Protein AF-0000000075267626 (afdb_homodimer)

Nearest PDB structures (foldseek):
  4k7j-assembly1_A  TM=7.235E-01  e=5.997E-02  Neisseria meningitidis 4119
  7br2-assembly3_C  TM=6.046E-01  e=2.957E-01  Bacteroides thetaiotaomicron
  1zmb-assembly2_C  TM=5.900E-01  e=1.170E+00  Clostridium acetobutylicum ATCC 824
  7og2-assembly1_B  TM=1.154E-01  e=8.026E+00  Pseudoalteromonas luteoviolacea DSM 6061
  7br2-assembly3_C  TM=5.926E-01  e=2.649E-01  Bacteroides thetaiotaomicron

Sequence (1486 aa):
MTVYTLLEEQAVQQKPAYKKWCLAGISLTAVAVAGYFIFTYQHIESDQDAVPEVNTTIPARSINFTVPTQEQLYFVDLDKYAIEDNLMQAFQKNTADHIKQITIDKLLQLHYKNQTAVAWQDRWLSQTTSTDKTTFSCDNQPLPYPILRHLAKEYFPVQNADSFYDDNDDTGFNYTSPTLILPFAKQPKLVQGQELCIRIVVPYRNVGKDDIHRLLYRPYPQNNAQLSSPWWDTMMTTLTDKATNASIPIHMQPWREHRNLRQRARELNHVNNQIPEWTRLREDELYERERMHIYEAQINLPHPGAWELSSLLEFVEARYNFEYGPVSPYSPIQIPVFPTGLEYINITSNAPKEKTQPVGDQEILEQHLALPLCKGLNNPGRWLPFPKNNSSSSGEAALAQVAGLTRDGKYWAPYACRLRHLSYEQFNRCASKKYGRGINLYGDSNIRRSIKKFLSHGQWCKNWDQHITSPLLPDNEKPVINTSYMVRRDEPAAAAATVAVDDGSYVSPKDYRYTEESQTRSCYCEDFSENHWNRAWFDPMARRFDLVYSNNETESKALGITEWDDKPANGSTVMPVHNDSFRVSSYKWDGLTYLNIPNWDQAVPTSPRDVDVAIFSLGNWDAAFAELEPFLKDVDRLIRQIKEFYDLTKTKVIYRTAQYYCCRIDVSGRTRQVSGPRMDSFEQEVQTRFKNELKADIWDTYTLGESRTWDEKIIGITCPSNHVPADQVDIENQILMNGLCNLMTVYTLLEEQAVQQKPAYKKWCLAGISLTAVAVAGYFIFTYQHIESDQDAVPEVNTTIPARSINFTVPTQEQLYFVDLDKYAIEDNLMQAFQKNTADHIKQITIDKLLQLHYKNQTAVAWQDRWLSQTTSTDKTTFSCDNQPLPYPILRHLAKEYFPVQNADSFYDDNDDTGFNYTSPTLILPFAKQPKLVQGQELCIRIVVPYRNVGKDDIHRLLYRPYPQNNAQLSSPWWDTMMTTLTDKATNASIPIHMQPWREHRNLRQRARELNHVNNQIPEWTRLREDELYERERMHIYEAQINLPHPGAWELSSLLEFVEARYNFEYGPVSPYSPIQIPVFPTGLEYINITSNAPKEKTQPVGDQEILEQHLALPLCKGLNNPGRWLPFPKNNSSSSGEAALAQVAGLTRDGKYWAPYACRLRHLSYEQFNRCASKKYGRGINLYGDSNIRRSIKKFLSHGQWCKNWDQHITSPLLPDNEKPVINTSYMVRRDEPAAAAATVAVDDGSYVSPKDYRYTEESQTRSCYCEDFSENHWNRAWFDPMARRFDLVYSNNETESKALGITEWDDKPANGSTVMPVHNDSFRVSSYKWDGLTYLNIPNWDQAVPTSPRDVDVAIFSLGNWDAAFAELEPFLKDVDRLIRQIKEFYDLTKTKVIYRTAQYYCCRIDVSGRTRQVSGPRMDSFEQEVQTRFKNELKADIWDTYTLGESRTWDEKIIGITCPSNHVPADQVDIENQILMNGLCNL

pLDDT: mean 83.62, std 21.63, range [18.41, 98.75]

Solvent-accessible surface area (backbone atoms only — not comparable to full-atom values): 84851 Å² total; per-residue (Å²): 134,87,77,75,84,73,81,72,78,74,71,76,72,68,70,72,69,70,65,72,74,69,72,65,78,79,82,72,68,39,70,66,90,67,84,76,82,88,74,83,78,71,84,73,82,78,77,86,69,82,72,76,76,60,69,39,76,79,57,92,54,51,52,75,45,71,41,90,96,44,91,56,65,44,70,45,51,34,84,44,31,35,54,64,41,49,45,37,71,52,38,68,80,64,38,62,57,48,53,49,52,52,50,44,51,51,51,48,42,69,68,44,80,77,65,78,84,74,56,48,48,70,70,58,29,41,84,69,64,69,70,55,49,57,59,42,18,53,88,62,45,69,78,38,62,72,60,51,49,53,48,44,62,72,57,36,97,61,66,49,76,65,65,83,83,63,59,85,75,59,75,67,58,69,77,81,45,53,35,30,39,50,62,38,46,57,88,51,67,37,37,46,60,22,30,39,26,41,34,36,40,38,40,58,74,69,83,44,75,86,40,92,48,48,85,49,29,43,43,53,69,68,25,58,75,66,52,30,61,54,33,48,54,40,61,58,31,34,43,29,32,70,84,58,61,25,22,43,67,49,78,60,26,44,36,76,62,50,57,37,52,53,52,49,30,37,57,73,66,63,57,71,84,63,40,45,67,69,61,52,50,56,52,44,50,68,65,54,58,78,37,70,44,46,30,31,35,72,42,65,40,57,76,60,44,50,28,38,55,47,39,32,40,44,38,56,63,9,45,47,35,37,88,40,36,72,84,52,82,71,60,32,33,58,40,49,47,36,50,80,81,56,35,59,44,59,31,34,69,84,69,77,81,69,82,69,64,83,75,44,48,57,53,52,49,52,58,44,68,68,38,51,72,40,75,51,41,63,70,64,60,35,39,39,50,57,58,76,91,42,77,52,81,62,30,61,54,48,51,52,51,31,43,44,54,34,90,85,40,27,28,77,43,34,76,82,24,24,55,53,44,70,51,53,62,54,43,22,43,36,39,24,63,75,30,68,60,12,36,38,40,37,18,38,70,73,47,50,54,47,46,46,28,56,62,8,58,49,24,54,50,52,72,43,71,55,63,42,85,62,76,80,57,53,79,90,71,53,78,67,56,55,50,94,74,76,85,79,84,80,77,81,82,65,65,80,60,84,68,76,62,50,93,54,81,57,95,45,55,59,59,40,67,76,42,55,73,74,54,47,48,36,28,36,36,71,57,73,67,51,95,66,61,57,52,88,81,59,50,74,60,41,46,65,49,82,43,69,42,64,45,54,71,69,56,46,58,71,59,58,88,50,95,70,51,78,76,75,67,86,87,65,78,71,76,75,86,74,77,24,53,28,48,33,36,38,33,49,40,52,33,85,37,88,80,32,84,67,55,51,86,48,55,72,82,63,52,89,68,78,37,32,32,39,37,43,39,48,36,58,48,30,33,29,60,46,55,69,66,69,41,51,53,50,48,51,51,48,52,51,49,47,60,72,69,47,56,72,90,65,24,46,42,31,37,31,50,26,61,52,55,63,92,52,58,54,81,53,91,45,47,46,47,44,28,34,60,40,40,50,53,50,40,54,53,51,53,50,49,39,35,72,75,60,65,30,46,44,40,54,47,30,61,63,49,58,22,43,39,70,78,64,52,55,48,36,64,83,30,90,80,53,36,67,40,40,46,50,47,50,34,53,49,29,40,52,48,37,33,73,58,54,129,131,89,80,68,91,70,62,77,76,77,70,77,71,72,69,76,73,72,73,76,75,72,75,66,86,63,78,61,56,38,74,67,93,68,81,82,83,91,69,91,77,75,82,72,82,82,73,86,78,83,71,75,73,53,63,31,77,79,59,92,54,53,52,75,46,70,42,90,95,44,93,56,68,45,71,45,50,34,84,47,32,36,54,63,40,49,45,38,71,52,39,67,79,63,37,62,58,47,54,49,51,51,50,45,51,50,52,46,43,70,69,43,82,78,66,78,84,74,55,47,47,72,70,58,29,41,81,69,63,69,71,54,50,56,57,42,18,53,88,62,45,69,80,40,62,71,61,51,51,52,48,45,61,71,58,37,96,60,68,48,77,64,62,83,84,62,61,86,74,62,75,66,60,70,76,81,45,54,34,30,38,51,61,38,46,56,92,51,68,37,38,46,60,22,28,39,27,41,34,35,41,37,39,57,73,68,84,44,75,88,40,92,46,49,86,48,29,44,44,53,69,66,25,58,73,67,52,30,60,54,33,48,54,40,63,58,31,35,43,29,33,69,84,57,60,26,21,42,67,48,77,60,25,45,36,77,62,50,58,36,52,52,52,49,27,38,60,74,66,64,56,71,84,64,41,45,66,70,61,52,50,54,52,44,49,68,63,53,59,79,37,70,46,49,29,31,35,73,42,64,39,57,75,59,44,52,27,37,55,48,39,31,40,44,37,56,63,9,46,46,34,36,87,38,36,73,84,51,83,70,60,30,32,58,39,47,47,35,50,78,81,57,34,59,43,59,32,34,69,85,68,76,82,67,81,70,64,83,75,45,48,58,54,52,49,52,58,45,68,69,39,51,72,41,76,49,40,64,70,63,61,36,40,39,50,56,60,76,91,41,77,52,81,60,30,61,56,48,50,51,50,30,46,41,54,34,91,85,40,27,28,78,43,35,76,80,23,23,55,52,46,71,51,51,62,54,44,23,44,37,39,25,62,75,30,66,61,14,37,39,38,36,17,39,70,71,48,50,54,46,47,46,28,56,62,8,58,49,24,55,50,53,73,41,72,56,61,40,83,61,75,80,56,52,79,88,70,53,77,68,58,56,49,92,74,78,85,81,83,79,79,82,80,65,66,79,60,83,71,76,60,53,93,56,80,56,95,43,55,59,60,38,66,78,41,54,73,73,54,48,49,36,28,38,35,71,57,74,75,51,94,64,62,58,52,87,80,57,48,74,75,40,46,66,50,81,44,69,42,64,44,54,73,70,55,46,59,72,59,57,86,51,94,72,50,79,77,75,68,87,87,65,79,73,76,76,85,73,76,24,52,28,47,33,35,38,33,51,41,52,31,85,38,88,81,32,84,68,56,51,86,48,55,72,80,63,51,90,68,76,35,32,32,39,38,43,38,48,36,59,48,30,33,28,61,47,54,71,66,69,42,52,52,49,49,51,51,49,52,51,49,47,61,70,69,46,55,73,90,65,25,47,43,31,38,31,50,27,61,54,57,63,93,51,57,53,82,53,90,45,47,47,46,45,27,34,61,41,40,50,53,50,41,53,55,51,54,51,49,41,35,72,75,62,65,30,46,44,39,54,48,28,59,63,48,57,24,41,40,72,76,64,53,55,49,39,63,82,28,88,80,55,37,68,40,41,46,50,46,49,35,54,48,30,41,52,49,37,32,73,56,54,129

Secondary structure (DSSP, 8-state):
-----------------------------------------------------------SSEEEEE-TT--SEEEEETTT-HHHHHHHHH--TTHHHHHHHHHHHHHHHHHSTT-----HHHHHSB------TTTBSTTTSPPPHHHHHHHHHHHS----SSSTT--S-GGGS-TTS-EEE-SBSS---EETT-EEEEEEEE----TTTT-TTTTT----HHHHHHT-SSSS-EEEEEEEETTT--EEEE--EE-TTHHHHHHHHHHHTT--TTS-HHHHHHHHHHHHHTS-EEEEEEEE--SSEEEEEEEEEEESTTTT-TTSSSPPP---EEPPEESTTTTEEEEE-SS---------HHHHHHHHHTSPBP-SS---EEEEEPPSS--SHHHHHHHTTSS---TTSEEEEESS-B-----HHHHHHHHHHH-TT-EEEEESHHHHHHHHHHHTTT-TTTTGGGG--S-SS-GGGS---B-SSPPPPPPP--------------SSGGG----STHHHHHHHS--S--TT--TTT--TT-SEEEEEEE--HHHHHHH-S-TTSPP--TT---------EEEEEEEE--SSSTT-SS-GGGTTTT-SS--SEEEEE-SHHHHHHS-HHHHHHHHHHHHHHHHHHS-TTTSEEEEEPPPP--S----STT-----HHHHHHHHHHHHHHHHHHH--EEE--HHHHHTS-HHHHGGGTT-TT-PPPHHHHHHHHHHHHHHHH--/-----------------------------------------------------------SSEEEEE-TT--SEEEEETTT-HHHHHHHHH--TTHHHHHHHHHHHHHHHHHSTT-----HHHHHSB------TTTBSTTTSPPPHHHHHHHHHHHS----SSSTTS-S-GGGS-TTS-EEE-SBSS---EETT-EEEEEEEE----TTTT-TTTTT----HHHHHHT-SSSS-EEEEEEEETTT--EEEE--EE-TTHHHHHHHHHHHTT--TTS-HHHHHHHHHHHHHTS-EEEEEEEE--SSEEEEEEEEEEESTTTT-TTSSSPPP---EEPPEESTTTTEEEEE-SS---------HHHHHHHHHTSPBP-SS---EEEEEPPSS--SHHHHHHHTTSS---TTSEEEEESS-B-----HHHHHHHHHHH-TT-EEEEESHHHHHHHHHHHTTT-TTTTGGGG--S-SS-GGGS---B-SSPPPPPPP--------------SSGGG----STHHHHHHHS--S--TT--TTT--TT-SEEEEEEE--HHHHHHH-S-TTSPP--TT---------EEEEEEEE--SSSTT-SS-GGGTTTT-SS--SEEEEE-SHHHHHHS-HHHHHHHHHHHHHHHHHHS-TTTSEEEEEPPPP--S----STT-----HHHHHHHHHHHHHHHHHHH--EEE--HHHHHTS-HHHHGGGTT-TT-PPPHHHHHHHHHHHHHHHH--

Organism: NCBI:txid747725

Radius of gyration: 40.85 Å; Cα contacts (8 Å, |Δi|>4): 2504; chains: 2; bounding box: 115×118×104 Å

Structure (mmCIF, N/CA/C/O backbone):
data_AF-0000000075267626-model_v1
#
loop_
_entity.id
_entity.type
_entity.pdbx_description
1 polymer 'Uncharacterized protein'
#
loop_
_atom_site.group_PDB
_atom_site.id
_atom_site.type_symbol
_atom_site.label_atom_id
_atom_site.label_alt_id
_atom_site.label_comp_id
_atom_site.label_asym_id
_atom_site.label_entity_id
_atom_site.label_seq_id
_atom_site.pdbx_PDB_ins_code
_atom_site.Cartn_x
_atom_site.Cartn_y
_atom_site.Cartn_z
_atom_site.occupancy
_atom_site.B_iso_or_equiv
_atom_site.auth_seq_id
_atom_site.auth_comp_id
_atom_site.auth_asym_id
_atom_site.auth_atom_id
_atom_site.pdbx_PDB_model_num
ATOM 1 N N . MET A 1 1 ? -17.797 -8.508 33.75 1 19.12 1 MET A N 1
ATOM 2 C CA . MET A 1 1 ? -17.641 -7.559 34.844 1 19.12 1 MET A CA 1
ATOM 3 C C . MET A 1 1 ? -16.203 -7.062 34.938 1 19.12 1 MET A C 1
ATOM 5 O O . MET A 1 1 ? -15.844 -6.379 35.906 1 19.12 1 MET A O 1
ATOM 9 N N . THR A 1 2 ? -15.266 -7.652 34.156 1 19.91 2 THR A N 1
ATOM 10 C CA . THR A 1 2 ? -13.828 -7.676 34.406 1 19.91 2 THR A CA 1
ATOM 11 C C . THR A 1 2 ? -13.258 -6.262 34.406 1 19.91 2 THR A C 1
ATOM 13 O O . THR A 1 2 ? -13.625 -5.441 33.562 1 19.91 2 THR A O 1
ATOM 16 N N . VAL A 1 3 ? -12.633 -5.902 35.5 1 20.45 3 VAL A N 1
ATOM 17 C CA . VAL A 1 3 ? -11.984 -4.816 36.219 1 20.45 3 VAL A CA 1
ATOM 18 C C . VAL A 1 3 ? -10.859 -4.227 35.344 1 20.45 3 VAL A C 1
ATOM 20 O O . VAL A 1 3 ? -10.117 -4.961 34.719 1 20.45 3 VAL A O 1
ATOM 23 N N . TYR A 1 4 ? -10.906 -2.943 35.031 1 20.48 4 TYR A N 1
ATOM 24 C CA . TYR A 1 4 ? -10.273 -1.836 34.344 1 20.48 4 TYR A CA 1
ATOM 25 C C . TYR A 1 4 ? -8.859 -1.595 34.844 1 20.48 4 TYR A C 1
ATOM 27 O O . TYR A 1 4 ? -8.672 -0.907 35.844 1 20.48 4 TYR A O 1
ATOM 35 N N . THR A 1 5 ? -8.023 -2.738 35.125 1 21.59 5 THR A N 1
ATOM 36 C CA . THR A 1 5 ? -6.758 -2.615 35.844 1 21.59 5 THR A CA 1
ATOM 37 C C . THR A 1 5 ? -5.871 -1.551 35.188 1 21.59 5 THR A C 1
ATOM 39 O O . THR A 1 5 ? -5.488 -1.673 34.031 1 21.59 5 THR A O 1
ATOM 42 N N . LEU A 1 6 ? -5.93 -0.29 35.594 1 21.27 6 LEU A N 1
ATOM 43 C CA . LEU A 1 6 ? -5.309 1.025 35.469 1 21.27 6 LEU A CA 1
ATOM 44 C C . LEU A 1 6 ? -3.789 0.91 35.469 1 21.27 6 LEU A C 1
ATOM 46 O O . LEU A 1 6 ? -3.24 -0.129 35.844 1 21.27 6 LEU A O 1
ATOM 50 N N . LEU A 1 7 ? -3.006 2.031 35.781 1 23 7 LEU A N 1
ATOM 51 C CA . LEU A 1 7 ? -1.692 2.666 35.781 1 23 7 LEU A CA 1
ATOM 52 C C . LEU A 1 7 ? -0.722 1.948 36.688 1 23 7 LEU A C 1
ATOM 54 O O . LEU A 1 7 ? 0.4 2.414 36.906 1 23 7 LEU A O 1
ATOM 58 N N . GLU A 1 8 ? -1.143 1.081 37.656 1 20.72 8 GLU A N 1
ATOM 59 C CA . GLU A 1 8 ? -0.316 1.021 38.875 1 20.72 8 GLU A CA 1
ATOM 60 C C . GLU A 1 8 ? 1.153 0.807 38.531 1 20.72 8 GLU A C 1
ATOM 62 O O . GLU A 1 8 ? 1.472 0.305 37.438 1 20.72 8 GLU A O 1
ATOM 67 N N . GLU A 1 9 ? 2.07 1.498 39.438 1 23.52 9 GLU A N 1
ATOM 68 C CA . GLU A 1 9 ? 3.51 1.521 39.688 1 23.52 9 GLU A CA 1
ATOM 69 C C . GLU A 1 9 ? 4.109 0.123 39.594 1 23.52 9 GLU A C 1
ATOM 71 O O . GLU A 1 9 ? 3.811 -0.754 40.406 1 23.52 9 GLU A O 1
ATOM 76 N N . GLN A 1 10 ? 3.982 -0.544 38.625 1 21.48 10 GLN A N 1
ATOM 77 C CA . GLN A 1 10 ? 4.43 -1.92 38.812 1 21.48 10 GLN A CA 1
ATOM 78 C C . GLN A 1 10 ? 5.832 -1.964 39.406 1 21.48 10 GLN A C 1
ATOM 80 O O . GLN A 1 10 ? 6.754 -1.328 38.906 1 21.48 10 GLN A O 1
ATOM 85 N N . ALA A 1 11 ? 5.918 -2.043 40.812 1 23.77 11 ALA A N 1
ATOM 86 C CA . ALA A 1 11 ? 7.113 -2.242 41.625 1 23.77 11 ALA A CA 1
ATOM 87 C C . ALA A 1 11 ? 8.211 -2.945 40.844 1 23.77 11 ALA A C 1
ATOM 89 O O . ALA A 1 11 ? 7.918 -3.695 39.906 1 23.77 11 ALA A O 1
ATOM 90 N N . VAL A 1 12 ? 9.43 -2.385 41 1 24.62 12 VAL A N 1
ATOM 91 C CA . VAL A 1 12 ? 10.766 -2.729 40.5 1 24.62 12 VAL A CA 1
ATOM 92 C C . VAL A 1 12 ? 11.008 -4.227 40.688 1 24.62 12 VAL A C 1
ATOM 94 O O . VAL A 1 12 ? 11.031 -4.73 41.812 1 24.62 12 VAL A O 1
ATOM 97 N N . GLN A 1 13 ? 10.258 -5 40 1 22.38 13 GLN A N 1
ATOM 98 C CA . GLN A 1 13 ? 10.523 -6.41 40.281 1 22.38 13 GLN A CA 1
ATOM 99 C C . GLN A 1 13 ? 12.023 -6.664 40.406 1 22.38 13 GLN A C 1
ATOM 101 O O . GLN A 1 13 ? 12.812 -6.27 39.531 1 22.38 13 GLN A O 1
ATOM 106 N N . GLN A 1 14 ? 12.391 -6.613 41.688 1 23.05 14 GLN A N 1
ATOM 107 C CA . GLN A 1 14 ? 13.742 -6.941 42.125 1 23.05 14 GLN A CA 1
ATOM 108 C C . GLN A 1 14 ? 14.367 -8 41.219 1 23.05 14 GLN A C 1
ATOM 110 O O . GLN A 1 14 ? 13.664 -8.859 40.688 1 23.05 14 GLN A O 1
ATOM 115 N N . LYS A 1 15 ? 15.516 -7.57 40.656 1 24.45 15 LYS A N 1
ATOM 116 C CA . LYS A 1 15 ? 16.422 -8.391 39.875 1 24.45 15 LYS A CA 1
ATOM 117 C C . LYS A 1 15 ? 16.5 -9.812 40.406 1 24.45 15 LYS A C 1
ATOM 119 O O . LYS A 1 15 ? 16.594 -10.016 41.625 1 24.45 15 LYS A O 1
ATOM 124 N N . PRO A 1 16 ? 15.766 -10.742 39.781 1 24.28 16 PRO A N 1
ATOM 125 C CA . PRO A 1 16 ? 15.898 -12.055 40.406 1 24.28 16 PRO A CA 1
ATOM 126 C C . PRO A 1 16 ? 17.297 -12.297 40.969 1 24.28 16 PRO A C 1
ATOM 128 O O . PRO A 1 16 ? 18.281 -11.852 40.406 1 24.28 16 PRO A O 1
ATOM 131 N N . ALA A 1 17 ? 17.344 -12.109 42.281 1 24.58 17 ALA A N 1
ATOM 132 C CA . ALA A 1 17 ? 18.641 -12.406 42.906 1 24.58 17 ALA A CA 1
ATOM 133 C C . ALA A 1 17 ? 19.266 -13.656 42.281 1 24.58 17 ALA A C 1
ATOM 135 O O . ALA A 1 17 ? 18.688 -14.75 42.375 1 24.58 17 ALA A O 1
ATOM 136 N N . TYR A 1 18 ? 19.688 -13.461 40.938 1 20.03 18 TYR A N 1
ATOM 137 C CA . TYR A 1 18 ? 20.375 -14.664 40.5 1 20.03 18 TYR A CA 1
ATOM 138 C C . TYR A 1 18 ? 21.125 -15.328 41.625 1 20.03 18 TYR A C 1
ATOM 140 O O . TYR A 1 18 ? 21.922 -14.688 42.312 1 20.03 18 TYR A O 1
ATOM 148 N N . LYS A 1 19 ? 20.25 -16.078 42.344 1 21.81 19 LYS A N 1
ATOM 149 C CA . LYS A 1 19 ? 20.875 -16.859 43.406 1 21.81 19 LYS A CA 1
ATOM 150 C C . LYS A 1 19 ? 22.297 -17.25 43.031 1 21.81 19 LYS A C 1
ATOM 152 O O . LYS A 1 19 ? 22.547 -17.719 41.938 1 21.81 19 LYS A O 1
ATOM 157 N N . LYS A 1 20 ? 23.203 -16.594 43.688 1 23.66 20 LYS A N 1
ATOM 158 C CA . LYS A 1 20 ? 24.594 -17 43.656 1 23.66 20 LYS A CA 1
ATOM 159 C C . LYS A 1 20 ? 24.734 -18.516 43.688 1 23.66 20 LYS A C 1
ATOM 161 O O . LYS A 1 20 ? 24.219 -19.156 44.625 1 23.66 20 LYS A O 1
ATOM 166 N N . TRP A 1 21 ? 24.641 -19.219 42.406 1 19.3 21 TRP A N 1
ATOM 167 C CA . TRP A 1 21 ? 25.047 -20.625 42.344 1 19.3 21 TRP A CA 1
ATOM 168 C C . TRP A 1 21 ? 26.234 -20.891 43.25 1 19.3 21 TRP A C 1
ATOM 170 O O . TRP A 1 21 ? 27.266 -20.203 43.156 1 19.3 21 TRP A O 1
ATOM 180 N N . CYS A 1 22 ? 25.953 -20.719 44.562 1 21.28 22 CYS A N 1
ATOM 181 C CA . CYS A 1 22 ? 27.141 -21.125 45.312 1 21.28 22 CYS A CA 1
ATOM 182 C C . CYS A 1 22 ? 27.656 -22.469 44.812 1 21.28 22 CYS A C 1
ATOM 184 O O . CYS A 1 22 ? 26.984 -23.5 44.969 1 21.28 22 CYS A O 1
ATOM 186 N N . LEU A 1 23 ? 28.078 -22.422 43.5 1 20.53 23 LEU A N 1
ATOM 187 C CA . LEU A 1 23 ? 28.812 -23.641 43.156 1 20.53 23 LEU A CA 1
ATOM 188 C C . LEU A 1 23 ? 29.734 -24.078 44.281 1 20.53 23 LEU A C 1
ATOM 190 O O . LEU A 1 23 ? 30.625 -23.328 44.688 1 20.53 23 LEU A O 1
ATOM 194 N N . ALA A 1 24 ? 29.078 -24.594 45.25 1 23.34 24 ALA A N 1
ATOM 195 C CA . ALA A 1 24 ? 30 -25.281 46.156 1 23.34 24 ALA A CA 1
ATOM 196 C C . ALA A 1 24 ? 31.078 -26.031 45.406 1 23.34 24 ALA A C 1
ATOM 198 O O . ALA A 1 24 ? 30.875 -26.406 44.25 1 23.34 24 ALA A O 1
ATOM 199 N N . GLY A 1 25 ? 32.188 -26.203 45.969 1 21.73 25 GLY A N 1
ATOM 200 C CA . GLY A 1 25 ? 33.562 -26.672 45.781 1 21.73 25 GLY A CA 1
ATOM 201 C C . GLY A 1 25 ? 33.625 -28.094 45.25 1 21.73 25 GLY A C 1
ATOM 202 O O . GLY A 1 25 ? 34.719 -28.688 45.188 1 21.73 25 GLY A O 1
ATOM 203 N N . ILE A 1 26 ? 32.469 -28.734 44.688 1 21.73 26 ILE A N 1
ATOM 204 C CA . ILE A 1 26 ? 33 -30.078 44.75 1 21.73 26 ILE A CA 1
ATOM 205 C C . ILE A 1 26 ? 34.188 -30.219 43.781 1 21.73 26 ILE A C 1
ATOM 207 O O . ILE A 1 26 ? 34.281 -29.484 42.812 1 21.73 26 ILE A O 1
ATOM 211 N N . SER A 1 27 ? 34.781 -31.422 43.719 1 21.34 27 SER A N 1
ATOM 212 C CA . SER A 1 27 ? 36.125 -32 43.594 1 21.34 27 SER A CA 1
ATOM 213 C C . SER A 1 27 ? 36.5 -32.188 42.125 1 21.34 27 SER A C 1
ATOM 215 O O . SER A 1 27 ? 37.688 -32.156 41.781 1 21.34 27 SER A O 1
ATOM 217 N N . LEU A 1 28 ? 35.562 -32.469 41.094 1 21.81 28 LEU A N 1
ATOM 218 C CA . LEU A 1 28 ? 36.062 -33.469 40.188 1 21.81 28 LEU A CA 1
ATOM 219 C C . LEU A 1 28 ? 36.906 -32.844 39.094 1 21.81 28 LEU A C 1
ATOM 221 O O . LEU A 1 28 ? 36.656 -31.688 38.688 1 21.81 28 LEU A O 1
ATOM 225 N N . THR A 1 29 ? 38.062 -33.375 38.531 1 23.22 29 THR A N 1
ATOM 226 C CA . THR A 1 29 ? 39.25 -33.062 37.719 1 23.22 29 THR A CA 1
ATOM 227 C C . THR A 1 29 ? 38.875 -32.938 36.25 1 23.22 29 THR A C 1
ATOM 229 O O . THR A 1 29 ? 39.719 -32.781 35.375 1 23.22 29 THR A O 1
ATOM 232 N N . ALA A 1 30 ? 37.75 -32.312 35.812 1 25.19 30 ALA A N 1
ATOM 233 C CA . ALA A 1 30 ? 37.406 -32.5 34.406 1 25.19 30 ALA A CA 1
ATOM 234 C C . ALA A 1 30 ? 38.375 -31.719 33.5 1 25.19 30 ALA A C 1
ATOM 236 O O . ALA A 1 30 ? 38.688 -30.562 33.75 1 25.19 30 ALA A O 1
ATOM 237 N N . VAL A 1 31 ? 39.25 -32.344 32.688 1 29.16 31 VAL A N 1
ATOM 238 C CA . VAL A 1 31 ? 40.25 -31.859 31.734 1 29.16 31 VAL A CA 1
ATOM 239 C C . VAL A 1 31 ? 39.562 -31.078 30.609 1 29.16 31 VAL A C 1
ATOM 241 O O . VAL A 1 31 ? 38.594 -31.562 29.984 1 29.16 31 VAL A O 1
ATOM 244 N N . ALA A 1 32 ? 39.688 -29.797 30.656 1 29.89 32 ALA A N 1
ATOM 245 C CA . ALA A 1 32 ? 39.281 -28.844 29.625 1 29.89 32 ALA A CA 1
ATOM 246 C C . ALA A 1 32 ? 40 -29.156 28.297 1 29.89 32 ALA A C 1
ATOM 248 O O . ALA A 1 32 ? 41.188 -29.438 28.281 1 29.89 32 ALA A O 1
ATOM 249 N N . VAL A 1 33 ? 39.438 -29.547 27.281 1 29.94 33 VAL A N 1
ATOM 250 C CA . VAL A 1 33 ? 39.938 -29.875 25.953 1 29.94 33 VAL A CA 1
ATOM 251 C C . VAL A 1 33 ? 40.75 -28.703 25.406 1 29.94 33 VAL A C 1
ATOM 253 O O . VAL A 1 33 ? 40.188 -27.734 24.891 1 29.94 33 VAL A O 1
ATOM 256 N N . ALA A 1 34 ? 41.75 -28 26.297 1 26.98 34 ALA A N 1
ATOM 257 C CA . ALA A 1 34 ? 42.625 -27.047 25.656 1 26.98 34 ALA A CA 1
ATOM 258 C C . ALA A 1 34 ? 43.5 -27.719 24.609 1 26.98 34 ALA A C 1
ATOM 260 O O . ALA A 1 34 ? 43.875 -28.891 24.75 1 26.98 34 ALA A O 1
ATOM 261 N N . GLY A 1 35 ? 43.812 -27.125 23.422 1 25.91 35 GLY A N 1
ATOM 262 C CA . GLY A 1 35 ? 44.781 -27.438 22.375 1 25.91 35 GLY A CA 1
ATOM 263 C C . GLY A 1 35 ? 46.188 -27.531 22.875 1 25.91 35 GLY A C 1
ATOM 264 O O . GLY A 1 35 ? 47 -26.609 22.672 1 25.91 35 GLY A O 1
ATOM 265 N N . TYR A 1 36 ? 46.625 -27.891 24.062 1 23.91 36 TYR A N 1
ATOM 266 C CA . TYR A 1 36 ? 48.062 -27.891 24.219 1 23.91 36 TYR A CA 1
ATOM 267 C C . TYR A 1 36 ? 48.719 -28.828 23.203 1 23.91 36 TYR A C 1
ATOM 269 O O . TYR A 1 36 ? 48.188 -29.891 22.891 1 23.91 36 TYR A O 1
ATOM 277 N N . PHE A 1 37 ? 49.812 -28.156 22.406 1 23.78 37 PHE A N 1
ATOM 278 C CA . PHE A 1 37 ? 50.875 -28.688 21.531 1 23.78 37 PHE A CA 1
ATOM 279 C C . PHE A 1 37 ? 51.438 -29.984 22.125 1 23.78 37 PHE A C 1
ATOM 281 O O . PHE A 1 37 ? 51.344 -30.219 23.328 1 23.78 37 PHE A O 1
ATOM 288 N N . ILE A 1 38 ? 52.406 -30.625 21.25 1 23.11 38 ILE A N 1
ATOM 289 C CA . ILE A 1 38 ? 53.125 -31.875 21.109 1 23.11 38 ILE A CA 1
ATOM 290 C C . ILE A 1 38 ? 53.969 -32.125 22.359 1 23.11 38 ILE A C 1
ATOM 292 O O . ILE A 1 38 ? 54.344 -31.188 23.062 1 23.11 38 ILE A O 1
ATOM 296 N N . PHE A 1 39 ? 54.469 -33.406 22.391 1 23.64 39 PHE A N 1
ATOM 297 C CA . PHE A 1 39 ? 55.125 -34.5 23.094 1 23.64 39 PHE A CA 1
ATOM 298 C C . PHE A 1 39 ? 56.625 -34.281 23.188 1 23.64 39 PHE A C 1
ATOM 300 O O . PHE A 1 39 ? 57.375 -34.75 22.344 1 23.64 39 PHE A O 1
ATOM 307 N N . THR A 1 40 ? 57.406 -33.125 23.094 1 24.36 40 THR A N 1
ATOM 308 C CA . THR A 1 40 ? 58.781 -33.562 23.031 1 24.36 40 THR A CA 1
ATOM 309 C C . THR A 1 40 ? 59.125 -34.5 24.188 1 24.36 40 THR A C 1
ATOM 311 O O . THR A 1 40 ? 58.844 -34.188 25.359 1 24.36 40 THR A O 1
ATOM 314 N N . TYR A 1 41 ? 59.344 -35.875 23.859 1 23.47 41 TYR A N 1
ATOM 315 C CA . TYR A 1 41 ? 59.75 -37.031 24.625 1 23.47 41 TYR A CA 1
ATOM 316 C C . TYR A 1 41 ? 61.094 -36.781 25.312 1 23.47 41 TYR A C 1
ATOM 318 O O . TYR A 1 41 ? 62.125 -37.281 24.844 1 23.47 41 TYR A O 1
ATOM 326 N N . GLN A 1 42 ? 61.688 -35.531 25.406 1 25.11 42 GLN A N 1
ATOM 327 C CA . GLN A 1 42 ? 63 -35.781 26.016 1 25.11 42 GLN A CA 1
ATOM 328 C C . GLN A 1 42 ? 62.875 -36.531 27.344 1 25.11 42 GLN A C 1
ATOM 330 O O . GLN A 1 42 ? 61.906 -36.312 28.078 1 25.11 42 GLN A O 1
ATOM 335 N N . HIS A 1 43 ? 63.656 -37.719 27.5 1 25.42 43 HIS A N 1
ATOM 336 C CA . HIS A 1 43 ? 63.969 -38.656 28.562 1 25.42 43 HIS A CA 1
ATOM 337 C C . HIS A 1 43 ? 64.25 -37.938 29.875 1 25.42 43 HIS A C 1
ATOM 339 O O . HIS A 1 43 ? 64.812 -38.531 30.812 1 25.42 43 HIS A O 1
ATOM 345 N N . ILE A 1 44 ? 64.125 -36.562 29.984 1 26.34 44 ILE A N 1
ATOM 346 C CA . ILE A 1 44 ? 64.75 -36.188 31.219 1 26.34 44 ILE A CA 1
ATOM 347 C C . ILE A 1 44 ? 64.125 -36.906 32.406 1 26.34 44 ILE A C 1
ATOM 349 O O . ILE A 1 44 ? 62.906 -37.156 32.375 1 26.34 44 ILE A O 1
ATOM 353 N N . GLU A 1 45 ? 64.812 -37.062 33.562 1 26.69 45 GLU A N 1
ATOM 354 C CA . GLU A 1 45 ? 64.75 -37.656 34.875 1 26.69 45 GLU A CA 1
ATOM 355 C C . GLU A 1 45 ? 63.406 -37.344 35.531 1 26.69 45 GLU A C 1
ATOM 357 O O . GLU A 1 45 ? 62.75 -36.375 35.156 1 26.69 45 GLU A O 1
ATOM 362 N N . SER A 1 46 ? 62.875 -38.25 36.469 1 26.44 46 SER A N 1
ATOM 363 C CA . SER A 1 46 ? 61.719 -38.812 37.125 1 26.44 46 SER A CA 1
ATOM 364 C C . SER A 1 46 ? 61 -37.781 37.969 1 26.44 46 SER A C 1
ATOM 366 O O . SER A 1 46 ? 60.031 -38.094 38.688 1 26.44 46 SER A O 1
ATOM 368 N N . ASP A 1 47 ? 61.531 -36.562 38.25 1 26.73 47 ASP A N 1
ATOM 369 C CA . ASP A 1 47 ? 60.938 -36.156 39.531 1 26.73 47 ASP A CA 1
ATOM 370 C C . ASP A 1 47 ? 59.406 -36 39.406 1 26.73 47 ASP A C 1
ATOM 372 O O . ASP A 1 47 ? 58.906 -35.688 38.344 1 26.73 47 ASP A O 1
ATOM 376 N N . GLN A 1 48 ? 58.5 -36.5 40.406 1 26.94 48 GLN A N 1
ATOM 377 C CA . GLN A 1 48 ? 57.094 -36.688 40.719 1 26.94 48 GLN A CA 1
ATOM 378 C C . GLN A 1 48 ? 56.312 -35.406 40.531 1 26.94 48 GLN A C 1
ATOM 380 O O . GLN A 1 48 ? 55.938 -34.75 41.5 1 26.94 48 GLN A O 1
ATOM 385 N N . ASP A 1 49 ? 56.719 -34.5 39.656 1 26.77 49 ASP A N 1
ATOM 386 C CA . ASP A 1 49 ? 56.188 -33.156 39.812 1 26.77 49 ASP A CA 1
ATOM 387 C C . ASP A 1 49 ? 54.656 -33.156 39.719 1 26.77 49 ASP A C 1
ATOM 389 O O . ASP A 1 49 ? 54.094 -34.031 39.031 1 26.77 49 ASP A O 1
ATOM 393 N N . ALA A 1 50 ? 53.969 -32.062 40.406 1 28.89 50 ALA A N 1
ATOM 394 C CA . ALA A 1 50 ? 52.656 -31.547 40.75 1 28.89 50 ALA A CA 1
ATOM 395 C C . ALA A 1 50 ? 51.844 -31.281 39.469 1 28.89 50 ALA A C 1
ATOM 397 O O . ALA A 1 50 ? 52.188 -30.422 38.656 1 28.89 50 ALA A O 1
ATOM 398 N N . VAL A 1 51 ? 51.312 -32.219 38.906 1 29.81 51 VAL A N 1
ATOM 399 C CA . VAL A 1 51 ? 50.344 -31.984 37.812 1 29.81 51 VAL A CA 1
ATOM 400 C C . VAL A 1 51 ? 49.312 -30.953 38.281 1 29.81 51 VAL A C 1
ATOM 402 O O . VAL A 1 51 ? 48.625 -31.156 39.281 1 29.81 51 VAL A O 1
ATOM 405 N N . PRO A 1 52 ? 49.469 -29.688 38.031 1 30.05 52 PRO A N 1
ATOM 406 C CA . PRO A 1 52 ? 48.469 -28.719 38.469 1 30.05 52 PRO A CA 1
ATOM 407 C C . PRO A 1 52 ? 47.031 -29.172 38.125 1 30.05 52 PRO A C 1
ATOM 409 O O . PRO A 1 52 ? 46.812 -29.75 37.062 1 30.05 52 PRO A O 1
ATOM 412 N N . GLU A 1 53 ? 46.281 -29.578 39.125 1 31.56 53 GLU A N 1
ATOM 413 C CA . GLU A 1 53 ? 44.844 -29.797 39.094 1 31.56 53 GLU A CA 1
ATOM 414 C C . GLU A 1 53 ? 44.125 -28.703 38.312 1 31.56 53 GLU A C 1
ATOM 416 O O . GLU A 1 53 ? 44.062 -27.562 38.781 1 31.56 53 GLU A O 1
ATOM 421 N N . VAL A 1 54 ? 44.406 -28.562 37.062 1 34.09 54 VAL A N 1
ATOM 422 C CA . VAL A 1 54 ? 43.562 -27.609 36.344 1 34.09 54 VAL A CA 1
ATOM 423 C C . VAL A 1 54 ? 42.094 -27.859 36.688 1 34.09 54 VAL A C 1
ATOM 425 O O . VAL A 1 54 ? 41.562 -28.922 36.406 1 34.09 54 VAL A O 1
ATOM 428 N N . ASN A 1 55 ? 41.531 -27.484 37.812 1 36.09 55 ASN A N 1
ATOM 429 C CA . ASN A 1 55 ? 40.156 -27.375 38.219 1 36.09 55 ASN A CA 1
ATOM 430 C C . ASN A 1 55 ? 39.281 -26.875 37.062 1 36.09 55 ASN A C 1
ATOM 432 O O . ASN A 1 55 ? 39.219 -25.672 36.781 1 36.09 55 ASN A O 1
ATOM 436 N N . THR A 1 56 ? 39.062 -27.578 36 1 46.59 56 THR A N 1
ATOM 437 C CA . THR A 1 56 ? 38.25 -27.125 34.906 1 46.59 56 THR A CA 1
ATOM 438 C C . THR A 1 56 ? 36.781 -26.969 35.344 1 46.59 56 THR A C 1
ATOM 440 O O . THR A 1 56 ? 36.125 -27.938 35.719 1 46.59 56 THR A O 1
ATOM 443 N N . THR A 1 57 ? 36.281 -26 35.969 1 59.03 57 THR A N 1
ATOM 444 C CA . THR A 1 57 ? 34.906 -25.625 36.312 1 59.03 57 THR A CA 1
ATOM 445 C C . THR A 1 57 ? 34.031 -25.656 35.094 1 59.03 57 THR A C 1
ATOM 447 O O . THR A 1 57 ? 34.344 -25.047 34.062 1 59.03 57 THR A O 1
ATOM 450 N N . ILE A 1 58 ? 33.031 -26.703 35.125 1 70.69 58 ILE A N 1
ATOM 451 C CA . ILE A 1 58 ? 32 -26.781 34.062 1 70.69 58 ILE A CA 1
ATOM 452 C C . ILE A 1 58 ? 31.203 -25.484 34 1 70.69 58 ILE A C 1
ATOM 454 O O . ILE A 1 58 ? 30.656 -25.031 35.031 1 70.69 58 ILE A O 1
ATOM 458 N N . PRO A 1 59 ? 31.25 -24.938 32.938 1 74.12 59 PRO A N 1
ATOM 459 C CA . PRO A 1 59 ? 30.469 -23.703 32.781 1 74.12 59 PRO A CA 1
ATOM 460 C C . PRO A 1 59 ? 28.984 -23.906 33.062 1 74.12 59 PRO A C 1
ATOM 462 O O . PRO A 1 59 ? 28.469 -25.016 32.875 1 74.12 59 PRO A O 1
ATOM 465 N N . ALA A 1 60 ? 28.25 -22.922 33.531 1 72.56 60 ALA A N 1
ATOM 466 C CA . ALA A 1 60 ? 26.844 -22.969 33.906 1 72.56 60 ALA A CA 1
ATOM 467 C C . ALA A 1 60 ? 25.969 -23.297 32.688 1 72.56 60 ALA A C 1
ATOM 469 O O . ALA A 1 60 ? 24.984 -24.016 32.812 1 72.56 60 ALA A O 1
ATOM 470 N N . ARG A 1 61 ? 26.359 -22.828 31.531 1 83.25 61 ARG A N 1
ATOM 471 C CA . ARG A 1 61 ? 25.625 -23.109 30.312 1 83.25 61 ARG A CA 1
ATOM 472 C C . ARG A 1 61 ? 26.438 -24.031 29.391 1 83.25 61 ARG A C 1
ATOM 474 O O . ARG A 1 61 ? 27.344 -23.594 28.688 1 83.25 61 ARG A O 1
ATOM 481 N N . SER A 1 62 ? 26.25 -25.297 29.516 1 84 62 SER A N 1
ATOM 482 C CA . SER A 1 62 ? 27.047 -26.266 28.781 1 84 62 SER A CA 1
ATOM 483 C C . SER A 1 62 ? 26.234 -27.484 28.391 1 84 62 SER A C 1
ATOM 485 O O . SER A 1 62 ? 25.172 -27.734 28.969 1 84 62 SER A O 1
ATOM 487 N N . ILE A 1 63 ? 26.656 -28.125 27.359 1 82.88 63 ILE A N 1
ATOM 488 C CA . ILE A 1 63 ? 26.188 -29.469 27.016 1 82.88 63 ILE A CA 1
ATOM 489 C C . ILE A 1 63 ? 27.203 -30.5 27.5 1 82.88 63 ILE A C 1
ATOM 491 O O . ILE A 1 63 ? 28.359 -30.516 27.047 1 82.88 63 ILE A O 1
ATOM 495 N N . ASN A 1 64 ? 26.75 -31.359 28.375 1 83.31 64 ASN A N 1
ATOM 496 C CA . ASN A 1 64 ? 27.656 -32.344 28.938 1 83.31 64 ASN A CA 1
ATOM 497 C C . ASN A 1 64 ? 27.453 -33.719 28.312 1 83.31 64 ASN A C 1
ATOM 499 O O . ASN A 1 64 ? 26.328 -34.125 28 1 83.31 64 ASN A O 1
ATOM 503 N N . PHE A 1 65 ? 28.594 -34.375 28.094 1 83.44 65 PHE A N 1
ATOM 504 C CA . PHE A 1 65 ? 28.484 -35.688 27.516 1 83.44 65 PHE A CA 1
ATOM 505 C C . PHE A 1 65 ? 29.75 -36.5 27.812 1 83.44 65 PHE A C 1
ATOM 507 O O . PHE A 1 65 ? 30.719 -36 28.359 1 83.44 65 PHE A O 1
ATOM 514 N N . THR A 1 66 ? 29.625 -37.812 27.5 1 80.06 66 THR A N 1
ATOM 515 C CA . THR A 1 66 ? 30.766 -38.719 27.594 1 80.06 66 THR A CA 1
ATOM 516 C C . THR A 1 66 ? 31.172 -39.219 26.219 1 80.06 66 THR A C 1
ATOM 518 O O . THR A 1 66 ? 30.328 -39.281 25.312 1 80.06 66 THR A O 1
ATOM 521 N N . VAL A 1 67 ? 32.438 -39.281 25.969 1 79.12 67 VAL A N 1
ATOM 522 C CA . VAL A 1 67 ? 32.969 -39.844 24.719 1 79.12 67 VAL A CA 1
ATOM 523 C C . VAL A 1 67 ? 33.188 -41.344 24.875 1 79.12 67 VAL A C 1
ATOM 525 O O . VAL A 1 67 ? 33.719 -41.812 25.891 1 79.12 67 VAL A O 1
ATOM 528 N N . PRO A 1 68 ? 32.719 -42.125 23.922 1 74.44 68 PRO A N 1
ATOM 529 C CA . PRO A 1 68 ? 32.969 -43.562 24.016 1 74.44 68 PRO A CA 1
ATOM 530 C C . PRO A 1 68 ? 34.438 -43.906 24.125 1 74.44 68 PRO A C 1
ATOM 532 O O . PRO A 1 68 ? 35.281 -43.281 23.438 1 74.44 68 PRO A O 1
ATOM 535 N N . THR A 1 69 ? 34.812 -44.656 25 1 70.56 69 THR A N 1
ATOM 536 C CA . THR A 1 69 ? 36.125 -45.219 25.219 1 70.56 69 THR A CA 1
ATOM 537 C C . THR A 1 69 ? 36.906 -44.375 26.219 1 70.56 69 THR A C 1
ATOM 539 O O . THR A 1 69 ? 38.062 -44.719 26.562 1 70.56 69 THR A O 1
ATOM 542 N N . GLN A 1 70 ? 36.25 -43.219 26.391 1 64.25 70 GLN A N 1
ATOM 543 C CA . GLN A 1 70 ? 36.969 -42.375 27.344 1 64.25 70 GLN A CA 1
ATOM 544 C C . GLN A 1 70 ? 36.125 -42.156 28.609 1 64.25 70 GLN A C 1
ATOM 546 O O . GLN A 1 70 ? 34.906 -42.062 28.547 1 64.25 70 GLN A O 1
ATOM 551 N N . GLU A 1 71 ? 36.531 -42.438 29.75 1 65.5 71 GLU A N 1
ATOM 552 C CA . GLU A 1 71 ? 35.812 -42.375 31.016 1 65.5 71 GLU A CA 1
ATOM 553 C C . GLU A 1 71 ? 35.656 -40.906 31.469 1 65.5 71 GLU A C 1
ATOM 555 O O . GLU A 1 71 ? 34.875 -40.594 32.344 1 65.5 71 GLU A O 1
ATOM 560 N N . GLN A 1 72 ? 36.281 -40 30.688 1 65.88 72 GLN A N 1
ATOM 561 C CA . GLN A 1 72 ? 36.25 -38.625 31.156 1 65.88 72 GLN A CA 1
ATOM 562 C C . GLN A 1 72 ? 35 -37.875 30.656 1 65.88 72 GLN A C 1
ATOM 564 O O . GLN A 1 72 ? 34.469 -38.219 29.594 1 65.88 72 GLN A O 1
ATOM 569 N N . LEU A 1 73 ? 34.438 -37 31.516 1 79.12 73 LEU A N 1
ATOM 570 C CA . LEU A 1 73 ? 33.281 -36.156 31.172 1 79.12 73 LEU A CA 1
ATOM 571 C C . LEU A 1 73 ? 33.719 -34.969 30.312 1 79.12 73 LEU A C 1
ATOM 573 O O . LEU A 1 73 ? 34.688 -34.281 30.641 1 79.12 73 LEU A O 1
ATOM 577 N N . TYR A 1 74 ? 33.094 -34.781 29.125 1 81.19 74 TYR A N 1
ATOM 578 C CA . TYR A 1 74 ? 33.344 -33.656 28.219 1 81.19 74 TYR A CA 1
ATOM 579 C C . TYR A 1 74 ? 32.156 -32.688 28.219 1 81.19 74 TYR A C 1
ATOM 581 O O . TYR A 1 74 ? 31.062 -33.062 28.641 1 81.19 74 TYR A O 1
ATOM 589 N N . PHE A 1 75 ? 32.406 -31.469 27.953 1 84.88 75 PHE A N 1
ATOM 590 C CA . PHE A 1 75 ? 31.328 -30.5 27.859 1 84.88 75 PHE A CA 1
ATOM 591 C C . PHE A 1 75 ? 31.562 -29.516 26.734 1 84.88 75 PHE A C 1
ATOM 593 O O . PHE A 1 75 ? 32.719 -29.281 26.328 1 84.88 75 PHE A O 1
ATOM 600 N N . VAL A 1 76 ? 30.484 -29 26.219 1 85.75 76 VAL A N 1
ATOM 601 C CA . VAL A 1 76 ? 30.516 -27.875 25.281 1 85.75 76 VAL A CA 1
ATOM 602 C C . VAL A 1 76 ? 30.141 -26.578 26.016 1 85.75 76 VAL A C 1
ATOM 604 O O . VAL A 1 76 ? 29.047 -26.469 26.562 1 85.75 76 VAL A O 1
ATOM 607 N N . ASP A 1 77 ? 31 -25.578 26.031 1 86.44 77 ASP A N 1
ATOM 608 C CA . ASP A 1 77 ? 30.766 -24.266 26.656 1 86.44 77 ASP A CA 1
ATOM 609 C C . ASP A 1 77 ? 29.938 -23.375 25.734 1 86.44 77 ASP A C 1
ATOM 611 O O . ASP A 1 77 ? 30.453 -22.828 24.766 1 86.44 77 ASP A O 1
ATOM 615 N N . LEU A 1 78 ? 28.766 -23.156 26.156 1 88.88 78 LEU A N 1
ATOM 616 C CA . LEU A 1 78 ? 27.844 -22.438 25.297 1 88.88 78 LEU A CA 1
ATOM 617 C C . LEU A 1 78 ? 28.125 -20.938 25.312 1 88.88 78 LEU A C 1
ATOM 619 O O . LEU A 1 78 ? 27.656 -20.203 24.438 1 88.88 78 LEU A O 1
ATOM 623 N N . ASP A 1 79 ? 28.938 -20.422 26.188 1 88.38 79 ASP A N 1
ATOM 624 C CA . ASP A 1 79 ? 29.375 -19.031 26.156 1 88.38 79 ASP A CA 1
ATOM 625 C C . ASP A 1 79 ? 30.484 -18.828 25.125 1 88.38 79 ASP A C 1
ATOM 627 O O . ASP A 1 79 ? 30.656 -17.734 24.594 1 88.38 79 ASP A O 1
ATOM 631 N N . LYS A 1 80 ? 31.188 -19.922 24.875 1 90.31 80 LYS A N 1
ATOM 632 C CA . LYS A 1 80 ? 32.25 -19.875 23.875 1 90.31 80 LYS A CA 1
ATOM 633 C C . LYS A 1 80 ? 31.703 -20.141 22.484 1 90.31 80 LYS A C 1
ATOM 635 O O . LYS A 1 80 ? 32.312 -19.719 21.484 1 90.31 80 LYS A O 1
ATOM 640 N N . TYR A 1 81 ? 30.719 -20.938 22.469 1 93.69 81 TYR A N 1
ATOM 641 C CA . TYR A 1 81 ? 30.125 -21.297 21.188 1 93.69 81 TYR A CA 1
ATOM 642 C C . TYR A 1 81 ? 28.719 -20.719 21.062 1 93.69 81 TYR A C 1
ATOM 644 O O . TYR A 1 81 ? 27.734 -21.453 21.109 1 93.69 81 TYR A O 1
ATOM 652 N N . ALA A 1 82 ? 28.719 -19.422 20.672 1 94.56 82 ALA A N 1
ATOM 653 C CA . ALA A 1 82 ? 27.484 -18.641 20.641 1 94.56 82 ALA A CA 1
ATOM 654 C C . ALA A 1 82 ? 26.562 -19.109 19.516 1 94.56 82 ALA A C 1
ATOM 656 O O . ALA A 1 82 ? 25.328 -19.047 19.656 1 94.56 82 ALA A O 1
ATOM 657 N N . ILE A 1 83 ? 27.109 -19.516 18.422 1 95.12 83 ILE A N 1
ATOM 658 C CA . ILE A 1 83 ? 26.297 -20 17.312 1 95.12 83 ILE A CA 1
ATOM 659 C C . ILE A 1 83 ? 25.5 -21.219 17.75 1 95.12 83 ILE A C 1
ATOM 661 O O . ILE A 1 83 ? 24.281 -21.281 17.547 1 95.12 83 ILE A O 1
ATOM 665 N N . GLU A 1 84 ? 26.172 -22.203 18.344 1 93.25 84 GLU A N 1
ATOM 666 C CA . GLU A 1 84 ? 25.547 -23.438 18.812 1 93.25 84 GLU A CA 1
ATOM 667 C C . GLU A 1 84 ? 24.531 -23.141 19.906 1 93.25 84 GLU A C 1
ATOM 669 O O . GLU A 1 84 ? 23.469 -23.766 19.969 1 93.25 84 GLU A O 1
ATOM 674 N N . ASP A 1 85 ? 24.859 -22.219 20.781 1 93.19 85 ASP A N 1
ATOM 675 C CA . ASP A 1 85 ? 23.922 -21.812 21.828 1 93.19 85 ASP A CA 1
ATOM 676 C C . ASP A 1 85 ? 22.625 -21.281 21.25 1 93.19 85 ASP A C 1
ATOM 678 O O . ASP A 1 85 ? 21.531 -21.688 21.656 1 93.19 85 ASP A O 1
ATOM 682 N N . ASN A 1 86 ? 22.797 -20.422 20.281 1 94.75 86 ASN A N 1
ATOM 683 C CA . ASN A 1 86 ? 21.609 -19.781 19.703 1 94.75 86 ASN A CA 1
ATOM 684 C C . ASN A 1 86 ? 20.859 -20.734 18.781 1 94.75 86 ASN A C 1
ATOM 686 O O . ASN A 1 86 ? 19.641 -20.594 18.609 1 94.75 86 ASN A O 1
ATOM 690 N N . LEU A 1 87 ? 21.5 -21.688 18.219 1 94.81 87 LEU A N 1
ATOM 691 C CA . LEU A 1 87 ? 20.812 -22.75 17.484 1 94.81 87 LEU A CA 1
ATOM 692 C C . LEU A 1 87 ? 19.891 -23.531 18.391 1 94.81 87 LEU A C 1
ATOM 694 O O . LEU A 1 87 ? 18.766 -23.859 18.016 1 94.81 87 LEU A O 1
ATOM 698 N N . MET A 1 88 ? 20.359 -23.812 19.562 1 92.44 88 MET A N 1
ATOM 699 C CA . MET A 1 88 ? 19.578 -24.562 20.531 1 92.44 88 MET A CA 1
ATOM 700 C C . MET A 1 88 ? 18.359 -23.75 20.969 1 92.44 88 MET A C 1
ATOM 702 O O . MET A 1 88 ? 17.281 -24.312 21.203 1 92.44 88 MET A O 1
ATOM 706 N N . GLN A 1 89 ? 18.547 -22.5 21.062 1 91.44 89 GLN A N 1
ATOM 707 C CA . GLN A 1 89 ? 17.453 -21.625 21.484 1 91.44 89 GLN A CA 1
ATOM 708 C C . GLN A 1 89 ? 16.391 -21.484 20.391 1 91.44 89 GLN A C 1
ATOM 710 O O . GLN A 1 89 ? 15.203 -21.422 20.688 1 91.44 89 GLN A O 1
ATOM 715 N N . ALA A 1 90 ? 16.859 -21.469 19.156 1 93.25 90 ALA A N 1
ATOM 716 C CA . ALA A 1 90 ? 15.961 -21.203 18.047 1 93.25 90 ALA A CA 1
ATOM 717 C C . ALA A 1 90 ? 15.242 -22.469 17.594 1 93.25 90 ALA A C 1
ATOM 719 O O . ALA A 1 90 ? 14.109 -22.422 17.125 1 93.25 90 ALA A O 1
ATOM 720 N N . PHE A 1 91 ? 15.969 -23.594 17.672 1 90.19 91 PHE A N 1
ATOM 721 C CA . PHE A 1 91 ? 15.422 -24.812 17.094 1 90.19 91 PHE A CA 1
ATOM 722 C C . PHE A 1 91 ? 15.383 -25.938 18.125 1 90.19 91 PHE A C 1
ATOM 724 O O . PHE A 1 91 ? 16.422 -26.344 18.641 1 90.19 91 PHE A O 1
ATOM 731 N N . GLN A 1 92 ? 14.461 -26.062 18.891 1 68.25 92 GLN A N 1
ATOM 732 C CA . GLN A 1 92 ? 14.367 -26.875 20.094 1 68.25 92 GLN A CA 1
ATOM 733 C C . GLN A 1 92 ? 14.5 -28.359 19.781 1 68.25 92 GLN A C 1
ATOM 735 O O . GLN A 1 92 ? 15.164 -29.109 20.5 1 68.25 92 GLN A O 1
ATOM 740 N N . LYS A 1 93 ? 14.039 -28.656 18.766 1 69 93 LYS A N 1
ATOM 741 C CA . LYS A 1 93 ? 13.945 -30.109 18.609 1 69 93 LYS A CA 1
ATOM 742 C C . LYS A 1 93 ? 15.281 -30.703 18.172 1 69 93 LYS A C 1
ATOM 744 O O . LYS A 1 93 ? 15.781 -30.391 17.094 1 69 93 LYS A O 1
ATOM 749 N N . ASN A 1 94 ? 16.031 -31.516 18.922 1 77.38 94 ASN A N 1
ATOM 750 C CA . ASN A 1 94 ? 17.141 -32.438 18.672 1 77.38 94 ASN A CA 1
ATOM 751 C C . ASN A 1 94 ? 18.438 -31.656 18.391 1 77.38 94 ASN A C 1
ATOM 753 O O . ASN A 1 94 ? 19.422 -32.25 17.953 1 77.38 94 ASN A O 1
ATOM 757 N N . THR A 1 95 ? 18.406 -30.359 18.547 1 86.31 95 THR A N 1
ATOM 758 C CA . THR A 1 95 ? 19.609 -29.594 18.203 1 86.31 95 THR A CA 1
ATOM 759 C C . THR A 1 95 ? 20.719 -29.875 19.203 1 86.31 95 THR A C 1
ATOM 761 O O . THR A 1 95 ? 21.891 -30 18.812 1 86.31 95 THR A O 1
ATOM 764 N N . ALA A 1 96 ? 20.375 -29.969 20.453 1 86.06 96 ALA A N 1
ATOM 765 C CA . ALA A 1 96 ? 21.375 -30.266 21.469 1 86.06 96 ALA A CA 1
ATOM 766 C C . ALA A 1 96 ? 22.016 -31.625 21.234 1 86.06 96 ALA A C 1
ATOM 768 O O . ALA A 1 96 ? 23.234 -31.766 21.406 1 86.06 96 ALA A O 1
ATOM 769 N N . ASP A 1 97 ? 21.234 -32.562 20.844 1 87.06 97 ASP A N 1
ATOM 770 C CA . ASP A 1 97 ? 21.734 -33.906 20.562 1 87.06 97 ASP A CA 1
ATOM 771 C C . ASP A 1 97 ? 22.672 -33.875 19.359 1 87.06 97 ASP A C 1
ATOM 773 O O . ASP A 1 97 ? 23.672 -34.594 19.344 1 87.06 97 ASP A O 1
ATOM 777 N N . HIS A 1 98 ? 22.344 -33.125 18.422 1 88.38 98 HIS A N 1
ATOM 778 C CA . HIS A 1 98 ? 23.203 -33.031 17.25 1 88.38 98 HIS A CA 1
ATOM 779 C C . HIS A 1 98 ? 24.547 -32.375 17.609 1 88.38 98 HIS A C 1
ATOM 781 O O . HIS A 1 98 ? 25.594 -32.875 17.172 1 88.38 98 HIS A O 1
ATOM 787 N N . ILE A 1 99 ? 24.469 -31.375 18.328 1 89.31 99 ILE A N 1
ATOM 788 C CA . ILE A 1 99 ? 25.703 -30.688 18.703 1 89.31 99 ILE A CA 1
ATOM 789 C C . ILE A 1 99 ? 26.578 -31.625 19.531 1 89.31 99 ILE A C 1
ATOM 791 O O . ILE A 1 99 ? 27.797 -31.688 19.312 1 89.31 99 ILE A O 1
ATOM 795 N N . LYS A 1 100 ? 25.922 -32.312 20.391 1 88.38 100 LYS A N 1
ATOM 796 C CA . LYS A 1 100 ? 26.625 -33.312 21.188 1 88.38 100 LYS A CA 1
ATOM 797 C C . LYS A 1 100 ? 27.312 -34.344 20.312 1 88.38 100 LYS A C 1
ATOM 799 O O . LYS A 1 100 ? 28.5 -34.625 20.453 1 88.38 100 LYS A O 1
ATOM 804 N N . GLN A 1 101 ? 26.562 -34.906 19.438 1 87.06 101 GLN A N 1
ATOM 805 C CA . GLN A 1 101 ? 27.078 -35.969 18.594 1 87.06 101 GLN A CA 1
ATOM 806 C C . GLN A 1 101 ? 28.203 -35.469 17.688 1 87.06 101 GLN A C 1
ATOM 808 O O . GLN A 1 101 ? 29.203 -36.156 17.484 1 87.06 101 GLN A O 1
ATOM 813 N N . ILE A 1 102 ? 28.062 -34.344 17.172 1 87.88 102 ILE A N 1
ATOM 814 C CA . ILE A 1 102 ? 29.062 -33.781 16.281 1 87.88 102 ILE A CA 1
ATOM 815 C C . ILE A 1 102 ? 30.359 -33.5 17.062 1 87.88 102 ILE A C 1
ATOM 817 O O . ILE A 1 102 ? 31.453 -33.719 16.547 1 87.88 102 ILE A O 1
ATOM 821 N N . THR A 1 103 ? 30.172 -33.094 18.266 1 87.12 103 THR A N 1
ATOM 822 C CA . THR A 1 103 ? 31.328 -32.844 19.125 1 87.12 103 THR A CA 1
ATOM 823 C C . THR A 1 103 ? 32.062 -34.125 19.438 1 87.12 103 THR A C 1
ATOM 825 O O . THR A 1 103 ? 33.312 -34.188 19.359 1 87.12 103 THR A O 1
ATOM 828 N N . ILE A 1 104 ? 31.328 -35.094 19.734 1 86.06 104 ILE A N 1
ATOM 829 C CA . ILE A 1 104 ? 31.906 -36.406 20.031 1 86.06 104 ILE A CA 1
ATOM 830 C C . ILE A 1 104 ? 32.656 -36.906 18.812 1 86.06 104 ILE A C 1
ATOM 832 O O . ILE A 1 104 ? 33.781 -37.375 18.922 1 86.06 104 ILE A O 1
ATOM 836 N N . ASP A 1 105 ? 32 -36.844 17.703 1 82.75 105 ASP A N 1
ATOM 837 C CA . ASP A 1 105 ? 32.625 -37.312 16.469 1 82.75 105 ASP A CA 1
ATOM 838 C C . ASP A 1 105 ? 33.906 -36.594 16.172 1 82.75 105 ASP A C 1
ATOM 840 O O . ASP A 1 105 ? 34.906 -37.188 15.727 1 82.75 105 ASP A O 1
ATOM 844 N N . LYS A 1 106 ? 33.875 -35.344 16.359 1 83.19 106 LYS A N 1
ATOM 845 C CA . LYS A 1 106 ? 35.062 -34.531 16.078 1 83.19 106 LYS A CA 1
ATOM 846 C C . LYS A 1 106 ? 36.188 -34.875 17.062 1 83.19 106 LYS A C 1
ATOM 848 O O . LYS A 1 106 ? 37.344 -34.938 16.672 1 83.19 106 LYS A O 1
ATOM 853 N N . LEU A 1 107 ? 35.812 -35.125 18.266 1 81.75 107 LEU A N 1
ATOM 854 C CA . LEU A 1 107 ? 36.812 -35.5 19.266 1 81.75 107 LEU A CA 1
ATOM 855 C C . LEU A 1 107 ? 37.438 -36.844 18.938 1 81.75 107 LEU A C 1
ATOM 857 O O . LEU A 1 107 ? 38.625 -37.031 19.078 1 81.75 107 LEU A O 1
ATOM 861 N N . LEU A 1 108 ? 36.562 -37.688 18.5 1 81.94 108 LEU A N 1
ATOM 862 C CA . LEU A 1 108 ? 37.031 -39.031 18.125 1 81.94 108 LEU A CA 1
ATOM 863 C C . LEU A 1 108 ? 37.938 -38.938 16.875 1 81.94 108 LEU A C 1
ATOM 865 O O . LEU A 1 108 ? 38.906 -39.656 16.766 1 81.94 108 LEU A O 1
ATOM 869 N N . GLN A 1 109 ? 37.594 -38.125 15.984 1 78.56 109 GLN A N 1
ATOM 870 C CA . GLN A 1 109 ? 38.406 -37.938 14.781 1 78.56 109 GLN A CA 1
ATOM 871 C C . GLN A 1 109 ? 39.781 -37.375 15.125 1 78.56 109 GLN A C 1
ATOM 873 O O . GLN A 1 109 ? 40.781 -37.719 14.5 1 78.56 109 GLN A O 1
ATOM 878 N N . LEU A 1 110 ? 39.719 -36.5 15.984 1 76.19 110 LEU A N 1
ATOM 879 C CA . LEU A 1 110 ? 40.969 -35.906 16.391 1 76.19 110 LEU A CA 1
ATOM 880 C C . LEU A 1 110 ? 41.844 -36.906 17.125 1 76.19 110 LEU A C 1
ATOM 882 O O . LEU A 1 110 ? 43.094 -36.875 17.016 1 76.19 110 LEU A O 1
ATOM 886 N N . HIS A 1 111 ? 41.219 -37.75 17.734 1 74.88 111 HIS A N 1
ATOM 887 C CA . HIS A 1 111 ? 41.938 -38.781 18.484 1 74.88 111 HIS A CA 1
ATOM 888 C C . HIS A 1 111 ? 42.406 -39.906 17.578 1 74.88 111 HIS A C 1
ATOM 890 O O . HIS A 1 111 ? 43.531 -40.375 17.688 1 74.88 111 HIS A O 1
ATOM 896 N N . TYR A 1 112 ? 41.344 -40.344 16.688 1 73.12 112 TYR A N 1
ATOM 897 C CA . TYR A 1 112 ? 41.656 -41.5 15.844 1 73.12 112 TYR A CA 1
ATOM 898 C C . TYR A 1 112 ? 42.062 -41.031 14.445 1 73.12 112 TYR A C 1
ATOM 900 O O . TYR A 1 112 ? 41.281 -40.344 13.766 1 73.12 112 TYR A O 1
ATOM 908 N N . LYS A 1 113 ? 43.281 -40.469 14.102 1 63.12 113 LYS A N 1
ATOM 909 C CA . LYS A 1 113 ? 43.781 -39.906 12.852 1 63.12 113 LYS A CA 1
ATOM 910 C C . LYS A 1 113 ? 43.125 -40.562 11.648 1 63.12 113 LYS A C 1
ATOM 912 O O . LYS A 1 113 ? 43.062 -39.938 10.57 1 63.12 113 LYS A O 1
ATOM 917 N N . ASN A 1 114 ? 42.75 -41.875 11.57 1 55.41 114 ASN A N 1
ATOM 918 C CA . ASN A 1 114 ? 42.469 -42.625 10.344 1 55.41 114 ASN A CA 1
ATOM 919 C C . ASN A 1 114 ? 40.969 -42.75 10.109 1 55.41 114 ASN A C 1
ATOM 921 O O . ASN A 1 114 ? 40.5 -43.75 9.57 1 55.41 114 ASN A O 1
ATOM 925 N N . GLN A 1 115 ? 40.156 -41.906 10.602 1 58 115 GLN A N 1
ATOM 926 C CA . GLN A 1 115 ? 38.75 -42.281 10.359 1 58 115 GLN A CA 1
ATOM 927 C C . GLN A 1 115 ? 38.312 -41.875 8.961 1 58 115 GLN A C 1
ATOM 929 O O . GLN A 1 115 ? 38.656 -40.781 8.5 1 58 115 GLN A O 1
ATOM 934 N N . THR A 1 116 ? 37.875 -42.906 8.117 1 60.81 116 THR A N 1
ATOM 935 C CA . THR A 1 116 ? 37.344 -42.781 6.77 1 60.81 116 THR A CA 1
ATOM 936 C C . THR A 1 116 ? 36.25 -41.719 6.711 1 60.81 116 THR A C 1
ATOM 938 O O . THR A 1 116 ? 35.375 -41.656 7.574 1 60.81 116 THR A O 1
ATOM 941 N N . ALA A 1 117 ? 36.438 -40.781 5.844 1 69.06 117 ALA A N 1
ATOM 942 C CA . ALA A 1 117 ? 35.531 -39.656 5.625 1 69.06 117 ALA A CA 1
ATOM 943 C C . ALA A 1 117 ? 34.156 -40.156 5.164 1 69.06 117 ALA A C 1
ATOM 945 O O . ALA A 1 117 ? 34.062 -40.938 4.207 1 69.06 117 ALA A O 1
ATOM 946 N N . VAL A 1 118 ? 33.094 -40.156 6.012 1 80.56 118 VAL A N 1
ATOM 947 C CA . VAL A 1 118 ? 31.703 -40.469 5.664 1 80.56 118 VAL A CA 1
ATOM 948 C C . VAL A 1 118 ? 31.141 -39.344 4.762 1 80.56 118 VAL A C 1
ATOM 950 O O . VAL A 1 118 ? 31.375 -38.156 4.992 1 80.56 118 VAL A O 1
ATOM 953 N N . ALA A 1 119 ? 30.594 -39.875 3.625 1 86.56 119 ALA A N 1
ATOM 954 C CA . ALA A 1 119 ? 30 -38.906 2.699 1 86.56 119 ALA A CA 1
ATOM 955 C C . ALA A 1 119 ? 28.922 -38.062 3.398 1 86.56 119 ALA A C 1
ATOM 957 O O . ALA A 1 119 ? 28.219 -38.562 4.281 1 86.56 119 ALA A O 1
ATOM 958 N N . TRP A 1 120 ? 28.812 -36.844 3.008 1 91 120 TRP A N 1
ATOM 959 C CA . TRP A 1 120 ? 27.906 -35.875 3.621 1 91 120 TRP A CA 1
ATOM 960 C C . TRP A 1 120 ? 26.484 -36.438 3.688 1 91 120 TRP A C 1
ATOM 962 O O . TRP A 1 120 ? 25.844 -36.375 4.734 1 91 120 TRP A O 1
ATOM 972 N N . GLN A 1 121 ? 25.969 -36.969 2.604 1 91.94 121 GLN A N 1
ATOM 973 C CA . GLN A 1 121 ? 24.594 -37.438 2.525 1 91.94 121 GLN A CA 1
ATOM 974 C C . GLN A 1 121 ? 24.359 -38.625 3.449 1 91.94 121 GLN A C 1
ATOM 976 O O . GLN A 1 121 ? 23.266 -38.781 4.016 1 91.94 121 GLN A O 1
ATOM 981 N N . ASP A 1 122 ? 25.344 -39.469 3.621 1 91.62 122 ASP A N 1
ATOM 982 C CA . ASP A 1 122 ? 25.203 -40.656 4.473 1 91.62 122 ASP A CA 1
ATOM 983 C C . ASP A 1 122 ? 25.172 -40.25 5.949 1 91.62 122 ASP A C 1
ATOM 985 O O . ASP A 1 122 ? 24.594 -40.969 6.77 1 91.62 122 ASP A O 1
ATOM 989 N N . ARG A 1 123 ? 25.734 -39.188 6.148 1 88.38 123 ARG A N 1
ATOM 990 C CA . ARG A 1 123 ? 25.828 -38.75 7.535 1 88.38 123 ARG A CA 1
ATOM 991 C C . ARG A 1 123 ? 24.594 -37.969 7.938 1 88.38 123 ARG A C 1
ATOM 993 O O . ARG A 1 123 ? 24.125 -38.062 9.078 1 88.38 123 ARG A O 1
ATOM 1000 N N . TRP A 1 124 ? 24.062 -37.188 7.023 1 91.88 124 TRP A N 1
ATOM 1001 C CA . TRP A 1 124 ? 23.125 -36.156 7.465 1 91.88 124 TRP A CA 1
ATOM 1002 C C . TRP A 1 124 ? 21.719 -36.438 6.914 1 91.88 124 TRP A C 1
ATOM 1004 O O . TRP A 1 124 ? 20.75 -35.812 7.352 1 91.88 124 TRP A O 1
ATOM 1014 N N . LEU A 1 125 ? 21.578 -37.281 5.992 1 94.88 125 LEU A N 1
ATOM 1015 C CA . LEU A 1 125 ? 20.266 -37.656 5.449 1 94.88 125 LEU A CA 1
ATOM 1016 C C . LEU A 1 125 ? 19.812 -39 5.945 1 94.88 125 LEU A C 1
ATOM 1018 O O . LEU A 1 125 ? 20.625 -39.781 6.441 1 94.88 125 LEU A O 1
ATOM 1022 N N . SER A 1 126 ? 18.562 -39.25 5.828 1 95.06 126 SER A N 1
ATOM 1023 C CA . SER A 1 126 ? 17.969 -40.469 6.375 1 95.06 126 SER A CA 1
ATOM 1024 C C . SER A 1 126 ? 18.469 -41.719 5.637 1 95.06 126 SER A C 1
ATOM 1026 O O . SER A 1 126 ? 18.625 -41.688 4.414 1 95.06 126 SER A O 1
ATOM 1028 N N . GLN A 1 127 ? 18.656 -42.781 6.484 1 93.31 127 GLN A N 1
ATOM 1029 C CA . GLN A 1 127 ? 19.047 -44.062 5.922 1 93.31 127 GLN A CA 1
ATOM 1030 C C . GLN A 1 127 ? 17.953 -45.125 6.129 1 93.31 127 GLN A C 1
ATOM 1032 O O . GLN A 1 127 ? 18.109 -46.281 5.734 1 93.31 127 GLN A O 1
ATOM 1037 N N . THR A 1 128 ? 16.938 -44.562 6.609 1 91.69 128 THR A N 1
ATOM 1038 C CA . THR A 1 128 ? 15.852 -45.5 6.922 1 91.69 128 THR A CA 1
ATOM 1039 C C . THR A 1 128 ? 15.203 -46.031 5.645 1 91.69 128 THR A C 1
ATOM 1041 O O . THR A 1 128 ? 15.195 -45.344 4.617 1 91.69 128 THR A O 1
ATOM 1044 N N . THR A 1 129 ? 14.688 -47.281 5.77 1 89.56 129 THR A N 1
ATOM 1045 C CA . THR A 1 129 ? 13.969 -47.875 4.652 1 89.56 129 THR A CA 1
ATOM 1046 C C . THR A 1 129 ? 12.508 -48.125 5.012 1 89.56 129 THR A C 1
ATOM 1048 O O . THR A 1 129 ? 11.812 -48.875 4.332 1 89.56 129 THR A O 1
ATOM 1051 N N . SER A 1 130 ? 12.133 -47.5 6.055 1 91.5 130 SER A N 1
ATOM 1052 C CA . SER A 1 130 ? 10.75 -47.656 6.492 1 91.5 130 SER A CA 1
ATOM 1053 C C . SER A 1 130 ? 9.773 -47.125 5.449 1 91.5 130 SER A C 1
ATOM 1055 O O . SER A 1 130 ? 10.031 -46.094 4.816 1 91.5 130 SER A O 1
ATOM 1057 N N . THR A 1 131 ? 8.664 -47.844 5.297 1 91.88 131 THR A N 1
ATOM 1058 C CA . THR A 1 131 ? 7.652 -47.438 4.324 1 91.88 131 THR A CA 1
ATOM 1059 C C . THR A 1 131 ? 6.457 -46.812 5.027 1 91.88 131 THR A C 1
ATOM 1061 O O . THR A 1 131 ? 5.387 -46.656 4.43 1 91.88 131 THR A O 1
ATOM 1064 N N . ASP A 1 132 ? 6.707 -46.438 6.23 1 93.69 132 ASP A N 1
ATOM 1065 C CA . ASP A 1 132 ? 5.633 -45.75 6.945 1 93.69 132 ASP A CA 1
ATOM 1066 C C . ASP A 1 132 ? 5.25 -44.469 6.25 1 93.69 132 ASP A C 1
ATOM 1068 O O . ASP A 1 132 ? 6.105 -43.781 5.668 1 93.69 132 ASP A O 1
ATOM 1072 N N . LYS A 1 133 ? 4 -44.062 6.387 1 95.25 133 LYS A N 1
ATOM 1073 C CA . LYS A 1 133 ? 3.424 -42.938 5.652 1 95.25 133 LYS A CA 1
ATOM 1074 C C . LYS A 1 133 ? 4.176 -41.656 5.949 1 95.25 133 LYS A C 1
ATOM 1076 O O . LYS A 1 133 ? 4.41 -40.844 5.047 1 95.25 133 LYS A O 1
ATOM 1081 N N . THR A 1 134 ? 4.586 -41.406 7.148 1 96.69 134 THR A N 1
ATOM 1082 C CA . THR A 1 134 ? 5.086 -40.094 7.539 1 96.69 134 THR A CA 1
ATOM 1083 C C . THR A 1 134 ? 6.598 -40.125 7.762 1 96.69 134 THR A C 1
ATOM 1085 O O . THR A 1 134 ? 7.18 -39.156 8.281 1 96.69 134 THR A O 1
ATOM 1088 N N . THR A 1 135 ? 7.234 -41.188 7.414 1 95.88 135 THR A N 1
ATOM 1089 C CA . THR A 1 135 ? 8.664 -41.375 7.648 1 95.88 135 THR A CA 1
ATOM 1090 C C . THR A 1 135 ? 9.453 -40.219 7.027 1 95.88 135 THR A C 1
ATOM 1092 O O . THR A 1 135 ? 10.383 -39.688 7.645 1 95.88 135 THR A O 1
ATOM 1095 N N . PHE A 1 136 ? 9.055 -39.812 5.852 1 96.88 136 PHE A N 1
ATOM 1096 C CA . PHE A 1 136 ? 9.82 -38.812 5.121 1 96.88 136 PHE A CA 1
ATOM 1097 C C . PHE A 1 136 ? 9.047 -37.5 5.047 1 96.88 136 PHE A C 1
ATOM 1099 O O . PHE A 1 136 ? 9.281 -36.688 4.148 1 96.88 136 PHE A O 1
ATOM 1106 N N . SER A 1 137 ? 8.094 -37.312 5.934 1 97 137 SER A N 1
ATOM 1107 C CA . SER A 1 137 ? 7.387 -36.062 6.035 1 97 137 SER A CA 1
ATOM 1108 C C . SER A 1 137 ? 8.312 -34.938 6.547 1 97 137 SER A C 1
ATOM 1110 O O . SER A 1 137 ? 9.359 -35.219 7.129 1 97 137 SER A O 1
ATOM 1112 N N . CYS A 1 138 ? 7.957 -33.688 6.32 1 96.56 138 CYS A N 1
ATOM 1113 C CA . CYS A 1 138 ? 8.797 -32.562 6.723 1 96.56 138 CYS A CA 1
ATOM 1114 C C . CYS A 1 138 ? 8.93 -32.5 8.234 1 96.56 138 CYS A C 1
ATOM 1116 O O . CYS A 1 138 ? 9.977 -32.125 8.758 1 96.56 138 CYS A O 1
ATOM 1118 N N . ASP A 1 139 ? 7.938 -32.906 8.953 1 93.56 139 ASP A N 1
ATOM 1119 C CA . ASP A 1 139 ? 7.973 -32.906 10.406 1 93.56 139 ASP A CA 1
ATOM 1120 C C . ASP A 1 139 ? 8.977 -33.938 10.938 1 93.56 139 ASP A C 1
ATOM 1122 O O . ASP A 1 139 ? 9.602 -33.719 11.977 1 93.56 139 ASP A O 1
ATOM 1126 N N . ASN A 1 140 ? 9.102 -35.031 10.211 1 93.81 140 ASN A N 1
ATOM 1127 C CA . ASN A 1 140 ? 9.945 -36.125 10.688 1 93.81 140 ASN A CA 1
ATOM 1128 C C . ASN A 1 140 ? 11.336 -36.062 10.062 1 93.81 140 ASN A C 1
ATOM 1130 O O . ASN A 1 140 ? 12.164 -36.938 10.312 1 93.81 140 ASN A O 1
ATOM 1134 N N . GLN A 1 141 ? 11.516 -35.188 9.234 1 93.62 141 GLN A N 1
ATOM 1135 C CA . GLN A 1 141 ? 12.82 -35 8.617 1 93.62 141 GLN A CA 1
ATOM 1136 C C . GLN A 1 141 ? 13.32 -33.562 8.828 1 93.62 141 GLN A C 1
ATOM 1138 O O . GLN A 1 141 ? 13.211 -32.719 7.934 1 93.62 141 GLN A O 1
ATOM 1143 N N . PRO A 1 142 ? 13.938 -33.344 9.922 1 91.19 142 PRO A N 1
ATOM 1144 C CA . PRO A 1 142 ? 14.445 -32 10.156 1 91.19 142 PRO A CA 1
ATOM 1145 C C . PRO A 1 142 ? 15.586 -31.609 9.211 1 91.19 142 PRO A C 1
ATOM 1147 O O . PRO A 1 142 ? 16.219 -32.5 8.625 1 91.19 142 PRO A O 1
ATOM 1150 N N . LEU A 1 143 ? 15.828 -30.375 9.086 1 93.06 143 LEU A N 1
ATOM 1151 C CA . LEU A 1 143 ? 16.938 -29.891 8.258 1 93.06 143 LEU A CA 1
ATOM 1152 C C . LEU A 1 143 ? 18.266 -30.422 8.766 1 93.06 143 LEU A C 1
ATOM 1154 O O . LEU A 1 143 ? 18.516 -30.438 9.977 1 93.06 143 LEU A O 1
ATOM 1158 N N . PRO A 1 144 ? 19.156 -30.859 7.859 1 91.94 144 PRO A N 1
ATOM 1159 C CA . PRO A 1 144 ? 20.484 -31.281 8.297 1 91.94 144 PRO A CA 1
ATOM 1160 C C . PRO A 1 144 ? 21.219 -30.219 9.086 1 91.94 144 PRO A C 1
ATOM 1162 O O . PRO A 1 144 ? 21.156 -29.031 8.734 1 91.94 144 PRO A O 1
ATOM 1165 N N . TYR A 1 145 ? 21.969 -30.594 10.07 1 91.44 145 TYR A N 1
ATOM 1166 C CA . TYR A 1 145 ? 22.625 -29.688 11.008 1 91.44 145 TYR A CA 1
ATOM 1167 C C . TYR A 1 145 ? 23.578 -28.75 10.281 1 91.44 145 TYR A C 1
ATOM 1169 O O . TYR A 1 145 ? 23.625 -27.562 10.57 1 91.44 145 TYR A O 1
ATOM 1177 N N . PRO A 1 146 ? 24.406 -29.25 9.328 1 91.88 146 PRO A N 1
ATOM 1178 C CA . PRO A 1 146 ? 25.344 -28.328 8.688 1 91.88 146 PRO A CA 1
ATOM 1179 C C . PRO A 1 146 ? 24.641 -27.188 7.953 1 91.88 146 PRO A C 1
ATOM 1181 O O . PRO A 1 146 ? 25.156 -26.078 7.902 1 91.88 146 PRO A O 1
ATOM 1184 N N . ILE A 1 147 ? 23.484 -27.5 7.332 1 94.19 147 ILE A N 1
ATOM 1185 C CA . ILE A 1 147 ? 22.719 -26.453 6.645 1 94.19 147 ILE A CA 1
ATOM 1186 C C . ILE A 1 147 ? 22.141 -25.484 7.668 1 94.19 147 ILE A C 1
ATOM 1188 O O . ILE A 1 147 ? 22.188 -24.266 7.477 1 94.19 147 ILE A O 1
ATOM 1192 N N . LEU A 1 148 ? 21.609 -26.031 8.688 1 93.75 148 LEU A N 1
ATOM 1193 C CA . LEU A 1 148 ? 21.062 -25.219 9.758 1 93.75 148 LEU A CA 1
ATOM 1194 C C . LEU A 1 148 ? 22.125 -24.297 10.352 1 93.75 148 LEU A C 1
ATOM 1196 O O . LEU A 1 148 ? 21.859 -23.125 10.633 1 93.75 148 LEU A O 1
ATOM 1200 N N . ARG A 1 149 ? 23.266 -24.859 10.625 1 93.25 149 ARG A N 1
ATOM 1201 C CA . ARG A 1 149 ? 24.359 -24.078 11.188 1 93.25 149 ARG A CA 1
ATOM 1202 C C . AR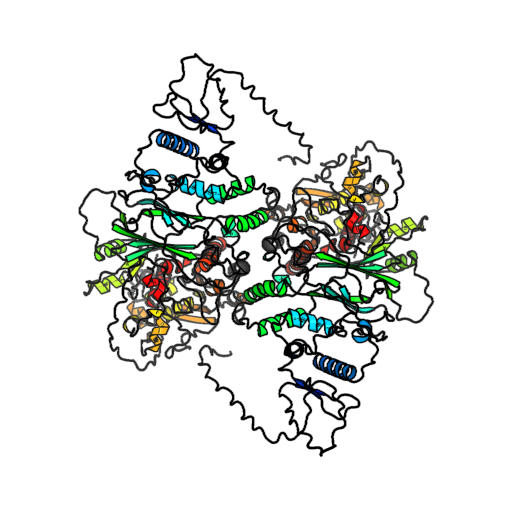G A 1 149 ? 24.797 -22.984 10.227 1 93.25 149 ARG A C 1
ATOM 1204 O O . ARG A 1 149 ? 25.141 -21.875 10.648 1 93.25 149 ARG A O 1
ATOM 1211 N N . HIS A 1 150 ? 24.875 -23.328 8.969 1 93.94 150 HIS A N 1
ATOM 1212 C CA . HIS A 1 150 ? 25.203 -22.328 7.961 1 93.94 150 HIS A CA 1
ATOM 1213 C C . HIS A 1 150 ? 24.219 -21.172 7.988 1 93.94 150 HIS A C 1
ATOM 1215 O O . HIS A 1 150 ? 24.609 -20 7.898 1 93.94 150 HIS A O 1
ATOM 1221 N N . LEU A 1 151 ? 22.953 -21.484 8.125 1 95.81 151 LEU A N 1
ATOM 1222 C CA . LEU A 1 151 ? 21.906 -20.469 8.258 1 95.81 151 LEU A CA 1
ATOM 1223 C C . LEU A 1 151 ? 22.141 -19.609 9.492 1 95.81 151 LEU A C 1
ATOM 1225 O O . LEU A 1 151 ? 22.031 -18.375 9.43 1 95.81 151 LEU A O 1
ATOM 1229 N N . ALA A 1 152 ? 22.391 -20.25 10.547 1 94.94 152 ALA A N 1
ATOM 1230 C CA . ALA A 1 152 ? 22.625 -19.531 11.797 1 94.94 152 ALA A CA 1
ATOM 1231 C C . ALA A 1 152 ? 23.797 -18.578 11.672 1 94.94 152 ALA A C 1
ATOM 1233 O O . ALA A 1 152 ? 23.75 -17.438 12.164 1 94.94 152 ALA A O 1
ATOM 1234 N N . LYS A 1 153 ? 24.859 -19.047 11.055 1 94.62 153 LYS A N 1
ATOM 1235 C CA . LYS A 1 153 ? 26.047 -18.219 10.852 1 94.62 153 LYS A CA 1
ATOM 1236 C C . LYS A 1 153 ? 25.703 -16.969 10.047 1 94.62 153 LYS A C 1
ATOM 1238 O O . LYS A 1 153 ? 26.266 -15.891 10.297 1 94.62 153 LYS A O 1
ATOM 1243 N N . GLU A 1 154 ? 24.797 -17.109 9.133 1 95.62 154 GLU A N 1
ATOM 1244 C CA . GLU A 1 154 ? 24.422 -15.977 8.289 1 95.62 154 GLU A CA 1
ATOM 1245 C C . GLU A 1 154 ? 23.438 -15.062 9 1 95.62 154 GLU A C 1
ATOM 1247 O O . GLU A 1 154 ? 23.516 -13.836 8.883 1 95.62 154 GLU A O 1
ATOM 1252 N N . TYR A 1 155 ? 22.5 -15.594 9.773 1 97.44 155 TYR A N 1
ATOM 1253 C CA . TYR A 1 155 ? 21.359 -14.828 10.297 1 97.44 155 TYR A CA 1
ATOM 1254 C C . TYR A 1 155 ? 21.688 -14.266 11.672 1 97.44 155 TYR A C 1
ATOM 1256 O O . TYR A 1 155 ? 21.156 -13.219 12.055 1 97.44 155 TYR A O 1
ATOM 1264 N N . PHE A 1 156 ? 22.516 -14.977 12.438 1 97.56 156 PHE A N 1
ATOM 1265 C CA . PHE A 1 156 ? 22.781 -14.531 13.805 1 97.56 156 PHE A CA 1
ATOM 1266 C C . PHE A 1 156 ? 24.031 -13.664 13.852 1 97.56 156 PHE A C 1
ATOM 1268 O O . PHE A 1 156 ? 25.094 -14.07 13.359 1 97.56 156 PHE A O 1
ATOM 1275 N N . PRO A 1 157 ? 23.891 -12.438 14.453 1 96.62 157 PRO A N 1
ATOM 1276 C CA . PRO A 1 157 ? 25.047 -11.555 14.555 1 96.62 157 PRO A CA 1
ATOM 1277 C C . PRO A 1 157 ? 25.984 -11.922 15.711 1 96.62 157 PRO A C 1
ATOM 1279 O O . PRO A 1 157 ? 26.328 -11.07 16.531 1 96.62 157 PRO A O 1
ATOM 1282 N N . VAL A 1 158 ? 26.406 -13.203 15.781 1 96.19 158 VAL A N 1
ATOM 1283 C CA . VAL A 1 158 ? 27.297 -13.711 16.812 1 96.19 158 VAL A CA 1
ATOM 1284 C C . VAL A 1 158 ? 28.438 -14.508 16.172 1 96.19 158 VAL A C 1
ATOM 1286 O O . VAL A 1 158 ? 28.344 -14.891 15.008 1 96.19 158 VAL A O 1
ATOM 1289 N N . GLN A 1 159 ? 29.484 -14.719 16.969 1 94.31 159 GLN A N 1
ATOM 1290 C CA . GLN A 1 159 ? 30.641 -15.477 16.516 1 94.31 159 GLN A CA 1
ATOM 1291 C C . GLN A 1 159 ? 31.172 -16.391 17.625 1 94.31 159 GLN A C 1
ATOM 1293 O O . GLN A 1 159 ? 31.078 -16.047 18.797 1 94.31 159 GLN A O 1
ATOM 1298 N N . ASN A 1 160 ? 31.609 -17.5 17.203 1 94.38 160 ASN A N 1
ATOM 1299 C CA . ASN A 1 160 ? 32.25 -18.391 18.156 1 94.38 160 ASN A CA 1
ATOM 1300 C C . ASN A 1 160 ? 33.656 -17.891 18.547 1 94.38 160 ASN A C 1
ATOM 1302 O O . ASN A 1 160 ? 34.25 -17.078 17.828 1 94.38 160 ASN A O 1
ATOM 1306 N N . ALA A 1 161 ? 34.125 -18.422 19.656 1 91.81 161 ALA A N 1
ATOM 1307 C CA . ALA A 1 161 ? 35.438 -18.031 20.172 1 91.81 161 ALA A CA 1
ATOM 1308 C C . ALA A 1 161 ? 36.562 -18.625 19.328 1 91.81 161 ALA A C 1
ATOM 1310 O O . ALA A 1 161 ? 37.656 -18.062 19.25 1 91.81 161 ALA A O 1
ATOM 1311 N N . ASP A 1 162 ? 36.344 -19.812 18.688 1 89.19 162 ASP A N 1
ATOM 1312 C CA . ASP A 1 162 ? 37.312 -20.469 17.812 1 89.19 162 ASP A CA 1
ATOM 1313 C C . ASP A 1 162 ? 36.625 -21.125 16.625 1 89.19 162 ASP A C 1
ATOM 1315 O O . ASP A 1 162 ? 35.406 -20.953 16.406 1 89.19 162 ASP A O 1
ATOM 1319 N N . SER A 1 163 ? 37.406 -21.797 15.867 1 87.5 163 SER A N 1
ATOM 1320 C CA . SER A 1 163 ? 36.875 -22.359 14.625 1 87.5 163 SER A CA 1
ATOM 1321 C C . SER A 1 163 ? 36.594 -23.844 14.789 1 87.5 163 SER A C 1
ATOM 1323 O O . SER A 1 163 ? 36.625 -24.609 13.812 1 87.5 163 SER A O 1
ATOM 1325 N N . PHE A 1 164 ? 36.344 -24.328 16 1 85.94 164 PHE A N 1
ATOM 1326 C CA . PHE A 1 164 ? 36.125 -25.75 16.281 1 85.94 164 PHE A CA 1
ATOM 1327 C C . PHE A 1 164 ? 35.031 -26.312 15.414 1 85.94 164 PHE A C 1
ATOM 1329 O O . PHE A 1 164 ? 35.156 -27.422 14.891 1 85.94 164 PHE A O 1
ATOM 1336 N N . TYR A 1 165 ? 33.969 -25.531 15.258 1 87.5 165 TYR A N 1
ATOM 1337 C CA . TYR A 1 165 ? 32.812 -26.031 14.531 1 87.5 165 TYR A CA 1
ATOM 1338 C C . TYR A 1 165 ? 32.875 -25.594 13.07 1 87.5 165 TYR A C 1
ATOM 1340 O O . TYR A 1 165 ? 32 -25.953 12.273 1 87.5 165 TYR A O 1
ATOM 1348 N N . ASP A 1 166 ? 33.812 -24.672 12.711 1 80.56 166 ASP A N 1
ATOM 1349 C CA . ASP A 1 166 ? 33.875 -24.156 11.352 1 80.56 166 ASP A CA 1
ATOM 1350 C C . ASP A 1 166 ? 34.438 -25.188 10.391 1 80.56 166 ASP A C 1
ATOM 1352 O O . ASP A 1 166 ? 34.438 -25 9.172 1 80.56 166 ASP A O 1
ATOM 1356 N N . ASP A 1 167 ? 34.312 -26.422 10.648 1 59.84 167 ASP A N 1
ATOM 1357 C CA . ASP A 1 167 ? 34.969 -27.531 9.977 1 59.84 167 ASP A CA 1
ATOM 1358 C C . ASP A 1 167 ? 35 -27.328 8.461 1 59.84 167 ASP A C 1
ATOM 1360 O O . ASP A 1 167 ? 34 -26.906 7.875 1 59.84 167 ASP A O 1
ATOM 1364 N N . ASN A 1 168 ? 36.125 -27.234 7.793 1 52.56 168 ASN A N 1
ATOM 1365 C CA . ASN A 1 168 ? 36.656 -27.359 6.441 1 52.56 168 ASN A CA 1
ATOM 1366 C C . ASN A 1 168 ? 35.938 -28.469 5.664 1 52.56 168 ASN A C 1
ATOM 1368 O O . ASN A 1 168 ? 36.156 -28.609 4.457 1 52.56 168 ASN A O 1
ATOM 1372 N N . ASP A 1 169 ? 35.531 -29.562 6.25 1 49.06 169 ASP A N 1
ATOM 1373 C CA . ASP A 1 169 ? 35.219 -30.828 5.617 1 49.06 169 ASP A CA 1
ATOM 1374 C C . ASP A 1 169 ? 33.812 -30.812 5.023 1 49.06 169 ASP A C 1
ATOM 1376 O O . ASP A 1 169 ? 33.25 -31.859 4.691 1 49.06 169 ASP A O 1
ATOM 1380 N N . ASP A 1 170 ? 33.094 -29.812 5.102 1 57.12 170 ASP A N 1
ATOM 1381 C CA . ASP A 1 170 ? 31.734 -29.844 4.562 1 57.12 170 ASP A CA 1
ATOM 1382 C C . ASP A 1 170 ? 31.75 -29.891 3.037 1 57.12 170 ASP A C 1
ATOM 1384 O O . ASP A 1 170 ? 30.906 -29.281 2.383 1 57.12 170 ASP A O 1
ATOM 1388 N N . THR A 1 171 ? 32.688 -30.609 2.553 1 63.84 171 THR A N 1
ATOM 1389 C CA . THR A 1 171 ? 32.969 -30.672 1.123 1 63.84 171 THR A CA 1
ATOM 1390 C C . THR A 1 171 ? 31.859 -31.438 0.396 1 63.84 171 THR A C 1
ATOM 1392 O O . THR A 1 171 ? 31.812 -31.453 -0.836 1 63.84 171 THR A O 1
ATOM 1395 N N . GLY A 1 172 ? 30.906 -32 1.1 1 80.44 172 GLY A N 1
ATOM 1396 C CA . GLY A 1 172 ? 29.969 -32.844 0.35 1 80.44 172 GLY A CA 1
ATOM 1397 C C . GLY A 1 172 ? 28.703 -32.094 -0.045 1 80.44 172 GLY A C 1
ATOM 1398 O O . GLY A 1 172 ? 27.875 -32.625 -0.795 1 80.44 172 GLY A O 1
ATOM 1399 N N . PHE A 1 173 ? 28.562 -30.906 0.388 1 90.06 173 PHE A N 1
ATOM 1400 C CA . PHE A 1 173 ? 27.391 -30.125 0.027 1 90.06 173 PHE A CA 1
ATOM 1401 C C . PHE A 1 173 ? 27.781 -28.719 -0.421 1 90.06 173 PHE A C 1
ATOM 1403 O O . PHE A 1 173 ? 28.625 -28.078 0.201 1 90.06 173 PHE A O 1
ATOM 1410 N N . ASN A 1 174 ? 27.25 -28.266 -1.506 1 90.31 174 ASN A N 1
ATOM 1411 C CA . ASN A 1 174 ? 27.578 -26.953 -2.07 1 90.31 174 ASN A CA 1
ATOM 1412 C C . ASN A 1 174 ? 26.625 -25.875 -1.55 1 90.31 174 ASN A C 1
ATOM 1414 O O . ASN A 1 174 ? 25.469 -25.797 -1.979 1 90.31 174 ASN A O 1
ATOM 1418 N N . TYR A 1 175 ? 27.172 -24.984 -0.771 1 92.81 175 TYR A N 1
ATOM 1419 C CA . TYR A 1 175 ? 26.359 -23.953 -0.15 1 92.81 175 TYR A CA 1
ATOM 1420 C C . TYR A 1 175 ? 26.266 -22.719 -1.047 1 92.81 175 TYR A C 1
ATOM 1422 O O . TYR A 1 175 ? 25.578 -21.75 -0.713 1 92.81 175 TYR A O 1
ATOM 1430 N N . THR A 1 176 ? 26.844 -22.656 -2.156 1 92.44 176 THR A N 1
ATOM 1431 C CA . THR A 1 176 ? 26.906 -21.453 -2.992 1 92.44 176 THR A CA 1
ATOM 1432 C C . THR A 1 176 ? 26.016 -21.609 -4.219 1 92.44 176 THR A C 1
ATOM 1434 O O . THR A 1 176 ? 25.875 -20.672 -5.012 1 92.44 176 THR A O 1
ATOM 1437 N N . SER A 1 177 ? 25.422 -22.781 -4.34 1 94.38 177 SER A N 1
ATOM 1438 C CA . SER A 1 177 ? 24.531 -23 -5.473 1 94.38 177 SER A CA 1
ATOM 1439 C C . SER A 1 177 ? 23.156 -23.5 -5.012 1 94.38 177 SER A C 1
ATOM 1441 O O . SER A 1 177 ? 23.062 -24.25 -4.035 1 94.38 177 SER A O 1
ATOM 1443 N N . PRO A 1 178 ? 22.125 -23.078 -5.777 1 97.25 178 PRO A N 1
ATOM 1444 C CA . PRO A 1 178 ? 20.812 -23.625 -5.426 1 97.25 178 PRO A CA 1
ATOM 1445 C C . PRO A 1 178 ? 20.75 -25.141 -5.535 1 97.25 178 PRO A C 1
ATOM 1447 O O . PRO A 1 178 ? 21.281 -25.719 -6.488 1 97.25 178 PRO A O 1
ATOM 1450 N N . THR A 1 179 ? 20.125 -25.75 -4.57 1 97.38 179 THR A N 1
ATOM 1451 C CA . THR A 1 179 ? 20.109 -27.219 -4.512 1 97.38 179 THR A CA 1
ATOM 1452 C C . THR A 1 179 ? 18.781 -27.719 -3.959 1 97.38 179 THR A C 1
ATOM 1454 O O . THR A 1 179 ? 18.281 -27.188 -2.967 1 97.38 179 THR A O 1
ATOM 1457 N N . LEU A 1 180 ? 18.188 -28.641 -4.699 1 98.06 180 LEU A N 1
ATOM 1458 C CA . LEU A 1 180 ? 17.031 -29.359 -4.184 1 98.06 180 LEU A CA 1
ATOM 1459 C C . LEU A 1 180 ? 17.453 -30.578 -3.387 1 98.06 180 LEU A C 1
ATOM 1461 O O . LEU A 1 180 ? 18.203 -31.422 -3.889 1 98.06 180 LEU A O 1
ATOM 1465 N N . ILE A 1 181 ? 16.984 -30.703 -2.131 1 97.12 181 ILE A N 1
ATOM 1466 C CA . ILE A 1 181 ? 17.453 -31.734 -1.227 1 97.12 181 ILE A CA 1
ATOM 1467 C C . ILE A 1 181 ? 16.312 -32.688 -0.908 1 97.12 181 ILE A C 1
ATOM 1469 O O . ILE A 1 181 ? 15.219 -32.281 -0.504 1 97.12 181 ILE A O 1
ATOM 1473 N N . LEU A 1 182 ? 16.547 -33.906 -1.13 1 97.38 182 LEU A N 1
ATOM 1474 C CA . LEU A 1 182 ? 15.641 -34.969 -0.685 1 97.38 182 LEU A CA 1
ATOM 1475 C C . LEU A 1 182 ? 16.047 -35.5 0.691 1 97.38 182 LEU A C 1
ATOM 1477 O O . LEU A 1 182 ? 17.203 -35.344 1.094 1 97.38 182 LEU A O 1
ATOM 1481 N N . PRO A 1 183 ? 15.148 -36.094 1.441 1 96.5 183 PRO A N 1
ATOM 1482 C CA . PRO A 1 183 ? 15.422 -36.375 2.848 1 96.5 183 PRO A CA 1
ATOM 1483 C C . PRO A 1 183 ? 16.203 -37.688 3.031 1 96.5 183 PRO A C 1
ATOM 1485 O O . PRO A 1 183 ? 16.531 -38.062 4.16 1 96.5 183 PRO A O 1
ATOM 1488 N N . PHE A 1 184 ? 16.578 -38.438 1.971 1 96.12 184 PHE A N 1
ATOM 1489 C CA . PHE A 1 184 ? 17.266 -39.719 2.121 1 96.12 184 PHE A CA 1
ATOM 1490 C C . PHE A 1 184 ? 18.547 -39.75 1.299 1 96.12 184 PHE A C 1
ATOM 1492 O O . PHE A 1 184 ? 18.625 -39.125 0.242 1 96.12 184 PHE A O 1
ATOM 1499 N N . ALA A 1 185 ? 19.547 -40.531 1.82 1 94.81 185 ALA A N 1
ATOM 1500 C CA . ALA A 1 185 ? 20.859 -40.625 1.191 1 94.81 185 ALA A CA 1
ATOM 1501 C C . ALA A 1 185 ? 20.797 -41.438 -0.105 1 94.81 185 ALA A C 1
ATOM 1503 O O . ALA A 1 185 ? 21.5 -41.125 -1.069 1 94.81 185 ALA A O 1
ATOM 1504 N N . LYS A 1 186 ? 20.031 -42.406 0.01 1 93.56 186 LYS A N 1
ATOM 1505 C CA . LYS A 1 186 ? 19.688 -43.281 -1.131 1 93.56 186 LYS A CA 1
ATOM 1506 C C . LYS A 1 186 ? 18.188 -43.5 -1.226 1 93.56 186 LYS A C 1
ATOM 1508 O O . LYS A 1 186 ? 17.484 -43.5 -0.208 1 93.56 186 LYS A O 1
ATOM 1513 N N . GLN A 1 187 ? 17.781 -43.562 -2.434 1 93.5 187 GLN A N 1
ATOM 1514 C CA . GLN A 1 187 ? 16.328 -43.688 -2.586 1 93.5 187 GLN A CA 1
ATOM 1515 C C . GLN A 1 187 ? 15.828 -44.969 -1.945 1 93.5 187 GLN A C 1
ATOM 1517 O O . GLN A 1 187 ? 16.234 -46.062 -2.346 1 93.5 187 GLN A O 1
ATOM 1522 N N . PRO A 1 188 ? 15.07 -44.875 -0.99 1 94.5 188 PRO A N 1
ATOM 1523 C CA . PRO A 1 188 ? 14.43 -46.062 -0.414 1 94.5 188 PRO A CA 1
ATOM 1524 C C . PRO A 1 188 ? 13.227 -46.531 -1.224 1 94.5 188 PRO A C 1
ATOM 1526 O O . PRO A 1 188 ? 12.961 -46 -2.307 1 94.5 188 PRO A O 1
ATOM 1529 N N . LYS A 1 189 ? 12.664 -47.594 -0.664 1 93.12 189 LYS A N 1
ATOM 1530 C CA . LYS A 1 189 ? 11.383 -48 -1.248 1 93.12 189 LYS A CA 1
ATOM 1531 C C . LYS A 1 189 ? 10.289 -47 -0.912 1 93.12 189 LYS A C 1
ATOM 1533 O O . LYS A 1 189 ? 9.953 -46.812 0.258 1 93.12 189 LYS A O 1
ATOM 1538 N N . LEU A 1 190 ? 9.859 -46.375 -1.896 1 95.5 190 LEU A N 1
ATOM 1539 C CA . LEU A 1 190 ? 8.789 -45.375 -1.733 1 95.5 190 LEU A CA 1
ATOM 1540 C C . LEU A 1 190 ? 7.449 -45.969 -2.166 1 95.5 190 LEU A C 1
ATOM 1542 O O . LEU A 1 190 ? 7.383 -46.719 -3.145 1 95.5 190 LEU A O 1
ATOM 1546 N N . VAL A 1 191 ? 6.441 -45.625 -1.394 1 94.88 191 VAL A N 1
ATOM 1547 C CA . VAL A 1 191 ? 5.133 -46.219 -1.654 1 94.88 191 VAL A CA 1
ATOM 1548 C C . VAL A 1 191 ? 4.102 -45.125 -1.877 1 94.88 191 VAL A C 1
ATOM 1550 O O . VAL A 1 191 ? 4.258 -44 -1.372 1 94.88 191 VAL A O 1
ATOM 1553 N N . GLN A 1 192 ? 3.078 -45.5 -2.658 1 94.06 192 GLN A N 1
ATOM 1554 C CA . GLN A 1 192 ? 1.99 -44.562 -2.934 1 94.06 192 GLN A CA 1
ATOM 1555 C C . GLN A 1 192 ? 1.362 -44.062 -1.639 1 94.06 192 GLN A C 1
ATOM 1557 O O . GLN A 1 192 ? 1.084 -44.844 -0.728 1 94.06 192 GLN A O 1
ATOM 1562 N N . GLY A 1 193 ? 1.142 -42.688 -1.609 1 94.12 193 GLY A N 1
ATOM 1563 C CA . GLY A 1 193 ? 0.482 -42.094 -0.457 1 94.12 193 GLY A CA 1
ATOM 1564 C C . GLY A 1 193 ? 1.451 -41.656 0.627 1 94.12 193 GLY A C 1
ATOM 1565 O O . GLY A 1 193 ? 1.079 -40.938 1.538 1 94.12 193 GLY A O 1
ATOM 1566 N N . GLN A 1 194 ? 2.625 -42.156 0.488 1 95.94 194 GLN A N 1
ATOM 1567 C CA . GLN A 1 194 ? 3.643 -41.75 1.442 1 95.94 194 GLN A CA 1
ATOM 1568 C C . GLN A 1 194 ? 3.93 -40.25 1.309 1 95.94 194 GLN A C 1
ATOM 1570 O O . GLN A 1 194 ? 3.893 -39.688 0.206 1 95.94 194 GLN A O 1
ATOM 1575 N N . GLU A 1 195 ? 4.168 -39.656 2.453 1 97.38 195 GLU A N 1
ATOM 1576 C CA . GLU A 1 195 ? 4.512 -38.219 2.453 1 97.38 195 GLU A CA 1
ATOM 1577 C C . GLU A 1 195 ? 6.008 -38.031 2.23 1 97.38 195 GLU A C 1
ATOM 1579 O O . GLU A 1 195 ? 6.828 -38.75 2.795 1 97.38 195 GLU A O 1
ATOM 1584 N N . LEU A 1 196 ? 6.324 -37.125 1.383 1 97.5 196 LEU A N 1
ATOM 1585 C CA . LEU A 1 196 ? 7.719 -36.844 1.066 1 97.5 196 LEU A CA 1
ATOM 1586 C C . LEU A 1 196 ? 8.008 -35.344 1.205 1 97.5 196 LEU A C 1
ATOM 1588 O O . LEU A 1 196 ? 7.297 -34.5 0.631 1 97.5 196 LEU A O 1
ATOM 1592 N N . CYS A 1 197 ? 9.039 -35.062 1.948 1 97.88 197 CYS A N 1
ATOM 1593 C CA . CYS A 1 197 ? 9.469 -33.656 2.139 1 97.88 197 CYS A CA 1
ATOM 1594 C C . CYS A 1 197 ? 10.516 -33.281 1.106 1 97.88 197 CYS A C 1
ATOM 1596 O O . CYS A 1 197 ? 11.555 -33.938 0.987 1 97.88 197 CYS A O 1
ATOM 1598 N N . ILE A 1 198 ? 10.234 -32.25 0.371 1 97.5 198 ILE A N 1
ATOM 1599 C CA . ILE A 1 198 ? 11.156 -31.656 -0.598 1 97.5 198 ILE A CA 1
ATOM 1600 C C . ILE A 1 198 ? 11.602 -30.281 -0.125 1 97.5 198 ILE A C 1
ATOM 1602 O O . ILE A 1 198 ? 10.766 -29.453 0.247 1 97.5 198 ILE A O 1
ATOM 1606 N N . ARG A 1 199 ? 12.93 -30.078 -0.175 1 98.38 199 ARG A N 1
ATOM 1607 C CA . ARG A 1 199 ? 13.422 -28.766 0.242 1 98.38 199 ARG A CA 1
ATOM 1608 C C . ARG A 1 199 ? 14.383 -28.188 -0.79 1 98.38 199 ARG A C 1
ATOM 1610 O O . ARG A 1 199 ? 15.102 -28.938 -1.464 1 98.38 199 ARG A O 1
ATOM 1617 N N . ILE A 1 200 ? 14.375 -26.891 -0.916 1 98.5 200 ILE A N 1
ATOM 1618 C CA . ILE A 1 200 ? 15.281 -26.172 -1.819 1 98.5 200 ILE A CA 1
ATOM 1619 C C . ILE A 1 200 ? 16.062 -25.109 -1.047 1 98.5 200 ILE A C 1
ATOM 1621 O O . ILE A 1 200 ? 15.469 -24.312 -0.327 1 98.5 200 ILE A O 1
ATOM 1625 N N . VAL A 1 201 ? 17.359 -25.156 -1.194 1 98.31 201 VAL A N 1
ATOM 1626 C CA . VAL A 1 201 ? 18.25 -24.172 -0.605 1 98.31 201 VAL A CA 1
ATOM 1627 C C . VAL A 1 201 ? 18.703 -23.188 -1.676 1 98.31 201 VAL A C 1
ATOM 1629 O O . VAL A 1 201 ? 19.25 -23.578 -2.707 1 98.31 201 VAL A O 1
ATOM 1632 N N . VAL A 1 202 ? 18.453 -21.922 -1.411 1 98.5 202 VAL A N 1
ATOM 1633 C CA . VAL A 1 202 ? 18.828 -20.891 -2.363 1 98.5 202 VAL A CA 1
ATOM 1634 C C . VAL A 1 202 ? 19.766 -19.891 -1.688 1 98.5 202 VAL A C 1
ATOM 1636 O O . VAL A 1 202 ? 19.312 -19 -0.956 1 98.5 202 VAL A O 1
ATOM 1639 N N . PRO A 1 203 ? 21.062 -19.953 -1.974 1 97.81 203 PRO A N 1
ATOM 1640 C CA . PRO A 1 203 ? 21.984 -18.938 -1.454 1 97.81 203 PRO A CA 1
ATOM 1641 C C . PRO A 1 203 ? 21.766 -17.562 -2.084 1 97.81 203 PRO A C 1
ATOM 1643 O O . PRO A 1 203 ? 21.156 -17.453 -3.152 1 97.81 203 PRO A O 1
ATOM 1646 N N . TYR A 1 204 ? 22.281 -16.609 -1.324 1 96.69 204 TYR A N 1
ATOM 1647 C CA . TYR A 1 204 ? 22.219 -15.258 -1.884 1 96.69 204 TYR A CA 1
ATOM 1648 C C . TYR A 1 204 ? 23.031 -15.172 -3.172 1 96.69 204 TYR A C 1
ATOM 1650 O O . TYR A 1 204 ? 24.203 -15.562 -3.205 1 96.69 204 TYR A O 1
ATOM 1658 N N . ARG A 1 205 ? 22.406 -14.578 -4.203 1 94.38 205 ARG A N 1
ATOM 1659 C CA . ARG A 1 205 ? 23.031 -14.609 -5.516 1 94.38 205 ARG A CA 1
ATOM 1660 C C . ARG A 1 205 ? 23.594 -13.234 -5.887 1 94.38 205 ARG A C 1
ATOM 1662 O O . ARG A 1 205 ? 24.5 -13.133 -6.715 1 94.38 205 ARG A O 1
ATOM 1669 N N . ASN A 1 206 ? 23.141 -12.18 -5.367 1 94.19 206 ASN A N 1
ATOM 1670 C CA . ASN A 1 206 ? 23.578 -10.805 -5.609 1 94.19 206 ASN A CA 1
ATOM 1671 C C . ASN A 1 206 ? 23.5 -10.453 -7.09 1 94.19 206 ASN A C 1
ATOM 1673 O O . ASN A 1 206 ? 24.453 -9.883 -7.645 1 94.19 206 ASN A O 1
ATOM 1677 N N . VAL A 1 207 ? 22.453 -10.844 -7.719 1 91.75 207 VAL A N 1
ATOM 1678 C CA . VAL A 1 207 ? 22.281 -10.594 -9.148 1 91.75 207 VAL A CA 1
ATOM 1679 C C . VAL A 1 207 ? 22.078 -9.102 -9.383 1 91.75 207 VAL A C 1
ATOM 1681 O O . VAL A 1 207 ? 22.406 -8.586 -10.453 1 91.75 207 VAL A O 1
ATOM 1684 N N . GLY A 1 208 ? 21.609 -8.398 -8.43 1 88.56 208 GLY A N 1
ATOM 1685 C CA . GLY A 1 208 ? 21.328 -6.977 -8.562 1 88.56 208 GLY A CA 1
ATOM 1686 C C . GLY A 1 208 ? 22.453 -6.098 -8.062 1 88.56 208 GLY A C 1
ATOM 1687 O O . GLY A 1 208 ? 22.234 -4.945 -7.68 1 88.56 208 GLY A O 1
ATOM 1688 N N . LYS A 1 209 ? 23.656 -6.492 -7.969 1 87.5 209 LYS A N 1
ATOM 1689 C CA . LYS A 1 209 ? 24.781 -5.785 -7.348 1 87.5 209 LYS A CA 1
ATOM 1690 C C . LYS A 1 209 ? 24.906 -4.371 -7.906 1 87.5 209 LYS A C 1
ATOM 1692 O O . LYS A 1 209 ? 25.125 -3.418 -7.156 1 87.5 209 LYS A O 1
ATOM 1697 N N . ASP A 1 210 ? 24.719 -4.113 -9.172 1 89.19 210 ASP A N 1
ATOM 1698 C CA . ASP A 1 210 ? 24.906 -2.799 -9.773 1 89.19 210 ASP A CA 1
ATOM 1699 C C . ASP A 1 210 ? 23.578 -2.172 -10.156 1 89.19 210 ASP A C 1
ATOM 1701 O O . ASP A 1 210 ? 23.531 -1.148 -10.844 1 89.19 210 ASP A O 1
ATOM 1705 N N . ASP A 1 211 ? 22.562 -2.691 -9.633 1 92.81 211 ASP A N 1
ATOM 1706 C CA . ASP A 1 211 ? 21.219 -2.213 -9.93 1 92.81 211 ASP A CA 1
ATOM 1707 C C . ASP A 1 211 ? 20.75 -1.213 -8.875 1 92.81 211 ASP A C 1
ATOM 1709 O O . ASP A 1 211 ? 20.703 -1.531 -7.688 1 92.81 211 ASP A O 1
ATOM 1713 N N . ILE A 1 212 ? 20.422 0.021 -9.281 1 91.94 212 ILE A N 1
ATOM 1714 C CA . ILE A 1 212 ? 20 1.066 -8.367 1 91.94 212 ILE A CA 1
ATOM 1715 C C . ILE A 1 212 ? 18.703 0.642 -7.676 1 91.94 212 ILE A C 1
ATOM 1717 O O . ILE A 1 212 ? 18.375 1.141 -6.598 1 91.94 212 ILE A O 1
ATOM 1721 N N . HIS A 1 213 ? 17.938 -0.304 -8.281 1 94.75 213 HIS A N 1
ATOM 1722 C CA . HIS A 1 213 ? 16.672 -0.749 -7.734 1 94.75 213 HIS A CA 1
ATOM 1723 C C . HIS A 1 213 ? 16.859 -1.909 -6.762 1 94.75 213 HIS A C 1
ATOM 1725 O O . HIS A 1 213 ? 15.883 -2.441 -6.227 1 94.75 213 HIS A O 1
ATOM 1731 N N . ARG A 1 214 ? 18.062 -2.354 -6.492 1 92.62 214 ARG A N 1
ATOM 1732 C CA . ARG A 1 214 ? 18.375 -3.582 -5.773 1 92.62 214 ARG A CA 1
ATOM 1733 C C . ARG A 1 214 ? 17.688 -3.613 -4.414 1 92.62 214 ARG A C 1
ATOM 1735 O O . ARG A 1 214 ? 17.203 -4.66 -3.984 1 92.62 214 ARG A O 1
ATOM 1742 N N . LEU A 1 215 ? 17.625 -2.467 -3.74 1 92.75 215 LEU A N 1
ATOM 1743 C CA . LEU A 1 215 ? 17.062 -2.449 -2.395 1 92.75 215 LEU A CA 1
ATOM 1744 C C . LEU A 1 215 ? 15.57 -2.174 -2.436 1 92.75 215 LEU A C 1
ATOM 1746 O O . LEU A 1 215 ? 14.898 -2.207 -1.401 1 92.75 215 LEU A O 1
ATOM 1750 N N . LEU A 1 216 ? 15.039 -1.979 -3.615 1 95.38 216 LEU A N 1
ATOM 1751 C CA . LEU A 1 216 ? 13.617 -1.686 -3.754 1 95.38 216 LEU A CA 1
ATOM 1752 C C . LEU A 1 216 ? 12.812 -2.967 -3.949 1 95.38 216 LEU A C 1
ATOM 1754 O O . LEU A 1 216 ? 11.703 -3.096 -3.428 1 95.38 216 LEU A O 1
ATOM 1758 N N . TYR A 1 217 ? 13.375 -3.945 -4.734 1 97.19 217 TYR A N 1
ATOM 1759 C CA . TYR A 1 217 ? 12.695 -5.215 -4.961 1 97.19 217 TYR A CA 1
ATOM 1760 C C . TYR A 1 217 ? 12.391 -5.914 -3.641 1 97.19 217 TYR A C 1
ATOM 1762 O O . TYR A 1 217 ? 13.25 -5.98 -2.758 1 97.19 217 TYR A O 1
ATOM 1770 N N . ARG A 1 218 ? 11.242 -6.41 -3.48 1 97.44 218 ARG A N 1
ATOM 1771 C CA . ARG A 1 218 ? 10.812 -7.07 -2.252 1 97.44 218 ARG A CA 1
ATOM 1772 C C . ARG A 1 218 ? 9.578 -7.934 -2.496 1 97.44 218 ARG A C 1
ATOM 1774 O O . ARG A 1 218 ? 8.852 -7.723 -3.471 1 97.44 218 ARG A O 1
ATOM 1781 N N . PRO A 1 219 ? 9.344 -8.961 -1.632 1 97.94 219 PRO A N 1
ATOM 1782 C CA . PRO A 1 219 ? 8.047 -9.648 -1.679 1 97.94 219 PRO A CA 1
ATOM 1783 C C . PRO A 1 219 ? 6.883 -8.734 -1.295 1 97.94 219 PRO A C 1
ATOM 1785 O O . PRO A 1 219 ? 7.102 -7.645 -0.754 1 97.94 219 PRO A O 1
ATOM 1788 N N . TYR A 1 220 ? 5.75 -9.102 -1.684 1 97.44 220 TYR A N 1
ATOM 1789 C CA . TYR A 1 220 ? 4.59 -8.367 -1.194 1 97.44 220 TYR A CA 1
ATOM 1790 C C . TYR A 1 220 ? 4.5 -8.438 0.325 1 97.44 220 TYR A C 1
ATOM 1792 O O . TYR A 1 220 ? 4.859 -9.453 0.93 1 97.44 220 TYR A O 1
ATOM 1800 N N . PRO A 1 221 ? 4.016 -7.371 0.965 1 94.88 221 PRO A N 1
ATOM 1801 C CA . PRO A 1 221 ? 4.012 -7.277 2.428 1 94.88 221 PRO A CA 1
ATOM 1802 C C . PRO A 1 221 ? 3.324 -8.469 3.092 1 94.88 221 PRO A C 1
ATOM 1804 O O . PRO A 1 221 ? 3.824 -9 4.086 1 94.88 221 PRO A O 1
ATOM 1807 N N . GLN A 1 222 ? 2.244 -8.922 2.584 1 94.12 222 GLN A N 1
ATOM 1808 C CA . GLN A 1 222 ? 1.52 -10.031 3.189 1 94.12 222 GLN A CA 1
ATOM 1809 C C . GLN A 1 222 ? 2.318 -11.328 3.086 1 94.12 222 GLN A C 1
ATOM 1811 O O . GLN A 1 222 ? 2.344 -12.125 4.027 1 94.12 222 GLN A O 1
ATOM 1816 N N . ASN A 1 223 ? 2.928 -11.539 1.947 1 97.31 223 ASN A N 1
ATOM 1817 C CA . ASN A 1 223 ? 3.756 -12.727 1.76 1 97.31 223 ASN A CA 1
ATOM 1818 C C . ASN A 1 223 ? 4.949 -12.734 2.709 1 97.31 223 ASN A C 1
ATOM 1820 O O . ASN A 1 223 ? 5.305 -13.773 3.262 1 97.31 223 ASN A O 1
ATOM 1824 N N . ASN A 1 224 ? 5.566 -11.578 2.846 1 97.5 224 ASN A N 1
ATOM 1825 C CA . ASN A 1 224 ? 6.703 -11.477 3.754 1 97.5 224 ASN A CA 1
ATOM 1826 C C . ASN A 1 224 ? 6.289 -11.711 5.203 1 97.5 224 ASN A C 1
ATOM 1828 O O . ASN A 1 224 ? 6.984 -12.406 5.949 1 97.5 224 ASN A O 1
ATOM 1832 N N . ALA A 1 225 ? 5.168 -11.141 5.594 1 96.25 225 ALA A N 1
ATOM 1833 C CA . ALA A 1 225 ? 4.684 -11.242 6.969 1 96.25 225 ALA A CA 1
ATOM 1834 C C . ALA A 1 225 ? 4.316 -12.688 7.309 1 96.25 225 ALA A C 1
ATOM 1836 O O . ALA A 1 225 ? 4.598 -13.164 8.414 1 96.25 225 ALA A O 1
ATOM 1837 N N . GLN A 1 226 ? 3.709 -13.383 6.371 1 96.38 226 GLN A N 1
ATOM 1838 C CA . GLN A 1 226 ? 3.191 -14.719 6.621 1 96.38 226 GLN A CA 1
ATOM 1839 C C . GLN A 1 226 ? 4.215 -15.789 6.238 1 96.38 226 GLN A C 1
ATOM 1841 O O . GLN A 1 226 ? 4.008 -16.969 6.5 1 96.38 226 GLN A O 1
ATOM 1846 N N . LEU A 1 227 ? 5.301 -15.359 5.691 1 97.31 227 LEU A N 1
ATOM 1847 C CA . LEU A 1 227 ? 6.27 -16.312 5.148 1 97.31 227 LEU A CA 1
ATOM 1848 C C . LEU A 1 227 ? 5.594 -17.297 4.215 1 97.31 227 LEU A C 1
ATOM 1850 O O . LEU A 1 227 ? 5.617 -18.516 4.465 1 97.31 227 LEU A O 1
ATOM 1854 N N . SER A 1 228 ? 5.082 -16.719 3.152 1 97.81 228 SER A N 1
ATOM 1855 C CA . SER A 1 228 ? 4.414 -17.484 2.115 1 97.81 228 SER A CA 1
ATOM 1856 C C . SER A 1 228 ? 4.926 -17.125 0.728 1 97.81 228 SER A C 1
ATOM 1858 O O . SER A 1 228 ? 5.523 -16.062 0.544 1 97.81 228 SER A O 1
ATOM 1860 N N . SER A 1 229 ? 4.84 -18.016 -0.184 1 97.81 229 SER A N 1
ATOM 1861 C CA . SER A 1 229 ? 5.23 -17.766 -1.565 1 97.81 229 SER A CA 1
ATOM 1862 C C . SER A 1 229 ? 4.207 -16.891 -2.279 1 97.81 229 SER A C 1
ATOM 1864 O O . SER A 1 229 ? 3.012 -16.969 -1.992 1 97.81 229 SER A O 1
ATOM 1866 N N . PRO A 1 230 ? 4.633 -16.062 -3.215 1 98.12 230 PRO A N 1
ATOM 1867 C CA . PRO A 1 230 ? 6.039 -15.844 -3.562 1 98.12 230 PRO A CA 1
ATOM 1868 C C . PRO A 1 230 ? 6.777 -15 -2.529 1 98.12 230 PRO A C 1
ATOM 1870 O O . PRO A 1 230 ? 6.219 -14.031 -2.006 1 98.12 230 PRO A O 1
ATOM 1873 N N . TRP A 1 231 ? 7.934 -15.406 -2.186 1 98.44 231 TRP A N 1
ATOM 1874 C CA . TRP A 1 231 ? 8.797 -14.68 -1.257 1 98.44 231 TRP A CA 1
ATOM 1875 C C . TRP A 1 231 ? 10.047 -14.164 -1.966 1 98.44 231 TRP A C 1
ATOM 1877 O O . TRP A 1 231 ? 9.953 -13.594 -3.059 1 98.44 231 TRP A O 1
ATOM 1887 N N . TRP A 1 232 ? 11.281 -14.344 -1.529 1 98.5 232 TRP A N 1
ATOM 1888 C CA . TRP A 1 232 ? 12.484 -13.758 -2.109 1 98.5 232 TRP A CA 1
ATOM 1889 C C . TRP A 1 232 ? 12.844 -14.453 -3.42 1 98.5 232 TRP A C 1
ATOM 1891 O O . TRP A 1 232 ? 13.266 -13.797 -4.379 1 98.5 232 TRP A O 1
ATOM 1901 N N . ASP A 1 233 ? 12.664 -15.758 -3.41 1 98.56 233 ASP A N 1
ATOM 1902 C CA . ASP A 1 233 ? 12.969 -16.562 -4.586 1 98.56 233 ASP A CA 1
ATOM 1903 C C . ASP A 1 233 ? 11.742 -17.375 -5.02 1 98.56 233 ASP A C 1
ATOM 1905 O O . ASP A 1 233 ? 10.93 -17.781 -4.184 1 98.56 233 ASP A O 1
ATOM 1909 N N . THR A 1 234 ? 11.672 -17.547 -6.332 1 98.38 234 THR A N 1
ATOM 1910 C CA . THR A 1 234 ? 10.547 -18.328 -6.859 1 98.38 234 THR A CA 1
ATOM 1911 C C . THR A 1 234 ? 11.039 -19.438 -7.77 1 98.38 234 THR A C 1
ATOM 1913 O O . THR A 1 234 ? 12.07 -19.312 -8.43 1 98.38 234 THR A O 1
ATOM 1916 N N . MET A 1 235 ? 10.344 -20.562 -7.715 1 97.81 235 MET A N 1
ATOM 1917 C CA . MET A 1 235 ? 10.734 -21.719 -8.523 1 97.81 235 MET A CA 1
ATOM 1918 C C . MET A 1 235 ? 9.508 -22.453 -9.055 1 97.81 235 MET A C 1
ATOM 1920 O O . MET A 1 235 ? 8.43 -22.359 -8.469 1 97.81 235 MET A O 1
ATOM 1924 N N . MET A 1 236 ? 9.641 -23 -10.172 1 97.31 236 MET A N 1
ATOM 1925 C CA . MET A 1 236 ? 8.672 -23.938 -10.75 1 97.31 236 MET A CA 1
ATOM 1926 C C . MET A 1 236 ? 9.109 -25.375 -10.531 1 97.31 236 MET A C 1
ATOM 1928 O O . MET A 1 236 ? 9.977 -25.875 -11.25 1 97.31 236 MET A O 1
ATOM 1932 N N . THR A 1 237 ? 8.492 -26.031 -9.547 1 97.88 237 THR A N 1
ATOM 1933 C CA . THR A 1 237 ? 8.828 -27.422 -9.195 1 97.88 237 THR A CA 1
ATOM 1934 C C . THR A 1 237 ? 7.711 -28.359 -9.617 1 97.88 237 THR A C 1
ATOM 1936 O O . THR A 1 237 ? 6.527 -28.078 -9.406 1 97.88 237 THR A O 1
ATOM 1939 N N . THR A 1 238 ? 8.117 -29.5 -10.273 1 97.56 238 THR A N 1
ATOM 1940 C CA . THR A 1 238 ? 7.109 -30.422 -10.789 1 97.56 238 THR A CA 1
ATOM 1941 C C . THR A 1 238 ? 7.551 -31.875 -10.586 1 97.56 238 THR A C 1
ATOM 1943 O O . THR A 1 238 ? 8.742 -32.156 -10.477 1 97.56 238 THR A O 1
ATOM 1946 N N . LEU A 1 239 ? 6.641 -32.719 -10.422 1 97 239 LEU A N 1
ATOM 1947 C CA . LEU A 1 239 ? 6.777 -34.156 -10.539 1 97 239 LEU A CA 1
ATOM 1948 C C . LEU A 1 239 ? 6.125 -34.656 -11.82 1 97 239 LEU A C 1
ATOM 1950 O O . LEU A 1 239 ? 4.918 -34.5 -12.016 1 97 239 LEU A O 1
ATOM 1954 N N . THR A 1 240 ? 6.891 -35.25 -12.727 1 97.12 240 THR A N 1
ATOM 1955 C CA . THR A 1 240 ? 6.379 -35.688 -14.023 1 97.12 240 THR A CA 1
ATOM 1956 C C . THR A 1 240 ? 6.43 -37.188 -14.156 1 97.12 240 THR A C 1
ATOM 1958 O O . THR A 1 240 ? 7.48 -37.812 -13.938 1 97.12 240 THR A O 1
ATOM 1961 N N . ASP A 1 241 ? 5.324 -37.812 -14.5 1 95.94 241 ASP A N 1
ATOM 1962 C CA . ASP A 1 241 ? 5.262 -39.25 -14.75 1 95.94 241 ASP A CA 1
ATOM 1963 C C . ASP A 1 241 ? 5.941 -39.594 -16.078 1 95.94 241 ASP A C 1
ATOM 1965 O O . ASP A 1 241 ? 5.531 -39.125 -17.141 1 95.94 241 ASP A O 1
ATOM 1969 N N . LYS A 1 242 ? 6.883 -40.469 -16.031 1 93.69 242 LYS A N 1
ATOM 1970 C CA . LYS A 1 242 ? 7.66 -40.812 -17.234 1 93.69 242 LYS A CA 1
ATOM 1971 C C . LYS A 1 242 ? 6.836 -41.625 -18.219 1 93.69 242 LYS A C 1
ATOM 1973 O O . LYS A 1 242 ? 7.055 -41.531 -19.438 1 93.69 242 LYS A O 1
ATOM 1978 N N . ALA A 1 243 ? 5.895 -42.344 -17.688 1 92 243 ALA A N 1
ATOM 1979 C CA . ALA A 1 243 ? 5.082 -43.188 -18.547 1 92 243 ALA A CA 1
ATOM 1980 C C . ALA A 1 243 ? 3.986 -42.375 -19.25 1 92 243 ALA A C 1
ATOM 1982 O O . ALA A 1 243 ? 3.805 -42.5 -20.453 1 92 243 ALA A O 1
ATOM 1983 N N . THR A 1 244 ? 3.275 -41.594 -18.5 1 93 244 THR A N 1
ATOM 1984 C CA . THR A 1 244 ? 2.115 -40.875 -19.047 1 93 244 THR A CA 1
ATOM 1985 C C . THR A 1 244 ? 2.482 -39.438 -19.438 1 93 244 THR A C 1
ATOM 1987 O O . THR A 1 244 ? 1.713 -38.781 -20.109 1 93 244 THR A O 1
ATOM 1990 N N . ASN A 1 245 ? 3.613 -38.969 -19.016 1 94.31 245 ASN A N 1
ATOM 1991 C CA . ASN A 1 245 ? 4.027 -37.562 -19.203 1 94.31 245 ASN A CA 1
ATOM 1992 C C . ASN A 1 245 ? 3.068 -36.594 -18.516 1 94.31 245 ASN A C 1
ATOM 1994 O O . ASN A 1 245 ? 2.885 -35.469 -18.969 1 94.31 245 ASN A O 1
ATOM 1998 N N . ALA A 1 246 ? 2.385 -37.062 -17.5 1 95.38 246 ALA A N 1
ATOM 1999 C CA . ALA A 1 246 ? 1.584 -36.188 -16.641 1 95.38 246 ALA A CA 1
ATOM 2000 C C . ALA A 1 246 ? 2.469 -35.375 -15.688 1 95.38 246 ALA A C 1
ATOM 2002 O O . ALA A 1 246 ? 3.434 -35.938 -15.141 1 95.38 246 ALA A O 1
ATOM 2003 N N . SER A 1 247 ? 2.184 -34.125 -15.547 1 96.5 247 SER A N 1
ATOM 2004 C CA . SER A 1 247 ? 2.967 -33.25 -14.672 1 96.5 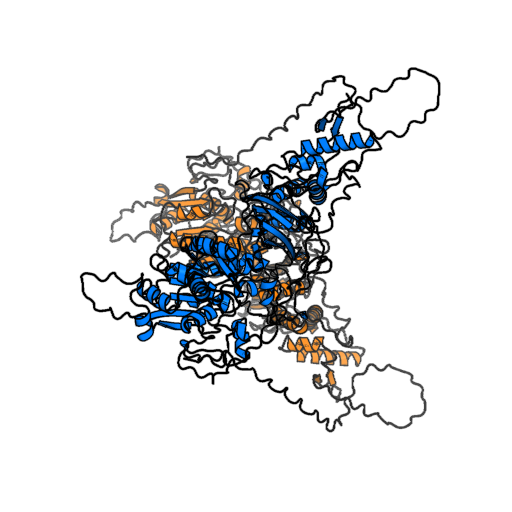247 SER A CA 1
ATOM 2005 C C . SER A 1 247 ? 2.137 -32.781 -13.492 1 96.5 247 SER A C 1
ATOM 2007 O O . SER A 1 247 ? 1.01 -32.312 -13.664 1 96.5 247 SER A O 1
ATOM 2009 N N . ILE A 1 248 ? 2.662 -32.875 -12.32 1 96.94 248 ILE A N 1
ATOM 2010 C CA . ILE A 1 248 ? 2.035 -32.406 -11.094 1 96.94 248 ILE A CA 1
ATOM 2011 C C . ILE A 1 248 ? 2.852 -31.25 -10.508 1 96.94 248 ILE A C 1
ATOM 2013 O O . ILE A 1 248 ? 3.988 -31.438 -10.078 1 96.94 248 ILE A O 1
ATOM 2017 N N . PRO A 1 249 ? 2.26 -30.078 -10.484 1 97.38 249 PRO A N 1
ATOM 2018 C CA . PRO A 1 249 ? 2.986 -28.938 -9.891 1 97.38 249 PRO A CA 1
ATOM 2019 C C . PRO A 1 249 ? 3.143 -29.062 -8.383 1 97.38 249 PRO A C 1
ATOM 2021 O O . PRO A 1 249 ? 2.225 -29.531 -7.695 1 97.38 249 PRO A O 1
ATOM 2024 N N . ILE A 1 250 ? 4.309 -28.688 -7.891 1 97.81 250 ILE A N 1
ATOM 2025 C CA . ILE A 1 250 ? 4.594 -28.625 -6.461 1 97.81 250 ILE A CA 1
ATOM 2026 C C . ILE A 1 250 ? 4.781 -27.172 -6.027 1 97.81 250 ILE A C 1
ATOM 2028 O O . ILE A 1 250 ? 5.652 -26.469 -6.543 1 97.81 250 ILE A O 1
ATOM 2032 N N . HIS A 1 251 ? 4.008 -26.734 -5.102 1 97.12 251 HIS A N 1
ATOM 2033 C CA . HIS A 1 251 ? 4.082 -25.359 -4.621 1 97.12 251 HIS A CA 1
ATOM 2034 C C . HIS A 1 251 ? 5.02 -25.25 -3.424 1 97.12 251 HIS A C 1
ATOM 2036 O O . HIS A 1 251 ? 4.652 -25.625 -2.307 1 97.12 251 HIS A O 1
ATOM 2042 N N . MET A 1 252 ? 6.121 -24.672 -3.68 1 98.25 252 MET A N 1
ATOM 2043 C CA . MET A 1 252 ? 7.125 -24.516 -2.629 1 98.25 252 MET A CA 1
ATOM 2044 C C . MET A 1 252 ? 6.801 -23.328 -1.743 1 98.25 252 MET A C 1
ATOM 2046 O O . MET A 1 252 ? 6.438 -22.25 -2.242 1 98.25 252 MET A O 1
ATOM 2050 N N . GLN A 1 253 ? 6.906 -23.5 -0.465 1 98.31 253 GLN A N 1
ATOM 2051 C CA . GLN A 1 253 ? 6.723 -22.438 0.517 1 98.31 253 GLN A CA 1
ATOM 2052 C C . GLN A 1 253 ? 8.016 -22.172 1.286 1 98.31 253 GLN A C 1
ATOM 2054 O O . GLN A 1 253 ? 8.859 -23.062 1.413 1 98.31 253 GLN A O 1
ATOM 2059 N N . PRO A 1 254 ? 8.164 -20.891 1.723 1 98.44 254 PRO A N 1
ATOM 2060 C CA . PRO A 1 254 ? 9.297 -20.719 2.637 1 98.44 254 PRO A CA 1
ATOM 2061 C C . PRO A 1 254 ? 9.281 -21.703 3.797 1 98.44 254 PRO A C 1
ATOM 2063 O O . PRO A 1 254 ? 8.219 -22.016 4.34 1 98.44 254 PRO A O 1
ATOM 2066 N N . TRP A 1 255 ? 10.516 -22.219 4.086 1 97.94 255 TRP A N 1
ATOM 2067 C CA . TRP A 1 255 ? 10.672 -23.125 5.215 1 97.94 255 TRP A CA 1
ATOM 2068 C C . TRP A 1 255 ? 10.039 -22.547 6.477 1 97.94 255 TRP A C 1
ATOM 2070 O O . TRP A 1 255 ? 10.273 -21.391 6.82 1 97.94 255 TRP A O 1
ATOM 2080 N N . ARG A 1 256 ? 9.219 -23.312 7.148 1 94.5 256 ARG A N 1
ATOM 2081 C CA . ARG A 1 256 ? 8.375 -22.859 8.25 1 94.5 256 ARG A CA 1
ATOM 2082 C C . ARG A 1 256 ? 9.219 -22.281 9.383 1 94.5 256 ARG A C 1
ATOM 2084 O O . ARG A 1 256 ? 8.789 -21.375 10.086 1 94.5 256 ARG A O 1
ATOM 2091 N N . GLU A 1 257 ? 10.414 -22.797 9.562 1 95 257 GLU A N 1
ATOM 2092 C CA . GLU A 1 257 ? 11.203 -22.375 10.719 1 95 257 GLU A CA 1
ATOM 2093 C C . GLU A 1 257 ? 12.023 -21.125 10.398 1 95 257 GLU A C 1
ATOM 2095 O O . GLU A 1 257 ? 12.812 -20.672 11.227 1 95 257 GLU A O 1
ATOM 2100 N N . HIS A 1 258 ? 11.812 -20.609 9.172 1 97.25 258 HIS A N 1
ATOM 2101 C CA . HIS A 1 258 ? 12.344 -19.281 8.938 1 97.25 258 HIS A CA 1
ATOM 2102 C C . HIS A 1 258 ? 11.812 -18.281 9.961 1 97.25 258 HIS A C 1
ATOM 2104 O O . HIS A 1 258 ? 12.469 -17.281 10.258 1 97.25 258 HIS A O 1
ATOM 2110 N N . ARG A 1 259 ? 10.641 -18.531 10.445 1 96.75 259 ARG A N 1
ATOM 2111 C CA . ARG A 1 259 ? 10.047 -17.688 11.477 1 96.75 259 ARG A CA 1
ATOM 2112 C C . ARG A 1 259 ? 10.93 -17.641 12.719 1 96.75 259 ARG A C 1
ATOM 2114 O O . ARG A 1 259 ? 11.125 -16.578 13.312 1 96.75 259 ARG A O 1
ATOM 2121 N N . ASN A 1 260 ? 11.477 -18.828 13.086 1 95.69 260 ASN A N 1
ATOM 2122 C CA . ASN A 1 260 ? 12.375 -18.906 14.234 1 95.69 260 ASN A CA 1
ATOM 2123 C C . ASN A 1 260 ? 13.68 -18.156 13.977 1 95.69 260 ASN A C 1
ATOM 2125 O O . ASN A 1 260 ? 14.211 -17.5 14.875 1 95.69 260 ASN A O 1
ATOM 2129 N N . LEU A 1 261 ? 14.133 -18.312 12.797 1 96.56 261 LEU A N 1
ATOM 2130 C CA . LEU A 1 261 ? 15.352 -17.609 12.414 1 96.56 261 LEU A CA 1
ATOM 2131 C C . LEU A 1 261 ? 15.156 -16.094 12.516 1 96.56 261 LEU A C 1
ATOM 2133 O O . LEU A 1 261 ? 16.016 -15.398 13.062 1 96.56 261 LEU A O 1
ATOM 2137 N N . ARG A 1 262 ? 14.047 -15.617 11.969 1 96.75 262 ARG A N 1
ATOM 2138 C CA . ARG A 1 262 ? 13.719 -14.195 12 1 96.75 262 ARG A CA 1
ATOM 2139 C C . ARG A 1 262 ? 13.594 -13.695 13.43 1 96.75 262 ARG A C 1
ATOM 2141 O O . ARG A 1 262 ? 14.148 -12.648 13.781 1 96.75 262 ARG A O 1
ATOM 2148 N N . GLN A 1 263 ? 12.898 -14.438 14.281 1 96.56 263 GLN A N 1
ATOM 2149 C CA . GLN A 1 263 ? 12.664 -14.023 15.664 1 96.56 263 GLN A CA 1
ATOM 2150 C C . GLN A 1 263 ? 13.969 -13.977 16.453 1 96.56 263 GLN A C 1
ATOM 2152 O O . GLN A 1 263 ? 14.211 -13.023 17.203 1 96.56 263 GLN A O 1
ATOM 2157 N N . ARG A 1 264 ? 14.773 -15 16.328 1 96.62 264 ARG A N 1
ATOM 2158 C CA . ARG A 1 264 ? 16.047 -15.031 17.047 1 96.62 264 ARG A CA 1
ATOM 2159 C C . ARG A 1 264 ? 16.969 -13.914 16.562 1 96.62 264 ARG A C 1
ATOM 2161 O O . ARG A 1 264 ? 17.672 -13.297 17.359 1 96.62 264 ARG A O 1
ATOM 2168 N N . ALA A 1 265 ? 16.953 -13.719 15.266 1 97.5 265 ALA A N 1
ATOM 2169 C CA . ALA A 1 265 ? 17.734 -12.625 14.711 1 97.5 265 ALA A CA 1
ATOM 2170 C C . ALA A 1 265 ? 17.297 -11.273 15.273 1 97.5 265 ALA A C 1
ATOM 2172 O O . ALA A 1 265 ? 18.125 -10.422 15.594 1 97.5 265 ALA A O 1
ATOM 2173 N N . ARG A 1 266 ? 16 -11.078 15.367 1 97.12 266 ARG A N 1
ATOM 2174 C CA . ARG A 1 266 ? 15.461 -9.859 15.961 1 97.12 266 ARG A CA 1
ATOM 2175 C C . ARG A 1 266 ? 16 -9.656 17.375 1 97.12 266 ARG A C 1
ATOM 2177 O O . ARG A 1 266 ? 16.438 -8.555 17.719 1 97.12 266 ARG A O 1
ATOM 2184 N N . GLU A 1 267 ? 15.969 -10.68 18.141 1 96.25 267 GLU A N 1
ATOM 2185 C CA . GLU A 1 267 ? 16.391 -10.617 19.531 1 96.25 267 GLU A CA 1
ATOM 2186 C C . GLU A 1 267 ? 17.875 -10.289 19.656 1 96.25 267 GLU A C 1
ATOM 2188 O O . GLU A 1 267 ? 18.266 -9.445 20.453 1 96.25 267 GLU A O 1
ATOM 2193 N N . LEU A 1 268 ? 18.609 -10.961 18.875 1 96.69 268 LEU A N 1
ATOM 2194 C CA . LEU A 1 268 ? 20.062 -10.805 18.938 1 96.69 268 LEU A CA 1
ATOM 2195 C C . LEU A 1 268 ? 20.484 -9.43 18.438 1 96.69 268 LEU A C 1
ATOM 2197 O O . LEU A 1 268 ? 21.5 -8.891 18.859 1 96.69 268 LEU A O 1
ATOM 2201 N N . ASN A 1 269 ? 19.672 -8.867 17.562 1 95.88 269 ASN A N 1
ATOM 2202 C CA . ASN A 1 269 ? 19.922 -7.523 17.062 1 95.88 269 ASN A CA 1
ATOM 2203 C C . ASN A 1 269 ? 19.25 -6.461 17.922 1 95.88 269 ASN A C 1
ATOM 2205 O O . ASN A 1 269 ? 19.281 -5.277 17.578 1 95.88 269 ASN A O 1
ATOM 2209 N N . HIS A 1 270 ? 18.609 -6.828 18.969 1 93.69 270 HIS A N 1
ATOM 2210 C CA . HIS A 1 270 ? 17.969 -5.938 19.922 1 93.69 270 HIS A CA 1
ATOM 2211 C C . HIS A 1 270 ? 16.938 -5.055 19.25 1 93.69 270 HIS A C 1
ATOM 2213 O O . HIS A 1 270 ? 16.922 -3.838 19.453 1 93.69 270 HIS A O 1
ATOM 2219 N N . VAL A 1 271 ? 16.188 -5.727 18.406 1 92.38 271 VAL A N 1
ATOM 2220 C CA . VAL A 1 271 ? 15.102 -5.004 17.75 1 92.38 271 VAL A CA 1
ATOM 2221 C C . VAL A 1 271 ? 14.023 -4.645 18.781 1 92.38 271 VAL A C 1
ATOM 2223 O O . VAL A 1 271 ? 13.586 -5.5 19.547 1 92.38 271 VAL A O 1
ATOM 2226 N N . ASN A 1 272 ? 13.594 -3.348 18.781 1 90.25 272 ASN A N 1
ATOM 2227 C CA . ASN A 1 272 ? 12.578 -2.85 19.703 1 90.25 272 ASN A CA 1
ATOM 2228 C C . ASN A 1 272 ? 11.242 -3.562 19.5 1 90.25 272 ASN A C 1
ATOM 2230 O O . ASN A 1 272 ? 10.711 -3.59 18.391 1 90.25 272 ASN A O 1
ATOM 2234 N N . ASN A 1 273 ? 10.734 -4.195 20.5 1 89.12 273 ASN A N 1
ATOM 2235 C CA . ASN A 1 273 ? 9.484 -4.945 20.375 1 89.12 273 ASN A CA 1
ATOM 2236 C C . ASN A 1 273 ? 8.273 -4.059 20.641 1 89.12 273 ASN A C 1
ATOM 2238 O O . ASN A 1 273 ? 7.137 -4.527 20.594 1 89.12 273 ASN A O 1
ATOM 2242 N N . GLN A 1 274 ? 8.531 -2.75 20.844 1 86.75 274 GLN A N 1
ATOM 2243 C CA . GLN A 1 274 ? 7.43 -1.832 21.109 1 86.75 274 GLN A CA 1
ATOM 2244 C C . GLN A 1 274 ? 6.984 -1.113 19.844 1 86.75 274 GLN A C 1
ATOM 2246 O O . GLN A 1 274 ? 5.961 -0.426 19.828 1 86.75 274 GLN A O 1
ATOM 2251 N N . ILE A 1 275 ? 7.73 -1.251 18.828 1 91.62 275 ILE A N 1
ATOM 2252 C CA . ILE A 1 275 ? 7.355 -0.614 17.562 1 91.62 275 ILE A CA 1
ATOM 2253 C C . ILE A 1 275 ? 6.406 -1.524 16.797 1 91.62 275 ILE A C 1
ATOM 2255 O O . ILE A 1 275 ? 6.371 -2.736 17.016 1 91.62 275 ILE A O 1
ATOM 2259 N N . PRO A 1 276 ? 5.621 -0.948 15.883 1 94.19 276 PRO A N 1
ATOM 2260 C CA . PRO A 1 276 ? 4.656 -1.77 15.148 1 94.19 276 PRO A CA 1
ATOM 2261 C C . PRO A 1 276 ? 5.32 -2.869 14.328 1 94.19 276 PRO A C 1
ATOM 2263 O O . PRO A 1 276 ? 6.445 -2.693 13.852 1 94.19 276 PRO A O 1
ATOM 2266 N N . GLU A 1 277 ? 4.59 -3.957 14.125 1 95.69 277 GLU A N 1
ATOM 2267 C CA . GLU A 1 277 ? 5.102 -5.117 13.398 1 95.69 277 GLU A CA 1
ATOM 2268 C C . GLU A 1 277 ? 5.527 -4.746 11.984 1 95.69 277 GLU A C 1
ATOM 2270 O O . GLU A 1 277 ? 6.516 -5.273 11.469 1 95.69 277 GLU A O 1
ATOM 2275 N N . TRP A 1 278 ? 4.801 -3.84 11.336 1 96.06 278 TRP A N 1
ATOM 2276 C CA . TRP A 1 278 ? 5.137 -3.482 9.961 1 96.06 278 TRP A CA 1
ATOM 2277 C C . TRP A 1 278 ? 6.504 -2.814 9.891 1 96.06 278 TRP A C 1
ATOM 2279 O O . TRP A 1 278 ? 7.211 -2.938 8.891 1 96.06 278 TRP A O 1
ATOM 2289 N N . THR A 1 279 ? 6.945 -2.053 10.898 1 96 279 THR A N 1
ATOM 2290 C CA . THR A 1 279 ? 8.266 -1.443 10.953 1 96 279 THR A CA 1
ATOM 2291 C C . THR A 1 279 ? 9.352 -2.51 11.109 1 96 279 THR A C 1
ATOM 2293 O O . THR A 1 279 ? 10.406 -2.428 10.477 1 96 279 THR A O 1
ATOM 2296 N N . ARG A 1 280 ? 9.07 -3.459 11.961 1 96.31 280 ARG A N 1
ATOM 2297 C CA . ARG A 1 280 ? 10.023 -4.551 12.164 1 96.31 280 ARG A CA 1
ATOM 2298 C C . ARG A 1 280 ? 10.188 -5.375 10.898 1 96.31 280 ARG A C 1
ATOM 2300 O O . ARG A 1 280 ? 11.297 -5.773 10.547 1 96.31 280 ARG A O 1
ATOM 2307 N N . LEU A 1 281 ? 9.078 -5.641 10.258 1 97.31 281 LEU A N 1
ATOM 2308 C CA . LEU A 1 281 ? 9.102 -6.398 9.008 1 97.31 281 LEU A CA 1
ATOM 2309 C C . LEU A 1 281 ? 9.898 -5.656 7.938 1 97.31 281 LEU A C 1
ATOM 2311 O O . LEU A 1 281 ? 10.594 -6.277 7.137 1 97.31 281 LEU A O 1
ATOM 2315 N N . ARG A 1 282 ? 9.742 -4.328 7.91 1 95.5 282 ARG A N 1
ATOM 2316 C CA . ARG A 1 282 ? 10.516 -3.529 6.969 1 95.5 282 ARG A CA 1
ATOM 2317 C C . ARG A 1 282 ? 12.016 -3.73 7.184 1 95.5 282 ARG A C 1
ATOM 2319 O O . ARG A 1 282 ? 12.766 -3.896 6.223 1 95.5 282 ARG A O 1
ATOM 2326 N N . GLU A 1 283 ? 12.43 -3.758 8.414 1 95.5 283 GLU A N 1
ATOM 2327 C CA . GLU A 1 283 ? 13.844 -3.971 8.727 1 95.5 283 GLU A CA 1
ATOM 2328 C C . GLU A 1 283 ? 14.266 -5.402 8.414 1 95.5 283 GLU A C 1
ATOM 2330 O O . GLU A 1 283 ? 15.398 -5.641 7.984 1 95.5 283 GLU A O 1
ATOM 2335 N N . ASP A 1 284 ? 13.359 -6.344 8.688 1 96.75 284 ASP A N 1
ATOM 2336 C CA . ASP A 1 284 ? 13.633 -7.742 8.367 1 96.75 284 ASP A CA 1
ATOM 2337 C C . ASP A 1 284 ? 13.906 -7.918 6.871 1 96.75 284 ASP A C 1
ATOM 2339 O O . ASP A 1 284 ? 14.734 -8.75 6.48 1 96.75 284 ASP A O 1
ATOM 2343 N N . GLU A 1 285 ? 13.172 -7.219 6.07 1 96.38 285 GLU A N 1
ATOM 2344 C CA . GLU A 1 285 ? 13.352 -7.301 4.625 1 96.38 285 GLU A CA 1
ATOM 2345 C C . GLU A 1 285 ? 14.789 -6.977 4.23 1 96.38 285 GLU A C 1
ATOM 2347 O O . GLU A 1 285 ? 15.391 -7.684 3.418 1 96.38 285 GLU A O 1
ATOM 2352 N N . LEU A 1 286 ? 15.32 -5.91 4.785 1 95.12 286 LEU A N 1
ATOM 2353 C CA . LEU A 1 286 ? 16.703 -5.52 4.492 1 95.12 286 LEU A CA 1
ATOM 2354 C C . LEU A 1 286 ? 17.688 -6.539 5.051 1 95.12 286 LEU A C 1
ATOM 2356 O O . LEU A 1 286 ? 18.703 -6.84 4.418 1 95.12 286 LEU A O 1
ATOM 2360 N N . TYR A 1 287 ? 17.312 -7.086 6.195 1 96.31 287 TYR A N 1
ATOM 2361 C CA . TYR A 1 287 ? 18.203 -8.008 6.891 1 96.31 287 TYR A CA 1
ATOM 2362 C C . TYR A 1 287 ? 18.234 -9.359 6.188 1 96.31 287 TYR A C 1
ATOM 2364 O O . TYR A 1 287 ? 19.297 -9.969 6.047 1 96.31 287 TYR A O 1
ATOM 2372 N N . GLU A 1 288 ? 17.094 -9.828 5.707 1 97.12 288 GLU A N 1
ATOM 2373 C CA . GLU A 1 288 ? 16.953 -11.188 5.184 1 97.12 288 GLU A CA 1
ATOM 2374 C C . GLU A 1 288 ? 17.281 -11.234 3.693 1 97.12 288 GLU A C 1
ATOM 2376 O O . GLU A 1 288 ? 17.594 -12.305 3.158 1 97.12 288 GLU A O 1
ATOM 2381 N N . ARG A 1 289 ? 17.25 -10.18 3.004 1 95.5 289 ARG A N 1
ATOM 2382 C CA . ARG A 1 289 ? 17.406 -10.117 1.556 1 95.5 289 ARG A CA 1
ATOM 2383 C C . ARG A 1 289 ? 18.719 -10.75 1.121 1 95.5 289 ARG A C 1
ATOM 2385 O O . ARG A 1 289 ? 18.781 -11.469 0.122 1 95.5 289 ARG A O 1
ATOM 2392 N N . GLU A 1 290 ? 19.828 -10.453 1.853 1 95.88 290 GLU A N 1
ATOM 2393 C CA . GLU A 1 290 ? 21.156 -10.852 1.41 1 95.88 290 GLU A CA 1
ATOM 2394 C C . GLU A 1 290 ? 21.609 -12.117 2.127 1 95.88 290 GLU A C 1
ATOM 2396 O O . GLU A 1 290 ? 22.766 -12.211 2.551 1 95.88 290 GLU A O 1
ATOM 2401 N N . ARG A 1 291 ? 20.672 -13.07 2.246 1 97.31 291 ARG A N 1
ATOM 2402 C CA . ARG A 1 291 ? 20.969 -14.297 2.971 1 97.31 291 ARG A CA 1
ATOM 2403 C C . ARG A 1 291 ? 20.328 -15.508 2.291 1 97.31 291 ARG A C 1
ATOM 2405 O O . ARG A 1 291 ? 19.594 -15.359 1.317 1 97.31 291 ARG A O 1
ATOM 2412 N N . MET A 1 292 ? 20.734 -16.672 2.76 1 97.88 292 MET A N 1
ATOM 2413 C CA . MET A 1 292 ? 20.219 -17.938 2.219 1 97.88 292 MET A CA 1
ATOM 2414 C C . MET A 1 292 ? 18.766 -18.141 2.617 1 97.88 292 MET A C 1
ATOM 2416 O O . MET A 1 292 ? 18.391 -17.859 3.756 1 97.88 292 MET A O 1
ATOM 2420 N N . HIS A 1 293 ? 17.984 -18.625 1.67 1 98.62 293 HIS A N 1
ATOM 2421 C CA . HIS A 1 293 ? 16.594 -18.953 1.911 1 98.62 293 HIS A CA 1
ATOM 2422 C C . HIS A 1 293 ? 16.312 -20.422 1.613 1 98.62 293 HIS A C 1
ATOM 2424 O O . HIS A 1 293 ? 16.859 -20.984 0.659 1 98.62 293 HIS A O 1
ATOM 2430 N N . ILE A 1 294 ? 15.484 -20.969 2.43 1 98.56 294 ILE A N 1
ATOM 2431 C CA . ILE A 1 294 ? 15.086 -22.359 2.227 1 98.56 294 ILE A CA 1
ATOM 2432 C C . ILE A 1 294 ? 13.578 -22.422 1.962 1 98.56 294 ILE A C 1
ATOM 2434 O O . ILE A 1 294 ? 12.805 -21.688 2.564 1 98.56 294 ILE A O 1
ATOM 2438 N N . TYR A 1 295 ? 13.25 -23.234 1.062 1 98.75 295 TYR A N 1
ATOM 2439 C CA . TYR A 1 295 ? 11.859 -23.516 0.732 1 98.75 295 TYR A CA 1
ATOM 2440 C C . TYR A 1 295 ? 11.531 -24.984 0.923 1 98.75 295 TYR A C 1
ATOM 2442 O O . TYR A 1 295 ? 12.414 -25.844 0.835 1 98.75 295 TYR A O 1
ATOM 2450 N N . GLU A 1 296 ? 10.266 -25.25 1.237 1 98.38 296 GLU A N 1
ATOM 2451 C CA . GLU A 1 296 ? 9.898 -26.641 1.476 1 98.38 296 GLU A CA 1
ATOM 2452 C C . GLU A 1 296 ? 8.477 -26.938 0.995 1 98.38 296 GLU A C 1
ATOM 2454 O O . GLU A 1 296 ? 7.668 -26.016 0.853 1 98.38 296 GLU A O 1
ATOM 2459 N N . ALA A 1 297 ? 8.258 -28.125 0.629 1 98.38 297 ALA A N 1
ATOM 2460 C CA . ALA A 1 297 ? 6.938 -28.656 0.289 1 98.38 297 ALA A CA 1
ATOM 2461 C C . ALA A 1 297 ? 6.805 -30.109 0.736 1 98.38 297 ALA A C 1
ATOM 2463 O O . ALA A 1 297 ? 7.777 -30.875 0.721 1 98.38 297 ALA A O 1
ATOM 2464 N N . GLN A 1 298 ? 5.688 -30.406 1.254 1 97.94 298 GLN A N 1
ATOM 2465 C CA . GLN A 1 298 ? 5.336 -31.797 1.558 1 97.94 298 GLN A CA 1
ATOM 2466 C C . GLN A 1 298 ? 4.355 -32.344 0.528 1 97.94 298 GLN A C 1
ATOM 2468 O O . GLN A 1 298 ? 3.268 -31.797 0.336 1 97.94 298 GLN A O 1
ATOM 2473 N N . ILE A 1 299 ? 4.73 -33.406 -0.126 1 97.06 299 ILE A N 1
ATOM 2474 C CA . ILE A 1 299 ? 3.844 -33.938 -1.149 1 97.06 299 ILE A CA 1
ATOM 2475 C C . ILE A 1 299 ? 3.396 -35.344 -0.753 1 97.06 299 ILE A C 1
ATOM 2477 O O . ILE A 1 299 ? 4.078 -36.031 0.018 1 97.06 299 ILE A O 1
ATOM 2481 N N . ASN A 1 300 ? 2.258 -35.719 -1.189 1 96.12 300 ASN A N 1
ATOM 2482 C CA . ASN A 1 300 ? 1.797 -37.094 -1.169 1 96.12 300 ASN A CA 1
ATOM 2483 C C . ASN A 1 300 ? 2.16 -37.844 -2.459 1 96.12 300 ASN A C 1
ATOM 2485 O O . ASN A 1 300 ? 1.744 -37.438 -3.545 1 96.12 300 ASN A O 1
ATOM 2489 N N . LEU A 1 301 ? 2.906 -38.844 -2.295 1 96.38 301 LEU A N 1
ATOM 2490 C CA . LEU A 1 301 ? 3.395 -39.562 -3.475 1 96.38 301 LEU A CA 1
ATOM 2491 C C . LEU A 1 301 ? 2.232 -40.125 -4.297 1 96.38 301 LEU A C 1
ATOM 2493 O O . LEU A 1 301 ? 1.329 -40.75 -3.752 1 96.38 301 LEU A O 1
ATOM 2497 N N . PRO A 1 302 ? 2.287 -39.875 -5.555 1 94.38 302 PRO A N 1
ATOM 2498 C CA . PRO A 1 302 ? 1.194 -40.312 -6.43 1 94.38 302 PRO A CA 1
ATOM 2499 C C . PRO A 1 302 ? 1.24 -41.781 -6.738 1 94.38 302 PRO A C 1
ATOM 2501 O O . PRO A 1 302 ? 1.846 -42.562 -5.988 1 94.38 302 PRO A O 1
ATOM 2504 N N . HIS A 1 303 ? 0.548 -42.25 -7.781 1 91.38 303 HIS A N 1
ATOM 2505 C CA . HIS A 1 303 ? 0.424 -43.656 -8.141 1 91.38 303 HIS A CA 1
ATOM 2506 C C . HIS A 1 303 ? 1.78 -44.281 -8.492 1 91.38 303 HIS A C 1
ATOM 2508 O O . HIS A 1 303 ? 2.721 -43.531 -8.82 1 91.38 303 HIS A O 1
ATOM 2514 N N . PRO A 1 304 ? 1.862 -45.531 -8.461 1 92.94 304 PRO A N 1
ATOM 2515 C CA . PRO A 1 304 ? 3.145 -46.219 -8.719 1 92.94 304 PRO A CA 1
ATOM 2516 C C . PRO A 1 304 ? 3.676 -45.938 -10.125 1 92.94 304 PRO A C 1
ATOM 2518 O O . PRO A 1 304 ? 2.9 -45.875 -11.078 1 92.94 304 PRO A O 1
ATOM 2521 N N . GLY A 1 305 ? 4.98 -45.844 -10.18 1 92.88 305 GLY A N 1
ATOM 2522 C CA . GLY A 1 305 ? 5.664 -45.625 -11.445 1 92.88 305 GLY A CA 1
ATOM 2523 C C . GLY A 1 305 ? 6.945 -44.812 -11.281 1 92.88 305 GLY A C 1
ATOM 2524 O O . GLY A 1 305 ? 7.418 -44.625 -10.156 1 92.88 305 GLY A O 1
ATOM 2525 N N . ALA A 1 306 ? 7.531 -44.5 -12.422 1 94.56 306 ALA A N 1
ATOM 2526 C CA . ALA A 1 306 ? 8.742 -43.688 -12.445 1 94.56 306 ALA A CA 1
ATOM 2527 C C . ALA A 1 306 ? 8.406 -42.219 -12.656 1 94.56 306 ALA A C 1
ATOM 2529 O O . ALA A 1 306 ? 7.707 -41.875 -13.609 1 94.56 306 ALA A O 1
ATOM 2530 N N . TRP A 1 307 ? 8.875 -41.469 -11.789 1 96.19 307 TRP A N 1
ATOM 2531 C CA . TRP A 1 307 ? 8.578 -40.031 -11.805 1 96.19 307 TRP A CA 1
ATOM 2532 C C . TRP A 1 307 ? 9.867 -39.219 -11.867 1 96.19 307 TRP A C 1
ATOM 2534 O O . TRP A 1 307 ? 10.875 -39.594 -11.273 1 96.19 307 TRP A O 1
ATOM 2544 N N . GLU A 1 308 ? 9.828 -38.156 -12.57 1 96.31 308 GLU A N 1
ATOM 2545 C CA . GLU A 1 308 ? 10.945 -37.219 -12.633 1 96.31 308 GLU A CA 1
ATOM 2546 C C . GLU A 1 308 ? 10.672 -35.969 -11.812 1 96.31 308 GLU A C 1
ATOM 2548 O O . GLU A 1 308 ? 9.664 -35.281 -12.016 1 96.31 308 GLU A O 1
ATOM 2553 N N . LEU A 1 309 ? 11.523 -35.719 -10.852 1 96.94 309 LEU A N 1
ATOM 2554 C CA . LEU A 1 309 ? 11.461 -34.5 -10.047 1 96.94 309 LEU A CA 1
ATOM 2555 C C . LEU A 1 309 ? 12.32 -33.406 -10.664 1 96.94 309 LEU A C 1
ATOM 2557 O O . LEU A 1 309 ? 13.508 -33.594 -10.898 1 96.94 309 LEU A O 1
ATOM 2561 N N . SER A 1 310 ? 11.695 -32.219 -10.945 1 95.81 310 SER A N 1
ATOM 2562 C CA . SER A 1 310 ? 12.398 -31.125 -11.578 1 95.81 310 SER A CA 1
ATOM 2563 C C . SER A 1 310 ? 12 -29.781 -10.969 1 95.81 310 SER A C 1
ATOM 2565 O O . SER A 1 310 ? 10.844 -29.578 -10.602 1 95.81 310 SER A O 1
ATOM 2567 N N . SER A 1 311 ? 13.039 -28.938 -10.805 1 97.06 311 SER A N 1
ATOM 2568 C CA . SER A 1 311 ? 12.781 -27.594 -10.289 1 97.06 311 SER A CA 1
ATOM 2569 C C . SER A 1 311 ? 13.586 -26.547 -11.039 1 97.06 311 SER A C 1
ATOM 2571 O O . SER A 1 311 ? 14.781 -26.734 -11.289 1 97.06 311 SER A O 1
ATOM 2573 N N . LEU A 1 312 ? 12.922 -25.516 -11.453 1 96.75 312 LEU A N 1
ATOM 2574 C CA . LEU A 1 312 ? 13.539 -24.375 -12.125 1 96.75 312 LEU A CA 1
ATOM 2575 C C . LEU A 1 312 ? 13.477 -23.125 -11.258 1 96.75 312 LEU A C 1
ATOM 2577 O O . LEU A 1 312 ? 12.391 -22.656 -10.914 1 96.75 312 LEU A O 1
ATOM 2581 N N . LEU A 1 313 ? 14.672 -22.641 -10.867 1 97.69 313 LEU A N 1
ATOM 2582 C CA . LEU A 1 313 ? 14.719 -21.359 -10.172 1 97.69 313 LEU A CA 1
ATOM 2583 C C . LEU A 1 313 ? 14.461 -20.219 -11.141 1 97.69 313 LEU A C 1
ATOM 2585 O O . LEU A 1 313 ? 15.289 -19.922 -12 1 97.69 313 LEU A O 1
ATOM 2589 N N . GLU A 1 314 ? 13.375 -19.562 -10.969 1 96.81 314 GLU A N 1
ATOM 2590 C CA . GLU A 1 314 ? 12.93 -18.594 -11.961 1 96.81 314 GLU A CA 1
ATOM 2591 C C . GLU A 1 314 ? 13.453 -17.188 -11.641 1 96.81 314 GLU A C 1
ATOM 2593 O O . GLU A 1 314 ? 14 -16.5 -12.508 1 96.81 314 GLU A O 1
ATOM 2598 N N . PHE A 1 315 ? 13.156 -16.688 -10.43 1 97.44 315 PHE A N 1
ATOM 2599 C CA . PHE A 1 315 ? 13.594 -15.367 -9.992 1 97.44 315 PHE A CA 1
ATOM 2600 C C . PHE A 1 315 ? 14.234 -15.438 -8.609 1 97.44 315 PHE A C 1
ATOM 2602 O O . PHE A 1 315 ? 13.875 -16.297 -7.797 1 97.44 315 PHE A O 1
ATOM 2609 N N . VAL A 1 316 ? 15.188 -14.602 -8.383 1 97.75 316 VAL A N 1
ATOM 2610 C CA . VAL A 1 316 ? 15.836 -14.469 -7.074 1 97.75 316 VAL A CA 1
ATOM 2611 C C . VAL A 1 316 ? 15.742 -13.023 -6.594 1 97.75 316 VAL A C 1
ATOM 2613 O O . VAL A 1 316 ? 15.461 -12.117 -7.383 1 97.75 316 VAL A O 1
ATOM 2616 N N . GLU A 1 317 ? 15.82 -12.797 -5.25 1 97.38 317 GLU A N 1
ATOM 2617 C CA . GLU A 1 317 ? 15.891 -11.461 -4.648 1 97.38 317 GLU A CA 1
ATOM 2618 C C . GLU A 1 317 ? 14.625 -10.664 -4.941 1 97.38 317 GLU A C 1
ATOM 2620 O O . GLU A 1 317 ? 14.688 -9.445 -5.137 1 97.38 317 GLU A O 1
ATOM 2625 N N . ALA A 1 318 ? 13.477 -11.367 -5.105 1 97.94 318 ALA A N 1
ATOM 2626 C CA . ALA A 1 318 ? 12.141 -10.812 -5.312 1 97.94 318 ALA A CA 1
ATOM 2627 C C . ALA A 1 318 ? 12.07 -10.039 -6.625 1 97.94 318 ALA A C 1
ATOM 2629 O O . ALA A 1 318 ? 11.18 -9.195 -6.805 1 97.94 318 ALA A O 1
ATOM 2630 N N . ARG A 1 319 ? 12.898 -10.328 -7.574 1 97.69 319 ARG A N 1
ATOM 2631 C CA . ARG A 1 319 ? 12.969 -9.586 -8.828 1 97.69 319 ARG A CA 1
ATOM 2632 C C . ARG A 1 319 ? 11.836 -9.977 -9.766 1 97.69 319 ARG A C 1
ATOM 2634 O O . ARG A 1 319 ? 11.773 -9.516 -10.906 1 97.69 319 ARG A O 1
ATOM 2641 N N . TYR A 1 320 ? 10.891 -10.812 -9.289 1 97.88 320 TYR A N 1
ATOM 2642 C CA . TYR A 1 320 ? 9.648 -11.102 -10 1 97.88 320 TYR A CA 1
ATOM 2643 C C . TYR A 1 320 ? 8.625 -9.992 -9.797 1 97.88 320 TYR A C 1
ATOM 2645 O O . TYR A 1 320 ? 7.645 -9.898 -10.539 1 97.88 320 TYR A O 1
ATOM 2653 N N . ASN A 1 321 ? 8.773 -9.18 -8.727 1 98.19 321 ASN A N 1
ATOM 2654 C CA . ASN A 1 321 ? 7.812 -8.164 -8.305 1 98.19 321 ASN A CA 1
ATOM 2655 C C . ASN A 1 321 ? 8.125 -6.805 -8.93 1 98.19 321 ASN A C 1
ATOM 2657 O O . ASN A 1 321 ? 8.719 -5.941 -8.273 1 98.19 321 ASN A O 1
ATOM 2661 N N . PHE A 1 322 ? 7.574 -6.59 -10.07 1 97.75 322 PHE A N 1
ATOM 2662 C CA . PHE A 1 322 ? 7.91 -5.43 -10.891 1 97.75 322 PHE A CA 1
ATOM 2663 C C . PHE A 1 322 ? 7.211 -4.18 -10.375 1 97.75 322 PHE A C 1
ATOM 2665 O O . PHE A 1 322 ? 7.367 -3.096 -10.938 1 97.75 322 PHE A O 1
ATOM 2672 N N . GLU A 1 323 ? 6.434 -4.324 -9.312 1 96.56 323 GLU A N 1
ATOM 2673 C CA . GLU A 1 323 ? 5.875 -3.158 -8.625 1 96.56 323 GLU A CA 1
ATOM 2674 C C . GLU A 1 323 ? 6.977 -2.309 -8 1 96.56 323 GLU A C 1
ATOM 2676 O O . GLU A 1 323 ? 6.816 -1.097 -7.84 1 96.56 323 GLU A O 1
ATOM 2681 N N . TYR A 1 324 ? 8.086 -2.949 -7.699 1 96.69 324 TYR A N 1
ATOM 2682 C CA . TYR A 1 324 ? 9.117 -2.271 -6.918 1 96.69 324 TYR A CA 1
ATOM 2683 C C . TYR A 1 324 ? 10.391 -2.09 -7.734 1 96.69 324 TYR A C 1
ATOM 2685 O O . TYR A 1 324 ? 11.422 -1.668 -7.203 1 96.69 324 TYR A O 1
ATOM 2693 N N . GLY A 1 325 ? 10.359 -2.383 -8.984 1 96 325 GLY A N 1
ATOM 2694 C CA . GLY A 1 325 ? 11.477 -2.197 -9.898 1 96 325 GLY A CA 1
ATOM 2695 C C . GLY A 1 325 ? 11.125 -2.535 -11.336 1 96 325 GLY A C 1
ATOM 2696 O O . GLY A 1 325 ? 10.023 -3.025 -11.617 1 96 325 GLY A O 1
ATOM 2697 N N . PRO A 1 326 ? 12.023 -2.283 -12.25 1 94.06 326 PRO A N 1
ATOM 2698 C CA . PRO A 1 326 ? 11.758 -2.582 -13.656 1 94.06 326 PRO A CA 1
ATOM 2699 C C . PRO A 1 326 ? 11.656 -4.082 -13.93 1 94.06 326 PRO A C 1
ATOM 2701 O O . PRO A 1 326 ? 12.062 -4.895 -13.102 1 94.06 326 PRO A O 1
ATOM 2704 N N . VAL A 1 327 ? 11.047 -4.426 -15.07 1 95.69 327 VAL A N 1
ATOM 2705 C CA . VAL A 1 327 ? 10.922 -5.816 -15.5 1 95.69 327 VAL A CA 1
ATOM 2706 C C . VAL A 1 327 ? 12.305 -6.457 -15.578 1 95.69 327 VAL A C 1
ATOM 2708 O O . VAL A 1 327 ? 13.195 -5.949 -16.25 1 95.69 327 VAL A O 1
ATOM 2711 N N . SER A 1 328 ? 12.5 -7.504 -14.789 1 93.62 328 SER A N 1
ATOM 2712 C CA . SER A 1 328 ? 13.75 -8.25 -14.773 1 93.62 328 SER A CA 1
ATOM 2713 C C . SER A 1 328 ? 13.734 -9.367 -15.812 1 93.62 328 SER A C 1
ATOM 2715 O O . SER A 1 328 ? 12.695 -9.984 -16.047 1 93.62 328 SER A O 1
ATOM 2717 N N . PRO A 1 329 ? 14.844 -9.664 -16.406 1 91.25 329 PRO A N 1
ATOM 2718 C CA . PRO A 1 329 ? 14.906 -10.75 -17.391 1 91.25 329 PRO A CA 1
ATOM 2719 C C . PRO A 1 329 ? 14.547 -12.109 -16.797 1 91.25 329 PRO A C 1
ATOM 2721 O O . PRO A 1 329 ? 14.836 -12.375 -15.625 1 91.25 329 PRO A O 1
ATOM 2724 N N . TYR A 1 330 ? 13.898 -12.914 -17.625 1 93.56 330 TYR A N 1
ATOM 2725 C CA . TYR A 1 330 ? 13.617 -14.297 -17.25 1 93.56 330 TYR A CA 1
ATOM 2726 C C . TYR A 1 330 ? 14.773 -15.211 -17.641 1 93.56 330 TYR A C 1
ATOM 2728 O O . TYR A 1 330 ? 14.922 -15.578 -18.797 1 93.56 330 TYR A O 1
ATOM 2736 N N . SER A 1 331 ? 15.602 -15.547 -16.625 1 91.81 331 SER A N 1
ATOM 2737 C CA . SER A 1 331 ? 16.766 -16.406 -16.797 1 91.81 331 SER A CA 1
ATOM 2738 C C . SER A 1 331 ? 16.781 -17.547 -15.789 1 91.81 331 SER A C 1
ATOM 2740 O O . SER A 1 331 ? 17.609 -17.562 -14.883 1 91.81 331 SER A O 1
ATOM 2742 N N . PRO A 1 332 ? 15.906 -18.547 -16.062 1 94.56 332 PRO A N 1
ATOM 2743 C CA . PRO A 1 332 ? 15.758 -19.609 -15.07 1 94.56 332 PRO A CA 1
ATOM 2744 C C . PRO A 1 332 ? 16.984 -20.5 -14.969 1 94.56 332 PRO A C 1
ATOM 2746 O O . PRO A 1 332 ? 17.719 -20.656 -15.945 1 94.56 332 PRO A O 1
ATOM 2749 N N . ILE A 1 333 ? 17.234 -21.047 -13.758 1 94.44 333 ILE A N 1
ATOM 2750 C CA . ILE A 1 333 ? 18.312 -21.953 -13.453 1 94.44 333 ILE A CA 1
ATOM 2751 C C . ILE A 1 333 ? 17.75 -23.312 -13.047 1 94.44 333 ILE A C 1
ATOM 2753 O O . ILE A 1 333 ? 16.906 -23.406 -12.156 1 94.44 333 ILE A O 1
ATOM 2757 N N . GLN A 1 334 ? 18.234 -24.359 -13.781 1 95.5 334 GLN A N 1
ATOM 2758 C CA . GLN A 1 334 ? 17.875 -25.703 -13.344 1 95.5 334 GLN A CA 1
ATOM 2759 C C . GLN A 1 334 ? 18.5 -26.031 -11.992 1 95.5 334 GLN A C 1
ATOM 2761 O O . GLN A 1 334 ? 19.734 -25.984 -11.852 1 95.5 334 GLN A O 1
ATOM 2766 N N . ILE A 1 335 ? 17.703 -26.375 -11.047 1 96.88 335 ILE A N 1
ATOM 2767 C CA . ILE A 1 335 ? 18.219 -26.703 -9.719 1 96.88 335 ILE A CA 1
ATOM 2768 C C . ILE A 1 335 ? 18.578 -28.188 -9.656 1 96.88 335 ILE A C 1
ATOM 2770 O O . ILE A 1 335 ? 17.734 -29.047 -9.891 1 96.88 335 ILE A O 1
ATOM 2774 N N . PRO A 1 336 ? 19.781 -28.5 -9.336 1 95.56 336 PRO A N 1
ATOM 2775 C CA . PRO A 1 336 ? 20.156 -29.922 -9.211 1 95.56 336 PRO A CA 1
ATOM 2776 C C . PRO A 1 336 ? 19.516 -30.578 -7.996 1 95.56 336 PRO A C 1
ATOM 2778 O O . PRO A 1 336 ? 19.328 -29.938 -6.957 1 95.56 336 PRO A O 1
ATOM 2781 N N . VAL A 1 337 ? 19.203 -31.875 -8.188 1 96.44 337 VAL A N 1
ATOM 2782 C CA . VAL A 1 337 ? 18.656 -32.656 -7.086 1 96.44 337 VAL A CA 1
ATOM 2783 C C . VAL A 1 337 ? 19.812 -33.312 -6.316 1 96.44 337 VAL A C 1
ATOM 2785 O O . VAL A 1 337 ? 20.734 -33.875 -6.914 1 96.44 337 VAL A O 1
ATOM 2788 N N . PHE A 1 338 ? 19.828 -33.094 -5.086 1 95.19 338 PHE A N 1
ATOM 2789 C CA . PHE A 1 338 ? 20.797 -33.688 -4.188 1 95.19 338 PHE A CA 1
ATOM 2790 C C . PHE A 1 338 ? 20.141 -34.719 -3.262 1 95.19 338 PHE A C 1
ATOM 2792 O O . PHE A 1 338 ? 19.109 -34.406 -2.643 1 95.19 338 PHE A O 1
ATOM 2799 N N . PRO A 1 339 ? 20.625 -35.875 -3.021 1 93.94 339 PRO A N 1
ATOM 2800 C CA . PRO A 1 339 ? 21.844 -36.406 -3.611 1 93.94 339 PRO A CA 1
ATOM 2801 C C . PRO A 1 339 ? 21.734 -36.625 -5.117 1 93.94 339 PRO A C 1
ATOM 2803 O O . PRO A 1 339 ? 20.625 -36.844 -5.629 1 93.94 339 PRO A O 1
ATOM 2806 N N . THR A 1 340 ? 22.859 -36.625 -5.766 1 89.5 340 THR A N 1
ATOM 2807 C CA . THR A 1 340 ? 22.906 -36.719 -7.219 1 89.5 340 THR A CA 1
ATOM 2808 C C . THR A 1 340 ? 22.297 -38.031 -7.699 1 89.5 340 THR A C 1
ATOM 2810 O O . THR A 1 340 ? 22.531 -39.094 -7.102 1 89.5 340 THR A O 1
ATOM 2813 N N . GLY A 1 341 ? 21.484 -37.969 -8.75 1 85.81 341 GLY A N 1
ATOM 2814 C CA . GLY A 1 341 ? 20.922 -39.156 -9.359 1 85.81 341 GLY A CA 1
ATOM 2815 C C . GLY A 1 341 ? 19.5 -39.438 -8.875 1 85.81 341 GLY A C 1
ATOM 2816 O O . GLY A 1 341 ? 18.875 -40.375 -9.352 1 85.81 341 GLY A O 1
ATOM 2817 N N . LEU A 1 342 ? 19.062 -38.688 -8.016 1 86.62 342 LEU A N 1
ATOM 2818 C CA . LEU A 1 342 ? 17.75 -38.969 -7.434 1 86.62 342 LEU A CA 1
ATOM 2819 C C . LEU A 1 342 ? 16.688 -38.125 -8.094 1 86.62 342 LEU A C 1
ATOM 2821 O O . LEU A 1 342 ? 15.617 -37.875 -7.508 1 86.62 342 LEU A O 1
ATOM 2825 N N . GLU A 1 343 ? 16.938 -37.656 -9.258 1 89.44 343 GLU A N 1
ATOM 2826 C CA . GLU A 1 343 ? 15.938 -36.875 -9.984 1 89.44 343 GLU A CA 1
ATOM 2827 C C . GLU A 1 343 ? 14.781 -37.781 -10.445 1 89.44 343 GLU A C 1
ATOM 2829 O O . GLU A 1 343 ? 13.68 -37.281 -10.695 1 89.44 343 GLU A O 1
ATOM 2834 N N . TYR A 1 344 ? 15.094 -39.062 -10.492 1 92.69 344 TYR A N 1
ATOM 2835 C CA . TYR A 1 344 ? 14.062 -40.031 -10.859 1 92.69 344 TYR A CA 1
ATOM 2836 C C . TYR A 1 344 ? 13.586 -40.812 -9.633 1 92.69 344 TYR A C 1
ATOM 2838 O O . TYR A 1 344 ? 14.367 -41.5 -8.992 1 92.69 344 TYR A O 1
ATOM 2846 N N . ILE A 1 345 ? 12.336 -40.625 -9.312 1 94.12 345 ILE A N 1
ATOM 2847 C CA . ILE A 1 345 ? 11.727 -41.25 -8.141 1 94.12 345 ILE A CA 1
ATOM 2848 C C . ILE A 1 345 ? 10.867 -42.438 -8.57 1 94.12 345 ILE A C 1
ATOM 2850 O O . ILE A 1 345 ? 9.992 -42.281 -9.43 1 94.12 345 ILE A O 1
ATOM 2854 N N . ASN A 1 346 ? 11.148 -43.5 -7.973 1 94.12 346 ASN A N 1
ATOM 2855 C CA . ASN A 1 346 ? 10.359 -44.688 -8.234 1 94.12 346 ASN A CA 1
ATOM 2856 C C . ASN A 1 346 ? 9.391 -45 -7.09 1 94.12 346 ASN A C 1
ATOM 2858 O O . ASN A 1 346 ? 9.812 -45.188 -5.953 1 94.12 346 ASN A O 1
ATOM 2862 N N . ILE A 1 347 ? 8.148 -45 -7.41 1 94.88 347 ILE A N 1
ATOM 2863 C CA . ILE A 1 347 ? 7.109 -45.25 -6.418 1 94.88 347 ILE A CA 1
ATOM 2864 C C . ILE A 1 347 ? 6.504 -46.625 -6.621 1 94.88 347 ILE A C 1
ATOM 2866 O O . ILE A 1 347 ? 6.211 -47.031 -7.75 1 94.88 347 ILE A O 1
ATOM 2870 N N . THR A 1 348 ? 6.305 -47.375 -5.477 1 92.25 348 THR A N 1
ATOM 2871 C CA . THR A 1 348 ? 5.77 -48.719 -5.547 1 92.25 348 THR A CA 1
ATOM 2872 C C . THR A 1 348 ? 4.398 -48.812 -4.875 1 92.25 348 THR A C 1
ATOM 2874 O O . THR A 1 348 ? 3.99 -47.875 -4.188 1 92.25 348 THR A O 1
ATOM 2877 N N . SER A 1 349 ? 3.57 -49.844 -5.188 1 86.94 349 SER A N 1
ATOM 2878 C CA . SER A 1 349 ? 2.25 -50.062 -4.602 1 86.94 349 SER A CA 1
ATOM 2879 C C . SER A 1 349 ? 2.355 -50.719 -3.229 1 86.94 349 SER A C 1
ATOM 2881 O O . SER A 1 349 ? 3.318 -51.438 -2.947 1 86.94 349 SER A O 1
ATOM 2883 N N . ASN A 1 350 ? 1.478 -50.312 -2.166 1 71.5 350 ASN A N 1
ATOM 2884 C CA . ASN A 1 350 ? 1.411 -50.969 -0.863 1 71.5 350 ASN A CA 1
ATOM 2885 C C . ASN A 1 350 ? 1.004 -52.438 -0.988 1 71.5 350 ASN A C 1
ATOM 2887 O O . ASN A 1 350 ? 1.328 -53.25 -0.122 1 71.5 350 ASN A O 1
ATOM 2891 N N . ALA A 1 351 ? -0.071 -52.812 -1.849 1 61.66 351 ALA A N 1
ATOM 2892 C CA . ALA A 1 351 ? -0.629 -54.156 -1.944 1 61.66 351 ALA A CA 1
ATOM 2893 C C . ALA A 1 351 ? 0.35 -55.094 -2.625 1 61.66 351 ALA A C 1
ATOM 2895 O O . ALA A 1 351 ? 1.124 -54.688 -3.492 1 61.66 351 ALA A O 1
ATOM 2896 N N . PRO A 1 352 ? 0.592 -56.281 -2.002 1 51.22 352 PRO A N 1
ATOM 2897 C CA . PRO A 1 352 ? 1.504 -57.312 -2.512 1 51.22 352 PRO A CA 1
ATOM 2898 C C . PRO A 1 352 ? 1.53 -57.375 -4.039 1 51.22 352 PRO A C 1
ATOM 2900 O O . PRO A 1 352 ? 0.583 -56.938 -4.691 1 51.22 352 PRO A O 1
ATOM 2903 N N . LYS A 1 353 ? 2.584 -58.219 -4.672 1 52.16 353 LYS A N 1
ATOM 2904 C CA . LYS A 1 353 ? 3.252 -58.406 -5.957 1 52.16 353 LYS A CA 1
ATOM 2905 C C . LYS A 1 353 ? 2.238 -58.656 -7.07 1 52.16 353 LYS A C 1
ATOM 2907 O O . LYS A 1 353 ? 2.336 -59.625 -7.809 1 52.16 353 LYS A O 1
ATOM 2912 N N . GLU A 1 354 ? 0.973 -58.5 -6.926 1 41.78 354 GLU A N 1
ATOM 2913 C CA . GLU A 1 354 ? 0.623 -59.062 -8.219 1 41.78 354 GLU A CA 1
ATOM 2914 C C . GLU A 1 354 ? 1.235 -58.281 -9.367 1 41.78 354 GLU A C 1
ATOM 2916 O O . GLU A 1 354 ? 1.317 -57.031 -9.289 1 41.78 354 GLU A O 1
ATOM 2921 N N . LYS A 1 355 ? 2.039 -58.844 -10.219 1 45.91 355 LYS A N 1
ATOM 2922 C CA . LYS A 1 355 ? 2.707 -58.438 -11.461 1 45.91 355 LYS A CA 1
ATOM 2923 C C . LYS A 1 355 ? 1.885 -57.438 -12.234 1 45.91 355 LYS A C 1
ATOM 2925 O O . LYS A 1 355 ? 1.067 -57.781 -13.078 1 45.91 355 LYS A O 1
ATOM 2930 N N . THR A 1 356 ? 1.345 -56.438 -11.648 1 44 356 THR A N 1
ATOM 2931 C CA . THR A 1 356 ? 0.49 -55.75 -12.609 1 44 356 THR A CA 1
ATOM 2932 C C . THR A 1 356 ? 1.33 -55 -13.656 1 44 356 THR A C 1
ATOM 2934 O O . THR A 1 356 ? 2.277 -54.312 -13.312 1 44 356 THR A O 1
ATOM 2937 N N . GLN A 1 357 ? 1.418 -55.469 -14.797 1 47 357 GLN A N 1
ATOM 2938 C CA . GLN A 1 357 ? 1.891 -54.875 -16.047 1 47 357 GLN A CA 1
ATOM 2939 C C . GLN A 1 357 ? 1.665 -53.375 -16.062 1 47 357 GLN A C 1
ATOM 2941 O O . GLN A 1 357 ? 0.747 -52.875 -15.422 1 47 357 GLN A O 1
ATOM 2946 N N . PRO A 1 358 ? 2.662 -52.656 -16.453 1 58.44 358 PRO A N 1
ATOM 2947 C CA . PRO A 1 358 ? 2.451 -51.219 -16.672 1 58.44 358 PRO A CA 1
ATOM 2948 C C . PRO A 1 358 ? 1.063 -50.906 -17.219 1 58.44 358 PRO A C 1
ATOM 2950 O O . PRO A 1 358 ? 0.635 -51.5 -18.203 1 58.44 358 PRO A O 1
ATOM 2953 N N . VAL A 1 359 ? 0.189 -50.344 -16.344 1 68.38 359 VAL A N 1
ATOM 2954 C CA . VAL A 1 359 ? -1.163 -49.969 -16.75 1 68.38 359 VAL A CA 1
ATOM 2955 C C . VAL A 1 359 ? -1.104 -49.094 -18 1 68.38 359 VAL A C 1
ATOM 2957 O O . VAL A 1 359 ? -0.496 -48.031 -17.984 1 68.38 359 VAL A O 1
ATOM 2960 N N . GLY A 1 360 ? -1.363 -49.656 -19.109 1 80.81 360 GLY A N 1
ATOM 2961 C CA . GLY A 1 360 ? -1.383 -48.906 -20.375 1 80.81 360 GLY A CA 1
ATOM 2962 C C . GLY A 1 360 ? -2.377 -47.781 -20.375 1 80.81 360 GLY A C 1
ATOM 2963 O O . GLY A 1 360 ? -3.223 -47.656 -19.484 1 80.81 360 GLY A O 1
ATOM 2964 N N . ASP A 1 361 ? -2.182 -46.906 -21.203 1 87.38 361 ASP A N 1
ATOM 2965 C CA . ASP A 1 361 ? -3.029 -45.719 -21.359 1 87.38 361 ASP A CA 1
ATOM 2966 C C . ASP A 1 361 ? -4.504 -46.094 -21.422 1 87.38 361 ASP A C 1
ATOM 2968 O O . ASP A 1 361 ? -5.367 -45.375 -20.922 1 87.38 361 ASP A O 1
ATOM 2972 N N . GLN A 1 362 ? -4.777 -47.25 -21.984 1 88 362 GLN A N 1
ATOM 2973 C CA . GLN A 1 362 ? -6.156 -47.719 -22.109 1 88 362 GLN A CA 1
ATOM 2974 C C . GLN A 1 362 ? -6.75 -48.062 -20.734 1 88 362 GLN A C 1
ATOM 2976 O O . GLN A 1 362 ? -7.895 -47.688 -20.453 1 88 362 GLN A O 1
ATOM 2981 N N . GLU A 1 363 ? -6.023 -48.719 -20 1 87.94 363 GLU A N 1
ATOM 2982 C CA . GLU A 1 363 ? -6.5 -49.094 -18.656 1 87.94 363 GLU A CA 1
ATOM 2983 C C . GLU A 1 363 ? -6.695 -47.844 -17.797 1 87.94 363 GLU A C 1
ATOM 2985 O O . GLU A 1 363 ? -7.641 -47.781 -17 1 87.94 363 GLU A O 1
ATOM 2990 N N . ILE A 1 364 ? -5.738 -46.938 -17.922 1 91.44 364 ILE A N 1
ATOM 2991 C CA . ILE A 1 364 ? -5.84 -45.719 -17.156 1 91.44 364 ILE A CA 1
ATOM 2992 C C . ILE A 1 364 ? -7.121 -44.969 -17.547 1 91.44 364 ILE A C 1
ATOM 2994 O O . ILE A 1 364 ? -7.832 -44.438 -16.688 1 91.44 364 ILE A O 1
ATOM 2998 N N . LEU A 1 365 ? -7.422 -44.875 -18.781 1 92.25 365 LEU A N 1
ATOM 2999 C CA . LEU A 1 365 ? -8.633 -44.25 -19.281 1 92.25 365 LEU A CA 1
ATOM 3000 C C . LEU A 1 365 ? -9.883 -44.938 -18.719 1 92.25 365 LEU A C 1
ATOM 3002 O O . LEU A 1 365 ? -10.82 -44.25 -18.281 1 92.25 365 LEU A O 1
ATOM 3006 N N . GLU A 1 366 ? -9.875 -46.281 -18.766 1 90.44 366 GLU A N 1
ATOM 3007 C CA . GLU A 1 366 ? -11.031 -47.031 -18.281 1 90.44 366 GLU A CA 1
ATOM 3008 C C . GLU A 1 366 ? -11.266 -46.781 -16.797 1 90.44 366 GLU A C 1
ATOM 3010 O O . GLU A 1 366 ? -12.406 -46.625 -16.359 1 90.44 366 GLU A O 1
ATOM 3015 N N . GLN A 1 367 ? -10.156 -46.781 -16.094 1 91.12 367 GLN A N 1
ATOM 3016 C CA . GLN A 1 367 ? -10.266 -46.5 -14.672 1 91.12 367 GLN A CA 1
ATOM 3017 C C . GLN A 1 367 ? -10.828 -45.094 -14.438 1 91.12 367 GLN A C 1
ATOM 3019 O O . GLN A 1 367 ? -11.641 -44.875 -13.539 1 91.12 367 GLN A O 1
ATOM 3024 N N . HIS A 1 368 ? -10.375 -44.125 -15.211 1 93.38 368 HIS A N 1
ATOM 3025 C CA . HIS A 1 368 ? -10.867 -42.75 -15.094 1 93.38 368 HIS A CA 1
ATOM 3026 C C . HIS A 1 368 ? -12.352 -42.688 -15.445 1 93.38 368 HIS A C 1
ATOM 3028 O O . HIS A 1 368 ? -13.117 -42 -14.758 1 93.38 368 HIS A O 1
ATOM 3034 N N . LEU A 1 369 ? -12.797 -43.375 -16.469 1 93.06 369 LEU A N 1
ATOM 3035 C CA . LEU A 1 369 ? -14.172 -43.312 -16.953 1 93.06 369 LEU A CA 1
ATOM 3036 C C . LEU A 1 369 ? -15.117 -44 -15.977 1 93.06 369 LEU A C 1
ATOM 3038 O O . LEU A 1 369 ? -16.344 -43.812 -16.047 1 93.06 369 LEU A O 1
ATOM 3042 N N . ALA A 1 370 ? -14.531 -44.75 -15.055 1 93.94 370 ALA A N 1
ATOM 3043 C CA . ALA A 1 370 ? -15.344 -45.438 -14.047 1 93.94 370 ALA A CA 1
ATOM 3044 C C . ALA A 1 370 ? -15.695 -44.5 -12.898 1 93.94 370 ALA A C 1
ATOM 3046 O O . ALA A 1 370 ? -16.594 -44.781 -12.094 1 93.94 370 ALA A O 1
ATOM 3047 N N . LEU A 1 371 ? -15.062 -43.375 -12.852 1 95 371 LEU A N 1
ATOM 3048 C CA . LEU A 1 371 ? -15.305 -42.406 -11.781 1 95 371 LEU A CA 1
ATOM 3049 C C . LEU A 1 371 ? -16.656 -41.719 -11.977 1 95 371 LEU A C 1
ATOM 3051 O O . LEU A 1 371 ? -17.172 -41.656 -13.094 1 95 371 LEU A O 1
ATOM 3055 N N . PRO A 1 372 ? -17.219 -41.156 -10.859 1 95.06 372 PRO A N 1
ATOM 3056 C CA . PRO A 1 372 ? -18.469 -40.406 -11 1 95.06 372 PRO A CA 1
ATOM 3057 C C . PRO A 1 372 ? -18.266 -39.094 -11.734 1 95.06 372 PRO A C 1
ATOM 3059 O O . PRO A 1 372 ? -17.141 -38.594 -11.844 1 95.06 372 PRO A O 1
ATOM 3062 N N . LEU A 1 373 ? -19.344 -38.531 -12.203 1 94.94 373 LEU A N 1
ATOM 3063 C CA . LEU A 1 373 ? -19.281 -37.25 -12.891 1 94.94 373 LEU A CA 1
ATOM 3064 C C . LEU A 1 373 ? -18.938 -36.125 -11.914 1 94.94 373 LEU A C 1
ATOM 3066 O O . LEU A 1 373 ? -19.391 -36.125 -10.766 1 94.94 373 LEU A O 1
ATOM 3070 N N . CYS A 1 374 ? -18.109 -35.219 -12.391 1 94.25 374 CYS A N 1
ATOM 3071 C CA . CYS A 1 374 ? -17.688 -34.094 -11.578 1 94.25 374 CYS A CA 1
ATOM 3072 C C . CYS A 1 374 ? -18.859 -33.188 -11.266 1 94.25 374 CYS A C 1
ATOM 3074 O O . CYS A 1 374 ? -19.734 -32.969 -12.109 1 94.25 374 CYS A O 1
ATOM 3076 N N . LYS A 1 375 ? -18.781 -32.781 -10.008 1 90.25 375 LYS A N 1
ATOM 3077 C CA . LYS A 1 375 ? -19.672 -31.719 -9.594 1 90.25 375 LYS A CA 1
ATOM 3078 C C . LYS A 1 375 ? -18.891 -30.438 -9.297 1 90.25 375 LYS A C 1
ATOM 3080 O O . LYS A 1 375 ? -17.75 -30.5 -8.812 1 90.25 375 LYS A O 1
ATOM 3085 N N . GLY A 1 376 ? -19.297 -29.391 -9.758 1 89.25 376 GLY A N 1
ATOM 3086 C CA . GLY A 1 376 ? -18.609 -28.141 -9.516 1 89.25 376 GLY A CA 1
ATOM 3087 C C . GLY A 1 376 ? -17.625 -27.766 -10.609 1 89.25 376 GLY A C 1
ATOM 3088 O O . GLY A 1 376 ? -17.594 -28.422 -11.664 1 89.25 376 GLY A O 1
ATOM 3089 N N . LEU A 1 377 ? -16.766 -26.703 -10.328 1 92.94 377 LEU A N 1
ATOM 3090 C CA . LEU A 1 377 ? -15.969 -26.141 -11.398 1 92.94 377 LEU A CA 1
ATOM 3091 C C . LEU A 1 377 ? -14.484 -26.125 -11.031 1 92.94 377 LEU A C 1
ATOM 3093 O O . LEU A 1 377 ? -13.648 -25.688 -11.82 1 92.94 377 LEU A O 1
ATOM 3097 N N . ASN A 1 378 ? -14.117 -26.688 -9.836 1 92.38 378 ASN A N 1
ATOM 3098 C CA . ASN A 1 378 ? -12.742 -26.562 -9.375 1 92.38 378 ASN A CA 1
ATOM 3099 C C . ASN A 1 378 ? -12.18 -27.891 -8.898 1 92.38 378 ASN A C 1
ATOM 3101 O O . ASN A 1 378 ? -11.539 -27.969 -7.852 1 92.38 378 ASN A O 1
ATOM 3105 N N . ASN A 1 379 ? -12.328 -28.922 -9.703 1 93.5 379 ASN A N 1
ATOM 3106 C CA . ASN A 1 379 ? -11.812 -30.25 -9.367 1 93.5 379 ASN A CA 1
ATOM 3107 C C . ASN A 1 379 ? -10.344 -30.391 -9.766 1 93.5 379 ASN A C 1
ATOM 3109 O O . ASN A 1 379 ? -10.008 -30.297 -10.953 1 93.5 379 ASN A O 1
ATOM 3113 N N . PRO A 1 380 ? -9.5 -30.688 -8.805 1 93.94 380 PRO A N 1
ATOM 3114 C CA . PRO A 1 380 ? -8.094 -30.859 -9.164 1 93.94 380 PRO A CA 1
ATOM 3115 C C . PRO A 1 380 ? -7.859 -32.062 -10.07 1 93.94 380 PRO A C 1
ATOM 3117 O O . PRO A 1 380 ? -8.586 -33.062 -9.984 1 93.94 380 PRO A O 1
ATOM 3120 N N . GLY A 1 381 ? -6.922 -31.922 -10.914 1 96.12 381 GLY A N 1
ATOM 3121 C CA . GLY A 1 381 ? -6.66 -33 -11.859 1 96.12 381 GLY A CA 1
ATOM 3122 C C . GLY A 1 381 ? -5.297 -32.875 -12.516 1 96.12 381 GLY A C 1
ATOM 3123 O O . GLY A 1 381 ? -4.395 -32.25 -11.992 1 96.12 381 GLY A O 1
ATOM 3124 N N . ARG A 1 382 ? -5.137 -33.656 -13.586 1 96.38 382 ARG A N 1
ATOM 3125 C CA . ARG A 1 382 ? -3.904 -33.719 -14.367 1 96.38 382 ARG A CA 1
ATOM 3126 C C . ARG A 1 382 ? -4.199 -34.031 -15.836 1 96.38 382 ARG A C 1
ATOM 3128 O O . ARG A 1 382 ? -5.309 -34.438 -16.172 1 96.38 382 ARG A O 1
ATOM 3135 N N . TRP A 1 383 ? -3.199 -33.781 -16.641 1 97.19 383 TRP A N 1
ATOM 3136 C CA . TRP A 1 383 ? -3.307 -34.094 -18.062 1 97.19 383 TRP A CA 1
ATOM 3137 C C . TRP A 1 383 ? -2.803 -35.5 -18.328 1 97.19 383 TRP A C 1
ATOM 3139 O O . TRP A 1 383 ? -1.658 -35.844 -18.016 1 97.19 383 TRP A O 1
ATOM 3149 N N . LEU A 1 384 ? -3.609 -36.406 -18.953 1 95.81 384 LEU A N 1
ATOM 3150 C CA . LEU A 1 384 ? -3.244 -37.781 -19.281 1 95.81 384 LEU A CA 1
ATOM 3151 C C . LEU A 1 384 ? -3.307 -38 -20.781 1 95.81 384 LEU A C 1
ATOM 3153 O O . LEU A 1 384 ? -4.121 -37.406 -21.469 1 95.81 384 LEU A O 1
ATOM 3157 N N . PRO A 1 385 ? -2.445 -38.844 -21.25 1 93.62 385 PRO A N 1
ATOM 3158 C CA . PRO A 1 385 ? -2.48 -39.156 -22.688 1 93.62 385 PRO A CA 1
ATOM 3159 C C . PRO A 1 385 ? -3.686 -40.031 -23.062 1 93.62 385 PRO A C 1
ATOM 3161 O O . PRO A 1 385 ? -4.066 -40.938 -22.328 1 93.62 385 PRO A O 1
ATOM 3164 N N . PHE A 1 386 ? -4.27 -39.688 -24.156 1 92.25 386 PHE A N 1
ATOM 3165 C CA . PHE A 1 386 ? -5.305 -40.531 -24.75 1 92.25 386 PHE A CA 1
ATOM 3166 C C . PHE A 1 386 ? -4.688 -41.719 -25.484 1 92.25 386 PHE A C 1
ATOM 3168 O O . PHE A 1 386 ? -3.674 -41.562 -26.172 1 92.25 386 PHE A O 1
ATOM 3175 N N . PRO A 1 387 ? -5.27 -42.906 -25.328 1 87.81 387 PRO A N 1
ATOM 3176 C CA . PRO A 1 387 ? -4.672 -44.094 -25.969 1 87.81 387 PRO A CA 1
ATOM 3177 C C . PRO A 1 387 ? -4.645 -44 -27.484 1 87.81 387 PRO A C 1
ATOM 3179 O O . PRO A 1 387 ? -5.637 -43.594 -28.109 1 87.81 387 PRO A O 1
ATOM 3182 N N . LYS A 1 388 ? -3.447 -44.25 -28.312 1 75.94 388 LYS A N 1
ATOM 3183 C CA . LYS A 1 388 ? -3.254 -44.125 -29.766 1 75.94 388 LYS A CA 1
ATOM 3184 C C . LYS A 1 388 ? -3.994 -45.219 -30.5 1 75.94 388 LYS A C 1
ATOM 3186 O O . LYS A 1 388 ? -4.461 -45 -31.625 1 75.94 388 LYS A O 1
ATOM 3191 N N . ASN A 1 389 ? -3.748 -46.469 -30.234 1 60.97 389 ASN A N 1
ATOM 3192 C CA . ASN A 1 389 ? -4.234 -47.594 -31.062 1 60.97 389 ASN A CA 1
ATOM 3193 C C . ASN A 1 389 ? -5.762 -47.656 -31.078 1 60.97 389 ASN A C 1
ATOM 3195 O O . ASN A 1 389 ? -6.348 -48.688 -31.359 1 60.97 389 ASN A O 1
ATOM 3199 N N . ASN A 1 390 ? -6.324 -46.562 -30.719 1 55.09 390 ASN A N 1
ATOM 3200 C CA . ASN A 1 390 ? -7.777 -46.719 -30.734 1 55.09 390 ASN A CA 1
ATOM 3201 C C . ASN A 1 390 ? -8.367 -46.281 -32.062 1 55.09 390 ASN A C 1
ATOM 3203 O O . ASN A 1 390 ? -8.898 -45.156 -32.156 1 55.09 390 ASN A O 1
ATOM 3207 N N . SER A 1 391 ? -7.719 -46.562 -33.125 1 49.06 391 SER A N 1
ATOM 3208 C CA . SER A 1 391 ? -8.172 -46.25 -34.469 1 49.06 391 SER A CA 1
ATOM 3209 C C . SER A 1 391 ? -9.672 -46.469 -34.625 1 49.06 391 SER A C 1
ATOM 3211 O O . SER A 1 391 ? -10.258 -46.125 -35.656 1 49.06 391 SER A O 1
ATOM 3213 N N . SER A 1 392 ? -10.227 -47.5 -34.094 1 48.53 392 SER A N 1
ATOM 3214 C CA . SER A 1 392 ? -11.547 -48.031 -34.438 1 48.53 392 SER A CA 1
ATOM 3215 C C . SER A 1 392 ? -12.648 -47.156 -33.844 1 48.53 392 SER A C 1
ATOM 3217 O O . SER A 1 392 ? -12.367 -46.156 -33.156 1 48.53 392 SER A O 1
ATOM 3219 N N . SER A 1 393 ? -14.008 -47.5 -34.188 1 47.28 393 SER A N 1
ATOM 3220 C CA . SER A 1 393 ? -15.297 -47.062 -33.656 1 47.28 393 SER A CA 1
ATOM 3221 C C . SER A 1 393 ? -15.227 -46.875 -32.125 1 47.28 393 SER A C 1
ATOM 3223 O O . SER A 1 393 ? -15.945 -46.031 -31.578 1 47.28 393 SER A O 1
ATOM 3225 N N . SER A 1 394 ? -14.289 -47.469 -31.578 1 51.22 394 SER A N 1
ATOM 3226 C CA . SER A 1 394 ? -14.117 -47.438 -30.125 1 51.22 394 SER A CA 1
ATOM 3227 C C . SER A 1 394 ? -13.391 -46.188 -29.672 1 51.22 394 SER A C 1
ATOM 3229 O O . SER A 1 394 ? -13.664 -45.656 -28.594 1 51.22 394 SER A O 1
ATOM 3231 N N . GLY A 1 395 ? -12.578 -45.625 -30.516 1 55.16 395 GLY A N 1
ATOM 3232 C CA . GLY A 1 395 ? -11.875 -44.375 -30.234 1 55.16 395 GLY A CA 1
ATOM 3233 C C . GLY A 1 395 ? -12.789 -43.156 -30.203 1 55.16 395 GLY A C 1
ATOM 3234 O O . GLY A 1 395 ? -12.68 -42.312 -29.312 1 55.16 395 GLY A O 1
ATOM 3235 N N . GLU A 1 396 ? -13.602 -43.156 -31.203 1 61.69 396 GLU A N 1
ATOM 3236 C CA . GLU A 1 396 ? -14.594 -42.094 -31.25 1 61.69 396 GLU A CA 1
ATOM 3237 C C . GLU A 1 396 ? -15.531 -42.156 -30.047 1 61.69 396 GLU A C 1
ATOM 3239 O O . GLU A 1 396 ? -15.898 -41.125 -29.484 1 61.69 396 GLU A O 1
ATOM 3244 N N . ALA A 1 397 ? -15.867 -43.375 -29.703 1 64.19 397 ALA A N 1
ATOM 3245 C CA . ALA A 1 397 ? -16.734 -43.562 -28.531 1 64.19 397 ALA A CA 1
ATOM 3246 C C . ALA A 1 397 ? -16.016 -43.125 -27.25 1 64.19 397 ALA A C 1
ATOM 3248 O O . ALA A 1 397 ? -16.641 -42.5 -26.375 1 64.19 397 ALA A O 1
ATOM 3249 N N . ALA A 1 398 ? -14.805 -43.312 -27.266 1 68.75 398 ALA A N 1
ATOM 3250 C CA . ALA A 1 398 ? -14.039 -42.969 -26.094 1 68.75 398 ALA A CA 1
ATOM 3251 C C . ALA A 1 398 ? -13.836 -41.438 -26.016 1 68.75 398 ALA A C 1
ATOM 3253 O O . ALA A 1 398 ? -13.875 -40.844 -24.938 1 68.75 398 ALA A O 1
ATOM 3254 N N . LEU A 1 399 ? -13.727 -40.969 -27.125 1 74 399 LEU A N 1
ATOM 3255 C CA . LEU A 1 399 ? -13.539 -39.5 -27.156 1 74 399 LEU A CA 1
ATOM 3256 C C . LEU A 1 399 ? -14.797 -38.781 -26.672 1 74 399 LEU A C 1
ATOM 3258 O O . LEU A 1 399 ? -14.703 -37.719 -26.062 1 74 399 LEU A O 1
ATOM 3262 N N . ALA A 1 400 ? -15.859 -39.469 -26.828 1 78.19 400 ALA A N 1
ATOM 3263 C CA . ALA A 1 400 ? -17.125 -38.906 -26.406 1 78.19 400 ALA A CA 1
ATOM 3264 C C . ALA A 1 400 ? -17.297 -39 -24.891 1 78.19 400 ALA A C 1
ATOM 3266 O O . ALA A 1 400 ? -18.172 -38.344 -24.312 1 78.19 400 ALA A O 1
ATOM 3267 N N . GLN A 1 401 ? -16.312 -39.625 -24.344 1 84.75 401 GLN A N 1
ATOM 3268 C CA . GLN A 1 401 ? -16.453 -39.875 -22.906 1 84.75 401 GLN A CA 1
ATOM 3269 C C . GLN A 1 401 ? -15.516 -38.969 -22.109 1 84.75 401 GLN A C 1
ATOM 3271 O O . GLN A 1 401 ? -15.539 -38.969 -20.875 1 84.75 401 GLN A O 1
ATOM 3276 N N . VAL A 1 402 ? -14.703 -38.219 -22.797 1 92.19 402 VAL A N 1
ATOM 3277 C CA . VAL A 1 402 ? -13.852 -37.25 -22.094 1 92.19 402 VAL A CA 1
ATOM 3278 C C . VAL A 1 402 ? -14.211 -35.844 -22.547 1 92.19 402 VAL A C 1
ATOM 3280 O O . VAL A 1 402 ? -14.914 -35.656 -23.547 1 92.19 402 VAL A O 1
ATOM 3283 N N . ALA A 1 403 ? -13.789 -34.906 -21.812 1 92.81 403 ALA A N 1
ATOM 3284 C CA . ALA A 1 403 ? -14.133 -33.5 -22.094 1 92.81 403 ALA A CA 1
ATOM 3285 C C . ALA A 1 403 ? -13.617 -33.062 -23.453 1 92.81 403 ALA A C 1
ATOM 3287 O O . ALA A 1 403 ? -14.289 -32.312 -24.156 1 92.81 403 ALA A O 1
ATOM 3288 N N . GLY A 1 404 ? -12.508 -33.5 -23.828 1 92.69 404 GLY A N 1
ATOM 3289 C CA . GLY A 1 404 ? -11.828 -33.188 -25.078 1 92.69 404 GLY A CA 1
ATOM 3290 C C . GLY A 1 404 ? -10.359 -33.531 -25.062 1 92.69 404 GLY A C 1
ATOM 3291 O O . GLY A 1 404 ? -9.828 -34 -24.047 1 92.69 404 GLY A O 1
ATOM 3292 N N . LEU A 1 405 ? -9.812 -33.406 -26.266 1 92.94 405 LEU A N 1
ATOM 3293 C CA . LEU A 1 405 ? -8.383 -33.688 -26.391 1 92.94 405 LEU A CA 1
ATOM 3294 C C . LEU A 1 405 ? -7.621 -32.438 -26.781 1 92.94 405 LEU A C 1
ATOM 3296 O O . LEU A 1 405 ? -8.102 -31.625 -27.578 1 92.94 405 LEU A O 1
ATOM 3300 N N . THR A 1 406 ? -6.477 -32.312 -26.219 1 92.94 406 THR A N 1
ATOM 3301 C CA . THR A 1 406 ? -5.562 -31.281 -26.656 1 92.94 406 THR A CA 1
ATOM 3302 C C . THR A 1 406 ? -4.84 -31.688 -27.938 1 92.94 406 THR A C 1
ATOM 3304 O O . THR A 1 406 ? -4.871 -32.844 -28.328 1 92.94 406 THR A O 1
ATOM 3307 N N . ARG A 1 407 ? -4.242 -30.688 -28.516 1 87.5 407 ARG A N 1
ATOM 3308 C CA . ARG A 1 407 ? -3.451 -30.969 -29.719 1 87.5 407 ARG A CA 1
ATOM 3309 C C . ARG A 1 407 ? -2.387 -32.031 -29.438 1 87.5 407 ARG A C 1
ATOM 3311 O O . ARG A 1 407 ? -1.982 -32.75 -30.328 1 87.5 407 ARG A O 1
ATOM 3318 N N . ASP A 1 408 ? -1.971 -32.188 -28.188 1 87.81 408 ASP A N 1
ATOM 3319 C CA . ASP A 1 408 ? -0.932 -33.125 -27.781 1 87.81 408 ASP A CA 1
ATOM 3320 C C . ASP A 1 408 ? -1.527 -34.469 -27.453 1 87.81 408 ASP A C 1
ATOM 3322 O O . ASP A 1 408 ? -0.82 -35.375 -26.984 1 87.81 408 ASP A O 1
ATOM 3326 N N . GLY A 1 409 ? -2.791 -34.531 -27.609 1 89.75 409 GLY A N 1
ATOM 3327 C CA . GLY A 1 409 ? -3.455 -35.812 -27.422 1 89.75 409 GLY A CA 1
ATOM 3328 C C . GLY A 1 409 ? -3.707 -36.156 -25.953 1 89.75 409 GLY A C 1
ATOM 3329 O O . GLY A 1 409 ? -3.668 -37.312 -25.562 1 89.75 409 GLY A O 1
ATOM 3330 N N . LYS A 1 410 ? -3.896 -35.156 -25.203 1 94.44 410 LYS A N 1
ATOM 3331 C CA . LYS A 1 410 ? -4.133 -35.375 -23.781 1 94.44 410 LYS A CA 1
ATOM 3332 C C . LYS A 1 410 ? -5.527 -34.906 -23.375 1 94.44 410 LYS A C 1
ATOM 3334 O O . LYS A 1 410 ? -6.125 -34.062 -24.031 1 94.44 410 LYS A O 1
ATOM 3339 N N . TYR A 1 411 ? -6.098 -35.5 -22.391 1 95.62 411 TYR A N 1
ATOM 3340 C CA . TYR A 1 411 ? -7.355 -35.062 -21.781 1 95.62 411 TYR A CA 1
ATOM 3341 C C . TYR A 1 411 ? -7.168 -34.719 -20.312 1 95.62 411 TYR A C 1
ATOM 3343 O O . TYR A 1 411 ? -6.258 -35.219 -19.656 1 95.62 411 TYR A O 1
ATOM 3351 N N . TRP A 1 412 ? -7.918 -33.75 -19.844 1 96.69 412 TRP A N 1
ATOM 3352 C CA . TRP A 1 412 ? -7.887 -33.375 -18.438 1 96.69 412 TRP A CA 1
ATOM 3353 C C . TRP A 1 412 ? -8.602 -34.438 -17.578 1 96.69 412 TRP A C 1
ATOM 3355 O O . TRP A 1 412 ? -9.75 -34.781 -17.859 1 96.69 412 TRP A O 1
ATOM 3365 N N . ALA A 1 413 ? -7.91 -34.906 -16.547 1 96.5 413 ALA A N 1
ATOM 3366 C CA . ALA A 1 413 ? -8.43 -35.969 -15.727 1 96.5 413 ALA A CA 1
ATOM 3367 C C . ALA A 1 413 ? -8.43 -35.594 -14.242 1 96.5 413 ALA A C 1
ATOM 3369 O O . ALA A 1 413 ? -7.449 -35.844 -13.539 1 96.5 413 ALA A O 1
ATOM 3370 N N . PRO A 1 414 ? -9.602 -35.062 -13.75 1 96.31 414 PRO A N 1
ATOM 3371 C CA . PRO A 1 414 ? -9.68 -34.875 -12.305 1 96.31 414 PRO A CA 1
ATOM 3372 C C . PRO A 1 414 ? -9.43 -36.156 -11.516 1 96.31 414 PRO A C 1
ATOM 3374 O O . PRO A 1 414 ? -9.703 -37.25 -12.008 1 96.31 414 PRO A O 1
ATOM 3377 N N . TYR A 1 415 ? -8.977 -36.031 -10.344 1 93.69 415 TYR A N 1
ATOM 3378 C CA . TYR A 1 415 ? -8.547 -37.188 -9.57 1 93.69 415 TYR A CA 1
ATOM 3379 C C . TYR A 1 415 ? -9.75 -37.969 -9.023 1 93.69 415 TYR A C 1
ATOM 3381 O O . TYR A 1 415 ? -9.703 -39.188 -8.898 1 93.69 415 TYR A O 1
ATOM 3389 N N . ALA A 1 416 ? -10.836 -37.25 -8.734 1 94.69 416 ALA A N 1
ATOM 3390 C CA . ALA A 1 416 ? -11.898 -37.875 -7.949 1 94.69 416 ALA A CA 1
ATOM 3391 C C . ALA A 1 416 ? -13.18 -38 -8.766 1 94.69 416 ALA A C 1
ATOM 3393 O O . ALA A 1 416 ? -14.164 -38.594 -8.305 1 94.69 416 ALA A O 1
ATOM 3394 N N . CYS A 1 417 ? -13.188 -37.531 -9.891 1 96.12 417 CYS A N 1
ATOM 3395 C CA . CYS A 1 417 ? -14.367 -37.531 -10.758 1 96.12 417 CYS A CA 1
ATOM 3396 C C . CYS A 1 417 ? -13.961 -37.469 -12.227 1 96.12 417 CYS A C 1
ATOM 3398 O O . CYS A 1 417 ? -12.773 -37.469 -12.547 1 96.12 417 CYS A O 1
ATOM 3400 N N . ARG A 1 418 ? -14.93 -37.594 -13.07 1 95 418 ARG A N 1
ATOM 3401 C CA . ARG A 1 418 ? -14.648 -37.531 -14.5 1 95 418 ARG A CA 1
ATOM 3402 C C . ARG A 1 418 ? -15.539 -36.469 -15.172 1 95 418 ARG A C 1
ATOM 3404 O O . ARG A 1 418 ? -16.672 -36.25 -14.734 1 95 418 ARG A O 1
ATOM 3411 N N . LEU A 1 419 ? -15.047 -35.844 -16.125 1 95.19 419 LEU A N 1
ATOM 3412 C CA . LEU A 1 419 ? -15.82 -34.969 -17 1 95.19 419 LEU A CA 1
ATOM 3413 C C . LEU A 1 419 ? -16.406 -35.75 -18.156 1 95.19 419 LEU A C 1
ATOM 3415 O O . LEU A 1 419 ? -15.82 -36.75 -18.609 1 95.19 419 LEU A O 1
ATOM 3419 N N . ARG A 1 420 ? -17.531 -35.406 -18.531 1 92.81 420 ARG A N 1
ATOM 3420 C CA . ARG A 1 420 ? -18.094 -35.969 -19.766 1 92.81 420 ARG A CA 1
ATOM 3421 C C . ARG A 1 420 ? -18.062 -34.938 -20.891 1 92.81 420 ARG A C 1
ATOM 3423 O O . ARG A 1 420 ? -17.75 -33.781 -20.656 1 92.81 420 ARG A O 1
ATOM 3430 N N . HIS A 1 421 ? -18.328 -35.406 -22.047 1 94.62 421 HIS A N 1
ATOM 3431 C CA . HIS A 1 421 ? -18.422 -34.5 -23.172 1 94.62 421 HIS A CA 1
ATOM 3432 C C . HIS A 1 421 ? -19.844 -34.031 -23.406 1 94.62 421 HIS A C 1
ATOM 3434 O O . HIS A 1 421 ? -20.734 -34.844 -23.688 1 94.62 421 HIS A O 1
ATOM 3440 N N . LEU A 1 422 ? -20.047 -32.812 -23.234 1 95 422 LEU A N 1
ATOM 3441 C CA . LEU A 1 422 ? -21.328 -32.219 -23.562 1 95 422 LEU A CA 1
ATOM 3442 C C . LEU A 1 422 ? -21.234 -31.406 -24.859 1 95 422 LEU A C 1
ATOM 3444 O O . LEU A 1 422 ? -20.391 -30.5 -24.969 1 95 422 LEU A O 1
ATOM 3448 N N . SER A 1 423 ? -22.047 -31.797 -25.797 1 94.31 423 SER A N 1
ATOM 3449 C CA . SER A 1 423 ? -22.094 -30.938 -26.984 1 94.31 423 SER A CA 1
ATOM 3450 C C . SER A 1 423 ? -22.656 -29.562 -26.641 1 94.31 423 SER A C 1
ATOM 3452 O O . SER A 1 423 ? -23.312 -29.375 -25.609 1 94.31 423 SER A O 1
ATOM 3454 N N . TYR A 1 424 ? -22.312 -28.594 -27.438 1 95.88 424 TYR A N 1
ATOM 3455 C CA . TYR A 1 424 ? -22.812 -27.25 -27.203 1 95.88 424 TYR A CA 1
ATOM 3456 C C . TYR A 1 424 ? -24.344 -27.219 -27.328 1 95.88 424 TYR A C 1
ATOM 3458 O O . TYR A 1 424 ? -25 -26.438 -26.641 1 95.88 424 TYR A O 1
ATOM 3466 N N . GLU A 1 425 ? -24.953 -28.125 -28.172 1 95.06 425 GLU A N 1
ATOM 3467 C CA . GLU A 1 425 ? -26.391 -28.266 -28.266 1 95.06 425 GLU A CA 1
ATOM 3468 C C . GLU A 1 425 ? -27 -28.781 -26.969 1 95.06 425 GLU A C 1
ATOM 3470 O O . GLU A 1 425 ? -28.047 -28.297 -26.531 1 95.06 425 GLU A O 1
ATOM 3475 N N . GLN A 1 426 ? -26.297 -29.719 -26.484 1 95 426 GLN A N 1
ATOM 3476 C CA . GLN A 1 426 ? -26.75 -30.234 -25.203 1 95 426 GLN A CA 1
ATOM 3477 C C . GLN A 1 426 ? -26.719 -29.156 -24.125 1 95 426 GLN A C 1
ATOM 3479 O O . GLN A 1 426 ? -27.625 -29.078 -23.281 1 95 426 GLN A O 1
ATOM 3484 N N . PHE A 1 427 ? -25.703 -28.375 -24.094 1 96.56 427 PHE A N 1
ATOM 3485 C CA . PHE A 1 427 ? -25.578 -27.297 -23.109 1 96.56 427 PHE A CA 1
ATOM 3486 C C . PHE A 1 427 ? -26.719 -26.297 -23.266 1 96.56 427 PHE A C 1
ATOM 3488 O O . PHE A 1 427 ? -27.281 -25.828 -22.281 1 96.56 427 PHE A O 1
ATOM 3495 N N . ASN A 1 428 ? -27.016 -25.938 -24.5 1 96.06 428 ASN A N 1
ATOM 3496 C CA . ASN A 1 428 ? -28.094 -24.984 -24.75 1 96.06 428 ASN A CA 1
ATOM 3497 C C . ASN A 1 428 ? -29.422 -25.484 -24.172 1 96.06 428 ASN A C 1
ATOM 3499 O O . ASN A 1 428 ? -30.188 -24.703 -23.625 1 96.06 428 ASN A O 1
ATOM 3503 N N . ARG A 1 429 ? -29.672 -26.781 -24.359 1 94.69 429 ARG A N 1
ATOM 3504 C CA . ARG A 1 429 ? -30.875 -27.375 -23.781 1 94.69 429 ARG A CA 1
ATOM 3505 C C . ARG A 1 429 ? -30.828 -27.312 -22.25 1 94.69 429 ARG A C 1
ATOM 3507 O O . ARG A 1 429 ? -31.781 -26.859 -21.609 1 94.69 429 ARG A O 1
ATOM 3514 N N . CYS A 1 430 ? -29.734 -27.75 -21.688 1 95.19 430 CYS A N 1
ATOM 3515 C CA . CYS A 1 430 ? -29.531 -27.734 -20.25 1 95.19 430 CYS A CA 1
ATOM 3516 C C . CYS A 1 430 ? -29.703 -26.312 -19.688 1 95.19 430 CYS A C 1
ATOM 3518 O O . CYS A 1 430 ? -30.453 -26.094 -18.75 1 95.19 430 CYS A O 1
ATOM 3520 N N . ALA A 1 431 ? -29.031 -25.328 -20.297 1 95.44 431 ALA A N 1
ATOM 3521 C CA . ALA A 1 431 ? -29 -23.938 -19.812 1 95.44 431 ALA A CA 1
ATOM 3522 C C . ALA A 1 431 ? -30.375 -23.297 -19.922 1 95.44 431 ALA A C 1
ATOM 3524 O O . ALA A 1 431 ? -30.781 -22.516 -19.062 1 95.44 431 ALA A O 1
ATOM 3525 N N . SER A 1 432 ? -31.062 -23.594 -21.031 1 94.25 432 SER A N 1
ATOM 3526 C CA . SER A 1 432 ? -32.375 -23.031 -21.234 1 94.25 432 SER A CA 1
ATOM 3527 C C . SER A 1 432 ? -33.375 -23.516 -20.172 1 94.25 432 SER A C 1
ATOM 3529 O O . SER A 1 432 ? -34.281 -22.797 -19.797 1 94.25 432 SER A O 1
ATOM 3531 N N . LYS A 1 433 ? -33.125 -24.672 -19.703 1 92.56 433 LYS A N 1
ATOM 3532 C CA . LYS A 1 433 ? -34.031 -25.266 -18.734 1 92.56 433 LYS A CA 1
ATOM 3533 C C . LYS A 1 433 ? -33.625 -24.875 -17.312 1 92.56 433 LYS A C 1
ATOM 3535 O O . LYS A 1 433 ? -34.5 -24.531 -16.5 1 92.56 433 LYS A O 1
ATOM 3540 N N . LYS A 1 434 ? -32.438 -24.859 -17.031 1 93.69 434 LYS A N 1
ATOM 3541 C CA . LYS A 1 434 ? -31.953 -24.656 -15.664 1 93.69 434 LYS A CA 1
ATOM 3542 C C . LYS A 1 434 ? -31.719 -23.172 -15.375 1 93.69 434 LYS A C 1
ATOM 3544 O O . LYS A 1 434 ? -31.859 -22.734 -14.234 1 93.69 434 LYS A O 1
ATOM 3549 N N . TYR A 1 435 ? -31.359 -22.453 -16.391 1 95.31 435 TYR A N 1
ATOM 3550 C CA . TYR A 1 435 ? -30.922 -21.078 -16.219 1 95.31 435 TYR A CA 1
ATOM 3551 C C . TYR A 1 435 ? -31.688 -20.141 -17.141 1 95.31 435 TYR A C 1
ATOM 3553 O O . TYR A 1 435 ? -31.094 -19.359 -17.875 1 95.31 435 TYR A O 1
ATOM 3561 N N . GLY A 1 436 ? -32.906 -20.125 -16.984 1 92.69 436 GLY A N 1
ATOM 3562 C CA . GLY A 1 436 ? -33.812 -19.438 -17.875 1 92.69 436 GLY A CA 1
ATOM 3563 C C . GLY A 1 436 ? -33.625 -17.938 -17.875 1 92.69 436 GLY A C 1
ATOM 3564 O O . GLY A 1 436 ? -33.938 -17.266 -18.859 1 92.69 436 GLY A O 1
ATOM 3565 N N . ARG A 1 437 ? -33.062 -17.328 -16.797 1 94.56 437 ARG A N 1
ATOM 3566 C CA . ARG A 1 437 ? -32.906 -15.883 -16.703 1 94.56 437 ARG A CA 1
ATOM 3567 C C . ARG A 1 437 ? -31.625 -15.438 -17.453 1 94.56 437 ARG A C 1
ATOM 3569 O O . ARG A 1 437 ? -31.438 -14.25 -17.688 1 94.56 437 ARG A O 1
ATOM 3576 N N . GLY A 1 438 ? -30.75 -16.453 -17.719 1 95.69 438 GLY A N 1
ATOM 3577 C CA . GLY A 1 438 ? -29.609 -16.141 -18.562 1 95.69 438 GLY A CA 1
ATOM 3578 C C . GLY A 1 438 ? -28.312 -16.062 -17.797 1 95.69 438 GLY A C 1
ATOM 3579 O O . GLY A 1 438 ? -28.25 -16.438 -16.625 1 95.69 438 GLY A O 1
ATOM 3580 N N . ILE A 1 439 ? -27.203 -15.633 -18.562 1 96.44 439 ILE A N 1
ATOM 3581 C CA . ILE A 1 439 ? -25.859 -15.555 -18.016 1 96.44 439 ILE A CA 1
ATOM 3582 C C . ILE A 1 439 ? -25.234 -14.211 -18.375 1 96.44 439 ILE A C 1
ATOM 3584 O O . ILE A 1 439 ? -25.375 -13.734 -19.516 1 96.44 439 ILE A O 1
ATOM 3588 N N . ASN A 1 440 ? -24.641 -13.531 -17.406 1 97.62 440 ASN A N 1
ATOM 3589 C CA . ASN A 1 440 ? -23.781 -12.383 -17.641 1 97.62 440 ASN A CA 1
ATOM 3590 C C . ASN A 1 440 ? -22.297 -12.758 -17.547 1 97.62 440 ASN A C 1
ATOM 3592 O O . ASN A 1 440 ? -21.891 -13.406 -16.594 1 97.62 440 ASN A O 1
ATOM 3596 N N . LEU A 1 441 ? -21.578 -12.406 -18.594 1 97.69 441 LEU A N 1
ATOM 3597 C CA . LEU A 1 441 ? -20.141 -12.68 -18.641 1 97.69 441 LEU A CA 1
ATOM 3598 C C . LEU A 1 441 ? -19.344 -11.383 -18.594 1 97.69 441 LEU A C 1
ATOM 3600 O O . LEU A 1 441 ? -19.578 -10.477 -19.406 1 97.69 441 LEU A O 1
ATOM 3604 N N . TYR A 1 442 ? -18.453 -11.266 -17.609 1 98 442 TYR A N 1
ATOM 3605 C CA . TYR A 1 442 ? -17.5 -10.18 -17.531 1 98 442 TYR A CA 1
ATOM 3606 C C . TYR A 1 442 ? -16.062 -10.695 -17.672 1 98 442 TYR A C 1
ATOM 3608 O O . TYR A 1 442 ? -15.617 -11.516 -16.875 1 98 442 TYR A O 1
ATOM 3616 N N . GLY A 1 443 ? -15.367 -10.352 -18.672 1 97.69 443 GLY A N 1
ATOM 3617 C CA . GLY A 1 443 ? -14.016 -10.859 -18.797 1 97.69 443 GLY A CA 1
ATOM 3618 C C . GLY A 1 443 ? -13.266 -10.281 -19.984 1 97.69 443 GLY A C 1
ATOM 3619 O O . GLY A 1 443 ? -13.781 -9.398 -20.688 1 97.69 443 GLY A O 1
ATOM 3620 N N . ASP A 1 444 ? -12.016 -10.695 -20.094 1 96.31 444 ASP A N 1
ATOM 3621 C CA . ASP A 1 444 ? -11.156 -10.211 -21.172 1 96.31 444 ASP A CA 1
ATOM 3622 C C . ASP A 1 444 ? -11.25 -11.125 -22.391 1 96.31 444 ASP A C 1
ATOM 3624 O O . ASP A 1 444 ? -12.328 -11.625 -22.719 1 96.31 444 ASP A O 1
ATOM 3628 N N . SER A 1 445 ? -10.203 -11.211 -23.156 1 95.94 445 SER A N 1
ATOM 3629 C CA . SER A 1 445 ? -10.188 -11.977 -24.406 1 95.94 445 SER A CA 1
ATOM 3630 C C . SER A 1 445 ? -10.312 -13.477 -24.125 1 95.94 445 SER A C 1
ATOM 3632 O O . SER A 1 445 ? -10.703 -14.242 -25 1 95.94 445 SER A O 1
ATOM 3634 N N . ASN A 1 446 ? -9.961 -13.883 -22.938 1 96.25 446 ASN A N 1
ATOM 3635 C CA . ASN A 1 446 ? -10.148 -15.297 -22.609 1 96.25 446 ASN A CA 1
ATOM 3636 C C . ASN A 1 446 ? -11.625 -15.68 -22.578 1 96.25 446 ASN A C 1
ATOM 3638 O O . ASN A 1 446 ? -11.992 -16.781 -23 1 96.25 446 ASN A O 1
ATOM 3642 N N . ILE A 1 447 ? -12.445 -14.758 -22.109 1 97.31 447 ILE A N 1
ATOM 3643 C CA . ILE A 1 447 ? -13.883 -14.977 -22.141 1 97.31 447 ILE A CA 1
ATOM 3644 C C . ILE A 1 447 ? -14.398 -14.867 -23.562 1 97.31 447 ILE A C 1
ATOM 3646 O O . ILE A 1 447 ? -15.297 -15.609 -23.969 1 97.31 447 ILE A O 1
ATOM 3650 N N . ARG A 1 448 ? -13.883 -13.953 -24.328 1 96.94 448 ARG A N 1
ATOM 3651 C CA . ARG A 1 448 ? -14.242 -13.797 -25.734 1 96.94 448 ARG A CA 1
ATOM 3652 C C . ARG A 1 448 ? -14.062 -15.117 -26.484 1 96.94 448 ARG A C 1
ATOM 3654 O O . ARG A 1 448 ? -14.938 -15.516 -27.266 1 96.94 448 ARG A O 1
ATOM 3661 N N . ARG A 1 449 ? -12.969 -15.742 -26.281 1 96.81 449 ARG A N 1
ATOM 3662 C CA . ARG A 1 449 ? -12.664 -17 -26.969 1 96.81 449 ARG A CA 1
ATOM 3663 C C . ARG A 1 449 ? -13.617 -18.094 -26.531 1 96.81 449 ARG A C 1
ATOM 3665 O O . ARG A 1 449 ? -14.023 -18.938 -27.344 1 96.81 449 ARG A O 1
ATOM 3672 N N . SER A 1 450 ? -13.953 -18.109 -25.266 1 97.44 450 SER A N 1
ATOM 3673 C CA . SER A 1 450 ? -14.984 -19.031 -24.781 1 97.44 450 SER A CA 1
ATOM 3674 C C . SER A 1 450 ? -16.312 -18.812 -25.5 1 97.44 450 SER A C 1
ATOM 3676 O O . SER A 1 450 ? -16.938 -19.781 -25.938 1 97.44 450 SER A O 1
ATOM 3678 N N . ILE A 1 451 ? -16.672 -17.594 -25.688 1 97.25 451 ILE A N 1
ATOM 3679 C CA . ILE A 1 451 ? -17.938 -17.234 -26.344 1 97.25 451 ILE A CA 1
ATOM 3680 C C . ILE A 1 451 ? -17.922 -17.703 -27.797 1 97.25 451 ILE A C 1
ATOM 3682 O O . ILE A 1 451 ? -18.906 -18.219 -28.297 1 97.25 451 ILE A O 1
ATOM 3686 N N . LYS A 1 452 ? -16.828 -17.5 -28.469 1 96.06 452 LYS A N 1
ATOM 3687 C CA . LYS A 1 452 ? -16.734 -17.906 -29.875 1 96.06 452 LYS A CA 1
ATOM 3688 C C . LYS A 1 452 ? -16.984 -19.406 -30.016 1 96.06 452 LYS A C 1
ATOM 3690 O O . LYS A 1 452 ? -17.641 -19.844 -30.969 1 96.06 452 LYS A O 1
ATOM 3695 N N . LYS A 1 453 ? -16.516 -20.203 -29.109 1 96.5 453 LYS A N 1
ATOM 3696 C CA . LYS A 1 453 ? -16.766 -21.641 -29.141 1 96.5 453 LYS A CA 1
ATOM 3697 C C . LYS A 1 453 ? -18.234 -21.953 -28.891 1 96.5 453 LYS A C 1
ATOM 3699 O O . LYS A 1 453 ? -18.812 -22.828 -29.547 1 96.5 453 LYS A O 1
ATOM 3704 N N . PHE A 1 454 ? -18.844 -21.25 -27.984 1 96.75 454 PHE A N 1
ATOM 3705 C CA . PHE A 1 454 ? -20.266 -21.484 -27.672 1 96.75 454 PHE A CA 1
ATOM 3706 C C . PHE A 1 454 ? -21.141 -21.109 -28.875 1 96.75 454 PHE A C 1
ATOM 3708 O O . PHE A 1 454 ? -22 -21.891 -29.266 1 96.75 454 PHE A O 1
ATOM 3715 N N . LEU A 1 455 ? -20.844 -19.969 -29.422 1 95.25 455 LEU A N 1
ATOM 3716 C CA . LEU A 1 455 ? -21.656 -19.438 -30.516 1 95.25 455 LEU A CA 1
ATOM 3717 C C . LEU A 1 455 ? -21.531 -20.312 -31.75 1 95.25 455 LEU A C 1
ATOM 3719 O O . LEU A 1 455 ? -22.484 -20.453 -32.5 1 95.25 455 LEU A O 1
ATOM 3723 N N . SER A 1 456 ? -20.375 -20.875 -31.969 1 94.75 456 SER A N 1
ATOM 3724 C CA . SER A 1 456 ? -20.109 -21.641 -33.188 1 94.75 456 SER A CA 1
ATOM 3725 C C . SER A 1 456 ? -20.375 -23.125 -32.969 1 94.75 456 SER A C 1
ATOM 3727 O O . SER A 1 456 ? -20.094 -23.938 -33.844 1 94.75 456 SER A O 1
ATOM 3729 N N . HIS A 1 457 ? -20.844 -23.5 -31.844 1 95 457 HIS A N 1
ATOM 3730 C CA . HIS A 1 457 ? -21.047 -24.891 -31.484 1 95 457 HIS A CA 1
ATOM 3731 C C . HIS A 1 457 ? -19.781 -25.703 -31.672 1 95 457 HIS A C 1
ATOM 3733 O O . HIS A 1 457 ? -19.812 -26.797 -32.25 1 95 457 HIS A O 1
ATOM 3739 N N . GLY A 1 458 ? -18.688 -25.047 -31.328 1 94.12 458 GLY A N 1
ATOM 3740 C CA . GLY A 1 458 ? -17.391 -25.734 -31.328 1 94.12 458 GLY A CA 1
ATOM 3741 C C . GLY A 1 458 ? -16.688 -25.641 -32.656 1 94.12 458 GLY A C 1
ATOM 3742 O O . GLY A 1 458 ? -15.547 -26.109 -32.812 1 94.12 458 GLY A O 1
ATOM 3743 N N . GLN A 1 459 ? -17.266 -24.984 -33.594 1 92.94 459 GLN A N 1
ATOM 3744 C CA . GLN A 1 459 ? -16.703 -24.953 -34.938 1 92.94 459 GLN A CA 1
ATOM 3745 C C . GLN A 1 459 ? -15.539 -23.969 -35.031 1 92.94 459 GLN A C 1
ATOM 3747 O O . GLN A 1 459 ? -14.633 -24.141 -35.844 1 92.94 459 GLN A O 1
ATOM 3752 N N . TRP A 1 460 ? -15.539 -22.875 -34.281 1 94.25 460 TRP A N 1
ATOM 3753 C CA . TRP A 1 460 ? -14.406 -21.953 -34.25 1 94.25 460 TRP A CA 1
ATOM 3754 C C . TRP A 1 460 ? -13.117 -22.688 -33.875 1 94.25 460 TRP A C 1
ATOM 3756 O O . TRP A 1 460 ? -12.992 -23.219 -32.781 1 94.25 460 TRP A O 1
ATOM 3766 N N . CYS A 1 461 ? -12.125 -22.797 -34.781 1 93.56 461 CYS A N 1
ATOM 3767 C CA . CYS A 1 461 ? -10.805 -23.391 -34.625 1 93.56 461 CYS A CA 1
ATOM 3768 C C . CYS A 1 461 ? -10.898 -24.891 -34.344 1 93.56 461 CYS A C 1
ATOM 3770 O O . CYS A 1 461 ? -10.102 -25.438 -33.594 1 93.56 461 CYS A O 1
ATOM 3772 N N . LYS A 1 462 ? -11.984 -25.5 -34.844 1 91.69 462 LYS A N 1
ATOM 3773 C CA . LYS A 1 462 ? -12.07 -26.953 -34.75 1 91.69 462 LYS A CA 1
ATOM 3774 C C . LYS A 1 462 ? -10.953 -27.625 -35.562 1 91.69 462 LYS A C 1
ATOM 3776 O O . LYS A 1 462 ? -10.68 -27.234 -36.688 1 91.69 462 LYS A O 1
ATOM 3781 N N . ASN A 1 463 ? -10.195 -28.516 -35 1 88 463 ASN A N 1
ATOM 3782 C CA . ASN A 1 463 ? -9.117 -29.266 -35.625 1 88 463 ASN A CA 1
ATOM 3783 C C . ASN A 1 463 ? -8.023 -28.344 -36.156 1 88 463 ASN A C 1
ATOM 3785 O O . ASN A 1 463 ? -7.445 -28.609 -37.219 1 88 463 ASN A O 1
ATOM 3789 N N . TRP A 1 464 ? -7.84 -27.281 -35.562 1 88.75 464 TRP A N 1
ATOM 3790 C CA . TRP A 1 464 ? -6.863 -26.297 -36 1 88.75 464 TRP A CA 1
ATOM 3791 C C . TRP A 1 464 ? -5.465 -26.891 -36.062 1 88.75 464 TRP A C 1
ATOM 3793 O O . TRP A 1 464 ? -4.625 -26.453 -36.844 1 88.75 464 TRP A O 1
ATOM 3803 N N . ASP A 1 465 ? -5.172 -27.891 -35.25 1 86.5 465 ASP A N 1
ATOM 3804 C CA . ASP A 1 465 ? -3.85 -28.5 -35.156 1 86.5 465 ASP A CA 1
ATOM 3805 C C . ASP A 1 465 ? -3.461 -29.156 -36.469 1 86.5 465 ASP A C 1
ATOM 3807 O O . ASP A 1 465 ? -2.273 -29.328 -36.75 1 86.5 465 ASP A O 1
ATOM 3811 N N . GLN A 1 466 ? -4.461 -29.5 -37.219 1 85 466 GLN A N 1
ATOM 3812 C CA . GLN A 1 466 ? -4.223 -30.141 -38.5 1 85 466 GLN A CA 1
ATOM 3813 C C . GLN A 1 466 ? -3.738 -29.141 -39.531 1 85 466 GLN A C 1
ATOM 3815 O O . GLN A 1 466 ? -3.225 -29.516 -40.594 1 85 466 GLN A O 1
ATOM 3820 N N . HIS A 1 467 ? -3.797 -27.938 -39.188 1 86.06 467 HIS A N 1
ATOM 3821 C CA . HIS A 1 467 ? -3.461 -26.891 -40.156 1 86.06 467 HIS A CA 1
ATOM 3822 C C . HIS A 1 467 ? -2.154 -26.203 -39.781 1 86.06 467 HIS A C 1
ATOM 3824 O O . HIS A 1 467 ? -1.812 -25.172 -40.344 1 86.06 467 HIS A O 1
ATOM 3830 N N . ILE A 1 468 ? -1.459 -26.781 -38.844 1 84.94 468 ILE A N 1
ATOM 3831 C CA . ILE A 1 468 ? -0.168 -26.219 -38.469 1 84.94 468 ILE A CA 1
ATOM 3832 C C . ILE A 1 468 ? 0.883 -26.562 -39.5 1 84.94 468 ILE A C 1
ATOM 3834 O O . ILE A 1 468 ? 1.14 -27.734 -39.781 1 84.94 468 ILE A O 1
ATOM 3838 N N . THR A 1 469 ? 1.439 -25.516 -40.062 1 82.19 469 THR A N 1
ATOM 3839 C CA . THR A 1 469 ? 2.402 -25.734 -41.156 1 82.19 469 THR A CA 1
ATOM 3840 C C . THR A 1 469 ? 3.814 -25.391 -40.688 1 82.19 469 THR A C 1
ATOM 3842 O O . THR A 1 469 ? 4.797 -25.75 -41.344 1 82.19 469 THR A O 1
ATOM 3845 N N . SER A 1 470 ? 3.961 -24.672 -39.656 1 80.38 470 SER A N 1
ATOM 3846 C CA . SER A 1 470 ? 5.238 -24.281 -39.062 1 80.38 470 SER A CA 1
ATOM 3847 C C . SER A 1 470 ? 5.211 -24.453 -37.531 1 80.38 470 SER A C 1
ATOM 3849 O O . SER A 1 470 ? 4.148 -24.375 -36.906 1 80.38 470 SER A O 1
ATOM 3851 N N . PRO A 1 471 ? 6.457 -24.625 -37.062 1 80.5 471 PRO A N 1
ATOM 3852 C CA . PRO A 1 471 ? 6.465 -24.781 -35.594 1 80.5 471 PRO A CA 1
ATOM 3853 C C . PRO A 1 471 ? 5.883 -23.562 -34.875 1 80.5 471 PRO A C 1
ATOM 3855 O O . PRO A 1 471 ? 6.191 -22.422 -35.25 1 80.5 471 PRO A O 1
ATOM 3858 N N . LEU A 1 472 ? 5.047 -23.859 -34 1 82.94 472 LEU A N 1
ATOM 3859 C CA . LEU A 1 472 ? 4.426 -22.781 -33.219 1 82.94 472 LEU A CA 1
ATOM 3860 C C . LEU A 1 472 ? 5.469 -22.047 -32.375 1 82.94 472 LEU A C 1
ATOM 3862 O O . LEU A 1 472 ? 5.309 -20.859 -32.094 1 82.94 472 LEU A O 1
ATOM 3866 N N . LEU A 1 473 ? 6.523 -22.781 -31.922 1 84.31 473 LEU A N 1
ATOM 3867 C CA . LEU A 1 473 ? 7.641 -22.203 -31.188 1 84.31 473 LEU A CA 1
ATOM 3868 C C . LEU A 1 473 ? 8.961 -22.5 -31.875 1 84.31 473 LEU A C 1
ATOM 3870 O O . LEU A 1 473 ? 9.539 -23.562 -31.688 1 84.31 473 LEU A O 1
ATOM 3874 N N . PRO A 1 474 ? 9.43 -21.438 -32.562 1 78.44 474 PRO A N 1
ATOM 3875 C CA . PRO A 1 474 ? 10.742 -21.641 -33.188 1 78.44 474 PRO A CA 1
ATOM 3876 C C . PRO A 1 474 ? 11.859 -21.859 -32.156 1 78.44 474 PRO A C 1
ATOM 3878 O O . PRO A 1 474 ? 11.781 -21.328 -31.031 1 78.44 474 PRO A O 1
ATOM 3881 N N . ASP A 1 475 ? 12.844 -22.594 -32.5 1 77.31 475 ASP A N 1
ATOM 3882 C CA . ASP A 1 475 ? 13.93 -22.984 -31.625 1 77.31 475 ASP A CA 1
ATOM 3883 C C . ASP A 1 475 ? 14.633 -21.766 -31.047 1 77.31 475 ASP A C 1
ATOM 3885 O O . ASP A 1 475 ? 15.062 -21.766 -29.891 1 77.31 475 ASP A O 1
ATOM 3889 N N . ASN A 1 476 ? 14.75 -20.703 -31.719 1 74.31 476 ASN A N 1
ATOM 3890 C CA . ASN A 1 476 ? 15.484 -19.516 -31.297 1 74.31 476 ASN A CA 1
ATOM 3891 C C . ASN A 1 476 ? 14.688 -18.703 -30.281 1 74.31 476 ASN A C 1
ATOM 3893 O O . ASN A 1 476 ? 15.234 -17.812 -29.625 1 74.31 476 ASN A O 1
ATOM 3897 N N . GLU A 1 477 ? 13.484 -19.062 -30.078 1 77.62 477 GLU A N 1
ATOM 3898 C CA . GLU A 1 477 ? 12.648 -18.297 -29.156 1 77.62 477 GLU A CA 1
ATOM 3899 C C . GLU A 1 477 ? 12.414 -19.062 -27.859 1 77.62 477 GLU A C 1
ATOM 3901 O O . GLU A 1 477 ? 11.797 -18.547 -26.938 1 77.62 477 GLU A O 1
ATOM 3906 N N . LYS A 1 478 ? 12.984 -20.234 -27.797 1 77.06 478 LYS A N 1
ATOM 3907 C CA . LYS A 1 478 ? 12.867 -21.016 -26.578 1 77.06 478 LYS A CA 1
ATOM 3908 C C . LYS A 1 478 ? 13.664 -20.391 -25.438 1 77.06 478 LYS A C 1
ATOM 3910 O O . LYS A 1 478 ? 14.773 -19.891 -25.641 1 77.06 478 LYS A O 1
ATOM 3915 N N . PRO A 1 479 ? 13.062 -20.344 -24.234 1 76 479 PRO A N 1
ATOM 3916 C CA . PRO A 1 479 ? 13.844 -19.828 -23.109 1 76 479 PRO A CA 1
ATOM 3917 C C . PRO A 1 479 ? 15.125 -20.625 -22.875 1 76 479 PRO A C 1
ATOM 3919 O O . PRO A 1 479 ? 15.141 -21.844 -23 1 76 479 PRO A O 1
ATOM 3922 N N . VAL A 1 480 ? 16.234 -19.875 -22.625 1 70.88 480 VAL A N 1
ATOM 3923 C CA . VAL A 1 480 ? 17.531 -20.5 -22.344 1 70.88 480 VAL A CA 1
ATOM 3924 C C . VAL A 1 480 ? 17.594 -20.891 -20.859 1 70.88 480 VAL A C 1
ATOM 3926 O O . VAL A 1 480 ? 17.484 -20.031 -19.984 1 70.88 480 VAL A O 1
ATOM 3929 N N . ILE A 1 481 ? 17.453 -22.203 -20.734 1 68.81 481 ILE A N 1
ATOM 3930 C CA . ILE A 1 481 ? 17.594 -22.688 -19.375 1 68.81 481 ILE A CA 1
ATOM 3931 C C . ILE A 1 481 ? 19.062 -22.953 -19.078 1 68.81 481 ILE A C 1
ATOM 3933 O O . ILE A 1 481 ? 19.719 -23.719 -19.781 1 68.81 481 ILE A O 1
ATOM 3937 N N . ASN A 1 482 ? 19.531 -22.188 -18.172 1 52.28 482 ASN A N 1
ATOM 3938 C CA . ASN A 1 482 ? 20.906 -22.516 -17.766 1 52.28 482 ASN A CA 1
ATOM 3939 C C . ASN A 1 482 ? 20.984 -23.906 -17.156 1 52.28 482 ASN A C 1
ATOM 3941 O O . ASN A 1 482 ? 20.484 -24.125 -16.047 1 52.28 482 ASN A O 1
ATOM 3945 N N . THR A 1 483 ? 20.812 -24.984 -18.328 1 53.88 483 THR A N 1
ATOM 3946 C CA . THR A 1 483 ? 20.812 -26.375 -17.906 1 53.88 483 THR A CA 1
ATOM 3947 C C . THR A 1 483 ? 22.234 -26.938 -17.859 1 53.88 483 THR A C 1
ATOM 3949 O O . THR A 1 483 ? 23.062 -26.578 -18.703 1 53.88 483 THR A O 1
ATOM 3952 N N . SER A 1 484 ? 22.781 -27.344 -17.016 1 38.88 484 SER A N 1
ATOM 3953 C CA . SER A 1 484 ? 23.719 -28.422 -17.344 1 38.88 484 SER A CA 1
ATOM 3954 C C . SER A 1 484 ? 23 -29.641 -17.906 1 38.88 484 SER A C 1
ATOM 3956 O O . SER A 1 484 ? 23.625 -30.516 -18.484 1 38.88 484 SER A O 1
ATOM 3958 N N . TYR A 1 485 ? 21.688 -30.062 -17.594 1 30.12 485 TYR A N 1
ATOM 3959 C CA . TYR A 1 485 ? 21.312 -31.453 -17.812 1 30.12 485 TYR A CA 1
ATOM 3960 C C . TYR A 1 485 ? 20.062 -31.547 -18.672 1 30.12 485 TYR A C 1
ATOM 3962 O O . TYR A 1 485 ? 19.438 -32.625 -18.75 1 30.12 485 TYR A O 1
ATOM 3970 N N . MET A 1 486 ? 19.438 -30.703 -19.297 1 38.06 486 MET A N 1
ATOM 3971 C CA . MET A 1 486 ? 18.047 -31 -19.625 1 38.06 486 MET A CA 1
ATOM 3972 C C . MET A 1 486 ? 17.938 -31.562 -21.047 1 38.06 486 MET A C 1
ATOM 3974 O O . MET A 1 486 ? 18.562 -31.047 -21.969 1 38.06 486 MET A O 1
ATOM 3978 N N . VAL A 1 487 ? 17.484 -32.812 -21.172 1 30.92 487 VAL A N 1
ATOM 3979 C CA . VAL A 1 487 ? 17.203 -33.531 -22.406 1 30.92 487 VAL A CA 1
ATOM 3980 C C . VAL A 1 487 ? 15.93 -33 -23.047 1 30.92 487 VAL A C 1
ATOM 3982 O O . VAL A 1 487 ? 14.898 -32.875 -22.391 1 30.92 487 VAL A O 1
ATOM 3985 N N . ARG A 1 488 ? 15.812 -32.406 -24.219 1 41.44 488 ARG A N 1
ATOM 3986 C CA . ARG A 1 488 ? 14.766 -31.688 -24.938 1 41.44 488 ARG A CA 1
ATOM 3987 C C . ARG A 1 488 ? 14.039 -32.625 -25.906 1 41.44 488 ARG A C 1
ATOM 3989 O O . ARG A 1 488 ? 14.672 -33.375 -26.656 1 41.44 488 ARG A O 1
ATOM 3996 N N . ARG A 1 489 ? 12.727 -32.75 -25.703 1 34.38 489 ARG A N 1
ATOM 3997 C CA . ARG A 1 489 ? 11.953 -33.562 -26.672 1 34.38 489 ARG A CA 1
ATOM 3998 C C . ARG A 1 489 ? 11.57 -32.719 -27.875 1 34.38 489 ARG A C 1
ATOM 4000 O O . ARG A 1 489 ? 11.211 -31.547 -27.75 1 34.38 489 ARG A O 1
ATOM 4007 N N . ASP A 1 490 ? 11.859 -33.125 -29.078 1 37.03 490 ASP A N 1
ATOM 4008 C CA . ASP A 1 490 ? 11.656 -32.531 -30.391 1 37.03 490 ASP A CA 1
ATOM 4009 C C . ASP A 1 490 ? 10.188 -32.562 -30.781 1 37.03 490 ASP A C 1
ATOM 4011 O O . ASP A 1 490 ? 9.445 -33.469 -30.391 1 37.03 490 ASP A O 1
ATOM 4015 N N . GLU A 1 491 ? 9.57 -31.484 -31.125 1 45.59 491 GLU A N 1
ATOM 4016 C CA . GLU A 1 491 ? 8.211 -31.25 -31.594 1 45.59 491 GLU A CA 1
ATOM 4017 C C . GLU A 1 491 ? 7.863 -32.156 -32.781 1 45.59 491 GLU A C 1
ATOM 4019 O O . GLU A 1 491 ? 8.688 -32.344 -33.656 1 45.59 491 GLU A O 1
ATOM 4024 N N . PRO A 1 492 ? 6.797 -32.938 -32.75 1 36.62 492 PRO A N 1
ATOM 4025 C CA . PRO A 1 492 ? 6.383 -33.75 -33.875 1 36.62 492 PRO A CA 1
ATOM 4026 C C . PRO A 1 492 ? 6.129 -32.938 -35.156 1 36.62 492 PRO A C 1
ATOM 4028 O O . PRO A 1 492 ? 5.723 -31.797 -35.062 1 36.62 492 PRO A O 1
ATOM 4031 N N . ALA A 1 493 ? 6.766 -33.281 -36.219 1 36.94 493 ALA A N 1
ATOM 4032 C CA . ALA A 1 493 ? 6.633 -32.719 -37.562 1 36.94 493 ALA A CA 1
ATOM 4033 C C . ALA A 1 493 ? 5.199 -32.844 -38.062 1 36.94 493 ALA A C 1
ATOM 4035 O O . ALA A 1 493 ? 4.609 -33.906 -38.031 1 36.94 493 ALA A O 1
ATOM 4036 N N . ALA A 1 494 ? 4.371 -31.859 -38.062 1 43.53 494 ALA A N 1
ATOM 4037 C CA . ALA A 1 494 ? 2.99 -31.828 -38.562 1 43.53 494 ALA A CA 1
ATOM 4038 C C . ALA A 1 494 ? 2.898 -32.281 -40 1 43.53 494 ALA A C 1
ATOM 4040 O O . ALA A 1 494 ? 3.736 -31.906 -40.812 1 43.53 494 ALA A O 1
ATOM 4041 N N . ALA A 1 495 ? 2.201 -33.281 -40.281 1 36.94 495 ALA A N 1
ATOM 4042 C CA . ALA A 1 495 ? 1.79 -33.75 -41.594 1 36.94 495 ALA A CA 1
ATOM 4043 C C . ALA A 1 495 ? 0.988 -32.656 -42.312 1 36.94 495 ALA A C 1
ATOM 4045 O O . ALA A 1 495 ? 0.136 -32 -41.719 1 36.94 495 ALA A O 1
ATOM 4046 N N . ALA A 1 496 ? 1.382 -32.125 -43.406 1 37.62 496 ALA A N 1
ATOM 4047 C CA . ALA A 1 496 ? 0.819 -31.125 -44.344 1 37.62 496 ALA A CA 1
ATOM 4048 C C . ALA A 1 496 ? -0.519 -31.594 -44.906 1 37.62 496 ALA A C 1
ATOM 4050 O O . ALA A 1 496 ? -0.557 -32.375 -45.844 1 37.62 496 ALA A O 1
ATOM 4051 N N . ALA A 1 497 ? -1.521 -31.844 -44.125 1 36.5 497 ALA A N 1
ATOM 4052 C CA . ALA A 1 497 ? -2.693 -32.219 -44.906 1 36.5 497 ALA A CA 1
ATOM 4053 C C . ALA A 1 497 ? -3.275 -31 -45.625 1 36.5 497 ALA A C 1
ATOM 4055 O O . ALA A 1 497 ? -3.385 -29.922 -45.062 1 36.5 497 ALA A O 1
ATOM 4056 N N . THR A 1 498 ? -3.309 -30.891 -46.875 1 37.31 498 THR A N 1
ATOM 4057 C CA . THR A 1 498 ? -3.863 -29.938 -47.844 1 37.31 498 THR A CA 1
ATOM 4058 C C . THR A 1 498 ? -5.367 -29.766 -47.625 1 37.31 498 THR A C 1
ATOM 4060 O O . THR A 1 498 ? -6.145 -30.688 -47.906 1 37.31 498 THR A O 1
ATOM 4063 N N . VAL A 1 499 ? -5.773 -29.328 -46.531 1 41.94 499 VAL A N 1
ATOM 4064 C CA . VAL A 1 499 ? -7.227 -29.25 -46.406 1 41.94 499 VAL A CA 1
ATOM 4065 C C . VAL A 1 499 ? -7.773 -28.203 -47.375 1 41.94 499 VAL A C 1
ATOM 4067 O O . VAL A 1 499 ? -7.117 -27.188 -47.625 1 41.94 499 VAL A O 1
ATOM 4070 N N . ALA A 1 500 ? -8.805 -28.484 -48.062 1 40.38 500 ALA A N 1
ATOM 4071 C CA . ALA A 1 500 ? -9.578 -27.719 -49.031 1 40.38 500 ALA A CA 1
ATOM 4072 C C . ALA A 1 500 ? -10.039 -26.391 -48.469 1 40.38 500 ALA A C 1
ATOM 4074 O O . ALA A 1 500 ? -10.547 -26.344 -47.344 1 40.38 500 ALA A O 1
ATOM 4075 N N . VAL A 1 501 ? -9.5 -25.281 -48.906 1 42.06 501 VAL A N 1
ATOM 4076 C CA . VAL A 1 501 ? -9.797 -23.891 -48.562 1 42.06 501 VAL A CA 1
ATOM 4077 C C . VAL A 1 501 ? -11.242 -23.562 -48.969 1 42.06 501 VAL A C 1
ATOM 4079 O O . VAL A 1 501 ? -11.633 -23.75 -50.125 1 42.06 501 VAL A O 1
ATOM 4082 N N . ASP A 1 502 ? -12.141 -23.719 -48.094 1 50.22 502 ASP A N 1
ATOM 4083 C CA . ASP A 1 502 ? -13.516 -23.266 -48.281 1 50.22 502 ASP A CA 1
ATOM 4084 C C . ASP A 1 502 ? -13.586 -21.75 -48.469 1 50.22 502 ASP A C 1
ATOM 4086 O O . ASP A 1 502 ? -12.656 -21.031 -48.094 1 50.22 502 ASP A O 1
ATOM 4090 N N . ASP A 1 503 ? -14.336 -21.141 -49.438 1 53.56 503 ASP A N 1
ATOM 4091 C CA . ASP A 1 503 ? -14.492 -19.766 -49.906 1 53.56 503 ASP A CA 1
ATOM 4092 C C . ASP A 1 503 ? -14.828 -18.828 -48.75 1 53.56 503 ASP A C 1
ATOM 4094 O O . ASP A 1 503 ? -14.891 -17.625 -48.906 1 53.56 503 ASP A O 1
ATOM 4098 N N . GLY A 1 504 ? -14.828 -19.156 -47.469 1 55.16 504 GLY A N 1
ATOM 4099 C CA . GLY A 1 504 ? -14.844 -18.406 -46.219 1 55.16 504 GLY A CA 1
ATOM 4100 C C . GLY A 1 504 ? -16.156 -17.688 -45.969 1 55.16 504 GLY A C 1
ATOM 4101 O O . GLY A 1 504 ? -16.25 -16.844 -45.094 1 55.16 504 GLY A O 1
ATOM 4102 N N . SER A 1 505 ? -17.25 -17.688 -46.75 1 62.34 505 SER A N 1
ATOM 4103 C CA . SER A 1 505 ? -18.5 -16.984 -46.469 1 62.34 505 SER A CA 1
ATOM 4104 C C . SER A 1 505 ? -19.469 -17.859 -45.688 1 62.34 505 SER A C 1
ATOM 4106 O O . SER A 1 505 ? -19.891 -18.906 -46.188 1 62.34 505 SER A O 1
ATOM 4108 N N . TYR A 1 506 ? -19.609 -17.5 -44.438 1 71.19 506 TYR A N 1
ATOM 4109 C CA . TYR A 1 506 ? -20.484 -18.312 -43.625 1 71.19 506 TYR A CA 1
ATOM 4110 C C . TYR A 1 506 ? -21.719 -17.531 -43.188 1 71.19 506 TYR A C 1
ATOM 4112 O O . TYR A 1 506 ? -21.625 -16.344 -42.875 1 71.19 506 TYR A O 1
ATOM 4120 N N . VAL A 1 507 ? -22.875 -18.141 -43.219 1 71.5 507 VAL A N 1
ATOM 4121 C CA . VAL A 1 507 ? -24.141 -17.516 -42.844 1 71.5 507 VAL A CA 1
ATOM 4122 C C . VAL A 1 507 ? -24.312 -17.547 -41.312 1 71.5 507 VAL A C 1
ATOM 4124 O O . VAL A 1 507 ? -24.891 -16.625 -40.75 1 71.5 507 VAL A O 1
ATOM 4127 N N . SER A 1 508 ? -23.797 -18.594 -40.75 1 85.19 508 SER A N 1
ATOM 4128 C CA . SER A 1 508 ? -23.906 -18.797 -39.312 1 85.19 508 SER A CA 1
ATOM 4129 C C . SER A 1 508 ? -22.562 -19.141 -38.688 1 85.19 508 SER A C 1
ATOM 4131 O O . SER A 1 508 ? -21.703 -19.719 -39.344 1 85.19 508 SER A O 1
ATOM 4133 N N . PRO A 1 509 ? -22.391 -18.719 -37.406 1 87.88 509 PRO A N 1
ATOM 4134 C CA . PRO A 1 509 ? -21.141 -19.094 -36.75 1 87.88 509 PRO A CA 1
ATOM 4135 C C . PRO A 1 509 ? -20.953 -20.609 -36.688 1 87.88 509 PRO A C 1
ATOM 4137 O O . PRO A 1 509 ? -19.828 -21.094 -36.625 1 87.88 509 PRO A O 1
ATOM 4140 N N . LYS A 1 510 ? -21.969 -21.344 -36.781 1 89.25 510 LYS A N 1
ATOM 4141 C CA . LYS A 1 510 ? -21.906 -22.797 -36.75 1 89.25 510 LYS A CA 1
ATOM 4142 C C . LYS A 1 510 ? -21.281 -23.375 -38 1 89.25 510 LYS A C 1
ATOM 4144 O O . LYS A 1 510 ? -20.875 -24.531 -38.031 1 89.25 510 LYS A O 1
ATOM 4149 N N . ASP A 1 511 ? -21.234 -22.562 -39.031 1 83.88 511 ASP A N 1
ATOM 4150 C CA . ASP A 1 511 ? -20.688 -22.984 -40.312 1 83.88 511 ASP A CA 1
ATOM 4151 C C . ASP A 1 511 ? -19.219 -22.609 -40.438 1 83.88 511 ASP A C 1
ATOM 4153 O O . ASP A 1 511 ? -18.562 -22.891 -41.438 1 83.88 511 ASP A O 1
ATOM 4157 N N . TYR A 1 512 ? -18.719 -22.016 -39.469 1 82.88 512 TYR A N 1
ATOM 4158 C CA . TYR A 1 512 ? -17.344 -21.531 -39.5 1 82.88 512 TYR A CA 1
ATOM 4159 C C . TYR A 1 512 ? -16.359 -22.672 -39.656 1 82.88 512 TYR A C 1
ATOM 4161 O O . TYR A 1 512 ? -16.484 -23.719 -39.031 1 82.88 512 TYR A O 1
ATOM 4169 N N . ARG A 1 513 ? -15.484 -22.562 -40.594 1 82 513 ARG A N 1
ATOM 4170 C CA . ARG A 1 513 ? -14.484 -23.578 -40.906 1 82 513 ARG A CA 1
ATOM 4171 C C . ARG A 1 513 ? -13.133 -22.953 -41.188 1 82 513 ARG A C 1
ATOM 4173 O O . ARG A 1 513 ? -13.047 -21.75 -41.469 1 82 513 ARG A O 1
ATOM 4180 N N . TYR A 1 514 ? -12.141 -23.734 -41.062 1 80.75 514 TYR A N 1
ATOM 4181 C CA . TYR A 1 514 ? -10.805 -23.281 -41.438 1 80.75 514 TYR A CA 1
ATOM 4182 C C . TYR A 1 514 ? -10.719 -23.016 -42.938 1 80.75 514 TYR A C 1
ATOM 4184 O O . TYR A 1 514 ? -11.117 -23.859 -43.75 1 80.75 514 TYR A O 1
ATOM 4192 N N . THR A 1 515 ? -10.195 -21.859 -43.312 1 77.12 515 THR A N 1
ATOM 4193 C CA . THR A 1 515 ? -10.156 -21.484 -44.719 1 77.12 515 THR A CA 1
ATOM 4194 C C . THR A 1 515 ? -8.758 -21.031 -45.125 1 77.12 515 THR A C 1
ATOM 4196 O O . THR A 1 515 ? -8.352 -21.172 -46.281 1 77.12 515 THR A O 1
ATOM 4199 N N . GLU A 1 516 ? -8.086 -20.438 -44.188 1 81.06 516 GLU A N 1
ATOM 4200 C CA . GLU A 1 516 ? -6.781 -19.875 -44.531 1 81.06 516 GLU A CA 1
ATOM 4201 C C . GLU A 1 516 ? -5.785 -20.031 -43.406 1 81.06 516 GLU A C 1
ATOM 4203 O O . GLU A 1 516 ? -6.184 -20.25 -42.25 1 81.06 516 GLU A O 1
ATOM 4208 N N . GLU A 1 517 ? -4.566 -19.75 -43.719 1 76.69 517 GLU A N 1
ATOM 4209 C CA . GLU A 1 517 ? -3.453 -19.953 -42.812 1 76.69 517 GLU A CA 1
ATOM 4210 C C . GLU A 1 517 ? -3.492 -18.953 -41.656 1 76.69 517 GLU A C 1
ATOM 4212 O O . GLU A 1 517 ? -3.096 -19.266 -40.531 1 76.69 517 GLU A O 1
ATOM 4217 N N . SER A 1 518 ? -3.967 -17.812 -41.906 1 78.06 518 SER A N 1
ATOM 4218 C CA . SER A 1 518 ? -4.012 -16.781 -40.875 1 78.06 518 SER A CA 1
ATOM 4219 C C . SER A 1 518 ? -4.926 -17.188 -39.719 1 78.06 518 SER A C 1
ATOM 4221 O O . SER A 1 518 ? -4.77 -16.719 -38.594 1 78.06 518 SER A O 1
ATOM 4223 N N . GLN A 1 519 ? -5.801 -18.109 -39.969 1 85 519 GLN A N 1
ATOM 4224 C CA . GLN A 1 519 ? -6.734 -18.578 -38.938 1 85 519 GLN A CA 1
ATOM 4225 C C . GLN A 1 519 ? -6.027 -19.422 -37.875 1 85 519 GLN A C 1
ATOM 4227 O O . GLN A 1 519 ? -6.484 -19.531 -36.75 1 85 519 GLN A O 1
ATOM 4232 N N . THR A 1 520 ? -4.941 -19.938 -38.312 1 86.19 520 THR A N 1
ATOM 4233 C CA . THR A 1 520 ? -4.211 -20.797 -37.375 1 86.19 520 THR A CA 1
ATOM 4234 C C . THR A 1 520 ? -3.707 -19.984 -36.188 1 86.19 520 THR A C 1
ATOM 4236 O O . THR A 1 520 ? -3.775 -20.438 -35.062 1 86.19 520 THR A O 1
ATOM 4239 N N . ARG A 1 521 ? -3.262 -18.828 -36.406 1 86.88 521 ARG A N 1
ATOM 4240 C CA . ARG A 1 521 ? -2.768 -17.984 -35.344 1 86.88 521 ARG A CA 1
ATOM 4241 C C . ARG A 1 521 ? -3.896 -17.594 -34.406 1 86.88 521 ARG A C 1
ATOM 4243 O O . ARG A 1 521 ? -3.705 -17.547 -33.188 1 86.88 521 ARG A O 1
ATOM 4250 N N . SER A 1 522 ? -5.031 -17.344 -34.938 1 91.19 522 SER A N 1
ATOM 4251 C CA . SER A 1 522 ? -6.18 -16.969 -34.125 1 91.19 522 SER A CA 1
ATOM 4252 C C . SER A 1 522 ? -6.582 -18.125 -33.188 1 91.19 522 SER A C 1
ATOM 4254 O O . SER A 1 522 ? -7.215 -17.891 -32.156 1 91.19 522 SER A O 1
ATOM 4256 N N . CYS A 1 523 ? -6.195 -19.297 -33.562 1 92.88 523 CYS A N 1
ATOM 4257 C CA . CYS A 1 523 ? -6.594 -20.469 -32.812 1 92.88 523 CYS A CA 1
ATOM 4258 C C . CYS A 1 523 ? -5.715 -20.656 -31.578 1 92.88 523 CYS A C 1
ATOM 4260 O O . CYS A 1 523 ? -6.113 -21.312 -30.609 1 92.88 523 CYS A O 1
ATOM 4262 N N . TYR A 1 524 ? -4.535 -20.031 -31.594 1 91 524 TYR A N 1
ATOM 4263 C CA . TYR A 1 524 ? -3.701 -20.25 -30.406 1 91 524 TYR A CA 1
ATOM 4264 C C . TYR A 1 524 ? -3.229 -18.922 -29.828 1 91 524 TYR A C 1
ATOM 4266 O O . TYR A 1 524 ? -2.604 -18.891 -28.766 1 91 524 TYR A O 1
ATOM 4274 N N . CYS A 1 525 ? -3.553 -17.844 -30.438 1 90.94 525 CYS A N 1
ATOM 4275 C CA . CYS A 1 525 ? -3.105 -16.531 -29.953 1 90.94 525 CYS A CA 1
ATOM 4276 C C . CYS A 1 525 ? -4.168 -15.469 -30.188 1 90.94 525 CYS A C 1
ATOM 4278 O O . CYS A 1 525 ? -5.309 -15.617 -29.734 1 90.94 525 CYS A O 1
ATOM 4280 N N . GLU A 1 526 ? -3.855 -14.352 -30.938 1 89.62 526 GLU A N 1
ATOM 4281 C CA . GLU A 1 526 ? -4.781 -13.227 -31.062 1 89.62 526 GLU A CA 1
ATOM 4282 C C . GLU A 1 526 ? -5.934 -13.57 -32 1 89.62 526 GLU A C 1
ATOM 4284 O O . GLU A 1 526 ? -5.715 -14.125 -33.094 1 89.62 526 GLU A O 1
ATOM 4289 N N . ASP A 1 527 ? -7.145 -13.18 -31.516 1 91.5 527 ASP A N 1
ATOM 4290 C CA . ASP A 1 527 ? -8.32 -13.531 -32.312 1 91.5 527 ASP A CA 1
ATOM 4291 C C . ASP A 1 527 ? -9.273 -12.344 -32.438 1 91.5 527 ASP A C 1
ATOM 4293 O O . ASP A 1 527 ? -10.445 -12.516 -32.781 1 91.5 527 ASP A O 1
ATOM 4297 N N . PHE A 1 528 ? -8.828 -11.188 -32.062 1 88.88 528 PHE A N 1
ATOM 4298 C CA . PHE A 1 528 ? -9.727 -10.039 -32 1 88.88 528 PHE A CA 1
ATOM 4299 C C . PHE A 1 528 ? -10.07 -9.555 -33.406 1 88.88 528 PHE A C 1
ATOM 4301 O O . PHE A 1 528 ? -11.039 -8.812 -33.594 1 88.88 528 PHE A O 1
ATOM 4308 N N . SER A 1 529 ? -9.273 -9.961 -34.406 1 86.56 529 SER A N 1
ATOM 4309 C CA . SER A 1 529 ? -9.547 -9.641 -35.812 1 86.56 529 SER A CA 1
ATOM 4310 C C . SER A 1 529 ? -9.336 -10.859 -36.719 1 86.56 529 SER A C 1
ATOM 4312 O O . SER A 1 529 ? -8.211 -11.32 -36.906 1 86.56 529 SER A O 1
ATOM 4314 N N . GLU A 1 530 ? -10.438 -11.453 -37.062 1 88 530 GLU A N 1
ATOM 4315 C CA . GLU A 1 530 ? -10.406 -12.617 -37.969 1 88 530 GLU A CA 1
ATOM 4316 C C . GLU A 1 530 ? -11.141 -12.328 -39.25 1 88 530 GLU A C 1
ATOM 4318 O O . GLU A 1 530 ? -12.266 -11.828 -39.25 1 88 530 GLU A O 1
ATOM 4323 N N . ASN A 1 531 ? -10.57 -12.602 -40.375 1 82.5 531 ASN A N 1
ATOM 4324 C CA . ASN A 1 531 ? -11.086 -12.242 -41.688 1 82.5 531 ASN A CA 1
ATOM 4325 C C . ASN A 1 531 ? -12.469 -12.844 -41.938 1 82.5 531 ASN A C 1
ATOM 4327 O O . ASN A 1 531 ? -13.312 -12.211 -42.562 1 82.5 531 ASN A O 1
ATOM 4331 N N . HIS A 1 532 ? -12.789 -13.969 -41.469 1 85.06 532 HIS A N 1
ATOM 4332 C CA . HIS A 1 532 ? -14.023 -14.648 -41.812 1 85.06 532 HIS A CA 1
ATOM 4333 C C . HIS A 1 532 ? -15.016 -14.648 -40.656 1 85.06 532 HIS A C 1
ATOM 4335 O O . HIS A 1 532 ? -16.094 -15.234 -40.75 1 85.06 532 HIS A O 1
ATOM 4341 N N . TRP A 1 533 ? -14.688 -14.031 -39.656 1 90.38 533 TRP A N 1
ATOM 4342 C CA . TRP A 1 533 ? -15.617 -13.914 -38.531 1 90.38 533 TRP A CA 1
ATOM 4343 C C . TRP A 1 533 ? -16.547 -12.719 -38.688 1 90.38 533 TRP A C 1
ATOM 4345 O O . TRP A 1 533 ? -16.078 -11.586 -38.875 1 90.38 533 TRP A O 1
ATOM 4355 N N . ASN A 1 534 ? -17.812 -12.93 -38.688 1 90.38 534 ASN A N 1
ATOM 4356 C CA . ASN A 1 534 ? -18.812 -11.859 -38.844 1 90.38 534 ASN A CA 1
ATOM 4357 C C . ASN A 1 534 ? -19.094 -11.172 -37.5 1 90.38 534 ASN A C 1
ATOM 4359 O O . ASN A 1 534 ? -19.641 -11.781 -36.594 1 90.38 534 ASN A O 1
ATOM 4363 N N . ARG A 1 535 ? -18.844 -9.977 -37.438 1 91.25 535 ARG A N 1
ATOM 4364 C CA . ARG A 1 535 ? -18.984 -9.203 -36.219 1 91.25 535 ARG A CA 1
ATOM 4365 C C . ARG A 1 535 ? -20.453 -9.094 -35.812 1 91.25 535 ARG A C 1
ATOM 4367 O O . ARG A 1 535 ? -20.75 -8.75 -34.656 1 91.25 535 ARG A O 1
ATOM 4374 N N . ALA A 1 536 ? -21.344 -9.352 -36.719 1 90.69 536 ALA A N 1
ATOM 4375 C CA . ALA A 1 536 ? -22.781 -9.336 -36.375 1 90.69 536 ALA A CA 1
ATOM 4376 C C . ALA A 1 536 ? -23.141 -10.508 -35.469 1 90.69 536 ALA A C 1
ATOM 4378 O O . ALA A 1 536 ? -24.125 -10.445 -34.719 1 90.69 536 ALA A O 1
ATOM 4379 N N . TRP A 1 537 ? -22.328 -11.609 -35.656 1 92.75 537 TRP A N 1
ATOM 4380 C CA . TRP A 1 537 ? -22.531 -12.742 -34.75 1 92.75 537 TRP A CA 1
ATOM 4381 C C . TRP A 1 537 ? -22.109 -12.398 -33.344 1 92.75 537 TRP A C 1
ATOM 4383 O O . TRP A 1 537 ? -22.828 -12.711 -32.375 1 92.75 537 TRP A O 1
ATOM 4393 N N . PHE A 1 538 ? -20.953 -11.82 -33.312 1 94.88 538 PHE A N 1
ATOM 4394 C CA . PHE A 1 538 ? -20.297 -11.422 -32.062 1 94.88 538 PHE A CA 1
ATOM 4395 C C . PHE A 1 538 ? -19.125 -10.484 -32.344 1 94.88 538 PHE A C 1
ATOM 4397 O O . PHE A 1 538 ? -18.156 -10.883 -32.969 1 94.88 538 PHE A O 1
ATOM 4404 N N . ASP A 1 539 ? -19.234 -9.305 -31.859 1 94.06 539 ASP A N 1
ATOM 4405 C CA . ASP A 1 539 ? -18.172 -8.32 -32.031 1 94.06 539 ASP A CA 1
ATOM 4406 C C . ASP A 1 539 ? -17.109 -8.469 -30.938 1 94.06 539 ASP A C 1
ATOM 4408 O O . ASP A 1 539 ? -17.344 -8.125 -29.781 1 94.06 539 ASP A O 1
ATOM 4412 N N . PRO A 1 540 ? -15.906 -8.914 -31.359 1 91.69 540 PRO A N 1
ATOM 4413 C CA . PRO A 1 540 ? -14.859 -9.164 -30.375 1 91.69 540 PRO A CA 1
ATOM 4414 C C . PRO A 1 540 ? -14.391 -7.895 -29.672 1 91.69 540 PRO A C 1
ATOM 4416 O O . PRO A 1 540 ? -13.734 -7.973 -28.625 1 91.69 540 PRO A O 1
ATOM 4419 N N . MET A 1 541 ? -14.734 -6.762 -30.125 1 90.38 541 MET A N 1
ATOM 4420 C CA . MET A 1 541 ? -14.195 -5.52 -29.578 1 90.38 541 MET A CA 1
ATOM 4421 C C . MET A 1 541 ? -15.266 -4.746 -28.828 1 90.38 541 MET A C 1
ATOM 4423 O O . MET A 1 541 ? -14.961 -3.779 -28.125 1 90.38 541 MET A O 1
ATOM 4427 N N . ALA A 1 542 ? -16.453 -5.215 -28.938 1 92.44 542 ALA A N 1
ATOM 4428 C CA . ALA A 1 542 ? -17.547 -4.492 -28.281 1 92.44 542 ALA A CA 1
ATOM 4429 C C . ALA A 1 542 ? -17.453 -4.633 -26.766 1 92.44 542 ALA A C 1
ATOM 4431 O O . ALA A 1 542 ? -17.141 -5.711 -26.25 1 92.44 542 ALA A O 1
ATOM 4432 N N . ARG A 1 543 ? -17.656 -3.559 -26.078 1 94.75 543 ARG A N 1
ATOM 4433 C CA . ARG A 1 543 ? -17.656 -3.596 -24.609 1 94.75 543 ARG A CA 1
ATOM 4434 C C . ARG A 1 543 ? -18.828 -4.434 -24.094 1 94.75 543 ARG A C 1
ATOM 4436 O O . ARG A 1 543 ? -18.641 -5.301 -23.234 1 94.75 543 ARG A O 1
ATOM 4443 N N . ARG A 1 544 ? -19.938 -4.184 -24.578 1 95.19 544 ARG A N 1
ATOM 4444 C CA . ARG A 1 544 ? -21.109 -4.984 -24.25 1 95.19 544 ARG A CA 1
ATOM 4445 C C . ARG A 1 544 ? -21.734 -5.586 -25.5 1 95.19 544 ARG A C 1
ATOM 4447 O O . ARG A 1 544 ? -21.828 -4.918 -26.531 1 95.19 544 ARG A O 1
ATOM 4454 N N . PHE A 1 545 ? -22.094 -6.797 -25.453 1 95.5 545 PHE A N 1
ATOM 4455 C CA . PHE A 1 545 ? -22.734 -7.496 -26.547 1 95.5 545 PHE A CA 1
ATOM 4456 C C . PHE A 1 545 ? -23.75 -8.5 -26.031 1 95.5 545 PHE A C 1
ATOM 4458 O O . PHE A 1 545 ? -23.422 -9.383 -25.234 1 95.5 545 PHE A O 1
ATOM 4465 N N . ASP A 1 546 ? -24.984 -8.383 -26.438 1 93.88 546 ASP A N 1
ATOM 4466 C CA . ASP A 1 546 ? -26.031 -9.32 -26.047 1 93.88 546 ASP A CA 1
ATOM 4467 C C . ASP A 1 546 ? -26.172 -10.438 -27.094 1 93.88 546 ASP A C 1
ATOM 4469 O O . ASP A 1 546 ? -26.281 -10.172 -28.281 1 93.88 546 ASP A O 1
ATOM 4473 N N . LEU A 1 547 ? -26.016 -11.617 -26.547 1 93.94 547 LEU A N 1
ATOM 4474 C CA . LEU A 1 547 ? -26.016 -12.812 -27.375 1 93.94 547 LEU A CA 1
ATOM 4475 C C . LEU A 1 547 ? -27.141 -13.766 -26.969 1 93.94 547 LEU A C 1
ATOM 4477 O O . LEU A 1 547 ? -27.75 -13.586 -25.922 1 93.94 547 LEU A O 1
ATOM 4481 N N . VAL A 1 548 ? -27.375 -14.68 -27.859 1 93.31 548 VAL A N 1
ATOM 4482 C CA . VAL A 1 548 ? -28.266 -15.797 -27.578 1 93.31 548 VAL A CA 1
ATOM 4483 C C . VAL A 1 548 ? -27.609 -17.109 -28 1 93.31 548 VAL A C 1
ATOM 4485 O O . VAL A 1 548 ? -27.188 -17.266 -29.156 1 93.31 548 VAL A O 1
ATOM 4488 N N . TYR A 1 549 ? -27.328 -17.969 -27.062 1 95.19 549 TYR A N 1
ATOM 4489 C CA . TYR A 1 549 ? -26.984 -19.344 -27.375 1 95.19 549 TYR A CA 1
ATOM 4490 C C . TYR A 1 549 ? -28.234 -20.156 -27.703 1 95.19 549 TYR A C 1
ATOM 4492 O O . TYR A 1 549 ? -29.188 -20.172 -26.938 1 95.19 549 TYR A O 1
ATOM 4500 N N . SER A 1 550 ? -28.25 -20.781 -28.875 1 93.56 550 SER A N 1
ATOM 4501 C CA . SER A 1 550 ? -29.484 -21.453 -29.234 1 93.56 550 SER A CA 1
ATOM 4502 C C . SER A 1 550 ? -29.219 -22.641 -30.156 1 93.56 550 SER A C 1
ATOM 4504 O O . SER A 1 550 ? -28.156 -22.734 -30.781 1 93.56 550 SER A O 1
ATOM 4506 N N . ASN A 1 551 ? -30.172 -23.562 -30.062 1 94.5 551 ASN A N 1
ATOM 4507 C CA . ASN A 1 551 ? -30.281 -24.641 -31.047 1 94.5 551 ASN A CA 1
ATOM 4508 C C . ASN A 1 551 ? -31.359 -24.344 -32.094 1 94.5 551 ASN A C 1
ATOM 4510 O O . ASN A 1 551 ? -32.406 -23.812 -31.75 1 94.5 551 ASN A O 1
ATOM 4514 N N . ASN A 1 552 ? -31.047 -24.625 -33.312 1 89.38 552 ASN A N 1
ATOM 4515 C CA . ASN A 1 552 ? -32.156 -24.578 -34.25 1 89.38 552 ASN A CA 1
ATOM 4516 C C . ASN A 1 552 ? -33.062 -25.797 -34.125 1 89.38 552 ASN A C 1
ATOM 4518 O O . ASN A 1 552 ? -32.844 -26.656 -33.281 1 89.38 552 ASN A O 1
ATOM 4522 N N . GLU A 1 553 ? -34.125 -25.797 -34.906 1 89.19 553 GLU A N 1
ATOM 4523 C CA . GLU A 1 553 ? -35.125 -26.828 -34.75 1 89.19 553 GLU A CA 1
ATOM 4524 C C . GLU A 1 553 ? -34.531 -28.219 -35.031 1 89.19 553 GLU A C 1
ATOM 4526 O O . GLU A 1 553 ? -34.844 -29.172 -34.312 1 89.19 553 GLU A O 1
ATOM 4531 N N . THR A 1 554 ? -33.75 -28.297 -36 1 91.31 554 THR A N 1
ATOM 4532 C CA . THR A 1 554 ? -33.156 -29.578 -36.375 1 91.31 554 THR A CA 1
ATOM 4533 C C . THR A 1 554 ? -32.25 -30.078 -35.25 1 91.31 554 THR A C 1
ATOM 4535 O O . THR A 1 554 ? -32.25 -31.266 -34.906 1 91.31 554 THR A O 1
ATOM 4538 N N . GLU A 1 555 ? -31.516 -29.156 -34.688 1 92.88 555 GLU A N 1
ATOM 4539 C CA . GLU A 1 555 ? -30.594 -29.484 -33.625 1 92.88 555 GLU A CA 1
ATOM 4540 C C . GLU A 1 555 ? -31.344 -29.922 -32.344 1 92.88 555 GLU A C 1
ATOM 4542 O O . GLU A 1 555 ? -30.938 -30.875 -31.688 1 92.88 555 GLU A O 1
ATOM 4547 N N . SER A 1 556 ? -32.375 -29.281 -32.094 1 92.56 556 SER A N 1
ATOM 4548 C CA . SER A 1 556 ? -33.188 -29.609 -30.938 1 92.56 556 SER A CA 1
ATOM 4549 C C . SER A 1 556 ? -33.812 -31 -31.062 1 92.56 556 SER A C 1
ATOM 4551 O O . SER A 1 556 ? -33.875 -31.75 -30.094 1 92.56 556 SER A O 1
ATOM 4553 N N . LYS A 1 557 ? -34.281 -31.234 -32.281 1 90.56 557 LYS A N 1
ATOM 4554 C CA . LYS A 1 557 ? -34.906 -32.531 -32.5 1 90.56 557 LYS A CA 1
ATOM 4555 C C . LYS A 1 557 ? -33.906 -33.656 -32.438 1 90.56 557 LYS A C 1
ATOM 4557 O O . LYS A 1 557 ? -34.219 -34.75 -31.953 1 90.56 557 LYS A O 1
ATOM 4562 N N . ALA A 1 558 ? -32.781 -33.312 -32.906 1 92.62 558 ALA A N 1
ATOM 4563 C CA . ALA A 1 558 ? -31.734 -34.344 -32.938 1 92.62 558 ALA A CA 1
ATOM 4564 C C . ALA A 1 558 ? -31.344 -34.75 -31.516 1 92.62 558 ALA A C 1
ATOM 4566 O O . ALA A 1 558 ? -30.906 -35.906 -31.297 1 92.62 558 ALA A O 1
ATOM 4567 N N . LEU A 1 559 ? -31.5 -33.938 -30.469 1 93.06 559 LEU A N 1
ATOM 4568 C CA . LEU A 1 559 ? -31.141 -34.219 -29.094 1 93.06 559 LEU A CA 1
ATOM 4569 C C . LEU A 1 559 ? -32.156 -35.156 -28.453 1 93.06 559 LEU A C 1
ATOM 4571 O O . LEU A 1 559 ? -31.859 -35.844 -27.453 1 93.06 559 LEU A O 1
ATOM 4575 N N . GLY A 1 560 ? -33.312 -35.219 -28.953 1 89.38 560 GLY A N 1
ATOM 4576 C CA . GLY A 1 560 ? -34.344 -36.031 -28.344 1 89.38 560 GLY A CA 1
ATOM 4577 C C . GLY A 1 560 ? -34.656 -35.625 -26.922 1 89.38 560 GLY A C 1
ATOM 4578 O O . GLY A 1 560 ? -34.594 -34.438 -26.562 1 89.38 560 GLY A O 1
ATOM 4579 N N . ILE A 1 561 ? -35.125 -36.562 -26.156 1 88.19 561 ILE A N 1
ATOM 4580 C CA . ILE A 1 561 ? -35.406 -36.312 -24.734 1 88.19 561 ILE A CA 1
ATOM 4581 C C . ILE A 1 561 ? -34.094 -36.438 -23.922 1 88.19 561 ILE A C 1
ATOM 4583 O O . ILE A 1 561 ? -33.406 -37.469 -24.016 1 88.19 561 ILE A O 1
ATOM 4587 N N . THR A 1 562 ? -33.781 -35.406 -23.297 1 91.62 562 THR A N 1
ATOM 4588 C CA . THR A 1 562 ? -32.562 -35.375 -22.531 1 91.62 562 THR A CA 1
ATOM 4589 C C . THR A 1 562 ? -32.844 -35.438 -21.031 1 91.62 562 THR A C 1
ATOM 4591 O O . THR A 1 562 ? -34 -35.406 -20.609 1 91.62 562 THR A O 1
ATOM 4594 N N . GLU A 1 563 ? -31.75 -35.531 -20.234 1 91.56 563 GLU A N 1
ATOM 4595 C CA . GLU A 1 563 ? -31.859 -35.625 -18.781 1 91.56 563 GLU A CA 1
ATOM 4596 C C . GLU A 1 563 ? -32.375 -34.312 -18.172 1 91.56 563 GLU A C 1
ATOM 4598 O O . GLU A 1 563 ? -32.812 -34.312 -17.016 1 91.56 563 GLU A O 1
ATOM 4603 N N . TRP A 1 564 ? -32.5 -33.219 -18.906 1 92.5 564 TRP A N 1
ATOM 4604 C CA . TRP A 1 564 ? -32.906 -31.922 -18.391 1 92.5 564 TRP A CA 1
ATOM 4605 C C . TRP A 1 564 ? -34.375 -31.656 -18.703 1 92.5 564 TRP A C 1
ATOM 4607 O O . TRP A 1 564 ? -34.938 -30.672 -18.234 1 92.5 564 TRP A O 1
ATOM 4617 N N . ASP A 1 565 ? -34.969 -32.562 -19.438 1 89.12 565 ASP A N 1
ATOM 4618 C CA . ASP A 1 565 ? -36.375 -32.406 -19.828 1 89.12 565 ASP A CA 1
ATOM 4619 C C . ASP A 1 565 ? -37.312 -32.969 -18.766 1 89.12 565 ASP A C 1
ATOM 4621 O O . ASP A 1 565 ? -36.938 -33.906 -18.047 1 89.12 565 ASP A O 1
ATOM 4625 N N . ASP A 1 566 ? -38.438 -32.312 -18.625 1 80.56 566 ASP A N 1
ATOM 4626 C CA . ASP A 1 566 ? -39.438 -32.844 -17.719 1 80.56 566 ASP A CA 1
ATOM 4627 C C . ASP A 1 566 ? -39.969 -34.188 -18.188 1 80.56 566 ASP A C 1
ATOM 4629 O O . ASP A 1 566 ? -40.094 -34.438 -19.391 1 80.56 566 ASP A O 1
ATOM 4633 N N . LYS A 1 567 ? -39.969 -35.25 -17.281 1 69.38 567 LYS A N 1
ATOM 4634 C CA . LYS A 1 567 ? -40.5 -36.594 -17.594 1 69.38 567 LYS A CA 1
ATOM 4635 C C . LYS A 1 567 ? -41.906 -36.5 -18.125 1 69.38 567 LYS A C 1
ATOM 4637 O O . LYS A 1 567 ? -42.75 -35.781 -17.578 1 69.38 567 LYS A O 1
ATOM 4642 N N . PRO A 1 568 ? -42.062 -36.969 -19.406 1 59.41 568 PRO A N 1
ATOM 4643 C CA . PRO A 1 568 ? -43.438 -36.875 -19.953 1 59.41 568 PRO A CA 1
ATOM 4644 C C . PRO A 1 568 ? -44.469 -37.469 -19 1 59.41 568 PRO A C 1
ATOM 4646 O O . PRO A 1 568 ? -44.219 -38.5 -18.359 1 59.41 568 PRO A O 1
ATOM 4649 N N . ALA A 1 569 ? -45.281 -36.688 -18.375 1 52.19 569 ALA A N 1
ATOM 4650 C CA . ALA A 1 569 ? -46.375 -37.312 -17.641 1 52.19 569 ALA A CA 1
ATOM 4651 C C . ALA A 1 569 ? -46.906 -38.531 -18.391 1 52.19 569 ALA A C 1
ATOM 4653 O O . ALA A 1 569 ? -46.531 -38.781 -19.531 1 52.19 569 ALA A O 1
ATOM 4654 N N . ASN A 1 570 ? -48.219 -38.906 -18.188 1 41.38 570 ASN A N 1
ATOM 4655 C CA . ASN A 1 570 ? -49.062 -40 -18.672 1 41.38 570 ASN A CA 1
ATOM 4656 C C . ASN A 1 570 ? -49.156 -40.031 -20.188 1 41.38 570 ASN A C 1
ATOM 4658 O O . ASN A 1 570 ? -49.719 -39.125 -20.797 1 41.38 570 ASN A O 1
ATOM 4662 N N . GLY A 1 571 ? -48.719 -40.969 -21 1 48.5 571 GLY A N 1
ATOM 4663 C CA . GLY A 1 571 ? -48.875 -41.594 -22.312 1 48.5 571 GLY A CA 1
ATOM 4664 C C . GLY A 1 571 ? -48.719 -40.625 -23.453 1 48.5 571 GLY A C 1
ATOM 4665 O O . GLY A 1 571 ? -49.094 -40.938 -24.594 1 48.5 571 GLY A O 1
ATOM 4666 N N . SER A 1 572 ? -48.812 -39.281 -23.219 1 48.03 572 SER A N 1
ATOM 4667 C CA . SER A 1 572 ? -48.938 -38.469 -24.422 1 48.03 572 SER A CA 1
ATOM 4668 C C . SER A 1 572 ? -47.625 -38.375 -25.188 1 48.03 572 SER A C 1
ATOM 4670 O O . SER A 1 572 ? -46.562 -38.25 -24.594 1 48.03 572 SER A O 1
ATOM 4672 N N . THR A 1 573 ? -47.438 -38.969 -26.359 1 48.47 573 THR A N 1
ATOM 4673 C CA . THR A 1 573 ? -46.438 -39.156 -27.391 1 48.47 573 THR A CA 1
ATOM 4674 C C . THR A 1 573 ? -45.906 -37.781 -27.859 1 48.47 573 THR A C 1
ATOM 4676 O O . THR A 1 573 ? -45.156 -37.719 -28.844 1 48.47 573 THR A O 1
ATOM 4679 N N . VAL A 1 574 ? -46.594 -36.625 -27.656 1 49.41 574 VAL A N 1
ATOM 4680 C CA . VAL A 1 574 ? -46.156 -35.469 -28.438 1 49.41 574 VAL A CA 1
ATOM 4681 C C . VAL A 1 574 ? -44.781 -35 -27.938 1 49.41 574 VAL A C 1
ATOM 4683 O O . VAL A 1 574 ? -44.562 -34.812 -26.75 1 49.41 574 VAL A O 1
ATOM 4686 N N . MET A 1 575 ? -43.875 -35.156 -28.797 1 53.66 575 MET A N 1
ATOM 4687 C CA . MET A 1 575 ? -42.531 -34.625 -28.562 1 53.66 575 MET A CA 1
ATOM 4688 C C . MET A 1 575 ? -42.562 -33.125 -28.266 1 53.66 575 MET A C 1
ATOM 4690 O O . MET A 1 575 ? -43.062 -32.344 -29.062 1 53.66 575 MET A O 1
ATOM 4694 N N . PRO A 1 576 ? -42.469 -32.625 -27.062 1 56.62 576 PRO A N 1
ATOM 4695 C CA . PRO A 1 576 ? -42.531 -31.188 -26.766 1 56.62 576 PRO A CA 1
ATOM 4696 C C . PRO A 1 576 ? -41.531 -30.375 -27.578 1 56.62 576 PRO A C 1
ATOM 4698 O O . PRO A 1 576 ? -40.438 -30.859 -27.875 1 56.62 576 PRO A O 1
ATOM 4701 N N . VAL A 1 577 ? -42.062 -29.406 -28.406 1 59.38 577 VAL A N 1
ATOM 4702 C CA . VAL A 1 577 ? -41.25 -28.391 -29.047 1 59.38 577 VAL A CA 1
ATOM 4703 C C . VAL A 1 577 ? -40.344 -27.703 -28.016 1 59.38 577 VAL A C 1
ATOM 4705 O O . VAL A 1 577 ? -40.875 -27.141 -27.031 1 59.38 577 VAL A O 1
ATOM 4708 N N . HIS A 1 578 ? -39 -28.016 -28.016 1 70.94 578 HIS A N 1
ATOM 4709 C CA . HIS A 1 578 ? -38.094 -27.422 -27.062 1 70.94 578 HIS A CA 1
ATOM 4710 C C . HIS A 1 578 ? -37.531 -26.109 -27.594 1 70.94 578 HIS A C 1
ATOM 4712 O O . HIS A 1 578 ? -37.156 -26.016 -28.766 1 70.94 578 HIS A O 1
ATOM 4718 N N . ASN A 1 579 ? -37.781 -24.953 -26.891 1 82.75 579 ASN A N 1
ATOM 4719 C CA . ASN A 1 579 ? -37.062 -23.703 -27.125 1 82.75 579 ASN A CA 1
ATOM 4720 C C . ASN A 1 579 ? -35.719 -23.672 -26.422 1 82.75 579 ASN A C 1
ATOM 4722 O O . ASN A 1 579 ? -35.625 -23.25 -25.266 1 82.75 579 ASN A O 1
ATOM 4726 N N . ASP A 1 580 ? -34.719 -24.219 -27.141 1 91.38 580 ASP A N 1
ATOM 4727 C CA . ASP A 1 580 ? -33.344 -24.266 -26.625 1 91.38 580 ASP A CA 1
ATOM 4728 C C . ASP A 1 580 ? -32.625 -22.938 -26.828 1 91.38 580 ASP A C 1
ATOM 4730 O O . ASP A 1 580 ? -31.656 -22.875 -27.594 1 91.38 580 ASP A O 1
ATOM 4734 N N . SER A 1 581 ? -33.156 -21.875 -26.266 1 90.56 581 SER A N 1
ATOM 4735 C CA . SER A 1 581 ? -32.531 -20.547 -26.391 1 90.56 581 SER A CA 1
ATOM 4736 C C . SER A 1 581 ? -32.219 -19.969 -25.016 1 90.56 581 SER A C 1
ATOM 4738 O O . SER A 1 581 ? -33.031 -20.078 -24.078 1 90.56 581 SER A O 1
ATOM 4740 N N . PHE A 1 582 ? -31.094 -19.531 -25.047 1 91.19 582 PHE A N 1
ATOM 4741 C CA . PHE A 1 582 ? -30.562 -19.047 -23.766 1 91.19 582 PHE A CA 1
ATOM 4742 C C . PHE A 1 582 ? -29.828 -17.719 -23.969 1 91.19 582 PHE A C 1
ATOM 4744 O O . PHE A 1 582 ? -28.906 -17.625 -24.781 1 91.19 582 PHE A O 1
ATOM 4751 N N . ARG A 1 583 ? -30.281 -16.672 -23.156 1 93.62 583 ARG A N 1
ATOM 4752 C CA . ARG A 1 583 ? -29.734 -15.336 -23.312 1 93.62 583 ARG A CA 1
ATOM 4753 C C . ARG A 1 583 ? -28.406 -15.188 -22.562 1 93.62 583 ARG A C 1
ATOM 4755 O O . ARG A 1 583 ? -28.266 -15.68 -21.453 1 93.62 583 ARG A O 1
ATOM 4762 N N . VAL A 1 584 ? -27.453 -14.508 -23.219 1 95.75 584 VAL A N 1
ATOM 4763 C CA . VAL A 1 584 ? -26.125 -14.258 -22.641 1 95.75 584 VAL A CA 1
ATOM 4764 C C . VAL A 1 584 ? -25.719 -12.812 -22.922 1 95.75 584 VAL A C 1
ATOM 4766 O O . VAL A 1 584 ? -25.938 -12.289 -24.016 1 95.75 584 VAL A O 1
ATOM 4769 N N . SER A 1 585 ? -25.266 -12.141 -21.891 1 96.38 585 SER A N 1
ATOM 4770 C CA . SER A 1 585 ? -24.672 -10.812 -22.062 1 96.38 585 SER A CA 1
ATOM 4771 C C . SER A 1 585 ? -23.188 -10.82 -21.734 1 96.38 585 SER A C 1
ATOM 4773 O O . SER A 1 585 ? -22.797 -11.328 -20.672 1 96.38 585 SER A O 1
ATOM 4775 N N . SER A 1 586 ? -22.453 -10.336 -22.672 1 96.5 586 SER A N 1
ATOM 4776 C CA . SER A 1 586 ? -21 -10.305 -22.469 1 96.5 586 SER A CA 1
ATOM 4777 C C . SER A 1 586 ? -20.5 -8.875 -22.297 1 96.5 586 SER A C 1
ATOM 4779 O O . SER A 1 586 ? -20.906 -7.98 -23.047 1 96.5 586 SER A O 1
ATOM 4781 N N . TYR A 1 587 ? -19.719 -8.656 -21.297 1 97.5 587 TYR A N 1
ATOM 4782 C CA . TYR A 1 587 ? -19 -7.395 -21.125 1 97.5 587 TYR A CA 1
ATOM 4783 C C . TYR A 1 587 ? -17.484 -7.613 -21.203 1 97.5 587 TYR A C 1
ATOM 4785 O O . TYR A 1 587 ? -16.906 -8.266 -20.328 1 97.5 587 TYR A O 1
ATOM 4793 N N . LYS A 1 588 ? -16.906 -7.074 -22.219 1 96.94 588 LYS A N 1
ATOM 4794 C CA . LYS A 1 588 ? -15.453 -7.184 -22.391 1 96.94 588 LYS A CA 1
ATOM 4795 C C . LYS A 1 588 ? -14.727 -6.078 -21.625 1 96.94 588 LYS A C 1
ATOM 4797 O O . LYS A 1 588 ? -14.883 -4.898 -21.938 1 96.94 588 LYS A O 1
ATOM 4802 N N . TRP A 1 589 ? -13.93 -6.445 -20.641 1 96.5 589 TRP A N 1
ATOM 4803 C CA . TRP A 1 589 ? -13.109 -5.434 -19.984 1 96.5 589 TRP A CA 1
ATOM 4804 C C . TRP A 1 589 ? -11.633 -5.801 -20.047 1 96.5 589 TRP A C 1
ATOM 4806 O O . TRP A 1 589 ? -11.281 -6.922 -20.438 1 96.5 589 TRP A O 1
ATOM 4816 N N . ASP A 1 590 ? -10.766 -4.871 -19.828 1 95.94 590 ASP A N 1
ATOM 4817 C CA . ASP A 1 590 ? -9.32 -5.02 -19.719 1 95.94 590 ASP A CA 1
ATOM 4818 C C . ASP A 1 590 ? -8.867 -5.004 -18.266 1 95.94 590 ASP A C 1
ATOM 4820 O O . ASP A 1 590 ? -7.992 -4.227 -17.875 1 95.94 590 ASP A O 1
ATOM 4824 N N . GLY A 1 591 ? -9.516 -5.957 -17.531 1 97.38 591 GLY A N 1
ATOM 4825 C CA . GLY A 1 591 ? -9.281 -5.934 -16.094 1 97.38 591 GLY A CA 1
ATOM 4826 C C . GLY A 1 591 ? -9.82 -4.691 -15.422 1 97.38 591 GLY A C 1
ATOM 4827 O O . GLY A 1 591 ? -10.555 -3.914 -16.031 1 97.38 591 GLY A O 1
ATOM 4828 N N . LEU A 1 592 ? -9.57 -4.598 -14.18 1 98.38 592 LEU A N 1
ATOM 4829 C CA . LEU A 1 592 ? -9.938 -3.396 -13.438 1 98.38 592 LEU A CA 1
ATOM 4830 C C . LEU A 1 592 ? -8.852 -2.33 -13.547 1 98.38 592 LEU A C 1
ATOM 4832 O O . LEU A 1 592 ? -8.328 -1.859 -12.539 1 98.38 592 LEU A O 1
ATOM 4836 N N . THR A 1 593 ? -8.555 -1.969 -14.797 1 97.38 593 THR A N 1
ATOM 4837 C CA . THR A 1 593 ? -7.441 -1.062 -15.062 1 97.38 593 THR A CA 1
ATOM 4838 C C . THR A 1 593 ? -7.941 0.238 -15.688 1 97.38 593 THR A C 1
ATOM 4840 O O . THR A 1 593 ? -9.125 0.364 -16 1 97.38 593 THR A O 1
ATOM 4843 N N . TYR A 1 594 ? -7.035 1.159 -15.836 1 94.25 594 TYR A N 1
ATOM 4844 C CA . TYR A 1 594 ? -7.316 2.471 -16.406 1 94.25 594 TYR A CA 1
ATOM 4845 C C . TYR A 1 594 ? -7.551 2.367 -17.922 1 94.25 594 TYR A C 1
ATOM 4847 O O . TYR A 1 594 ? -7.98 3.334 -18.547 1 94.25 594 TYR A O 1
ATOM 4855 N N . LEU A 1 595 ? -7.426 1.189 -18.531 1 94.12 595 LEU A N 1
ATOM 4856 C CA . LEU A 1 595 ? -7.488 0.996 -19.969 1 94.12 595 LEU A CA 1
ATOM 4857 C C . LEU A 1 595 ? -8.938 0.888 -20.453 1 94.12 595 LEU A C 1
ATOM 4859 O O . LEU A 1 595 ? -9.203 0.894 -21.656 1 94.12 595 LEU A O 1
ATOM 4863 N N . ASN A 1 596 ? -9.852 0.879 -19.516 1 96.31 596 ASN A N 1
ATOM 4864 C CA . ASN A 1 596 ? -11.266 0.71 -19.859 1 96.31 596 ASN A CA 1
ATOM 4865 C C . ASN A 1 596 ? -11.914 2.041 -20.219 1 96.31 596 ASN A C 1
ATOM 4867 O O . ASN A 1 596 ? -11.797 3.02 -19.484 1 96.31 596 ASN A O 1
ATOM 4871 N N . ILE A 1 597 ? -12.617 2.107 -21.375 1 94.12 597 ILE A N 1
ATOM 4872 C CA . ILE A 1 597 ? -13.492 3.213 -21.734 1 94.12 597 ILE A CA 1
ATOM 4873 C C . ILE A 1 597 ? -14.867 2.672 -22.125 1 94.12 597 ILE A C 1
ATOM 4875 O O . ILE A 1 597 ? -15.008 2 -23.156 1 94.12 597 ILE A O 1
ATOM 4879 N N . PRO A 1 598 ? -15.828 2.938 -21.5 1 94.88 598 PRO A N 1
ATOM 4880 C CA . PRO A 1 598 ? -15.898 3.631 -20.219 1 94.88 598 PRO A CA 1
ATOM 4881 C C . PRO A 1 598 ? -15.172 2.885 -19.094 1 94.88 598 PRO A C 1
ATOM 4883 O O . PRO A 1 598 ? -14.695 1.766 -19.312 1 94.88 598 PRO A O 1
ATOM 4886 N N . ASN A 1 599 ? -15.148 3.516 -17.906 1 96.38 599 ASN A N 1
ATOM 4887 C CA . ASN A 1 599 ? -14.461 2.912 -16.781 1 96.38 599 ASN A CA 1
ATOM 4888 C C . ASN A 1 599 ? -15.102 1.583 -16.375 1 96.38 599 ASN A C 1
ATOM 4890 O O . ASN A 1 599 ? -16.312 1.399 -16.531 1 96.38 599 ASN A O 1
ATOM 4894 N N . TRP A 1 600 ? -14.258 0.672 -15.82 1 97.56 600 TRP A N 1
ATOM 4895 C CA . TRP A 1 600 ? -14.711 -0.685 -15.531 1 97.56 600 TRP A CA 1
ATOM 4896 C C . TRP A 1 600 ? -15.852 -0.677 -14.523 1 97.56 600 TRP A C 1
ATOM 4898 O O . TRP A 1 600 ? -16.672 -1.604 -14.492 1 97.56 600 TRP A O 1
ATOM 4908 N N . ASP A 1 601 ? -15.898 0.384 -13.672 1 96.25 601 ASP A N 1
ATOM 4909 C CA . ASP A 1 601 ? -16.875 0.405 -12.578 1 96.25 601 ASP A CA 1
ATOM 4910 C C . ASP A 1 601 ? -18.281 0.65 -13.109 1 96.25 601 ASP A C 1
ATOM 4912 O O . ASP A 1 601 ? -19.25 0.604 -12.352 1 96.25 601 ASP A O 1
ATOM 4916 N N . GLN A 1 602 ? -18.469 0.776 -14.391 1 95.81 602 GLN A N 1
ATOM 4917 C CA . GLN A 1 602 ? -19.781 0.915 -15.023 1 95.81 602 GLN A CA 1
ATOM 4918 C C . GLN A 1 602 ? -20.297 -0.431 -15.523 1 95.81 602 GLN A C 1
ATOM 4920 O O . GLN A 1 602 ? -21.484 -0.572 -15.836 1 95.81 602 GLN A O 1
ATOM 4925 N N . ALA A 1 603 ? -19.5 -1.408 -15.516 1 97.12 603 ALA A N 1
ATOM 4926 C CA . ALA A 1 603 ? -19.812 -2.684 -16.156 1 97.12 603 ALA A CA 1
ATOM 4927 C C . ALA A 1 603 ? -21 -3.359 -15.477 1 97.12 603 ALA A C 1
ATOM 4929 O O . ALA A 1 603 ? -21.984 -3.676 -16.125 1 97.12 603 ALA A O 1
ATOM 4930 N N . VAL A 1 604 ? -20.938 -3.525 -14.141 1 97.25 604 VAL A N 1
ATOM 4931 C CA . VAL A 1 604 ? -21.938 -4.289 -13.406 1 97.25 604 VAL A CA 1
ATOM 4932 C C . VAL A 1 604 ? -23.219 -3.463 -13.266 1 97.25 604 VAL A C 1
ATOM 4934 O O . VAL A 1 604 ? -24.312 -3.939 -13.586 1 97.25 604 VAL A O 1
ATOM 4937 N N . PRO A 1 605 ? -23.109 -2.15 -12.953 1 94.81 605 PRO A N 1
ATOM 4938 C CA . PRO A 1 605 ? -24.328 -1.364 -12.766 1 94.81 605 PRO A CA 1
ATOM 4939 C C . PRO A 1 605 ? -25.109 -1.178 -14.062 1 94.81 605 PRO A C 1
ATOM 4941 O O . PRO A 1 605 ? -26.312 -0.917 -14.031 1 94.81 605 PRO A O 1
ATOM 4944 N N . THR A 1 606 ? -24.5 -1.331 -15.188 1 93.12 606 THR A N 1
ATOM 4945 C CA . THR A 1 606 ? -25.188 -1.107 -16.453 1 93.12 606 THR A CA 1
ATOM 4946 C C . THR A 1 606 ? -25.656 -2.43 -17.047 1 93.12 606 THR A C 1
ATOM 4948 O O . THR A 1 606 ? -26.141 -2.465 -18.172 1 93.12 606 THR A O 1
ATOM 4951 N N . SER A 1 607 ? -25.484 -3.504 -16.312 1 92 607 SER A N 1
ATOM 4952 C CA . SER A 1 607 ? -25.953 -4.793 -16.812 1 92 607 SER A CA 1
ATOM 4953 C C . SER A 1 607 ? -27.453 -4.75 -17.109 1 92 607 SER A C 1
ATOM 4955 O O . SER A 1 607 ? -28.219 -4.133 -16.375 1 92 607 SER A O 1
ATOM 4957 N N . PRO A 1 608 ? -27.906 -5.32 -18.156 1 84.06 608 PRO A N 1
ATOM 4958 C CA . PRO A 1 608 ? -29.281 -5.156 -18.625 1 84.06 608 PRO A CA 1
ATOM 4959 C C . PRO A 1 608 ? -30.297 -5.863 -17.734 1 84.06 608 PRO A C 1
ATOM 4961 O O . PRO A 1 608 ? -31.453 -5.457 -17.672 1 84.06 608 PRO A O 1
ATOM 4964 N N . ARG A 1 609 ? -29.953 -7.031 -17.172 1 84.31 609 ARG A N 1
ATOM 4965 C CA . ARG A 1 609 ? -30.953 -7.762 -16.406 1 84.31 609 ARG A CA 1
ATOM 4966 C C . ARG A 1 609 ? -30.297 -8.633 -15.344 1 84.31 609 ARG A C 1
ATOM 4968 O O . ARG A 1 609 ? -29.078 -8.859 -15.375 1 84.31 609 ARG A O 1
ATOM 4975 N N . ASP A 1 610 ? -31.188 -9.023 -14.445 1 88.31 610 ASP A N 1
ATOM 4976 C CA . ASP A 1 610 ? -30.797 -10.055 -13.484 1 88.31 610 ASP A CA 1
ATOM 4977 C C . ASP A 1 610 ? -30.766 -11.43 -14.148 1 88.31 610 ASP A C 1
ATOM 4979 O O . ASP A 1 610 ? -31.516 -11.695 -15.086 1 88.31 610 ASP A O 1
ATOM 4983 N N . VAL A 1 611 ? -29.797 -12.172 -13.711 1 97 611 VAL A N 1
ATOM 4984 C CA . VAL A 1 611 ? -29.562 -13.445 -14.383 1 97 611 VAL A CA 1
ATOM 4985 C C . VAL A 1 611 ? -29.422 -14.555 -13.344 1 97 611 VAL A C 1
ATOM 4987 O O . VAL A 1 611 ? -29.406 -14.289 -12.141 1 97 611 VAL A O 1
ATOM 4990 N N . ASP A 1 612 ? -29.375 -15.758 -13.852 1 97.25 612 ASP A N 1
ATOM 4991 C CA . ASP A 1 612 ? -29.172 -16.922 -12.984 1 97.25 612 ASP A CA 1
ATOM 4992 C C . ASP A 1 612 ? -27.703 -17.125 -12.664 1 97.25 612 ASP A C 1
ATOM 4994 O O . ASP A 1 612 ? -27.359 -17.641 -11.602 1 97.25 612 ASP A O 1
ATOM 4998 N N . VAL A 1 613 ? -26.828 -16.766 -13.602 1 97.69 613 VAL A N 1
ATOM 4999 C CA . VAL A 1 613 ? -25.391 -16.969 -13.43 1 97.69 613 VAL A CA 1
ATOM 5000 C C . VAL A 1 613 ? -24.641 -15.711 -13.867 1 97.69 613 VAL A C 1
ATOM 5002 O O . VAL A 1 613 ? -24.891 -15.164 -14.938 1 97.69 613 VAL A O 1
ATOM 5005 N N . ALA A 1 614 ? -23.75 -15.227 -13.047 1 98.31 614 ALA A N 1
ATOM 5006 C CA . ALA A 1 614 ? -22.828 -14.133 -13.375 1 98.31 614 ALA A CA 1
ATOM 5007 C C . ALA A 1 614 ? -21.375 -14.578 -13.242 1 98.31 614 ALA A C 1
ATOM 5009 O O . ALA A 1 614 ? -20.953 -15.031 -12.18 1 98.31 614 ALA A O 1
ATOM 5010 N N . ILE A 1 615 ? -20.656 -14.484 -14.32 1 98.5 615 ILE A N 1
ATOM 5011 C CA . ILE A 1 615 ? -19.281 -14.953 -14.352 1 98.5 615 ILE A CA 1
ATOM 5012 C C . ILE A 1 615 ? -18.328 -13.766 -14.477 1 98.5 615 ILE A C 1
ATOM 5014 O O . ILE A 1 615 ? -18.516 -12.906 -15.336 1 98.5 615 ILE A O 1
ATOM 5018 N N . PHE A 1 616 ? -17.359 -13.711 -13.586 1 98.75 616 PHE A N 1
ATOM 5019 C CA . PHE A 1 616 ? -16.359 -12.656 -13.57 1 98.75 616 PHE A CA 1
ATOM 5020 C C . PHE A 1 616 ? -14.969 -13.227 -13.766 1 98.75 616 PHE A C 1
ATOM 5022 O O . PHE A 1 616 ? -14.547 -14.133 -13.039 1 98.75 616 PHE A O 1
ATOM 5029 N N . SER A 1 617 ? -14.25 -12.773 -14.758 1 98.44 617 SER A N 1
ATOM 5030 C CA . SER A 1 617 ? -12.875 -13.18 -15.008 1 98.44 617 SER A CA 1
ATOM 5031 C C . SER A 1 617 ? -11.914 -12.008 -14.828 1 98.44 617 SER A C 1
ATOM 5033 O O . SER A 1 617 ? -12.094 -10.953 -15.445 1 98.44 617 SER A O 1
ATOM 5035 N N . LEU A 1 618 ? -10.906 -12.164 -13.992 1 98.12 618 LEU A N 1
ATOM 5036 C CA . LEU A 1 618 ? -9.906 -11.148 -13.688 1 98.12 618 LEU A CA 1
ATOM 5037 C C . LEU A 1 618 ? -8.508 -11.758 -13.68 1 98.12 618 LEU A C 1
ATOM 5039 O O . LEU A 1 618 ? -8.344 -12.961 -13.891 1 98.12 618 LEU A O 1
ATOM 5043 N N . GLY A 1 619 ? -7.488 -10.914 -13.531 1 97.12 619 GLY A N 1
ATOM 5044 C CA . GLY A 1 619 ? -6.152 -11.391 -13.211 1 97.12 619 GLY A CA 1
ATOM 5045 C C . GLY A 1 619 ? -5.105 -10.961 -14.219 1 97.12 619 GLY A C 1
ATOM 5046 O O . GLY A 1 619 ? -4.137 -10.289 -13.867 1 97.12 619 GLY A O 1
ATOM 5047 N N . ASN A 1 620 ? -5.25 -11.344 -15.492 1 96.75 620 ASN A N 1
ATOM 5048 C CA . ASN A 1 620 ? -4.172 -11.188 -16.469 1 96.75 620 ASN A CA 1
ATOM 5049 C C . ASN A 1 620 ? -3.885 -9.719 -16.766 1 96.75 620 ASN A C 1
ATOM 5051 O O . ASN A 1 620 ? -2.732 -9.289 -16.719 1 96.75 620 ASN A O 1
ATOM 5055 N N . TRP A 1 621 ? -4.902 -8.945 -17.125 1 96.88 621 TRP A N 1
ATOM 5056 C CA . TRP A 1 621 ? -4.699 -7.52 -17.359 1 96.88 621 TRP A CA 1
ATOM 5057 C C . TRP A 1 621 ? -4.336 -6.797 -16.062 1 96.88 621 TRP A C 1
ATOM 5059 O O . TRP A 1 621 ? -3.518 -5.871 -16.078 1 96.88 621 TRP A O 1
ATOM 5069 N N . ASP A 1 622 ? -4.953 -7.199 -14.992 1 98.19 622 ASP A N 1
ATOM 5070 C CA . ASP A 1 622 ? -4.762 -6.574 -13.688 1 98.19 622 ASP A CA 1
ATOM 5071 C C . ASP A 1 622 ? -3.314 -6.715 -13.219 1 98.19 622 ASP A C 1
ATOM 5073 O O . ASP A 1 622 ? -2.693 -5.734 -12.797 1 98.19 622 ASP A O 1
ATOM 5077 N N . ALA A 1 623 ? -2.75 -7.918 -13.281 1 97.5 623 ALA A N 1
ATOM 5078 C CA . ALA A 1 623 ? -1.372 -8.172 -12.867 1 97.5 623 ALA A CA 1
ATOM 5079 C C . ALA A 1 623 ? -0.383 -7.441 -13.773 1 97.5 623 ALA A C 1
ATOM 5081 O O . ALA A 1 623 ? 0.715 -7.082 -13.336 1 97.5 623 ALA A O 1
ATOM 5082 N N . ALA A 1 624 ? -0.747 -7.199 -15 1 96.81 624 ALA A N 1
ATOM 5083 C CA . ALA A 1 624 ? 0.144 -6.574 -15.977 1 96.81 624 ALA A CA 1
ATOM 5084 C C . ALA A 1 624 ? 0.168 -5.055 -15.805 1 96.81 624 ALA A C 1
ATOM 5086 O O . ALA A 1 624 ? 1.181 -4.41 -16.078 1 96.81 624 ALA A O 1
ATOM 5087 N N . PHE A 1 625 ? -0.959 -4.461 -15.32 1 96.88 625 PHE A N 1
ATOM 5088 C CA . PHE A 1 625 ? -1.051 -3.012 -15.461 1 96.88 625 PHE A CA 1
ATOM 5089 C C . PHE A 1 625 ? -1.358 -2.357 -14.117 1 96.88 625 PHE A C 1
ATOM 5091 O O . PHE A 1 625 ? -1.284 -1.134 -13.984 1 96.88 625 PHE A O 1
ATOM 5098 N N . ALA A 1 626 ? -1.633 -3.121 -13.094 1 97.5 626 ALA A N 1
ATOM 5099 C CA . ALA A 1 626 ? -2.035 -2.527 -11.82 1 97.5 626 ALA A CA 1
ATOM 5100 C C . ALA A 1 626 ? -1.038 -2.867 -10.719 1 97.5 626 ALA A C 1
ATOM 5102 O O . ALA A 1 626 ? -0.242 -3.797 -10.859 1 97.5 626 ALA A O 1
ATOM 5103 N N . GLU A 1 627 ? -1.055 -2.078 -9.656 1 97.19 627 GLU A N 1
ATOM 5104 C CA . GLU A 1 627 ? -0.441 -2.447 -8.391 1 97.19 627 GLU A CA 1
ATOM 5105 C C . GLU A 1 627 ? -1.372 -3.332 -7.562 1 97.19 627 GLU A C 1
ATOM 5107 O O . GLU A 1 627 ? -2.596 -3.223 -7.668 1 97.19 627 GLU A O 1
ATOM 5112 N N . LEU A 1 628 ? -0.827 -4.184 -6.789 1 97.44 628 LEU A N 1
ATOM 5113 C CA . LEU A 1 628 ? -1.63 -5.199 -6.117 1 97.44 628 LEU A CA 1
ATOM 5114 C C . LEU A 1 628 ? -2.646 -4.551 -5.18 1 97.44 628 LEU A C 1
ATOM 5116 O O . LEU A 1 628 ? -3.842 -4.844 -5.258 1 97.44 628 LEU A O 1
ATOM 5120 N N . GLU A 1 629 ? -2.217 -3.613 -4.336 1 94.88 629 GLU A N 1
ATOM 5121 C CA . GLU A 1 629 ? -3.107 -3.107 -3.297 1 94.88 629 GLU A CA 1
ATOM 5122 C C . GLU A 1 629 ? -4.215 -2.24 -3.893 1 94.88 629 GLU A C 1
ATOM 5124 O O . GLU A 1 629 ? -5.387 -2.396 -3.545 1 94.88 629 GLU A O 1
ATOM 5129 N N . PRO A 1 630 ? -3.859 -1.245 -4.762 1 95.56 630 PRO A N 1
ATOM 5130 C CA . PRO A 1 630 ? -4.941 -0.515 -5.426 1 95.56 630 PRO A CA 1
ATOM 5131 C C . PRO A 1 630 ? -5.902 -1.436 -6.172 1 95.56 630 PRO A C 1
ATOM 5133 O O . PRO A 1 630 ? -7.113 -1.201 -6.172 1 95.56 630 PRO A O 1
ATOM 5136 N N . PHE A 1 631 ? -5.398 -2.473 -6.777 1 97.81 631 PHE A N 1
ATOM 5137 C CA . PHE A 1 631 ? -6.223 -3.443 -7.488 1 97.81 631 PHE A CA 1
ATOM 5138 C C . PHE A 1 631 ? -7.18 -4.145 -6.531 1 97.81 631 PHE A C 1
ATOM 5140 O O . PHE A 1 631 ? -8.367 -4.305 -6.832 1 97.81 631 PHE A O 1
ATOM 5147 N N . LEU A 1 632 ? -6.668 -4.562 -5.391 1 97.25 632 LEU A N 1
ATOM 5148 C CA . LEU A 1 632 ? -7.508 -5.266 -4.426 1 97.25 632 LEU A CA 1
ATOM 5149 C C . LEU A 1 632 ? -8.609 -4.352 -3.9 1 97.25 632 LEU A C 1
ATOM 5151 O O . LEU A 1 632 ? -9.719 -4.809 -3.615 1 97.25 632 LEU A O 1
ATOM 5155 N N . LYS A 1 633 ? -8.328 -3.064 -3.775 1 94.31 633 LYS A N 1
ATOM 5156 C CA . LYS A 1 633 ? -9.367 -2.109 -3.418 1 94.31 633 LYS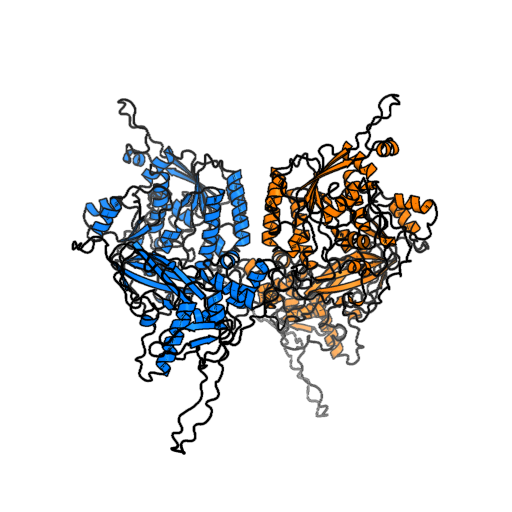 A CA 1
ATOM 5157 C C . LYS A 1 633 ? -10.461 -2.068 -4.48 1 94.31 633 LYS A C 1
ATOM 5159 O O . LYS A 1 633 ? -11.648 -1.967 -4.156 1 94.31 633 LYS A O 1
ATOM 5164 N N . ASP A 1 634 ? -10.023 -2.082 -5.684 1 97.5 634 ASP A N 1
ATOM 5165 C CA . ASP A 1 634 ? -10.984 -2.094 -6.785 1 97.5 634 ASP A CA 1
ATOM 5166 C C . ASP A 1 634 ? -11.789 -3.391 -6.801 1 97.5 634 ASP A C 1
ATOM 5168 O O . ASP A 1 634 ? -12.977 -3.391 -7.141 1 97.5 634 ASP A O 1
ATOM 5172 N N . VAL A 1 635 ? -11.133 -4.512 -6.461 1 98.31 635 VAL A N 1
ATOM 5173 C CA . VAL A 1 635 ? -11.844 -5.781 -6.363 1 98.31 635 VAL A CA 1
ATOM 5174 C C . VAL A 1 635 ? -12.938 -5.684 -5.297 1 98.31 635 VAL A C 1
ATOM 5176 O O . VAL A 1 635 ? -14.062 -6.145 -5.512 1 98.31 635 VAL A O 1
ATOM 5179 N N . ASP A 1 636 ? -12.602 -5.07 -4.195 1 95.94 636 ASP A N 1
ATOM 5180 C CA . ASP A 1 636 ? -13.586 -4.891 -3.135 1 95.94 636 ASP A CA 1
ATOM 5181 C C . ASP A 1 636 ? -14.75 -4.027 -3.609 1 95.94 636 ASP A C 1
ATOM 5183 O O . ASP A 1 636 ? -15.906 -4.293 -3.27 1 95.94 636 ASP A O 1
ATOM 5187 N N . ARG A 1 637 ? -14.43 -2.99 -4.32 1 95.5 637 ARG A N 1
ATOM 5188 C CA . ARG A 1 637 ? -15.477 -2.152 -4.887 1 95.5 637 ARG A CA 1
ATOM 5189 C C . ARG A 1 637 ? -16.359 -2.949 -5.844 1 95.5 637 ARG A C 1
ATOM 5191 O O . ARG A 1 637 ? -17.578 -2.805 -5.836 1 95.5 637 ARG A O 1
ATOM 5198 N N . LEU A 1 638 ? -15.727 -3.732 -6.656 1 98.38 638 LEU A N 1
ATOM 5199 C CA . LEU A 1 638 ? -16.469 -4.586 -7.57 1 98.38 638 LEU A CA 1
ATOM 5200 C C . LEU A 1 638 ? -17.391 -5.523 -6.805 1 98.38 638 LEU A C 1
ATOM 5202 O O . LEU A 1 638 ? -18.562 -5.703 -7.18 1 98.38 638 LEU A O 1
ATOM 5206 N N . ILE A 1 639 ? -16.875 -6.121 -5.766 1 98 639 ILE A N 1
ATOM 5207 C CA . ILE A 1 639 ? -17.656 -7.055 -4.957 1 98 639 ILE A CA 1
ATOM 5208 C C . ILE A 1 639 ? -18.875 -6.336 -4.371 1 98 639 ILE A C 1
ATOM 5210 O O . ILE A 1 639 ? -19.984 -6.887 -4.352 1 98 639 ILE A O 1
ATOM 5214 N N . ARG A 1 640 ? -18.688 -5.117 -3.934 1 94.56 640 ARG A N 1
ATOM 5215 C CA . ARG A 1 640 ? -19.812 -4.34 -3.438 1 94.56 640 ARG A CA 1
ATOM 5216 C C . ARG A 1 640 ? -20.844 -4.105 -4.539 1 94.56 640 ARG A C 1
ATOM 5218 O O . ARG A 1 640 ? -22.047 -4.199 -4.305 1 94.56 640 ARG A O 1
ATOM 5225 N N . GLN A 1 641 ? -20.359 -3.799 -5.723 1 97 641 GLN A N 1
ATOM 5226 C CA . GLN A 1 641 ? -21.266 -3.604 -6.852 1 97 641 GLN A CA 1
ATOM 5227 C C . GLN A 1 641 ? -22.047 -4.875 -7.152 1 97 641 GLN A C 1
ATOM 5229 O O . GLN A 1 641 ? -23.25 -4.812 -7.461 1 97 641 GLN A O 1
ATOM 5234 N N . ILE A 1 642 ? -21.375 -5.988 -7.098 1 98 642 ILE A N 1
ATOM 5235 C CA . ILE A 1 642 ? -22.031 -7.273 -7.359 1 98 642 ILE A CA 1
ATOM 5236 C C . ILE A 1 642 ? -23.125 -7.52 -6.328 1 98 642 ILE A C 1
ATOM 5238 O O . ILE A 1 642 ? -24.234 -7.914 -6.68 1 98 642 ILE A O 1
ATOM 5242 N N . LYS A 1 643 ? -22.844 -7.223 -5.09 1 96.06 643 LYS A N 1
ATOM 5243 C CA . LYS A 1 643 ? -23.812 -7.43 -4.012 1 96.06 643 LYS A CA 1
ATOM 5244 C C . LYS A 1 643 ? -25 -6.48 -4.152 1 96.06 643 LYS A C 1
ATOM 5246 O O . LYS A 1 643 ? -26.125 -6.828 -3.777 1 96.06 643 LYS A O 1
ATOM 5251 N N . GLU A 1 644 ? -24.734 -5.301 -4.629 1 94.19 644 GLU A N 1
ATOM 5252 C CA . GLU A 1 644 ? -25.797 -4.305 -4.789 1 94.19 644 GLU A CA 1
ATOM 5253 C C . GLU A 1 644 ? -26.672 -4.629 -5.988 1 94.19 644 GLU A C 1
ATOM 5255 O O . GLU A 1 644 ? -27.891 -4.414 -5.949 1 94.19 644 GLU A O 1
ATOM 5260 N N . PHE A 1 645 ? -26.094 -5.184 -6.969 1 96.62 645 PHE A N 1
ATOM 5261 C CA . PHE A 1 645 ? -26.828 -5.363 -8.211 1 96.62 645 PHE A CA 1
ATOM 5262 C C . PHE A 1 645 ? -27.531 -6.715 -8.234 1 96.62 645 PHE A C 1
ATOM 5264 O O . PHE A 1 645 ? -28.703 -6.805 -8.625 1 96.62 645 PHE A O 1
ATOM 5271 N N . TYR A 1 646 ? -26.828 -7.793 -7.895 1 96.94 646 TYR A N 1
ATOM 5272 C CA . TYR A 1 646 ? -27.375 -9.141 -8 1 96.94 646 TYR A CA 1
ATOM 5273 C C . TYR A 1 646 ? -27.953 -9.594 -6.672 1 96.94 646 TYR A C 1
ATOM 5275 O O . TYR A 1 646 ? -27.406 -9.312 -5.609 1 96.94 646 TYR A O 1
ATOM 5283 N N . ASP A 1 647 ? -29.062 -10.305 -6.734 1 96 647 ASP A N 1
ATOM 5284 C CA . ASP A 1 647 ? -29.562 -11.07 -5.598 1 96 647 ASP A CA 1
ATOM 5285 C C . ASP A 1 647 ? -28.812 -12.391 -5.449 1 96 647 ASP A C 1
ATOM 5287 O O . ASP A 1 647 ? -29.109 -13.367 -6.152 1 96 647 ASP A O 1
ATOM 5291 N N . LEU A 1 648 ? -27.984 -12.5 -4.547 1 95.94 648 LEU A N 1
ATOM 5292 C CA . LEU A 1 648 ? -27.047 -13.609 -4.418 1 95.94 648 LEU A CA 1
ATOM 5293 C C . LEU A 1 648 ? -27.766 -14.891 -4.004 1 95.94 648 LEU A C 1
ATOM 5295 O O . LEU A 1 648 ? -27.188 -15.977 -4.062 1 95.94 648 LEU A O 1
ATOM 5299 N N . THR A 1 649 ? -29.016 -14.781 -3.674 1 95.62 649 THR A N 1
ATOM 5300 C CA . THR A 1 649 ? -29.812 -15.969 -3.402 1 95.62 649 THR A CA 1
ATOM 5301 C C . THR A 1 649 ? -30.375 -16.562 -4.695 1 95.62 649 THR A C 1
ATOM 5303 O O . THR A 1 649 ? -30.734 -17.734 -4.746 1 95.62 649 THR A O 1
ATOM 5306 N N . LYS A 1 650 ? -30.406 -15.773 -5.723 1 96.19 650 LYS A N 1
ATOM 5307 C CA . LYS A 1 650 ? -30.984 -16.188 -6.992 1 96.19 650 LYS A CA 1
ATOM 5308 C C . LYS A 1 650 ? -29.922 -16.328 -8.078 1 96.19 650 LYS A C 1
ATOM 5310 O O . LYS A 1 650 ? -30.109 -17.047 -9.055 1 96.19 650 LYS A O 1
ATOM 5315 N N . THR A 1 651 ? -28.891 -15.523 -7.934 1 97.5 651 THR A N 1
ATOM 5316 C CA . THR A 1 651 ? -27.828 -15.5 -8.945 1 97.5 651 THR A CA 1
ATOM 5317 C C . THR A 1 651 ? -26.594 -16.219 -8.438 1 97.5 651 THR A C 1
ATOM 5319 O O . THR A 1 651 ? -26.031 -15.852 -7.406 1 97.5 651 THR A O 1
ATOM 5322 N N . LYS A 1 652 ? -26.172 -17.234 -9.18 1 97.19 652 LYS A N 1
ATOM 5323 C CA . LYS A 1 652 ? -24.906 -17.906 -8.914 1 97.19 652 LYS A CA 1
ATOM 5324 C C . LYS A 1 652 ? -23.734 -17.094 -9.438 1 97.19 652 LYS A C 1
ATOM 5326 O O . LYS A 1 652 ? -23.688 -16.766 -10.625 1 97.19 652 LYS A O 1
ATOM 5331 N N . VAL A 1 653 ? -22.797 -16.781 -8.562 1 98.25 653 VAL A N 1
ATOM 5332 C CA . VAL A 1 653 ? -21.609 -16.047 -8.969 1 98.25 653 VAL A CA 1
ATOM 5333 C C . VAL A 1 653 ? -20.453 -17.016 -9.203 1 98.25 653 VAL A C 1
ATOM 5335 O O . VAL A 1 653 ? -20.172 -17.875 -8.359 1 98.25 653 VAL A O 1
ATOM 5338 N N . ILE A 1 654 ? -19.844 -16.938 -10.344 1 98.56 654 ILE A N 1
ATOM 5339 C CA . ILE A 1 654 ? -18.688 -17.75 -10.695 1 98.56 654 ILE A CA 1
ATOM 5340 C C . ILE A 1 654 ? -17.484 -16.859 -10.969 1 98.56 654 ILE A C 1
ATOM 5342 O O . ILE A 1 654 ? -17.578 -15.867 -11.68 1 98.56 654 ILE A O 1
ATOM 5346 N N . TYR A 1 655 ? -16.406 -17.156 -10.344 1 98.69 655 TYR A N 1
ATOM 5347 C CA . TYR A 1 655 ? -15.133 -16.5 -10.656 1 98.69 655 TYR A CA 1
ATOM 5348 C C . TYR A 1 655 ? -14.281 -17.375 -11.57 1 98.69 655 TYR A C 1
ATOM 5350 O O . TYR A 1 655 ? -13.93 -18.5 -11.211 1 98.69 655 TYR A O 1
ATOM 5358 N N . ARG A 1 656 ? -14.016 -16.922 -12.742 1 98.56 656 ARG A N 1
ATOM 5359 C CA . ARG A 1 656 ? -13.055 -17.578 -13.617 1 98.56 656 ARG A CA 1
ATOM 5360 C C . ARG A 1 656 ? -11.633 -17.109 -13.328 1 98.56 656 ARG A C 1
ATOM 5362 O O . ARG A 1 656 ? -11.336 -15.914 -13.453 1 98.56 656 ARG A O 1
ATOM 5369 N N . THR A 1 657 ? -10.742 -17.969 -13.047 1 98.38 657 THR A N 1
ATOM 5370 C CA . THR A 1 657 ? -9.367 -17.625 -12.703 1 98.38 657 THR A CA 1
ATOM 5371 C C . THR A 1 657 ? -8.648 -17.016 -13.906 1 98.38 657 THR A C 1
ATOM 5373 O O . THR A 1 657 ? -9.125 -17.109 -15.039 1 98.38 657 THR A O 1
ATOM 5376 N N . ALA A 1 658 ? -7.52 -16.469 -13.641 1 97.69 658 ALA A N 1
ATOM 5377 C CA . ALA A 1 658 ? -6.641 -15.977 -14.703 1 97.69 658 ALA A CA 1
ATOM 5378 C C . ALA A 1 658 ? -6.109 -17.141 -15.547 1 97.69 658 ALA A C 1
ATOM 5380 O O . ALA A 1 658 ? -6.219 -18.297 -15.148 1 97.69 658 ALA A O 1
ATOM 5381 N N . GLN A 1 659 ? -5.727 -16.719 -16.719 1 96.88 659 GLN A N 1
ATOM 5382 C CA . GLN A 1 659 ? -4.949 -17.688 -17.5 1 96.88 659 GLN A CA 1
ATOM 5383 C C . GLN A 1 659 ? -3.523 -17.797 -16.969 1 96.88 659 GLN A C 1
ATOM 5385 O O . GLN A 1 659 ? -2.871 -16.781 -16.719 1 96.88 659 GLN A O 1
ATOM 5390 N N . TYR A 1 660 ? -3.08 -19 -16.75 1 96.81 660 TYR A N 1
ATOM 5391 C CA . TYR A 1 660 ? -1.761 -19.25 -16.172 1 96.81 660 TYR A CA 1
ATOM 5392 C C . TYR A 1 660 ? -0.673 -18.578 -17 1 96.81 660 TYR A C 1
ATOM 5394 O O . TYR A 1 660 ? -0.685 -18.641 -18.219 1 96.81 660 TYR A O 1
ATOM 5402 N N . TYR A 1 661 ? 0.177 -17.812 -16.359 1 95.75 661 TYR A N 1
ATOM 5403 C CA . TYR A 1 661 ? 1.277 -17.094 -16.984 1 95.75 661 TYR A CA 1
ATOM 5404 C C . TYR A 1 661 ? 2.623 -17.609 -16.5 1 95.75 661 TY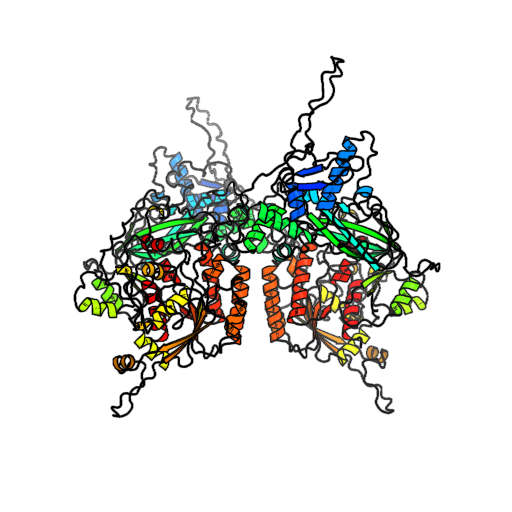R A C 1
ATOM 5406 O O . TYR A 1 661 ? 2.883 -17.625 -15.289 1 95.75 661 TYR A O 1
ATOM 5414 N N . CYS A 1 662 ? 3.471 -18.078 -17.406 1 93.44 662 CYS A N 1
ATOM 5415 C CA . CYS A 1 662 ? 4.781 -18.531 -16.953 1 93.44 662 CYS A CA 1
ATOM 5416 C C . CYS A 1 662 ? 5.801 -18.484 -18.078 1 93.44 662 CYS A C 1
ATOM 5418 O O . CYS A 1 662 ? 5.473 -18.062 -19.203 1 93.44 662 CYS A O 1
ATOM 5420 N N . CYS A 1 663 ? 7.055 -18.656 -17.719 1 93.38 663 CYS A N 1
ATOM 5421 C CA . CYS A 1 663 ? 8.156 -19.078 -18.578 1 93.38 663 CYS A CA 1
ATOM 5422 C C . CYS A 1 663 ? 8.633 -17.906 -19.438 1 93.38 663 CYS A C 1
ATOM 5424 O O . CYS A 1 663 ? 9.32 -18.125 -20.438 1 93.38 663 CYS A O 1
ATOM 5426 N N . ARG A 1 664 ? 8.18 -16.703 -19.062 1 91.94 664 ARG A N 1
ATOM 5427 C CA . ARG A 1 664 ? 8.547 -15.547 -19.891 1 91.94 664 ARG A CA 1
ATOM 5428 C C . ARG A 1 664 ? 8.352 -14.242 -19.125 1 91.94 664 ARG A C 1
ATOM 5430 O O . ARG A 1 664 ? 7.875 -14.242 -18 1 91.94 664 ARG A O 1
ATOM 5437 N N . ILE A 1 665 ? 8.828 -13.227 -19.766 1 91.94 665 ILE A N 1
ATOM 5438 C CA . ILE A 1 665 ? 8.477 -11.844 -19.453 1 91.94 665 ILE A CA 1
ATOM 5439 C C . ILE A 1 665 ? 8.008 -11.133 -20.719 1 91.94 665 ILE A C 1
ATOM 5441 O O . ILE A 1 665 ? 8.188 -11.633 -21.828 1 91.94 665 ILE A O 1
ATOM 5445 N N . ASP A 1 666 ? 7.332 -10.078 -20.516 1 89.5 666 ASP A N 1
ATOM 5446 C CA . ASP A 1 666 ? 6.906 -9.297 -21.672 1 89.5 666 ASP A CA 1
ATOM 5447 C C . ASP A 1 666 ? 8.055 -8.453 -22.203 1 89.5 666 ASP A C 1
ATOM 5449 O O . ASP A 1 666 ? 8.594 -7.594 -21.5 1 89.5 666 ASP A O 1
ATOM 5453 N N . VAL A 1 667 ? 8.438 -8.703 -23.406 1 82.06 667 VAL A N 1
ATOM 5454 C CA . VAL A 1 667 ? 9.539 -7.965 -24.016 1 82.06 667 VAL A CA 1
ATOM 5455 C C . VAL A 1 667 ? 9.008 -7.074 -25.125 1 82.06 667 VAL A C 1
ATOM 5457 O O . VAL A 1 667 ? 9.773 -6.559 -25.938 1 82.06 667 VAL A O 1
ATOM 5460 N N . SER A 1 668 ? 7.723 -7 -25.188 1 80.5 668 SER A N 1
ATOM 5461 C CA . SER A 1 668 ? 7.125 -6.121 -26.188 1 80.5 668 SER A CA 1
ATOM 5462 C C . SER A 1 668 ? 7.312 -4.656 -25.828 1 80.5 668 SER A C 1
ATOM 5464 O O . SER A 1 668 ? 7.859 -4.34 -24.766 1 80.5 668 SER A O 1
ATOM 5466 N N . GLY A 1 669 ? 6.926 -3.791 -26.703 1 78.62 669 GLY A N 1
ATOM 5467 C CA . GLY A 1 669 ? 7.023 -2.361 -26.453 1 78.62 669 GLY A CA 1
ATOM 5468 C C . GLY A 1 669 ? 6.168 -1.902 -25.281 1 78.62 669 GLY A C 1
ATOM 5469 O O . GLY A 1 669 ? 6.418 -0.844 -24.703 1 78.62 669 GLY A O 1
ATOM 5470 N N . ARG A 1 670 ? 5.262 -2.707 -24.828 1 82.25 670 ARG A N 1
ATOM 5471 C CA . ARG A 1 670 ? 4.383 -2.346 -23.734 1 82.25 670 ARG A CA 1
ATOM 5472 C C . ARG A 1 670 ? 5.055 -2.607 -22.391 1 82.25 670 ARG A C 1
ATOM 5474 O O . ARG A 1 670 ? 4.742 -1.947 -21.391 1 82.25 670 ARG A O 1
ATOM 5481 N N . THR A 1 671 ? 6.008 -3.533 -22.484 1 88.31 671 THR A N 1
ATOM 5482 C CA . THR A 1 671 ? 6.75 -3.859 -21.266 1 88.31 671 THR A CA 1
ATOM 5483 C C . THR A 1 671 ? 5.797 -4.059 -20.094 1 88.31 671 THR A C 1
ATOM 5485 O O . THR A 1 671 ? 5.973 -3.447 -19.031 1 88.31 671 THR A O 1
ATOM 5488 N N . ARG A 1 672 ? 4.828 -4.891 -20.297 1 93.31 672 ARG A N 1
ATOM 5489 C CA . ARG A 1 672 ? 3.838 -5.188 -19.266 1 93.31 672 ARG A CA 1
ATOM 5490 C C . ARG A 1 672 ? 4.512 -5.652 -17.984 1 93.31 672 ARG A C 1
ATOM 5492 O O . ARG A 1 672 ? 5.496 -6.395 -18.031 1 93.31 672 ARG A O 1
ATOM 5499 N N . GLN A 1 673 ? 3.975 -5.227 -16.875 1 96.31 673 GLN A N 1
ATOM 5500 C CA . GLN A 1 673 ? 4.566 -5.48 -15.57 1 96.31 673 GLN A CA 1
ATOM 5501 C C . GLN A 1 673 ? 4.074 -6.805 -14.992 1 96.31 673 GLN A C 1
ATOM 5503 O O . GLN A 1 673 ? 3.549 -6.844 -13.875 1 96.31 673 GLN A O 1
ATOM 5508 N N . VAL A 1 674 ? 4.297 -7.953 -15.719 1 96.5 674 VAL A N 1
ATOM 5509 C CA . VAL A 1 674 ? 3.719 -9.219 -15.281 1 96.5 674 VAL A CA 1
ATOM 5510 C C . VAL A 1 674 ? 4.789 -10.305 -15.281 1 96.5 674 VAL A C 1
ATOM 5512 O O . VAL A 1 674 ? 5.645 -10.344 -16.172 1 96.5 674 VAL A O 1
ATOM 5515 N N . SER A 1 675 ? 4.828 -11.086 -14.273 1 97.06 675 SER A N 1
ATOM 5516 C CA . SER A 1 675 ? 5.586 -12.328 -14.117 1 97.06 675 SER A CA 1
ATOM 5517 C C . SER A 1 675 ? 4.715 -13.445 -13.555 1 97.06 675 SER A C 1
ATOM 5519 O O . SER A 1 675 ? 3.611 -13.195 -13.07 1 97.06 675 SER A O 1
ATOM 5521 N N . GLY A 1 676 ? 5.172 -14.664 -13.766 1 96.69 676 GLY A N 1
ATOM 5522 C CA . GLY A 1 676 ? 4.43 -15.789 -13.234 1 96.69 676 GLY A CA 1
ATOM 5523 C C . GLY A 1 676 ? 4.098 -15.641 -11.758 1 96.69 676 GLY A C 1
ATOM 5524 O O . GLY A 1 676 ? 2.926 -15.648 -11.375 1 96.69 676 GLY A O 1
ATOM 5525 N N . PRO A 1 677 ? 5.137 -15.43 -10.938 1 97.94 677 PRO A N 1
ATOM 5526 C CA . PRO A 1 677 ? 4.898 -15.32 -9.492 1 97.94 677 PRO A CA 1
ATOM 5527 C C . PRO A 1 677 ? 4.035 -14.117 -9.133 1 97.94 677 PRO A C 1
ATOM 5529 O O . PRO A 1 677 ? 3.248 -14.172 -8.188 1 97.94 677 PRO A O 1
ATOM 5532 N N . ARG A 1 678 ? 4.199 -13.031 -9.82 1 97.69 678 ARG A N 1
ATOM 5533 C CA . ARG A 1 678 ? 3.322 -11.883 -9.594 1 97.69 678 ARG A CA 1
ATOM 5534 C C . ARG A 1 678 ? 1.868 -12.242 -9.891 1 97.69 678 ARG A C 1
ATOM 5536 O O . ARG A 1 678 ? 0.972 -11.906 -9.117 1 97.69 678 ARG A O 1
ATOM 5543 N N . MET A 1 679 ? 1.619 -12.922 -10.961 1 97.31 679 MET A N 1
ATOM 5544 C CA . MET A 1 679 ? 0.282 -13.391 -11.32 1 97.31 679 MET A CA 1
ATOM 5545 C C . MET A 1 679 ? -0.293 -14.281 -10.227 1 97.31 679 MET A C 1
ATOM 5547 O O . MET A 1 679 ? -1.484 -14.203 -9.922 1 97.31 679 MET A O 1
ATOM 5551 N N . ASP A 1 680 ? 0.557 -15.094 -9.648 1 97.38 680 ASP A N 1
ATOM 5552 C CA . ASP A 1 680 ? 0.133 -15.977 -8.562 1 97.38 680 ASP A CA 1
ATOM 5553 C C . ASP A 1 680 ? -0.449 -15.172 -7.402 1 97.38 680 ASP A C 1
ATOM 5555 O O . ASP A 1 680 ? -1.47 -15.547 -6.824 1 97.38 680 ASP A O 1
ATOM 5559 N N . SER A 1 681 ? 0.228 -14.117 -7.082 1 97.75 681 SER A N 1
ATOM 5560 C CA . SER A 1 681 ? -0.22 -13.289 -5.969 1 97.75 681 SER A CA 1
ATOM 5561 C C . SER A 1 681 ? -1.578 -12.656 -6.258 1 97.75 681 SER A C 1
ATOM 5563 O O . SER A 1 681 ? -2.461 -12.648 -5.398 1 97.75 681 SER A O 1
ATOM 5565 N N . PHE A 1 682 ? -1.731 -12.078 -7.445 1 98.25 682 PHE A N 1
ATOM 5566 C CA . PHE A 1 682 ? -2.998 -11.469 -7.828 1 98.25 682 PHE A CA 1
ATOM 5567 C C . PHE A 1 682 ? -4.121 -12.492 -7.82 1 98.25 682 PHE A C 1
ATOM 5569 O O . PHE A 1 682 ? -5.195 -12.242 -7.27 1 98.25 682 PHE A O 1
ATOM 5576 N N . GLU A 1 683 ? -3.869 -13.664 -8.406 1 97.75 683 GLU A N 1
ATOM 5577 C CA . GLU A 1 683 ? -4.867 -14.719 -8.539 1 97.75 683 GLU A CA 1
ATOM 5578 C C . GLU A 1 683 ? -5.316 -15.219 -7.168 1 97.75 683 GLU A C 1
ATOM 5580 O O . GLU A 1 683 ? -6.516 -15.375 -6.922 1 97.75 683 GLU A O 1
ATOM 5585 N N . GLN A 1 684 ? -4.383 -15.453 -6.289 1 96.62 684 GLN A N 1
ATOM 5586 C CA . GLN A 1 684 ? -4.699 -15.984 -4.969 1 96.62 684 GLN A CA 1
ATOM 5587 C C . GLN A 1 684 ? -5.578 -15.008 -4.184 1 96.62 684 GLN A C 1
ATOM 5589 O O . GLN A 1 684 ? -6.555 -15.422 -3.551 1 96.62 684 GLN A O 1
ATOM 5594 N N . GLU A 1 685 ? -5.242 -13.75 -4.242 1 97.38 685 GLU A N 1
ATOM 5595 C CA . GLU A 1 685 ? -5.98 -12.734 -3.496 1 97.38 685 GLU A CA 1
ATOM 5596 C C . GLU A 1 685 ? -7.406 -12.594 -4.02 1 97.38 685 GLU A C 1
ATOM 5598 O O . GLU A 1 685 ? -8.352 -12.492 -3.24 1 97.38 685 GLU A O 1
ATOM 5603 N N . VAL A 1 686 ? -7.621 -12.586 -5.27 1 98.38 686 VAL A N 1
ATOM 5604 C CA . VAL A 1 686 ? -8.938 -12.375 -5.859 1 98.38 686 VAL A CA 1
ATOM 5605 C C . VAL A 1 686 ? -9.812 -13.602 -5.617 1 98.38 686 VAL A C 1
ATOM 5607 O O . VAL A 1 686 ? -10.984 -13.469 -5.25 1 98.38 686 VAL A O 1
ATOM 5610 N N . GLN A 1 687 ? -9.234 -14.781 -5.848 1 98 687 GLN A N 1
ATOM 5611 C CA . GLN A 1 687 ? -9.977 -16.016 -5.625 1 98 687 GLN A CA 1
ATOM 5612 C C . GLN A 1 687 ? -10.508 -16.094 -4.195 1 98 687 GLN A C 1
ATOM 5614 O O . GLN A 1 687 ? -11.672 -16.438 -3.973 1 98 687 GLN A O 1
ATOM 5619 N N . THR A 1 688 ? -9.664 -15.789 -3.262 1 97.25 688 THR A N 1
ATOM 5620 C CA . THR A 1 688 ? -10.031 -15.828 -1.852 1 97.25 688 THR A CA 1
ATOM 5621 C C . THR A 1 688 ? -11.148 -14.836 -1.555 1 97.25 688 THR A C 1
ATOM 5623 O O . THR A 1 688 ? -12.109 -15.172 -0.849 1 97.25 688 THR A O 1
ATOM 5626 N N . ARG A 1 689 ? -11.078 -13.672 -2.094 1 97.69 689 ARG A N 1
ATOM 5627 C CA . ARG A 1 689 ? -12.07 -12.633 -1.843 1 97.69 689 ARG A CA 1
ATOM 5628 C C . ARG A 1 689 ? -13.422 -13.016 -2.441 1 97.69 689 ARG A C 1
ATOM 5630 O O . ARG A 1 689 ? -14.461 -12.828 -1.809 1 97.69 689 ARG A O 1
ATOM 5637 N N . PHE A 1 690 ? -13.438 -13.539 -3.617 1 98.56 690 PHE A N 1
ATOM 5638 C CA . PHE A 1 690 ? -14.68 -13.938 -4.27 1 98.56 690 PHE A CA 1
ATOM 5639 C C . PHE A 1 690 ? -15.336 -15.094 -3.521 1 98.56 690 PHE A C 1
ATOM 5641 O O . PHE A 1 690 ? -16.562 -15.125 -3.367 1 98.56 690 PHE A O 1
ATOM 5648 N N . LYS A 1 691 ? -14.516 -16.016 -3.076 1 97.62 691 LYS A N 1
ATOM 5649 C CA . LYS A 1 691 ? -15.039 -17.156 -2.32 1 97.62 691 LYS A CA 1
ATOM 5650 C C . LYS A 1 691 ? -15.625 -16.703 -0.984 1 97.62 691 LYS A C 1
ATOM 5652 O O . LYS A 1 691 ? -16.734 -17.078 -0.627 1 97.62 691 LYS A O 1
ATOM 5657 N N . ASN A 1 692 ? -14.883 -15.859 -0.318 1 96.62 692 ASN A N 1
ATOM 5658 C CA . ASN A 1 692 ? -15.266 -15.477 1.039 1 96.62 692 ASN A CA 1
ATOM 5659 C C . ASN A 1 692 ? -16.438 -14.492 1.041 1 96.62 692 ASN A C 1
ATOM 5661 O O . ASN A 1 692 ? -17.312 -14.578 1.896 1 96.62 692 ASN A O 1
ATOM 5665 N N . GLU A 1 693 ? -16.438 -13.602 0.087 1 96.56 693 GLU A N 1
ATOM 5666 C CA . GLU A 1 693 ? -17.406 -12.508 0.136 1 96.56 693 GLU A CA 1
ATOM 5667 C C . GLU A 1 693 ? -18.656 -12.828 -0.673 1 96.56 693 GLU A C 1
ATOM 5669 O O . GLU A 1 693 ? -19.734 -12.328 -0.38 1 96.56 693 GLU A O 1
ATOM 5674 N N . LEU A 1 694 ? -18.516 -13.719 -1.702 1 98.12 694 LEU A N 1
ATOM 5675 C CA . LEU A 1 694 ? -19.641 -13.953 -2.605 1 98.12 694 LEU A CA 1
ATOM 5676 C C . LEU A 1 694 ? -20 -15.43 -2.652 1 98.12 694 LEU A C 1
ATOM 5678 O O . LEU A 1 694 ? -20.938 -15.82 -3.359 1 98.12 694 LEU A O 1
ATOM 5682 N N . LYS A 1 695 ? -19.203 -16.25 -1.922 1 97.19 695 LYS A N 1
ATOM 5683 C CA . LYS A 1 695 ? -19.375 -17.703 -2.023 1 97.19 695 LYS A CA 1
ATOM 5684 C C . LYS A 1 695 ? -19.359 -18.156 -3.48 1 97.19 695 LYS A C 1
ATOM 5686 O O . LYS A 1 695 ? -20.203 -18.953 -3.896 1 97.19 695 LYS A O 1
ATOM 5691 N N . ALA A 1 696 ? -18.453 -17.578 -4.168 1 98.31 696 ALA A N 1
ATOM 5692 C CA . ALA A 1 696 ? -18.391 -17.828 -5.605 1 98.31 696 ALA A CA 1
ATOM 5693 C C . ALA A 1 696 ? -17.812 -19.219 -5.902 1 98.31 696 ALA A C 1
ATOM 5695 O O . ALA A 1 696 ? -16.906 -19.672 -5.219 1 98.31 696 ALA A O 1
ATOM 5696 N N . ASP A 1 697 ? -18.406 -19.859 -6.906 1 97.5 697 ASP A N 1
ATOM 5697 C CA . ASP A 1 697 ? -17.75 -21.031 -7.473 1 97.5 697 ASP A CA 1
ATOM 5698 C C . ASP A 1 697 ? -16.531 -20.625 -8.305 1 97.5 697 ASP A C 1
ATOM 5700 O O . ASP A 1 697 ? -16.516 -19.562 -8.93 1 97.5 697 ASP A O 1
ATOM 5704 N N . ILE A 1 698 ? -15.539 -21.453 -8.266 1 98.06 698 ILE A N 1
ATOM 5705 C CA . ILE A 1 698 ? -14.305 -21.109 -8.953 1 98.06 698 ILE A CA 1
ATOM 5706 C C . ILE A 1 698 ? -14.18 -21.938 -10.234 1 98.06 698 ILE A C 1
ATOM 5708 O O . ILE A 1 698 ? -14.086 -23.172 -10.18 1 98.06 698 ILE A O 1
ATOM 5712 N N . TRP A 1 699 ? -14.359 -21.281 -11.391 1 98.31 699 TRP A N 1
ATOM 5713 C CA . TRP A 1 699 ? -14 -21.875 -12.672 1 98.31 699 TRP A CA 1
ATOM 5714 C C . TRP A 1 699 ? -12.492 -21.875 -12.875 1 98.31 699 TRP A C 1
ATOM 5716 O O . TRP A 1 699 ? -11.93 -20.891 -13.383 1 98.31 699 TRP A O 1
ATOM 5726 N N . ASP A 1 700 ? -11.805 -22.984 -12.5 1 97.12 700 ASP A N 1
ATOM 5727 C CA . ASP A 1 700 ? -10.352 -23.047 -12.328 1 97.12 700 ASP A CA 1
ATOM 5728 C C . ASP A 1 700 ? -9.664 -23.359 -13.648 1 97.12 700 ASP A C 1
ATOM 5730 O O . ASP A 1 700 ? -9.32 -24.516 -13.906 1 97.12 700 ASP A O 1
ATOM 5734 N N . THR A 1 701 ? -9.328 -22.375 -14.375 1 97.25 701 THR A N 1
ATOM 5735 C CA . THR A 1 701 ? -8.555 -22.531 -15.602 1 97.25 701 THR A CA 1
ATOM 5736 C C . THR A 1 701 ? -7.062 -22.422 -15.328 1 97.25 701 THR A C 1
ATOM 5738 O O . THR A 1 701 ? -6.238 -22.844 -16.141 1 97.25 701 THR A O 1
ATOM 5741 N N . TYR A 1 702 ? -6.715 -21.875 -14.227 1 97.69 702 TYR A N 1
ATOM 5742 C CA . TYR A 1 702 ? -5.328 -21.609 -13.844 1 97.69 702 TYR A CA 1
ATOM 5743 C C . TYR A 1 702 ? -4.559 -22.922 -13.68 1 97.69 702 TYR A C 1
ATOM 5745 O O . TYR A 1 702 ? -3.447 -23.062 -14.195 1 97.69 702 TYR A O 1
ATOM 5753 N N . THR A 1 703 ? -5.145 -23.906 -13.039 1 96.88 703 THR A N 1
ATOM 5754 C CA . THR A 1 703 ? -4.52 -25.188 -12.75 1 96.88 703 THR A CA 1
ATOM 5755 C C . THR A 1 703 ? -4.281 -25.984 -14.031 1 96.88 703 THR A C 1
ATOM 5757 O O . THR A 1 703 ? -3.316 -26.75 -14.133 1 96.88 703 THR A O 1
ATOM 5760 N N . LEU A 1 704 ? -5.176 -25.781 -15.023 1 97.19 704 LEU A N 1
ATOM 5761 C CA . LEU A 1 704 ? -5 -26.469 -16.297 1 97.19 704 LEU A CA 1
ATOM 5762 C C . LEU A 1 704 ? -3.676 -26.078 -16.953 1 97.19 704 LEU A C 1
ATOM 5764 O O . LEU A 1 704 ? -2.965 -26.922 -17.484 1 97.19 704 LEU A O 1
ATOM 5768 N N . GLY A 1 705 ? -3.389 -24.75 -16.859 1 95.88 705 GLY A N 1
ATOM 5769 C CA . GLY A 1 705 ? -2.133 -24.281 -17.422 1 95.88 705 GLY A CA 1
ATOM 5770 C C . GLY A 1 705 ? -0.924 -24.672 -16.578 1 95.88 705 GLY A C 1
ATOM 5771 O O . GLY A 1 705 ? 0.118 -25.031 -17.125 1 95.88 705 GLY A O 1
ATOM 5772 N N . GLU A 1 706 ? -1.057 -24.625 -15.344 1 96.75 706 GLU A N 1
ATOM 5773 C CA . GLU A 1 706 ? 0.05 -24.891 -14.438 1 96.75 706 GLU A CA 1
ATOM 5774 C C . GLU A 1 706 ? 0.469 -26.359 -14.5 1 96.75 706 GLU A C 1
ATOM 5776 O O . GLU A 1 706 ? 1.647 -26.688 -14.336 1 96.75 706 GLU A O 1
ATOM 5781 N N . SER A 1 707 ? -0.462 -27.266 -14.812 1 97.44 707 SER A N 1
ATOM 5782 C CA . SER A 1 707 ? -0.237 -28.703 -14.742 1 97.44 707 SER A CA 1
ATOM 5783 C C . SER A 1 707 ? 0.29 -29.25 -16.062 1 97.44 707 SER A C 1
ATOM 5785 O O . SER A 1 707 ? 0.409 -30.469 -16.234 1 97.44 707 SER A O 1
ATOM 5787 N N . ARG A 1 708 ? 0.586 -28.391 -16.938 1 95.88 708 ARG A N 1
ATOM 5788 C CA . ARG A 1 708 ? 1.216 -28.828 -18.188 1 95.88 708 ARG A CA 1
ATOM 5789 C C . ARG A 1 708 ? 2.709 -29.047 -17.984 1 95.88 708 ARG A C 1
ATOM 5791 O O . ARG A 1 708 ? 3.311 -28.516 -17.047 1 95.88 708 ARG A O 1
ATOM 5798 N N . THR A 1 709 ? 3.244 -29.828 -18.875 1 94.62 709 THR A N 1
ATOM 5799 C CA . THR A 1 709 ? 4.691 -30.016 -18.859 1 94.62 709 THR A CA 1
ATOM 5800 C C . THR A 1 709 ? 5.402 -28.781 -19.391 1 94.62 709 THR A C 1
ATOM 5802 O O . THR A 1 709 ? 4.781 -27.922 -20.031 1 94.62 709 THR A O 1
ATOM 5805 N N . TRP A 1 710 ? 6.648 -28.688 -19.078 1 92.12 710 TRP A N 1
ATOM 5806 C CA . TRP A 1 710 ? 7.441 -27.547 -19.531 1 92.12 710 TRP A CA 1
ATOM 5807 C C . TRP A 1 710 ? 7.312 -27.359 -21.047 1 92.12 710 TRP A C 1
ATOM 5809 O O . TRP A 1 710 ? 7.07 -26.25 -21.516 1 92.12 710 TRP A O 1
ATOM 5819 N N . ASP A 1 711 ? 7.398 -28.469 -21.828 1 89.38 711 ASP A N 1
ATOM 5820 C CA . ASP A 1 711 ? 7.352 -28.391 -23.281 1 89.38 711 ASP A CA 1
ATOM 5821 C C . ASP A 1 711 ? 5.992 -27.891 -23.766 1 89.38 711 ASP A C 1
ATOM 5823 O O . ASP A 1 711 ? 5.906 -27.188 -24.781 1 89.38 711 ASP A O 1
ATOM 5827 N N . GLU A 1 712 ? 5.031 -28.266 -23.047 1 91.38 712 GLU A N 1
ATOM 5828 C CA . GLU A 1 712 ? 3.688 -27.828 -23.406 1 91.38 712 GLU A CA 1
ATOM 5829 C C . GLU A 1 712 ? 3.455 -26.375 -23 1 91.38 712 GLU A C 1
ATOM 5831 O O . GLU A 1 712 ? 2.768 -25.641 -23.703 1 91.38 712 GLU A O 1
ATOM 5836 N N . LYS A 1 713 ? 4.035 -25.953 -21.922 1 92.75 713 LYS A N 1
ATOM 5837 C CA . LYS A 1 713 ? 3.873 -24.594 -21.406 1 92.75 713 LYS A CA 1
ATOM 5838 C C . LYS A 1 713 ? 4.492 -23.562 -22.359 1 92.75 713 LYS A C 1
ATOM 5840 O O . LYS A 1 713 ? 3.926 -22.5 -22.562 1 92.75 713 LYS A O 1
ATOM 5845 N N . ILE A 1 714 ? 5.609 -23.859 -22.891 1 90.94 714 ILE A N 1
ATOM 5846 C CA . ILE A 1 714 ? 6.395 -22.828 -23.578 1 90.94 714 ILE A CA 1
ATOM 5847 C C . ILE A 1 714 ? 5.883 -22.656 -25.016 1 90.94 714 ILE A C 1
ATOM 5849 O O . ILE A 1 714 ? 6.262 -21.719 -25.703 1 90.94 714 ILE A O 1
ATOM 5853 N N . ILE A 1 715 ? 4.949 -23.453 -25.484 1 84.06 715 ILE A N 1
ATOM 5854 C CA . ILE A 1 715 ? 4.414 -23.344 -26.828 1 84.06 715 ILE A CA 1
ATOM 5855 C C . ILE A 1 715 ? 3.674 -22.016 -26.984 1 84.06 715 ILE A C 1
ATOM 5857 O O . ILE A 1 715 ? 3.699 -21.406 -28.062 1 84.06 715 ILE A O 1
ATOM 5861 N N . GLY A 1 716 ? 3.152 -21.531 -25.938 1 79.94 716 GLY A N 1
ATOM 5862 C CA . GLY A 1 716 ? 2.34 -20.328 -26.016 1 79.94 716 GLY A CA 1
ATOM 5863 C C . GLY A 1 716 ? 3.096 -19.078 -25.609 1 79.94 716 GLY A C 1
ATOM 5864 O O . GLY A 1 716 ? 2.52 -17.984 -25.562 1 79.94 716 GLY A O 1
ATOM 5865 N N . ILE A 1 717 ? 4.438 -19.109 -25.484 1 86.31 717 ILE A N 1
ATOM 5866 C CA . ILE A 1 717 ? 5.148 -18 -24.875 1 86.31 717 ILE A CA 1
ATOM 5867 C C . ILE A 1 717 ? 5.297 -16.859 -25.875 1 86.31 717 ILE A C 1
ATOM 5869 O O . ILE A 1 717 ? 5.551 -15.711 -25.5 1 86.31 717 ILE A O 1
ATOM 5873 N N . THR A 1 718 ? 5.09 -17.156 -27.172 1 82.25 718 THR A N 1
ATOM 5874 C CA . THR A 1 718 ? 5.223 -16.125 -28.188 1 82.25 718 THR A CA 1
ATOM 5875 C C . THR A 1 718 ? 3.904 -15.375 -28.375 1 82.25 718 THR A C 1
ATOM 5877 O O . THR A 1 718 ? 3.848 -14.375 -29.094 1 82.25 718 THR A O 1
ATOM 5880 N N . CYS A 1 719 ? 2.844 -15.867 -27.766 1 86.75 719 CYS A N 1
ATOM 5881 C CA . CYS A 1 719 ? 1.558 -15.18 -27.797 1 86.75 719 CYS A CA 1
ATOM 5882 C C . CYS A 1 719 ? 1.505 -14.07 -26.766 1 86.75 719 CYS A C 1
ATOM 5884 O O . CYS A 1 719 ? 1.361 -14.344 -25.562 1 86.75 719 CYS A O 1
ATOM 5886 N N . PRO A 1 720 ? 1.521 -12.828 -27.109 1 83.44 720 PRO A N 1
ATOM 5887 C CA . PRO A 1 720 ? 1.519 -11.727 -26.141 1 83.44 720 PRO A CA 1
ATOM 5888 C C . PRO A 1 720 ? 0.231 -11.664 -25.312 1 83.44 720 PRO A C 1
ATOM 5890 O O . PRO A 1 720 ? 0.227 -11.125 -24.203 1 83.44 720 PRO A O 1
ATOM 5893 N N . SER A 1 721 ? -0.823 -12.25 -25.797 1 87.19 721 SER A N 1
ATOM 5894 C CA . SER A 1 721 ? -2.117 -12.18 -25.125 1 87.19 721 SER A CA 1
ATOM 5895 C C . SER A 1 721 ? -2.256 -13.266 -24.062 1 87.19 721 SER A C 1
ATOM 5897 O O . SER A 1 721 ? -3.262 -13.328 -23.359 1 87.19 721 SER A O 1
ATOM 5899 N N . ASN A 1 722 ? -1.263 -14.109 -23.906 1 91.25 722 ASN A N 1
ATOM 5900 C CA . ASN A 1 722 ? -1.263 -15.203 -22.938 1 91.25 722 ASN A CA 1
ATOM 5901 C C . ASN A 1 722 ? -2.479 -16.109 -23.125 1 91.25 722 ASN A C 1
ATOM 5903 O O . ASN A 1 722 ? -3.088 -16.531 -22.141 1 91.25 722 ASN A O 1
ATOM 5907 N N . HIS A 1 723 ? -2.822 -16.344 -24.391 1 94.12 723 HIS A N 1
ATOM 5908 C CA . HIS A 1 723 ? -3.939 -17.234 -24.703 1 94.12 723 HIS A CA 1
ATOM 5909 C C . HIS A 1 723 ? -3.506 -18.688 -24.719 1 94.12 723 HIS A C 1
ATOM 5911 O O . HIS A 1 723 ? -2.346 -19 -25 1 94.12 723 HIS A O 1
ATOM 5917 N N . VAL A 1 724 ? -4.422 -19.547 -24.406 1 94 724 VAL A N 1
ATOM 5918 C CA . VAL A 1 724 ? -4.215 -20.984 -24.609 1 94 724 VAL A CA 1
ATOM 5919 C C . VAL A 1 724 ? -4.762 -21.391 -25.969 1 94 724 VAL A C 1
ATOM 5921 O O . VAL A 1 724 ? -5.594 -20.703 -26.547 1 94 724 VAL A O 1
ATOM 5924 N N . PRO A 1 725 ? -4.312 -22.469 -26.453 1 93.31 725 PRO A N 1
ATOM 5925 C CA . PRO A 1 725 ? -4.848 -22.953 -27.734 1 93.31 725 PRO A CA 1
ATOM 5926 C C . PRO A 1 725 ? -6.34 -23.266 -27.656 1 93.31 725 PRO A C 1
ATOM 5928 O O . PRO A 1 725 ? -6.852 -23.609 -26.594 1 93.31 725 PRO A O 1
ATOM 5931 N N . ALA A 1 726 ? -6.977 -23.266 -28.812 1 94.75 726 ALA A N 1
ATOM 5932 C CA . ALA A 1 726 ? -8.43 -23.375 -28.922 1 94.75 726 ALA A CA 1
ATOM 5933 C C . ALA A 1 726 ? -8.914 -24.719 -28.375 1 94.75 726 ALA A C 1
ATOM 5935 O O . ALA A 1 726 ? -10.023 -24.812 -27.828 1 94.75 726 ALA A O 1
ATOM 5936 N N . ASP A 1 727 ? -8.117 -25.75 -28.562 1 94.06 727 ASP A N 1
ATOM 5937 C CA . ASP A 1 727 ? -8.516 -27.047 -28.031 1 94.06 727 ASP A CA 1
ATOM 5938 C C . ASP A 1 727 ? -8.641 -27 -26.516 1 94.06 727 ASP A C 1
ATOM 5940 O O . ASP A 1 727 ? -9.562 -27.609 -25.938 1 94.06 727 ASP A O 1
ATOM 5944 N N . GLN A 1 728 ? -7.773 -26.297 -25.875 1 95.19 728 GLN A N 1
ATOM 5945 C CA . GLN A 1 728 ? -7.879 -26.141 -24.438 1 95.19 728 GLN A CA 1
ATOM 5946 C C . GLN A 1 728 ? -9.07 -25.266 -24.047 1 95.19 728 GLN A C 1
ATOM 5948 O O . GLN A 1 728 ? -9.703 -25.484 -23.016 1 95.19 728 GLN A O 1
ATOM 5953 N N . VAL A 1 729 ? -9.359 -24.234 -24.828 1 97.12 729 VAL A N 1
ATOM 5954 C CA . VAL A 1 729 ? -10.539 -23.406 -24.578 1 97.12 729 VAL A CA 1
ATOM 5955 C C . VAL A 1 729 ? -11.781 -24.297 -24.516 1 97.12 729 VAL A C 1
ATOM 5957 O O . VAL A 1 729 ? -12.656 -24.094 -23.672 1 97.12 729 VAL A O 1
ATOM 5960 N N . ASP A 1 730 ? -11.836 -25.297 -25.422 1 96.06 730 ASP A N 1
ATOM 5961 C CA . ASP A 1 730 ? -12.953 -26.234 -25.438 1 96.06 730 ASP A CA 1
ATOM 5962 C C . ASP A 1 730 ? -13.039 -27.031 -24.141 1 96.06 730 ASP A C 1
ATOM 5964 O O . ASP A 1 730 ? -14.133 -27.25 -23.609 1 96.06 730 ASP A O 1
ATOM 5968 N N . ILE A 1 731 ? -11.938 -27.438 -23.719 1 96.69 731 ILE A N 1
ATOM 5969 C CA . ILE A 1 731 ? -11.891 -28.219 -22.484 1 96.69 731 ILE A CA 1
ATOM 5970 C C . ILE A 1 731 ? -12.289 -27.344 -21.297 1 96.69 731 ILE A C 1
ATOM 5972 O O . ILE A 1 731 ? -12.984 -27.781 -20.391 1 96.69 731 ILE A O 1
ATOM 5976 N N . GLU A 1 732 ? -11.852 -26.078 -21.25 1 97.69 732 GLU A N 1
ATOM 5977 C CA . GLU A 1 732 ? -12.281 -25.125 -20.234 1 97.69 732 GLU A CA 1
ATOM 5978 C C . GLU A 1 732 ? -13.797 -24.953 -20.25 1 97.69 732 GLU A C 1
ATOM 5980 O O . GLU A 1 732 ? -14.43 -24.891 -19.188 1 97.69 732 GLU A O 1
ATOM 5985 N N . ASN A 1 733 ? -14.367 -24.797 -21.422 1 98 733 ASN A N 1
ATOM 5986 C CA . ASN A 1 733 ? -15.82 -24.719 -21.547 1 98 733 ASN A CA 1
ATOM 5987 C C . ASN A 1 733 ? -16.5 -25.969 -21.016 1 98 733 ASN A C 1
ATOM 5989 O O . ASN A 1 733 ? -17.578 -25.891 -20.406 1 98 733 ASN A O 1
ATOM 5993 N N . GLN A 1 734 ? -15.875 -27.125 -21.344 1 96.81 734 GLN A N 1
ATOM 5994 C CA . GLN A 1 734 ? -16.422 -28.375 -20.844 1 96.81 734 GLN A CA 1
ATOM 5995 C C . GLN A 1 734 ? -16.5 -28.391 -19.328 1 96.81 734 GLN A C 1
ATOM 5997 O O . GLN A 1 734 ? -17.438 -28.922 -18.734 1 96.81 734 GLN A O 1
ATOM 6002 N N . ILE A 1 735 ? -15.5 -27.812 -18.672 1 97.38 735 ILE A N 1
ATOM 6003 C CA . ILE A 1 735 ? -15.508 -27.719 -17.219 1 97.38 735 ILE A CA 1
ATOM 6004 C C . ILE A 1 735 ? -16.703 -26.891 -16.766 1 97.38 735 ILE A C 1
ATOM 6006 O O . ILE A 1 735 ? -17.422 -27.281 -15.836 1 97.38 735 ILE A O 1
ATOM 6010 N N . LEU A 1 736 ? -16.906 -25.75 -17.391 1 97.75 736 LEU A N 1
ATOM 6011 C CA . LEU A 1 736 ? -18.047 -24.891 -17.078 1 97.75 736 LEU A CA 1
ATOM 6012 C C . LEU A 1 736 ? -19.359 -25.625 -17.312 1 97.75 736 LEU A C 1
ATOM 6014 O O . LEU A 1 736 ? -20.25 -25.609 -16.453 1 97.75 736 LEU A O 1
ATOM 6018 N N . MET A 1 737 ? -19.516 -26.297 -18.531 1 97.19 737 MET A N 1
ATOM 6019 C CA . MET A 1 737 ? -20.75 -26.969 -18.906 1 97.19 737 MET A CA 1
ATOM 6020 C C . MET A 1 737 ? -21.047 -28.125 -17.953 1 97.19 737 MET A C 1
ATOM 6022 O O . MET A 1 737 ? -22.203 -28.312 -17.562 1 97.19 737 MET A O 1
ATOM 6026 N N . ASN A 1 738 ? -20.016 -28.906 -17.609 1 96.56 738 ASN A N 1
ATOM 6027 C CA . ASN A 1 738 ? -20.219 -29.984 -16.656 1 96.56 738 ASN A CA 1
ATOM 6028 C C . ASN A 1 738 ? -20.641 -29.453 -15.281 1 96.56 738 ASN A C 1
ATOM 6030 O O . ASN A 1 738 ? -21.516 -30.031 -14.633 1 96.56 738 ASN A O 1
ATOM 6034 N N . GLY A 1 739 ? -20.047 -28.375 -14.797 1 96.25 739 GLY A N 1
ATOM 6035 C CA . GLY A 1 739 ? -20.375 -27.797 -13.508 1 96.25 739 GLY A CA 1
ATOM 6036 C C . GLY A 1 739 ? -21.797 -27.266 -13.445 1 96.25 739 GLY A C 1
ATOM 6037 O O . GLY A 1 739 ? -22.422 -27.312 -12.391 1 96.25 739 GLY A O 1
ATOM 6038 N N . LEU A 1 740 ? -22.328 -26.781 -14.531 1 96.38 740 LEU A N 1
ATOM 6039 C CA . LEU A 1 740 ? -23.641 -26.156 -14.562 1 96.38 740 LEU A CA 1
ATOM 6040 C C . LEU A 1 740 ? -24.734 -27.188 -14.852 1 96.38 740 LEU A C 1
ATOM 6042 O O . LEU A 1 740 ? -25.875 -27.031 -14.422 1 96.38 740 LEU A O 1
ATOM 6046 N N . CYS A 1 741 ? -24.328 -28.266 -15.594 1 96.19 741 CYS A N 1
ATOM 6047 C CA . CYS A 1 741 ? -25.391 -29.109 -16.141 1 96.19 741 CYS A CA 1
ATOM 6048 C C . CYS A 1 741 ? -25.422 -30.469 -15.438 1 96.19 741 CYS A C 1
ATOM 6050 O O . CYS A 1 741 ? -26.438 -31.156 -15.477 1 96.19 741 CYS A O 1
ATOM 6052 N N . ASN A 1 742 ? -24.25 -30.859 -14.875 1 92.94 742 ASN A N 1
ATOM 6053 C CA . ASN A 1 742 ? -24.297 -32.156 -14.188 1 92.94 742 ASN A CA 1
ATOM 6054 C C . ASN A 1 742 ? -25.203 -32.094 -12.961 1 92.94 742 ASN A C 1
ATOM 6056 O O . ASN A 1 742 ? -25.25 -31.094 -12.25 1 92.94 742 ASN A O 1
ATOM 6060 N N . LEU A 1 743 ? -26.062 -33.156 -12.703 1 74.94 743 LEU A N 1
ATOM 6061 C CA . LEU A 1 743 ? -27.078 -33.25 -11.664 1 74.94 743 LEU A CA 1
ATOM 6062 C C . LEU A 1 743 ? -26.5 -33.844 -10.391 1 74.94 743 LEU A C 1
ATOM 6064 O O . LEU A 1 743 ? -25.625 -34.719 -10.453 1 74.94 743 LEU A O 1
ATOM 6068 N N . MET B 1 1 ? -24.859 5.102 -30.578 1 18.41 1 MET B N 1
ATOM 6069 C CA . MET B 1 1 ? -24.891 4.098 -31.641 1 18.41 1 MET B CA 1
ATOM 6070 C C . MET B 1 1 ? -23.484 3.695 -32.062 1 18.41 1 MET B C 1
ATOM 6072 O O . MET B 1 1 ? -23.312 2.885 -32.969 1 18.41 1 MET B O 1
ATOM 6076 N N . THR B 1 2 ? -22.438 4.66 -31.922 1 19.55 2 THR B N 1
ATOM 6077 C CA . THR B 1 2 ? -21.266 4.586 -32.781 1 19.55 2 THR B CA 1
ATOM 6078 C C . THR B 1 2 ? -20.531 3.258 -32.625 1 19.55 2 THR B C 1
ATOM 6080 O O . THR B 1 2 ? -20.422 2.752 -31.5 1 19.55 2 THR B O 1
ATOM 6083 N N . VAL B 1 3 ? -20.172 2.637 -33.688 1 20.09 3 VAL B N 1
ATOM 6084 C CA . VAL B 1 3 ? -19.672 1.442 -34.375 1 20.09 3 VAL B CA 1
ATOM 6085 C C . VAL B 1 3 ? -18.297 1.081 -33.812 1 20.09 3 VAL B C 1
ATOM 6087 O O . VAL B 1 3 ? -17.578 1.938 -33.281 1 20.09 3 VAL B O 1
ATOM 6090 N N . TYR B 1 4 ? -17.703 -0.132 -34.219 1 20.66 4 TYR B N 1
ATOM 6091 C CA . TYR B 1 4 ? -17.047 -1.301 -33.625 1 20.66 4 TYR B CA 1
ATOM 6092 C C . TYR B 1 4 ? -15.531 -1.159 -33.719 1 20.66 4 TYR B C 1
ATOM 6094 O O . TYR B 1 4 ? -14.797 -1.997 -33.188 1 20.66 4 TYR B O 1
ATOM 6102 N N . THR B 1 5 ? -14.805 -0.086 -34.469 1 21.89 5 THR B N 1
ATOM 6103 C CA . THR B 1 5 ? -13.75 -0.387 -35.406 1 21.89 5 THR B CA 1
ATOM 6104 C C . THR B 1 5 ? -12.453 -0.751 -34.688 1 21.89 5 THR B C 1
ATOM 6106 O O . THR B 1 5 ? -11.836 0.1 -34.062 1 21.89 5 THR B O 1
ATOM 6109 N N . LEU B 1 6 ? -12.344 -1.947 -34.125 1 21.91 6 LEU B N 1
ATOM 6110 C CA . LEU B 1 6 ? -11.289 -2.648 -33.406 1 21.91 6 LEU B CA 1
ATOM 6111 C C . LEU B 1 6 ? -9.977 -2.596 -34.156 1 21.91 6 LEU B C 1
ATOM 6113 O O . LEU B 1 6 ? -8.906 -2.441 -33.562 1 21.91 6 LEU B O 1
ATOM 6117 N N . LEU B 1 7 ? -9.914 -3.264 -35.375 1 21.59 7 LEU B N 1
ATOM 6118 C CA . LEU B 1 7 ? -8.961 -4.102 -36.094 1 21.59 7 LEU B CA 1
ATOM 6119 C C . LEU B 1 7 ? -7.922 -3.246 -36.812 1 21.59 7 LEU B C 1
ATOM 6121 O O . LEU B 1 7 ? -6.914 -3.764 -37.312 1 21.59 7 LEU B O 1
ATOM 6125 N N . GLU B 1 8 ? -8.375 -2.186 -37.531 1 20.92 8 GLU B N 1
ATOM 6126 C CA . GLU B 1 8 ? -7.809 -1.89 -38.844 1 20.92 8 GLU B CA 1
ATOM 6127 C C . GLU B 1 8 ? -6.316 -1.59 -38.75 1 20.92 8 GLU B C 1
ATOM 6129 O O . GLU B 1 8 ? -5.84 -1.115 -37.719 1 20.92 8 GLU B O 1
ATOM 6134 N N . GLU B 1 9 ? -5.609 -2.258 -39.812 1 23.3 9 GLU B N 1
ATOM 6135 C CA . GLU B 1 9 ? -4.203 -2.242 -40.219 1 23.3 9 GLU B CA 1
ATOM 6136 C C . GLU B 1 9 ? -3.654 -0.82 -40.25 1 23.3 9 GLU B C 1
ATOM 6138 O O . GLU B 1 9 ? -4.199 0.049 -40.938 1 23.3 9 GLU B O 1
ATOM 6143 N N . GLN B 1 10 ? -3.232 -0.371 -39.188 1 21.61 10 GLN B N 1
ATOM 6144 C CA . GLN B 1 10 ? -2.715 0.994 -39.219 1 21.61 10 GLN B CA 1
ATOM 6145 C C . GLN B 1 10 ? -1.721 1.191 -40.344 1 21.61 10 GLN B C 1
ATOM 6147 O O . GLN B 1 10 ? -0.701 0.502 -40.438 1 21.61 10 GLN B O 1
ATOM 6152 N N . ALA B 1 11 ? -2.297 1.315 -41.625 1 22.64 11 ALA B N 1
ATOM 6153 C CA . ALA B 1 11 ? -1.45 1.652 -42.781 1 22.64 11 ALA B CA 1
ATOM 6154 C C . ALA B 1 11 ? -0.25 2.488 -42.344 1 22.64 11 ALA B C 1
ATOM 6156 O O . ALA B 1 11 ? -0.36 3.316 -41.438 1 22.64 11 ALA B O 1
ATOM 6157 N N . VAL B 1 12 ? 0.936 2.039 -42.812 1 24.11 12 VAL B N 1
ATOM 6158 C CA . VAL B 1 12 ? 2.307 2.531 -42.719 1 24.11 12 VAL B CA 1
ATOM 6159 C C . VAL B 1 12 ? 2.363 3.992 -43.188 1 24.11 12 VAL B C 1
ATOM 6161 O O . VAL B 1 12 ? 2.184 4.297 -44.344 1 24.11 12 VAL B O 1
ATOM 6164 N N . GLN B 1 13 ? 1.452 4.77 -42.688 1 22.09 13 GLN B N 1
ATOM 6165 C CA . GLN B 1 13 ? 1.448 6.102 -43.281 1 22.09 13 GLN B CA 1
ATOM 6166 C C . GLN B 1 13 ? 2.869 6.586 -43.562 1 22.09 13 GLN B C 1
ATOM 6168 O O . GLN B 1 13 ? 3.732 6.508 -42.688 1 22.09 13 GLN B O 1
ATOM 6173 N N . GLN B 1 14 ? 3.131 6.5 -44.844 1 22 14 GLN B N 1
ATOM 6174 C CA . GLN B 1 14 ? 4.348 6.969 -45.469 1 22 14 GLN B CA 1
ATOM 6175 C C . GLN B 1 14 ? 4.879 8.234 -44.812 1 22 14 GLN B C 1
ATOM 6177 O O . GLN B 1 14 ? 4.102 9.086 -44.375 1 22 14 GLN B O 1
ATOM 6182 N N . LYS B 1 15 ? 6.051 8.039 -44.312 1 24 15 LYS B N 1
ATOM 6183 C CA . LYS B 1 15 ? 6.898 9.055 -43.719 1 24 15 LYS B CA 1
ATOM 6184 C C . LYS B 1 15 ? 6.812 10.375 -44.469 1 24 15 LYS B C 1
ATOM 6186 O O . LYS B 1 15 ? 6.863 10.383 -45.719 1 24 15 LYS B O 1
ATOM 6191 N N . PRO B 1 16 ? 6.074 11.336 -43.969 1 24.33 16 PRO B N 1
ATOM 6192 C CA . PRO B 1 16 ? 6 12.578 -44.75 1 24.33 16 PRO B CA 1
ATOM 6193 C C . PRO B 1 16 ? 7.316 12.914 -45.469 1 24.33 16 PRO B C 1
ATOM 6195 O O . PRO B 1 16 ? 8.391 12.57 -44.938 1 24.33 16 PRO B O 1
ATOM 6198 N N . ALA B 1 17 ? 7.309 12.859 -46.75 1 22.47 17 ALA B N 1
ATOM 6199 C CA . ALA B 1 17 ? 8.438 13.219 -47.594 1 22.47 17 ALA B CA 1
ATOM 6200 C C . ALA B 1 17 ? 9.141 14.469 -47.094 1 22.47 17 ALA B C 1
ATOM 6202 O O . ALA B 1 17 ? 8.5 15.5 -46.844 1 22.47 17 ALA B O 1
ATOM 6203 N N . TYR B 1 18 ? 10.148 14.234 -46.281 1 19.41 18 TYR B N 1
ATOM 6204 C CA . TYR B 1 18 ? 10.992 15.359 -45.875 1 19.41 18 TYR B CA 1
ATOM 6205 C C . TYR B 1 18 ? 11.234 16.297 -47.062 1 19.41 18 TYR B C 1
ATOM 6207 O O . TYR B 1 18 ? 11.594 15.867 -48.156 1 19.41 18 TYR B O 1
ATOM 6215 N N . LYS B 1 19 ? 10.289 17.266 -47.125 1 23.05 19 LYS B N 1
ATOM 6216 C CA . LYS B 1 19 ? 10.461 18.281 -48.125 1 23.05 19 LYS B CA 1
ATOM 6217 C C . LYS B 1 19 ? 11.938 18.547 -48.406 1 23.05 19 LYS B C 1
ATOM 6219 O O . LYS B 1 19 ? 12.75 18.578 -47.469 1 23.05 19 LYS B O 1
ATOM 6224 N N . LYS B 1 20 ? 12.32 18.281 -49.594 1 21.83 20 LYS B N 1
ATOM 6225 C CA . LYS B 1 20 ? 13.617 18.609 -50.188 1 21.83 20 LYS B CA 1
ATOM 6226 C C . LYS B 1 20 ? 14.047 20.016 -49.812 1 21.83 20 LYS B C 1
ATOM 6228 O O . LYS B 1 20 ? 13.289 20.969 -50.031 1 21.83 20 LYS B O 1
ATOM 6233 N N . TRP B 1 21 ? 14.922 20.234 -48.781 1 18.95 21 TRP B N 1
ATOM 6234 C CA . TRP B 1 21 ? 15.516 21.5 -48.375 1 18.95 21 TRP B CA 1
ATOM 6235 C C . TRP B 1 21 ? 16.078 22.281 -49.562 1 18.95 21 TRP B C 1
ATOM 6237 O O . TRP B 1 21 ? 16.969 21.781 -50.25 1 18.95 21 TRP B O 1
ATOM 6247 N N . CYS B 1 22 ? 15.211 22.422 -50.625 1 19.92 22 CYS B N 1
ATOM 6248 C CA . CYS B 1 22 ? 16.062 23.141 -51.562 1 19.92 22 CYS B CA 1
ATOM 6249 C C . CYS B 1 22 ? 16.656 24.391 -50.938 1 19.92 22 CYS B C 1
ATOM 6251 O O . CYS B 1 22 ? 15.922 25.219 -50.375 1 19.92 22 CYS B O 1
ATOM 6253 N N . LEU B 1 23 ? 17.906 24.297 -50.688 1 21.16 23 LEU B N 1
ATOM 6254 C CA . LEU B 1 23 ? 18.922 25.266 -50.25 1 21.16 23 LEU B CA 1
ATOM 6255 C C . LEU B 1 23 ? 18.844 26.531 -51.094 1 21.16 23 LEU B C 1
ATOM 6257 O O . LEU B 1 23 ? 19.359 26.562 -52.219 1 21.16 23 LEU B O 1
ATOM 6261 N N . ALA B 1 24 ? 17.625 26.953 -51.469 1 22.88 24 ALA B N 1
ATOM 6262 C CA . ALA B 1 24 ? 18.141 28.016 -52.344 1 22.88 24 ALA B CA 1
ATOM 6263 C C . ALA B 1 24 ? 19.109 28.922 -51.594 1 22.88 24 ALA B C 1
ATOM 6265 O O . ALA B 1 24 ? 19.141 28.922 -50.344 1 22.88 24 ALA B O 1
ATOM 6266 N N . GLY B 1 25 ? 19.219 30.203 -52.062 1 21.3 25 GLY B N 1
ATOM 6267 C CA . GLY B 1 25 ? 20.141 31.328 -52.25 1 21.3 25 GLY B CA 1
ATOM 6268 C C . GLY B 1 25 ? 20.344 32.125 -50.969 1 21.3 25 GLY B C 1
ATOM 6269 O O . GLY B 1 25 ? 19.422 32.781 -50.469 1 21.3 25 GLY B O 1
ATOM 6270 N N . ILE B 1 26 ? 21.156 31.531 -50.094 1 25.5 26 ILE B N 1
ATOM 6271 C CA . ILE B 1 26 ? 21.672 31.906 -48.781 1 25.5 26 ILE B CA 1
ATOM 6272 C C . ILE B 1 26 ? 22.391 33.25 -48.875 1 25.5 26 ILE B C 1
ATOM 6274 O O . ILE B 1 26 ? 23.016 33.688 -47.906 1 25.5 26 ILE B O 1
ATOM 6278 N N . SER B 1 27 ? 22.094 34.25 -49.562 1 21.78 27 SER B N 1
ATOM 6279 C CA . SER B 1 27 ? 23.281 35.062 -49.625 1 21.78 27 SER B CA 1
ATOM 6280 C C . SER B 1 27 ? 23.594 35.688 -48.25 1 21.78 27 SER B C 1
ATOM 6282 O O . SER B 1 27 ? 24.641 36.312 -48.062 1 21.78 27 SER B O 1
ATOM 6284 N N . LEU B 1 28 ? 22.672 35.656 -47.25 1 21.98 28 LEU B N 1
ATOM 6285 C CA . LEU B 1 28 ? 22.922 36.844 -46.406 1 21.98 28 LEU B CA 1
ATOM 6286 C C . LEU B 1 28 ? 24.047 36.562 -45.438 1 21.98 28 LEU B C 1
ATOM 6288 O O . LEU B 1 28 ? 24.203 35.438 -44.938 1 21.98 28 LEU B O 1
ATOM 6292 N N . THR B 1 29 ? 25.141 37.375 -45.094 1 22.59 29 THR B N 1
ATOM 6293 C CA . THR B 1 29 ? 26.453 37.438 -44.469 1 22.59 29 THR B CA 1
ATOM 6294 C C . THR B 1 29 ? 26.328 37.375 -42.938 1 22.59 29 THR B C 1
ATOM 6296 O O . THR B 1 29 ? 27.328 37.5 -42.219 1 22.59 29 THR B O 1
ATOM 6299 N N . ALA B 1 30 ? 25.469 36.5 -42.344 1 24.75 30 ALA B N 1
ATOM 6300 C CA . ALA B 1 30 ? 25.312 36.75 -40.906 1 24.75 30 ALA B CA 1
ATOM 6301 C C . ALA B 1 30 ? 26.516 36.219 -40.125 1 24.75 30 ALA B C 1
ATOM 6303 O O . ALA B 1 30 ? 26.984 35.094 -40.375 1 24.75 30 ALA B O 1
ATOM 6304 N N . VAL B 1 31 ? 27.406 37 -39.469 1 28.22 31 VAL B N 1
ATOM 6305 C CA . VAL B 1 31 ? 28.625 36.781 -38.688 1 28.22 31 VAL B CA 1
ATOM 6306 C C . VAL B 1 31 ? 28.297 35.938 -37.438 1 28.22 31 VAL B C 1
ATOM 6308 O O . VAL B 1 31 ? 27.406 36.281 -36.688 1 28.22 31 VAL B O 1
ATOM 6311 N N . ALA B 1 32 ? 28.641 34.688 -37.531 1 28.52 32 ALA B N 1
ATOM 6312 C CA . ALA B 1 32 ? 28.594 33.688 -36.469 1 28.52 32 ALA B CA 1
ATOM 6313 C C . ALA B 1 32 ? 29.469 34.125 -35.281 1 28.52 32 ALA B C 1
ATOM 6315 O O . ALA B 1 32 ? 30.578 34.625 -35.469 1 28.52 32 ALA B O 1
ATOM 6316 N N . VAL B 1 33 ? 29.047 34.406 -34.188 1 29.33 33 VAL B N 1
ATOM 6317 C CA . VAL B 1 33 ? 29.703 34.844 -32.938 1 29.33 33 VAL B CA 1
ATOM 6318 C C . VAL B 1 33 ? 30.781 33.844 -32.531 1 29.33 33 VAL B C 1
ATOM 6320 O O . VAL B 1 33 ? 30.484 32.781 -31.984 1 29.33 33 VAL B O 1
ATOM 6323 N N . ALA B 1 34 ? 31.781 33.438 -33.625 1 25.33 34 ALA B N 1
ATOM 6324 C CA . ALA B 1 34 ? 32.906 32.594 -33.281 1 25.33 34 ALA B CA 1
ATOM 6325 C C . ALA B 1 34 ? 33.781 33.25 -32.219 1 25.33 34 ALA B C 1
ATOM 6327 O O . ALA B 1 34 ? 33.875 34.469 -32.156 1 25.33 34 ALA B O 1
ATOM 6328 N N . GLY B 1 35 ? 34.562 32.5 -31.375 1 24.52 35 GLY B N 1
ATOM 6329 C CA . GLY B 1 35 ? 35.594 32.719 -30.391 1 24.52 35 GLY B CA 1
ATOM 6330 C C . GLY B 1 35 ? 36.875 33.312 -30.969 1 24.52 35 GLY B C 1
ATOM 6331 O O . GLY B 1 35 ? 37.906 33.344 -30.312 1 24.52 35 GLY B O 1
ATOM 6332 N N . TYR B 1 36 ? 37.188 33.562 -32.281 1 22.72 36 TYR B N 1
ATOM 6333 C CA . TYR B 1 36 ? 38.625 33.781 -32.469 1 22.72 36 TYR B CA 1
ATOM 6334 C C . TYR B 1 36 ? 39.125 34.969 -31.672 1 22.72 36 TYR B C 1
ATOM 6336 O O . TYR B 1 36 ? 38.406 35.938 -31.5 1 22.72 36 TYR B O 1
ATOM 6344 N N . PHE B 1 37 ? 40.5 34.656 -31.141 1 22.45 37 PHE B N 1
ATOM 6345 C CA . PHE B 1 37 ? 41.469 35.406 -30.344 1 22.45 37 PHE B CA 1
ATOM 6346 C C . PHE B 1 37 ? 41.75 36.75 -30.969 1 22.45 37 PHE B C 1
ATOM 6348 O O . PHE B 1 37 ? 41.594 36.938 -32.156 1 22.45 37 PHE B O 1
ATOM 6355 N N . ILE B 1 38 ? 42.406 37.656 -30.156 1 22.17 38 ILE B N 1
ATOM 6356 C CA . ILE B 1 38 ? 43 39 -30.047 1 22.17 38 ILE B CA 1
ATOM 6357 C C . ILE B 1 38 ? 44.031 39.219 -31.156 1 22.17 38 ILE B C 1
ATOM 6359 O O . ILE B 1 38 ? 44.5 38.25 -31.766 1 22.17 38 ILE B O 1
ATOM 6363 N N . PHE B 1 39 ? 45.5 39.781 -30.859 1 23.02 39 PHE B N 1
ATOM 6364 C CA . PHE B 1 39 ? 46.094 41.094 -30.938 1 23.02 39 PHE B CA 1
ATOM 6365 C C . PHE B 1 39 ? 47.156 41.188 -32 1 23.02 39 PHE B C 1
ATOM 6367 O O . PHE B 1 39 ? 47.719 42.25 -32.281 1 23.02 39 PHE B O 1
ATOM 6374 N N . THR B 1 40 ? 48 40.312 -32.656 1 24.41 40 THR B N 1
ATOM 6375 C CA . THR B 1 40 ? 49.25 40.969 -32.938 1 24.41 40 THR B CA 1
ATOM 6376 C C . THR B 1 40 ? 49.031 42.188 -33.844 1 24.41 40 THR B C 1
ATOM 6378 O O . THR B 1 40 ? 48.406 42.062 -34.906 1 24.41 40 THR B O 1
ATOM 6381 N N . TYR B 1 41 ? 49.344 43.531 -33.344 1 23.08 41 TYR B N 1
ATOM 6382 C CA . TYR B 1 41 ? 49.375 44.844 -3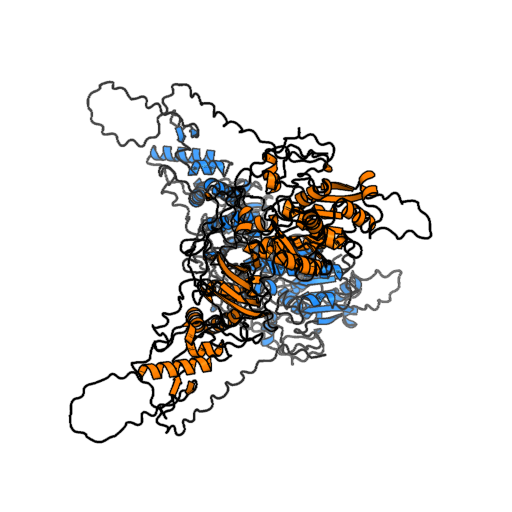3.938 1 23.08 41 TYR B CA 1
ATOM 6383 C C . TYR B 1 41 ? 50.469 44.938 -35.031 1 23.08 41 TYR B C 1
ATOM 6385 O O . TYR B 1 41 ? 51.219 45.906 -35.094 1 23.08 41 TYR B O 1
ATOM 6393 N N . GLN B 1 42 ? 51.25 43.812 -35.438 1 25.12 42 GLN B N 1
ATOM 6394 C CA . GLN B 1 42 ? 52.312 44.375 -36.281 1 25.12 42 GLN B CA 1
ATOM 6395 C C . GLN B 1 42 ? 51.719 45.125 -37.469 1 25.12 42 GLN B C 1
ATOM 6397 O O . GLN B 1 42 ? 50.656 44.75 -38 1 25.12 42 GLN B O 1
ATOM 6402 N N . HIS B 1 43 ? 52.312 46.375 -37.812 1 24.97 43 HIS B N 1
ATOM 6403 C CA . HIS B 1 43 ? 52.188 47.438 -38.812 1 24.97 43 HIS B CA 1
ATOM 6404 C C . HIS B 1 43 ? 52.156 46.875 -40.219 1 24.97 43 HIS B C 1
ATOM 6406 O O . HIS B 1 43 ? 52.281 47.625 -41.219 1 24.97 43 HIS B O 1
ATOM 6412 N N . ILE B 1 44 ? 52.281 45.469 -40.406 1 26.36 44 ILE B N 1
ATOM 6413 C CA . ILE B 1 44 ? 52.719 45.312 -41.781 1 26.36 44 ILE B CA 1
ATOM 6414 C C . ILE B 1 44 ? 51.656 45.906 -42.719 1 26.36 44 ILE B C 1
ATOM 6416 O O . ILE B 1 44 ? 50.469 45.875 -42.375 1 26.36 44 ILE B O 1
ATOM 6420 N N . GLU B 1 45 ? 52 46.094 -44 1 26.22 45 GLU B N 1
ATOM 6421 C CA . GLU B 1 45 ? 51.531 46.688 -45.25 1 26.22 45 GLU B CA 1
ATOM 6422 C C . GLU B 1 45 ? 50.156 46.156 -45.625 1 26.22 45 GLU B C 1
ATOM 6424 O O . GLU B 1 45 ? 49.875 44.969 -45.5 1 26.22 45 GLU B O 1
ATOM 6429 N N . SER B 1 46 ? 49.156 47.062 -45.75 1 25.92 46 SER B N 1
ATOM 6430 C CA . SER B 1 46 ? 47.688 47.281 -45.75 1 25.92 46 SER B CA 1
ATOM 6431 C C . SER B 1 46 ? 47.031 46.562 -46.875 1 25.92 46 SER B C 1
ATOM 6433 O O . SER B 1 46 ? 46.656 47.156 -47.906 1 25.92 46 SER B O 1
ATOM 6435 N N . ASP B 1 47 ? 47.625 45.344 -47.344 1 26.36 47 ASP B N 1
ATOM 6436 C CA . ASP B 1 47 ? 46.938 45 -48.562 1 26.36 47 ASP B CA 1
ATOM 6437 C C . ASP B 1 47 ? 45.438 44.844 -48.312 1 26.36 47 ASP B C 1
ATOM 6439 O O . ASP B 1 47 ? 45 44.594 -47.188 1 26.36 47 ASP B O 1
ATOM 6443 N N . GLN B 1 48 ? 44.562 44.906 -49.406 1 24.91 48 GLN B N 1
ATOM 6444 C CA . GLN B 1 48 ? 43.125 45.031 -49.688 1 24.91 48 GLN B CA 1
ATOM 6445 C C . GLN B 1 48 ? 42.312 43.969 -48.969 1 24.91 48 GLN B C 1
ATOM 6447 O O . GLN B 1 48 ? 42.812 42.906 -48.625 1 24.91 48 GLN B O 1
ATOM 6452 N N . ASP B 1 49 ? 40.938 44.219 -48.719 1 27.67 49 ASP B N 1
ATOM 6453 C CA . ASP B 1 49 ? 39.719 44.094 -47.969 1 27.67 49 ASP B CA 1
ATOM 6454 C C . ASP B 1 49 ? 39.031 42.75 -48.219 1 27.67 49 ASP B C 1
ATOM 6456 O O . ASP B 1 49 ? 37.812 42.656 -48.25 1 27.67 49 ASP B O 1
ATOM 6460 N N . ALA B 1 50 ? 39.562 41.625 -48.812 1 28.17 50 ALA B N 1
ATOM 6461 C CA . ALA B 1 50 ? 38.594 40.594 -49.094 1 28.17 50 ALA B CA 1
ATOM 6462 C C . ALA B 1 50 ? 37.969 40.062 -47.812 1 28.17 50 ALA B C 1
ATOM 6464 O O . ALA B 1 50 ? 38.656 39.438 -47 1 28.17 50 ALA B O 1
ATOM 6465 N N . VAL B 1 51 ? 36.969 40.812 -47.25 1 29.05 51 VAL B N 1
ATOM 6466 C CA . VAL B 1 51 ? 36.219 40.312 -46.125 1 29.05 51 VAL B CA 1
ATOM 6467 C C . VAL B 1 51 ? 35.594 38.938 -46.469 1 29.05 51 VAL B C 1
ATOM 6469 O O . VAL B 1 51 ? 34.875 38.812 -47.438 1 29.05 51 VAL B O 1
ATOM 6472 N N . PRO B 1 52 ? 36.188 37.875 -46.219 1 30.44 52 PRO B N 1
ATOM 6473 C CA . PRO B 1 52 ? 35.531 36.594 -46.5 1 30.44 52 PRO B CA 1
ATOM 6474 C C . PRO B 1 52 ? 34.062 36.594 -46 1 30.44 52 PRO B C 1
ATOM 6476 O O . PRO B 1 52 ? 33.781 37.094 -44.938 1 30.44 52 PRO B O 1
ATOM 6479 N N . GLU B 1 53 ? 33.062 36.688 -46.938 1 31.45 53 GLU B N 1
ATOM 6480 C CA . GLU B 1 53 ? 31.641 36.469 -46.719 1 31.45 53 GLU B CA 1
ATOM 6481 C C . GLU B 1 53 ? 31.391 35.219 -45.875 1 31.45 53 GLU B C 1
ATOM 6483 O O . GLU B 1 53 ? 31.578 34.094 -46.375 1 31.45 53 GLU B O 1
ATOM 6488 N N . VAL B 1 54 ? 31.828 35.156 -44.688 1 33.91 54 VAL B N 1
ATOM 6489 C CA . VAL B 1 54 ? 31.391 34.031 -43.875 1 33.91 54 VAL B CA 1
ATOM 6490 C C . VAL B 1 54 ? 29.875 33.875 -44 1 33.91 54 VAL B C 1
ATOM 6492 O O . VAL B 1 54 ? 29.109 34.781 -43.625 1 33.91 54 VAL B O 1
ATOM 6495 N N . ASN B 1 55 ? 29.297 33.312 -45.031 1 35.69 55 ASN B N 1
ATOM 6496 C CA . ASN B 1 55 ? 27.922 32.844 -45.219 1 35.69 55 ASN B CA 1
ATOM 6497 C C . ASN B 1 55 ? 27.375 32.219 -43.938 1 35.69 55 ASN B C 1
ATOM 6499 O O . ASN B 1 55 ? 27.641 31.047 -43.656 1 35.69 55 ASN B O 1
ATOM 6503 N N . THR B 1 56 ? 27.172 32.844 -42.812 1 45.59 56 THR B N 1
ATOM 6504 C CA . THR B 1 56 ? 26.625 32.312 -41.594 1 45.59 56 THR B CA 1
ATOM 6505 C C . THR B 1 56 ? 25.172 31.859 -41.781 1 45.59 56 THR B C 1
ATOM 6507 O O . THR B 1 56 ? 24.297 32.688 -42 1 45.59 56 THR B O 1
ATOM 6510 N N . THR B 1 57 ? 24.781 30.797 -42.312 1 57.84 57 THR B N 1
ATOM 6511 C CA . THR B 1 57 ? 23.469 30.172 -42.406 1 57.84 57 THR B CA 1
ATOM 6512 C C . THR B 1 57 ? 22.812 30.078 -41.031 1 57.84 57 THR B C 1
ATOM 6514 O O . THR B 1 57 ? 23.422 29.562 -40.094 1 57.84 57 THR B O 1
ATOM 6517 N N . ILE B 1 58 ? 21.656 30.906 -40.844 1 70 58 ILE B N 1
ATOM 6518 C CA . ILE B 1 58 ? 20.844 30.859 -39.625 1 70 58 ILE B CA 1
ATOM 6519 C C . ILE B 1 58 ? 20.281 29.438 -39.438 1 70 58 ILE B C 1
ATOM 6521 O O . ILE B 1 58 ? 19.656 28.891 -40.344 1 70 58 ILE B O 1
ATOM 6525 N N . PRO B 1 59 ? 20.625 28.922 -38.406 1 73.69 59 PRO B N 1
ATOM 6526 C CA . PRO B 1 59 ? 20.094 27.578 -38.125 1 73.69 59 PRO B CA 1
ATOM 6527 C C . PRO B 1 59 ? 18.562 27.547 -38.156 1 73.69 59 PRO B C 1
ATOM 6529 O O . PRO B 1 59 ? 17.922 28.562 -37.875 1 73.69 59 PRO B O 1
ATOM 6532 N N . ALA B 1 60 ? 17.938 26.438 -38.5 1 71.88 60 ALA B N 1
ATOM 6533 C CA . ALA B 1 60 ? 16.5 26.266 -38.594 1 71.88 60 ALA B CA 1
ATOM 6534 C C . ALA B 1 60 ? 15.812 26.469 -37.25 1 71.88 60 ALA B C 1
ATOM 6536 O O . ALA B 1 60 ? 14.719 27.031 -37.188 1 71.88 60 ALA B O 1
ATOM 6537 N N . ARG B 1 61 ? 16.453 26.078 -36.188 1 82.69 61 ARG B N 1
ATOM 6538 C CA . ARG B 1 61 ? 15.914 26.266 -34.844 1 82.69 61 ARG B CA 1
ATOM 6539 C C . ARG B 1 61 ? 16.719 27.312 -34.094 1 82.69 61 ARG B C 1
ATOM 6541 O O . ARG B 1 61 ? 17.781 27 -33.531 1 82.69 61 ARG B O 1
ATOM 6548 N N . SER B 1 62 ? 16.328 28.531 -34.156 1 83.38 62 SER B N 1
ATOM 6549 C CA . SER B 1 62 ? 17.109 29.609 -33.562 1 83.38 62 SER B CA 1
ATOM 6550 C C . SER B 1 62 ? 16.188 30.719 -33.031 1 83.38 62 SER B C 1
ATOM 6552 O O . SER B 1 62 ? 15.023 30.797 -33.406 1 83.38 62 SER B O 1
ATOM 6554 N N . ILE B 1 63 ? 16.703 31.422 -32.062 1 82.25 63 ILE B N 1
ATOM 6555 C CA . ILE B 1 63 ? 16.109 32.688 -31.625 1 82.25 63 ILE B CA 1
ATOM 6556 C C . ILE B 1 63 ? 16.859 33.844 -32.25 1 82.25 63 ILE B C 1
ATOM 6558 O O . ILE B 1 63 ? 18.047 34.031 -32.031 1 82.25 63 ILE B O 1
ATOM 6562 N N . ASN B 1 64 ? 16.125 34.625 -33.031 1 82.94 64 ASN B N 1
ATOM 6563 C CA . ASN B 1 64 ? 16.75 35.75 -33.719 1 82.94 64 ASN B CA 1
ATOM 6564 C C . ASN B 1 64 ? 16.469 37.062 -33.062 1 82.94 64 ASN B C 1
ATOM 6566 O O . ASN B 1 64 ? 15.375 37.281 -32.531 1 82.94 64 ASN B O 1
ATOM 6570 N N . PHE B 1 65 ? 17.531 37.875 -33.031 1 82.81 65 PHE B N 1
ATOM 6571 C CA . PHE B 1 65 ? 17.328 39.188 -32.406 1 82.81 65 PHE B CA 1
ATOM 6572 C C . PHE B 1 65 ? 18.375 40.188 -32.906 1 82.81 65 PHE B C 1
ATOM 6574 O O . PHE B 1 65 ? 19.312 39.812 -33.625 1 82.81 65 PHE B O 1
ATOM 6581 N N . THR B 1 66 ? 18.125 41.438 -32.562 1 79.69 66 THR B N 1
ATOM 6582 C CA . THR B 1 66 ? 19.094 42.5 -32.844 1 79.69 66 THR B CA 1
ATOM 6583 C C . THR B 1 66 ? 19.641 43.094 -31.547 1 79.69 66 THR B C 1
ATOM 6585 O O . THR B 1 66 ? 18.984 43.031 -30.516 1 79.69 66 THR B O 1
ATOM 6588 N N . VAL B 1 67 ? 20.922 43.375 -31.547 1 79 67 VAL B N 1
ATOM 6589 C CA . VAL B 1 67 ? 21.562 44 -30.406 1 79 67 VAL B CA 1
ATOM 6590 C C . VAL B 1 67 ? 21.531 45.5 -30.578 1 79 67 VAL B C 1
ATOM 6592 O O . VAL B 1 67 ? 21.797 46.031 -31.656 1 79 67 VAL B O 1
ATOM 6595 N N . PRO B 1 68 ? 21.141 46.219 -29.531 1 74.31 68 PRO B N 1
ATOM 6596 C CA . PRO B 1 68 ? 21.156 47.656 -29.656 1 74.31 68 PRO B CA 1
ATOM 6597 C C . PRO B 1 68 ? 22.516 48.219 -30.031 1 74.31 68 PRO B C 1
ATOM 6599 O O . PRO B 1 68 ? 23.547 47.75 -29.516 1 74.31 68 PRO B O 1
ATOM 6602 N N . THR B 1 69 ? 22.578 49 -30.984 1 70.56 69 THR B N 1
ATOM 6603 C CA . THR B 1 69 ? 23.75 49.75 -31.438 1 70.56 69 THR B CA 1
ATOM 6604 C C . THR B 1 69 ? 24.438 49.031 -32.594 1 70.56 69 THR B C 1
ATOM 6606 O O . THR B 1 69 ? 25.438 49.531 -33.125 1 70.56 69 THR B O 1
ATOM 6609 N N . GLN B 1 70 ? 23.953 47.781 -32.625 1 64.44 70 GLN B N 1
ATOM 6610 C CA . GLN B 1 70 ? 24.594 47.031 -33.719 1 64.44 70 GLN B CA 1
ATOM 6611 C C . GLN B 1 70 ? 23.578 46.688 -34.812 1 64.44 70 GLN B C 1
ATOM 6613 O O . GLN B 1 70 ? 22.422 46.406 -34.5 1 64.44 70 GLN B O 1
ATOM 6618 N N . GLU B 1 71 ? 23.719 47 -35.969 1 65.62 71 GLU B N 1
ATOM 6619 C CA . GLU B 1 71 ? 22.797 46.812 -37.094 1 65.62 71 GLU B CA 1
ATOM 6620 C C . GLU B 1 71 ? 22.781 45.344 -37.531 1 65.62 71 GLU B C 1
ATOM 6622 O O . GLU B 1 71 ? 21.875 44.906 -38.219 1 65.62 71 GLU B O 1
ATOM 6627 N N . GLN B 1 72 ? 23.656 44.531 -36.906 1 66.56 72 GLN B N 1
ATOM 6628 C CA . GLN B 1 72 ? 23.75 43.188 -37.375 1 66.56 72 GLN B CA 1
ATOM 6629 C C . GLN B 1 72 ? 22.734 42.281 -36.656 1 66.56 72 GLN B C 1
ATOM 6631 O O . GLN B 1 72 ? 22.391 42.531 -35.5 1 66.56 72 GLN B O 1
ATOM 6636 N N . LEU B 1 73 ? 22.172 41.312 -37.406 1 79.12 73 LEU B N 1
ATOM 6637 C CA . LEU B 1 73 ? 21.25 40.312 -36.875 1 79.12 73 LEU B CA 1
ATOM 6638 C C . LEU B 1 73 ? 22 39.219 -36.125 1 79.12 73 LEU B C 1
ATOM 6640 O O . LEU B 1 73 ? 22.984 38.688 -36.625 1 79.12 73 LEU B O 1
ATOM 6644 N N . TYR B 1 74 ? 21.656 38.938 -34.844 1 81 74 TYR B N 1
ATOM 6645 C CA . TYR B 1 74 ? 22.219 37.875 -34.031 1 81 74 TYR B CA 1
ATOM 6646 C C . TYR B 1 74 ? 21.219 36.75 -33.812 1 81 74 TYR B C 1
ATOM 6648 O O . TYR B 1 74 ? 20.016 36.938 -34.062 1 81 74 TYR B O 1
ATOM 6656 N N . PHE B 1 75 ? 21.703 35.562 -33.625 1 84.19 75 PHE B N 1
ATOM 6657 C CA . PHE B 1 75 ? 20.797 34.469 -33.344 1 84.19 75 PHE B CA 1
ATOM 6658 C C . PHE B 1 75 ? 21.391 33.531 -32.281 1 84.19 75 PHE B C 1
ATOM 6660 O O . PHE B 1 75 ? 22.609 33.469 -32.125 1 84.19 75 PHE B O 1
ATOM 6667 N N . VAL B 1 76 ? 20.5 32.875 -31.594 1 85.5 76 VAL B N 1
ATOM 6668 C CA . VAL B 1 76 ? 20.875 31.781 -30.703 1 85.5 76 VAL B CA 1
ATOM 6669 C C . VAL B 1 76 ? 20.562 30.438 -31.391 1 85.5 76 VAL B C 1
ATOM 6671 O O . VAL B 1 76 ? 19.422 30.156 -31.734 1 85.5 76 VAL B O 1
ATOM 6674 N N . ASP B 1 77 ? 21.547 29.562 -31.562 1 86.19 77 ASP B N 1
ATOM 6675 C CA . ASP B 1 77 ? 21.391 28.234 -32.156 1 86.19 77 ASP B CA 1
ATOM 6676 C C . ASP B 1 77 ? 20.891 27.234 -31.109 1 86.19 77 ASP B C 1
ATOM 6678 O O . ASP B 1 77 ? 21.641 26.781 -30.25 1 86.19 77 ASP B O 1
ATOM 6682 N N . LEU B 1 78 ? 19.719 26.828 -31.312 1 88.56 78 LEU B N 1
ATOM 6683 C CA . LEU B 1 78 ? 19.078 26 -30.312 1 88.56 78 LEU B CA 1
ATOM 6684 C C . LEU B 1 78 ? 19.578 24.562 -30.391 1 88.56 78 LEU B C 1
ATOM 6686 O O . LEU B 1 78 ? 19.375 23.781 -29.453 1 88.56 78 LEU B O 1
ATOM 6690 N N . ASP B 1 79 ? 20.266 24.172 -31.406 1 88.12 79 ASP B N 1
ATOM 6691 C CA . ASP B 1 79 ? 20.906 22.859 -31.484 1 88.12 79 ASP B CA 1
ATOM 6692 C C . ASP B 1 79 ? 22.203 22.828 -30.672 1 88.12 79 ASP B C 1
ATOM 6694 O O . ASP B 1 79 ? 22.625 21.766 -30.203 1 88.12 79 ASP B O 1
ATOM 6698 N N . LYS B 1 80 ? 22.766 24 -30.547 1 90.19 80 LYS B N 1
ATOM 6699 C CA . LYS B 1 80 ? 23.984 24.125 -29.766 1 90.19 80 LYS B CA 1
ATOM 6700 C C . LYS B 1 80 ? 23.672 24.328 -28.281 1 90.19 80 LYS B C 1
ATOM 6702 O O . LYS B 1 80 ? 24.5 24.016 -27.422 1 90.19 80 LYS B O 1
ATOM 6707 N N . TYR B 1 81 ? 22.609 24.953 -28.078 1 93.62 81 TYR B N 1
ATOM 6708 C CA . TYR B 1 81 ? 22.219 25.25 -26.703 1 93.62 81 TYR B CA 1
ATOM 6709 C C . TYR B 1 81 ? 20.953 24.469 -26.328 1 93.62 81 TYR B C 1
ATOM 6711 O O . TYR B 1 81 ? 19.875 25.062 -26.188 1 93.62 81 TYR B O 1
ATOM 6719 N N . ALA B 1 82 ? 21.188 23.203 -25.953 1 94.5 82 ALA B N 1
ATOM 6720 C CA . ALA B 1 82 ? 20.125 22.25 -25.703 1 94.5 82 ALA B CA 1
ATOM 6721 C C . ALA B 1 82 ? 19.359 22.578 -24.422 1 94.5 82 ALA B C 1
ATOM 6723 O O . ALA B 1 82 ? 18.156 22.359 -24.344 1 94.5 82 ALA B O 1
ATOM 6724 N N . ILE B 1 83 ? 20.047 23.094 -23.453 1 95.12 83 ILE B N 1
ATOM 6725 C CA . ILE B 1 83 ? 19.391 23.453 -22.203 1 95.12 83 ILE B CA 1
ATOM 6726 C C . ILE B 1 83 ? 18.359 24.547 -22.469 1 95.12 83 ILE B C 1
ATOM 6728 O O . ILE B 1 83 ? 17.203 24.422 -22.047 1 95.12 83 ILE B O 1
ATOM 6732 N N . GLU B 1 84 ? 18.766 25.609 -23.172 1 93.19 84 GLU B N 1
ATOM 6733 C CA . GLU B 1 84 ? 17.891 26.719 -23.5 1 93.19 84 GLU B CA 1
ATOM 6734 C C . GLU B 1 84 ? 16.734 26.266 -24.391 1 93.19 84 GLU B C 1
ATOM 6736 O O . GLU B 1 84 ? 15.609 26.734 -24.25 1 93.19 84 GLU B O 1
ATOM 6741 N N . ASP B 1 85 ? 17.031 25.391 -25.312 1 93.12 85 ASP B N 1
ATOM 6742 C CA . ASP B 1 85 ? 16 24.844 -26.188 1 93.12 85 ASP B CA 1
ATOM 6743 C C . ASP B 1 85 ? 14.914 24.141 -25.375 1 93.12 85 ASP B C 1
ATOM 6745 O O . ASP B 1 85 ? 13.727 24.375 -25.578 1 93.12 85 ASP B O 1
ATOM 6749 N N . ASN B 1 86 ? 15.391 23.312 -24.484 1 94.69 86 ASN B N 1
ATOM 6750 C CA . ASN B 1 86 ? 14.438 22.531 -23.719 1 94.69 86 ASN B CA 1
ATOM 6751 C C . ASN B 1 86 ? 13.734 23.359 -22.656 1 94.69 86 ASN B C 1
ATOM 6753 O O . ASN B 1 86 ? 12.609 23.047 -22.25 1 94.69 86 ASN B O 1
ATOM 6757 N N . LEU B 1 87 ? 14.32 24.406 -22.203 1 94.69 87 LEU B N 1
ATOM 6758 C CA . LEU B 1 87 ? 13.641 25.359 -21.328 1 94.69 87 LEU B CA 1
ATOM 6759 C C . LEU B 1 87 ? 12.453 26 -22.047 1 94.69 87 LEU B C 1
ATOM 6761 O O . LEU B 1 87 ? 11.383 26.156 -21.453 1 94.69 87 LEU B O 1
ATOM 6765 N N . MET B 1 88 ? 12.656 26.312 -23.281 1 92.31 88 MET B N 1
ATOM 6766 C CA . MET B 1 88 ? 11.602 26.938 -24.062 1 92.31 88 MET B CA 1
ATOM 6767 C C . MET B 1 88 ? 10.453 25.953 -24.297 1 92.31 88 MET B C 1
ATOM 6769 O O . MET B 1 88 ? 9.289 26.344 -24.328 1 92.31 88 MET B O 1
ATOM 6773 N N . GLN B 1 89 ? 10.812 24.734 -24.422 1 91.12 89 GLN B N 1
ATOM 6774 C CA . GLN B 1 89 ? 9.797 23.719 -24.656 1 91.12 89 GLN B CA 1
ATOM 6775 C C . GLN B 1 89 ? 9 23.438 -23.391 1 91.12 89 GLN B C 1
ATOM 6777 O O . GLN B 1 89 ? 7.789 23.203 -23.453 1 91.12 89 GLN B O 1
ATOM 6782 N N . ALA B 1 90 ? 9.672 23.5 -22.266 1 93.06 90 ALA B N 1
ATOM 6783 C CA . ALA B 1 90 ? 9.047 23.109 -21 1 93.06 90 ALA B CA 1
ATOM 6784 C C . ALA B 1 90 ? 8.25 24.281 -20.422 1 93.06 90 ALA B C 1
ATOM 6786 O O . ALA B 1 90 ? 7.238 24.062 -19.75 1 93.06 90 ALA B O 1
ATOM 6787 N N . PHE B 1 91 ? 8.773 25.484 -20.625 1 90.06 91 PHE B N 1
ATOM 6788 C CA . PHE B 1 91 ? 8.172 26.625 -19.938 1 90.06 91 PHE B CA 1
ATOM 6789 C C . PHE B 1 91 ? 7.781 27.703 -20.938 1 90.06 91 PHE B C 1
ATOM 6791 O O . PHE B 1 91 ? 8.641 28.266 -21.625 1 90.06 91 PHE B O 1
ATOM 6798 N N . GLN B 1 92 ? 6.715 27.688 -21.484 1 68.31 92 GLN B N 1
ATOM 6799 C CA . GLN B 1 92 ? 6.293 28.469 -22.641 1 68.31 92 GLN B CA 1
ATOM 6800 C C . GLN B 1 92 ? 6.246 29.953 -22.328 1 68.31 92 GLN B C 1
ATOM 6802 O O . GLN B 1 92 ? 6.645 30.797 -23.141 1 68.31 92 GLN B O 1
ATOM 6807 N N . LYS B 1 93 ? 5.938 30.188 -21.25 1 69.06 93 LYS B N 1
ATOM 6808 C CA . LYS B 1 93 ? 5.66 31.609 -21.047 1 69.06 93 LYS B CA 1
ATOM 6809 C C . LYS B 1 93 ? 6.953 32.406 -20.859 1 69.06 93 LYS B C 1
ATOM 6811 O O . LYS B 1 93 ? 7.684 32.188 -19.891 1 69.06 93 LYS B O 1
ATOM 6816 N N . ASN B 1 94 ? 7.406 33.312 -21.719 1 77.19 94 ASN B N 1
ATOM 6817 C CA . ASN B 1 94 ? 8.406 34.375 -21.688 1 77.19 94 ASN B CA 1
ATOM 6818 C C . ASN B 1 94 ? 9.82 33.812 -21.656 1 77.19 94 ASN B C 1
ATOM 6820 O O . ASN B 1 94 ? 10.781 34.531 -21.406 1 77.19 94 ASN B O 1
ATOM 6824 N N . THR B 1 95 ? 9.969 32.531 -21.828 1 85.88 95 THR B N 1
ATOM 6825 C CA . THR B 1 95 ? 11.305 31.938 -21.734 1 85.88 95 THR B CA 1
ATOM 6826 C C . THR B 1 95 ? 12.172 32.375 -22.906 1 85.88 95 THR B C 1
ATOM 6828 O O . THR B 1 95 ? 13.352 32.656 -22.734 1 85.88 95 THR B O 1
ATOM 6831 N N . ALA B 1 96 ? 11.586 32.375 -24.062 1 85.69 96 ALA B N 1
ATOM 6832 C CA . ALA B 1 96 ? 12.32 32.812 -25.25 1 85.69 96 ALA B CA 1
ATOM 6833 C C . ALA B 1 96 ? 12.805 34.25 -25.109 1 85.69 96 ALA B C 1
ATOM 6835 O O . ALA B 1 96 ? 13.922 34.594 -25.5 1 85.69 96 ALA B O 1
ATOM 6836 N N . ASP B 1 97 ? 11.961 35.062 -24.578 1 86.88 97 ASP B N 1
ATOM 6837 C CA . ASP B 1 97 ? 12.305 36.469 -24.375 1 86.88 97 ASP B CA 1
ATOM 6838 C C . ASP B 1 97 ? 13.438 36.625 -23.359 1 86.88 97 ASP B C 1
ATOM 6840 O O . ASP B 1 97 ? 14.312 37.469 -23.516 1 86.88 97 ASP B O 1
ATOM 6844 N N . HIS B 1 98 ? 13.398 35.812 -22.375 1 88.31 98 HIS B N 1
ATOM 6845 C CA . HIS B 1 98 ? 14.469 35.844 -21.391 1 88.31 98 HIS B CA 1
ATOM 6846 C C . HIS B 1 98 ? 15.797 35.438 -21.984 1 88.31 98 HIS B C 1
ATOM 6848 O O . HIS B 1 98 ? 16.828 36.062 -21.75 1 88.31 98 HIS B O 1
ATOM 6854 N N . ILE B 1 99 ? 15.742 34.406 -22.703 1 89.06 99 ILE B N 1
ATOM 6855 C CA . ILE B 1 99 ? 16.969 33.906 -23.312 1 89.06 99 ILE B CA 1
ATOM 6856 C C . ILE B 1 99 ? 17.531 34.938 -24.266 1 89.06 99 ILE B C 1
ATOM 6858 O O . ILE B 1 99 ? 18.75 35.188 -24.281 1 89.06 99 ILE B O 1
ATOM 6862 N N . LYS B 1 100 ? 16.641 35.531 -24.984 1 88.19 100 LYS B N 1
ATOM 6863 C CA . LYS B 1 100 ? 17.031 36.594 -25.891 1 88.19 100 LYS B CA 1
ATOM 6864 C C . LYS B 1 100 ? 17.703 37.75 -25.125 1 88.19 100 LYS B C 1
ATOM 6866 O O . LYS B 1 100 ? 18.797 38.188 -25.484 1 88.19 100 LYS B O 1
ATOM 6871 N N . GLN B 1 101 ? 17.062 38.188 -24.141 1 86.69 101 GLN B N 1
ATOM 6872 C CA . GLN B 1 101 ? 17.562 39.344 -23.375 1 86.69 101 GLN B CA 1
ATOM 6873 C C . GLN B 1 101 ? 18.891 39.031 -22.703 1 86.69 101 GLN B C 1
ATOM 6875 O O . GLN B 1 101 ? 19.797 39.844 -22.672 1 86.69 101 GLN B O 1
ATOM 6880 N N . ILE B 1 102 ? 19.016 37.875 -22.172 1 87.81 102 ILE B N 1
ATOM 6881 C CA . ILE B 1 102 ? 20.234 37.469 -21.5 1 87.81 102 ILE B CA 1
ATOM 6882 C C . ILE B 1 102 ? 21.375 37.406 -22.516 1 87.81 102 ILE B C 1
ATOM 6884 O O . ILE B 1 102 ? 22.516 37.75 -22.188 1 87.81 102 ILE B O 1
ATOM 6888 N N . THR B 1 103 ? 21.047 36.938 -23.672 1 86.94 103 THR B N 1
ATOM 6889 C CA . THR B 1 103 ? 22.062 36.844 -24.719 1 86.94 103 THR B CA 1
ATOM 6890 C C . THR B 1 103 ? 22.531 38.25 -25.141 1 86.94 103 THR B C 1
ATOM 6892 O O . THR B 1 103 ? 23.734 38.469 -25.281 1 86.94 103 THR B O 1
ATOM 6895 N N . ILE B 1 104 ? 21.609 39.094 -25.281 1 85.94 104 ILE B N 1
ATOM 6896 C CA . ILE B 1 104 ? 21.938 40.469 -25.656 1 85.94 104 ILE B CA 1
ATOM 6897 C C . ILE B 1 104 ? 22.797 41.094 -24.578 1 85.94 104 ILE B C 1
ATOM 6899 O O . ILE B 1 104 ? 23.812 41.719 -24.891 1 85.94 104 ILE B O 1
ATOM 6903 N N . ASP B 1 105 ? 22.391 40.938 -23.391 1 82.62 105 ASP B N 1
ATOM 6904 C CA . ASP B 1 105 ? 23.125 41.531 -22.266 1 82.62 105 ASP B CA 1
ATOM 6905 C C . ASP B 1 105 ? 24.562 40.969 -22.219 1 82.62 105 ASP B C 1
ATOM 6907 O O . ASP B 1 105 ? 25.5 41.719 -21.953 1 82.62 105 ASP B O 1
ATOM 6911 N N . LYS B 1 106 ? 24.656 39.75 -22.406 1 83 106 LYS B N 1
ATOM 6912 C CA . LYS B 1 106 ? 25.984 39.125 -22.375 1 83 106 LYS B CA 1
ATOM 6913 C C . LYS B 1 106 ? 26.844 39.625 -23.531 1 83 106 LYS B C 1
ATOM 6915 O O . LYS B 1 106 ? 28.047 39.844 -23.359 1 83 106 LYS B O 1
ATOM 6920 N N . LEU B 1 107 ? 26.25 39.781 -24.641 1 81.69 107 LEU B N 1
ATOM 6921 C CA . LEU B 1 107 ? 26.984 40.281 -25.797 1 81.69 107 LEU B CA 1
ATOM 6922 C C . LEU B 1 107 ? 27.438 41.719 -25.578 1 81.69 107 LEU B C 1
ATOM 6924 O O . LEU B 1 107 ? 28.562 42.094 -25.938 1 81.69 107 LEU B O 1
ATOM 6928 N N . LEU B 1 108 ? 26.547 42.438 -24.984 1 81.88 108 LEU B N 1
ATOM 6929 C CA . LEU B 1 108 ? 26.891 43.812 -24.672 1 81.88 108 LEU B CA 1
ATOM 6930 C C . LEU B 1 108 ? 27.984 43.875 -23.609 1 81.88 108 LEU B C 1
ATOM 6932 O O . LEU B 1 108 ? 28.859 44.75 -23.672 1 81.88 108 LEU B O 1
ATOM 6936 N N . GLN B 1 109 ? 27.938 43.062 -22.688 1 78.5 109 GLN B N 1
ATOM 6937 C CA . GLN B 1 109 ? 28.969 43 -21.656 1 78.5 109 GLN B CA 1
ATOM 6938 C C . GLN B 1 109 ? 30.328 42.625 -22.25 1 78.5 109 GLN B C 1
ATOM 6940 O O . GLN B 1 109 ? 31.359 43.125 -21.797 1 78.5 109 GLN B O 1
ATOM 6945 N N . LEU B 1 110 ? 30.266 41.75 -23.094 1 75.88 110 LEU B N 1
ATOM 6946 C CA . LEU B 1 110 ? 31.516 41.312 -23.734 1 75.88 110 LEU B CA 1
ATOM 6947 C C . LEU B 1 110 ? 32.094 42.438 -24.594 1 75.88 110 LEU B C 1
ATOM 6949 O O . LEU B 1 110 ? 33.312 42.562 -24.719 1 75.88 110 LEU B O 1
ATOM 6953 N N . HIS B 1 111 ? 31.219 43.188 -25.078 1 74.44 111 HIS B N 1
ATOM 6954 C CA . HIS B 1 111 ? 31.641 44.281 -25.938 1 74.44 111 HIS B CA 1
ATOM 6955 C C . HIS B 1 111 ? 32.094 45.5 -25.109 1 74.44 111 HIS B C 1
ATOM 6957 O O . HIS B 1 111 ? 33.094 46.125 -25.422 1 74.44 111 HIS B O 1
ATOM 6963 N N . TYR B 1 112 ? 31.172 45.781 -24.031 1 72.5 112 TYR B N 1
ATOM 6964 C CA . TYR B 1 112 ? 31.484 46.969 -23.234 1 72.5 112 TYR B CA 1
ATOM 6965 C C . TYR B 1 112 ? 32.188 46.594 -21.938 1 72.5 112 TYR B C 1
ATOM 6967 O O . TYR B 1 112 ? 31.672 45.812 -21.156 1 72.5 112 TYR B O 1
ATOM 6975 N N . LYS B 1 113 ? 33.562 46.25 -21.844 1 62.66 113 LYS B N 1
ATOM 6976 C CA . LYS B 1 113 ? 34.344 45.781 -20.719 1 62.66 113 LYS B CA 1
ATOM 6977 C C . LYS B 1 113 ? 33.812 46.344 -19.406 1 62.66 113 LYS B C 1
ATOM 6979 O O . LYS B 1 113 ? 34.062 45.781 -18.344 1 62.66 113 LYS B O 1
ATOM 6984 N N . ASN B 1 114 ? 33.281 47.625 -19.266 1 55.09 114 ASN B N 1
ATOM 6985 C CA . ASN B 1 114 ? 33.125 48.344 -18 1 55.09 114 ASN B CA 1
ATOM 6986 C C . ASN B 1 114 ? 31.688 48.219 -17.484 1 55.09 114 ASN B C 1
ATOM 6988 O O . ASN B 1 114 ? 31.172 49.156 -16.844 1 55.09 114 ASN B O 1
ATOM 6992 N N . GLN B 1 115 ? 30.938 47.25 -17.828 1 57.78 115 GLN B N 1
ATOM 6993 C CA . GLN B 1 115 ? 29.578 47.406 -17.328 1 57.78 115 GLN B CA 1
ATOM 6994 C C . GLN B 1 115 ? 29.469 46.938 -15.875 1 57.78 115 GLN B C 1
ATOM 6996 O O . GLN B 1 115 ? 30.047 45.938 -15.492 1 57.78 115 GLN B O 1
ATOM 7001 N N . THR B 1 116 ? 29.047 47.906 -14.945 1 60.66 116 THR B N 1
ATOM 7002 C CA . THR B 1 116 ? 28.766 47.75 -13.523 1 60.66 116 THR B CA 1
ATOM 7003 C C . THR B 1 116 ? 27.891 46.531 -13.289 1 60.66 116 THR B C 1
ATOM 7005 O O . THR B 1 116 ? 26.891 46.344 -13.977 1 60.66 116 THR B O 1
ATOM 7008 N N . ALA B 1 117 ? 28.359 45.625 -12.484 1 68.75 117 ALA B N 1
ATOM 7009 C CA . ALA B 1 117 ? 27.672 44.406 -12.125 1 68.75 117 ALA B CA 1
ATOM 7010 C C . ALA B 1 117 ? 26.359 44.688 -11.422 1 68.75 117 ALA B C 1
ATOM 7012 O O . ALA B 1 117 ? 26.328 45.438 -10.445 1 68.75 117 ALA B O 1
ATOM 7013 N N . VAL B 1 118 ? 25.172 44.5 -12.047 1 80.56 118 VAL B N 1
ATOM 7014 C CA . VAL B 1 118 ? 23.844 44.625 -11.445 1 80.56 118 VAL B CA 1
ATOM 7015 C C . VAL B 1 118 ? 23.625 43.469 -10.484 1 80.56 118 VAL B C 1
ATOM 7017 O O . VAL B 1 118 ? 23.984 42.312 -10.773 1 80.56 118 VAL B O 1
ATOM 7020 N N . ALA B 1 119 ? 23.234 43.875 -9.25 1 86.44 119 ALA B N 1
ATOM 7021 C CA . ALA B 1 119 ? 22.953 42.844 -8.242 1 86.44 119 ALA B CA 1
ATOM 7022 C C . ALA B 1 119 ? 21.906 41.875 -8.75 1 86.44 119 ALA B C 1
ATOM 7024 O O . ALA B 1 119 ? 20.984 42.25 -9.477 1 86.44 119 ALA B O 1
ATOM 7025 N N . TRP B 1 120 ? 22.047 40.625 -8.367 1 90.94 120 TRP B N 1
ATOM 7026 C CA . TRP B 1 120 ? 21.188 39.531 -8.82 1 90.94 120 TRP B CA 1
ATOM 7027 C C . TRP B 1 120 ? 19.719 39.875 -8.609 1 90.94 120 TRP B C 1
ATOM 7029 O O . TRP B 1 120 ? 18.906 39.719 -9.523 1 90.94 120 TRP B O 1
ATOM 7039 N N . GLN B 1 121 ? 19.328 40.344 -7.438 1 92 121 GLN B N 1
ATOM 7040 C CA . GLN B 1 121 ? 17.938 40.594 -7.098 1 92 121 GLN B CA 1
ATOM 7041 C C . GLN B 1 121 ? 17.375 41.75 -7.941 1 92 121 GLN B C 1
ATOM 7043 O O . GLN B 1 121 ? 16.188 41.719 -8.297 1 92 121 GLN B O 1
ATOM 7048 N N . ASP B 1 122 ? 18.172 42.719 -8.281 1 91.56 122 ASP B N 1
ATOM 7049 C CA . ASP B 1 122 ? 17.719 43.875 -9.078 1 91.56 122 ASP B CA 1
ATOM 7050 C C . ASP B 1 122 ? 17.469 43.469 -10.531 1 91.56 122 ASP B C 1
ATOM 7052 O O . ASP B 1 122 ? 16.641 44.062 -11.219 1 91.56 122 ASP B O 1
ATOM 7056 N N . ARG B 1 123 ? 18.141 42.469 -10.844 1 88.25 123 ARG B N 1
ATOM 7057 C CA . ARG B 1 123 ? 18.031 42.031 -12.234 1 88.25 123 ARG B CA 1
ATOM 7058 C C . ARG B 1 123 ? 16.859 41.062 -12.414 1 88.25 123 ARG B C 1
ATOM 7060 O O . ARG B 1 123 ? 16.188 41.094 -13.445 1 88.25 123 ARG B O 1
ATOM 7067 N N . TRP B 1 124 ? 16.641 40.25 -11.43 1 91.81 124 TRP B N 1
ATOM 7068 C CA . TRP B 1 124 ? 15.789 39.094 -11.703 1 91.81 124 TRP B CA 1
ATOM 7069 C C . TRP B 1 124 ? 14.492 39.188 -10.898 1 91.81 124 TRP B C 1
ATOM 7071 O O . TRP B 1 124 ? 13.547 38.438 -11.164 1 91.81 124 TRP B O 1
ATOM 7081 N N . LEU B 1 125 ? 14.391 40 -9.953 1 94.81 125 LEU B N 1
ATOM 7082 C CA . LEU B 1 125 ? 13.164 40.156 -9.172 1 94.81 125 LEU B CA 1
ATOM 7083 C C . LEU B 1 125 ? 12.445 41.438 -9.555 1 94.81 125 LEU B C 1
ATOM 7085 O O . LEU B 1 125 ? 13.031 42.344 -10.172 1 94.81 125 LEU B O 1
ATOM 7089 N N . SER B 1 126 ? 11.219 41.5 -9.203 1 95 126 SER B N 1
ATOM 7090 C CA . SER B 1 126 ? 10.359 42.625 -9.617 1 95 126 SER B CA 1
ATOM 7091 C C . SER B 1 126 ? 10.797 43.938 -8.961 1 95 126 SER B C 1
ATOM 7093 O O . SER B 1 126 ? 11.172 43.938 -7.785 1 95 126 SER B O 1
ATOM 7095 N N . GLN B 1 127 ? 10.68 45 -9.812 1 93.19 127 GLN B N 1
ATOM 7096 C CA . GLN B 1 127 ? 10.977 46.312 -9.305 1 93.19 127 GLN B CA 1
ATOM 7097 C C . GLN B 1 127 ? 9.727 47.188 -9.289 1 93.19 127 GLN B C 1
ATOM 7099 O O . GLN B 1 127 ? 9.781 48.375 -8.914 1 93.19 127 GLN B O 1
ATOM 7104 N N . THR B 1 128 ? 8.719 46.531 -9.586 1 91.5 128 THR B N 1
ATOM 7105 C CA . THR B 1 128 ? 7.473 47.281 -9.68 1 91.5 128 THR B CA 1
ATOM 7106 C C . THR B 1 128 ? 7.008 47.719 -8.297 1 91.5 128 THR B C 1
ATOM 7108 O O . THR B 1 128 ? 7.289 47.062 -7.297 1 91.5 128 THR B O 1
ATOM 7111 N N . THR B 1 129 ? 6.312 48.875 -8.305 1 89.38 129 THR B N 1
ATOM 7112 C CA . THR B 1 129 ? 5.742 49.375 -7.062 1 89.38 129 THR B CA 1
ATOM 7113 C C . THR B 1 129 ? 4.219 49.406 -7.137 1 89.38 129 THR B C 1
ATOM 7115 O O . THR B 1 129 ? 3.561 50.062 -6.34 1 89.38 129 THR B O 1
ATOM 7118 N N . SER B 1 130 ? 3.74 48.719 -8.109 1 91.38 130 SER B N 1
ATOM 7119 C CA . SER B 1 130 ? 2.293 48.656 -8.281 1 91.38 130 SER B CA 1
ATOM 7120 C C . SER B 1 130 ? 1.62 48 -7.078 1 91.38 130 SER B C 1
ATOM 7122 O O . SER B 1 130 ? 2.139 47.031 -6.52 1 91.38 130 SER B O 1
ATOM 7124 N N . THR B 1 131 ? 0.476 48.562 -6.695 1 91.69 131 THR B N 1
ATOM 7125 C CA . THR B 1 131 ? -0.269 48.031 -5.562 1 91.69 131 THR B CA 1
ATOM 7126 C C . THR B 1 131 ? -1.474 47.219 -6.039 1 91.69 131 THR B C 1
ATOM 7128 O O . THR B 1 131 ? -2.375 46.906 -5.254 1 91.69 131 THR B O 1
ATOM 7131 N N . ASP B 1 132 ? -1.403 46.875 -7.281 1 93.5 132 ASP B N 1
ATOM 7132 C CA . ASP B 1 132 ? -2.484 46.062 -7.797 1 93.5 132 ASP B CA 1
ATOM 7133 C C . ASP B 1 132 ? -2.541 44.719 -7.07 1 93.5 132 ASP B C 1
ATOM 7135 O O . ASP B 1 132 ? -1.507 44.156 -6.676 1 93.5 132 ASP B O 1
ATOM 7139 N N . LYS B 1 133 ? -3.727 44.156 -6.973 1 95.12 133 LYS B N 1
ATOM 7140 C CA . LYS B 1 133 ? -3.994 42.969 -6.172 1 95.12 133 LYS B CA 1
ATOM 7141 C C . LYS B 1 133 ? -3.131 41.781 -6.621 1 95.12 133 LYS B C 1
ATOM 7143 O O . LYS B 1 133 ? -2.621 41.031 -5.793 1 95.12 133 LYS B O 1
ATOM 7148 N N . THR B 1 134 ? -2.918 41.562 -7.883 1 96.62 134 THR B N 1
ATOM 7149 C CA . THR B 1 134 ? -2.312 40.344 -8.383 1 96.62 134 THR B CA 1
ATOM 7150 C C . THR B 1 134 ? -0.894 40.594 -8.883 1 96.62 134 THR B C 1
ATOM 7152 O O . THR B 1 134 ? -0.287 39.75 -9.523 1 96.62 134 THR B O 1
ATOM 7155 N N . THR B 1 135 ? -0.359 41.781 -8.641 1 95.75 135 THR B N 1
ATOM 7156 C CA . THR B 1 135 ? 0.961 42.125 -9.133 1 95.75 135 THR B CA 1
ATOM 7157 C C . THR B 1 135 ? 2.012 41.125 -8.688 1 95.75 135 THR B C 1
ATOM 7159 O O . THR B 1 135 ? 2.875 40.719 -9.477 1 95.75 135 THR B O 1
ATOM 7162 N N . PHE B 1 136 ? 1.896 40.688 -7.465 1 96.81 136 PHE B N 1
ATOM 7163 C CA . PHE B 1 136 ? 2.914 39.812 -6.906 1 96.81 136 PHE B CA 1
ATOM 7164 C C . PHE B 1 136 ? 2.369 38.406 -6.715 1 96.81 136 PHE B C 1
ATOM 7166 O O . PHE B 1 136 ? 2.879 37.625 -5.891 1 96.81 136 PHE B O 1
ATOM 7173 N N . SER B 1 137 ? 1.301 38.062 -7.406 1 96.94 137 SER B N 1
ATOM 7174 C CA . SER B 1 137 ? 0.775 36.719 -7.398 1 96.94 137 SER B CA 1
ATOM 7175 C C . SER B 1 137 ? 1.732 35.75 -8.094 1 96.94 137 SER B C 1
ATOM 7177 O O . SER B 1 137 ? 2.6 36.156 -8.859 1 96.94 137 SER B O 1
ATOM 7179 N N . CYS B 1 138 ? 1.613 34.469 -7.82 1 96.5 138 CYS B N 1
ATOM 7180 C CA . CYS B 1 138 ? 2.516 33.469 -8.391 1 96.5 138 CYS B CA 1
ATOM 7181 C C . CYS B 1 138 ? 2.373 33.406 -9.906 1 96.5 138 CYS B C 1
ATOM 7183 O O . CYS B 1 138 ? 3.35 33.156 -10.617 1 96.5 138 CYS B O 1
ATOM 7185 N N . ASP B 1 139 ? 1.212 33.656 -10.414 1 93.38 139 ASP B N 1
ATOM 7186 C CA . ASP B 1 139 ? 0.974 33.625 -11.852 1 93.38 139 ASP B CA 1
ATOM 7187 C C . ASP B 1 139 ? 1.702 34.781 -12.547 1 93.38 139 ASP B C 1
ATOM 7189 O O . ASP B 1 139 ? 2.146 34.625 -13.688 1 93.38 139 ASP B O 1
ATOM 7193 N N . ASN B 1 140 ? 1.802 35.906 -11.844 1 93.69 140 ASN B N 1
ATOM 7194 C CA . ASN B 1 140 ? 2.375 37.094 -12.453 1 93.69 140 ASN B CA 1
ATOM 7195 C C . ASN B 1 140 ? 3.852 37.25 -12.094 1 93.69 140 ASN B C 1
ATOM 7197 O O . ASN B 1 140 ? 4.484 38.219 -12.477 1 93.69 140 ASN B O 1
ATOM 7201 N N . GLN B 1 141 ? 4.32 36.406 -11.32 1 93.5 141 GLN B N 1
ATOM 7202 C CA . GLN B 1 141 ? 5.73 36.406 -10.961 1 93.5 141 GLN B CA 1
ATOM 7203 C C . GLN B 1 141 ? 6.387 35.062 -11.281 1 93.5 141 GLN B C 1
ATOM 7205 O O . GLN B 1 141 ? 6.562 34.219 -10.391 1 93.5 141 GLN B O 1
ATOM 7210 N N . PRO B 1 142 ? 6.828 34.938 -12.461 1 91.12 142 PRO B N 1
ATOM 7211 C CA . PRO B 1 142 ? 7.477 33.656 -12.812 1 91.12 142 PRO B CA 1
ATOM 7212 C C . PRO B 1 142 ? 8.812 33.469 -12.086 1 91.12 142 PRO B C 1
ATOM 7214 O O . PRO B 1 142 ? 9.406 34.438 -11.617 1 91.12 142 PRO B O 1
ATOM 7217 N N . LEU B 1 143 ? 9.25 32.25 -12.039 1 92.94 143 LEU B N 1
ATOM 7218 C CA . LEU B 1 143 ? 10.539 31.953 -11.438 1 92.94 143 LEU B CA 1
ATOM 7219 C C . LEU B 1 143 ? 11.672 32.656 -12.188 1 92.94 143 LEU B C 1
ATOM 7221 O O . LEU B 1 143 ? 11.68 32.688 -13.414 1 92.94 143 LEU B O 1
ATOM 7225 N N . PRO B 1 144 ? 12.633 33.25 -11.438 1 91.94 144 PRO B N 1
ATOM 7226 C CA . PRO B 1 144 ? 13.781 33.875 -12.102 1 91.94 144 PRO B CA 1
ATOM 7227 C C . PRO B 1 144 ? 14.516 32.906 -13.039 1 91.94 144 PRO B C 1
ATOM 7229 O O . PRO B 1 144 ? 14.688 31.734 -12.703 1 91.94 144 PRO B O 1
ATOM 7232 N N . TYR B 1 145 ? 14.992 33.375 -14.141 1 91.44 145 TYR B N 1
ATOM 7233 C CA . TYR B 1 145 ? 15.586 32.562 -15.195 1 91.44 145 TYR B CA 1
ATOM 7234 C C . TYR B 1 145 ? 16.797 31.797 -14.672 1 91.44 145 TYR B C 1
ATOM 7236 O O . TYR B 1 145 ? 16.953 30.609 -14.984 1 91.44 145 TYR B O 1
ATOM 7244 N N . PRO B 1 146 ? 17.688 32.438 -13.891 1 91.81 146 PRO B N 1
ATOM 7245 C CA . PRO B 1 146 ? 18.844 31.656 -13.438 1 91.81 146 PRO B CA 1
ATOM 7246 C C . PRO B 1 146 ? 18.469 30.438 -12.602 1 91.81 146 PRO B C 1
ATOM 7248 O O . PRO B 1 146 ? 19.141 29.406 -12.672 1 91.81 146 PRO B O 1
ATOM 7251 N N . ILE B 1 147 ? 17.422 30.562 -11.773 1 94.12 147 ILE B N 1
ATOM 7252 C CA . ILE B 1 147 ? 16.969 29.422 -10.977 1 94.12 147 ILE B CA 1
ATOM 7253 C C . ILE B 1 147 ? 16.344 28.375 -11.891 1 94.12 147 ILE B C 1
ATOM 7255 O O . ILE B 1 147 ? 16.609 27.172 -11.727 1 94.12 147 ILE B O 1
ATOM 7259 N N . LEU B 1 148 ? 15.562 28.828 -12.781 1 93.81 148 LEU B N 1
ATOM 7260 C CA . LEU B 1 148 ? 14.945 27.922 -13.75 1 93.81 148 LEU B CA 1
ATOM 7261 C C . LEU B 1 148 ? 16.016 27.172 -14.539 1 93.81 148 LEU B C 1
ATOM 7263 O O . LEU B 1 148 ? 15.867 25.969 -14.773 1 93.81 148 LEU B O 1
ATOM 7267 N N . ARG B 1 149 ? 16.984 27.891 -15.023 1 93.25 149 ARG B N 1
ATOM 7268 C CA . ARG B 1 149 ? 18.062 27.266 -15.789 1 93.25 149 ARG B CA 1
ATOM 7269 C C . ARG B 1 149 ? 18.812 26.25 -14.938 1 93.25 149 ARG B C 1
ATOM 7271 O O . ARG B 1 149 ? 19.234 25.203 -15.438 1 93.25 149 ARG B O 1
ATOM 7278 N N . HIS B 1 150 ? 19.078 26.625 -13.711 1 93.94 150 HIS B N 1
ATOM 7279 C CA . HIS B 1 150 ? 19.719 25.688 -12.797 1 93.94 150 HIS B CA 1
ATOM 7280 C C . HIS B 1 150 ? 18.922 24.406 -12.664 1 93.94 150 HIS B C 1
ATOM 7282 O O . HIS B 1 150 ? 19.484 23.297 -12.664 1 93.94 150 HIS B O 1
ATOM 7288 N N . LEU B 1 151 ? 17.625 24.516 -12.555 1 95.81 151 LEU B N 1
ATOM 7289 C CA . LEU B 1 151 ? 16.734 23.359 -12.5 1 95.81 151 LEU B CA 1
ATOM 7290 C C . LEU B 1 151 ? 16.859 22.531 -13.773 1 95.81 151 LEU B C 1
ATOM 7292 O O . LEU B 1 151 ? 16.938 21.312 -13.719 1 95.81 151 LEU B O 1
ATOM 7296 N N . ALA B 1 152 ? 16.812 23.203 -14.844 1 94.94 152 ALA B N 1
ATOM 7297 C CA . ALA B 1 152 ? 16.906 22.5 -16.125 1 94.94 152 ALA B CA 1
ATOM 7298 C C . ALA B 1 152 ? 18.219 21.734 -16.234 1 94.94 152 ALA B C 1
ATOM 7300 O O . ALA B 1 152 ? 18.234 20.594 -16.719 1 94.94 152 ALA B O 1
ATOM 7301 N N . LYS B 1 153 ? 19.297 22.359 -15.82 1 94.56 153 LYS B N 1
ATOM 7302 C CA . LYS B 1 153 ? 20.609 21.719 -15.852 1 94.56 153 LYS B CA 1
ATOM 7303 C C . LYS B 1 153 ? 20.609 20.438 -15.016 1 94.56 153 LYS B C 1
ATOM 7305 O O . LYS B 1 153 ? 21.25 19.453 -15.375 1 94.56 153 LYS B O 1
ATOM 7310 N N . GLU B 1 154 ? 19.875 20.453 -13.945 1 95.62 154 GLU B N 1
ATOM 7311 C CA . GLU B 1 154 ? 19.828 19.297 -13.062 1 95.62 154 GLU B CA 1
ATOM 7312 C C . GLU B 1 154 ? 18.859 18.234 -13.594 1 95.62 154 GLU B C 1
ATOM 7314 O O . GLU B 1 154 ? 19.141 17.047 -13.516 1 95.62 154 GLU B O 1
ATOM 7319 N N . TYR B 1 155 ? 17.734 18.609 -14.172 1 97.38 155 TYR B N 1
ATOM 7320 C CA . TYR B 1 155 ? 16.641 17.688 -14.492 1 97.38 155 TYR B CA 1
ATOM 7321 C C . TYR B 1 155 ? 16.781 17.156 -15.914 1 97.38 155 TYR B C 1
ATOM 7323 O O . TYR B 1 155 ? 16.344 16.047 -16.203 1 97.38 155 TYR B O 1
ATOM 7331 N N . PHE B 1 156 ? 17.344 17.984 -16.797 1 97.5 156 PHE B N 1
ATOM 7332 C CA . PHE B 1 156 ? 17.422 17.562 -18.203 1 97.5 156 PHE B CA 1
ATOM 7333 C C . PHE B 1 156 ? 18.75 16.891 -18.484 1 97.5 156 PHE B C 1
ATOM 7335 O O . PHE B 1 156 ? 19.812 17.438 -18.203 1 97.5 156 PHE B O 1
ATOM 7342 N N . PRO B 1 157 ? 18.672 15.648 -19.078 1 96.56 157 PRO B N 1
ATOM 7343 C CA . PRO B 1 157 ? 19.922 14.938 -19.406 1 96.56 157 PRO B CA 1
ATOM 7344 C C . PRO B 1 157 ? 20.547 15.43 -20.703 1 96.56 157 PRO B C 1
ATOM 7346 O O . PRO B 1 157 ? 20.859 14.625 -21.578 1 96.56 157 PRO B O 1
ATOM 7349 N N . VAL B 1 158 ? 20.766 16.766 -20.828 1 96.19 158 VAL B N 1
ATOM 7350 C CA . VAL B 1 158 ? 21.359 17.391 -22 1 96.19 158 VAL B CA 1
ATOM 7351 C C . VAL B 1 158 ? 22.469 18.344 -21.578 1 96.19 158 VAL B C 1
ATOM 7353 O O . VAL B 1 158 ? 22.547 18.719 -20.406 1 96.19 158 VAL B O 1
ATOM 7356 N N . GLN B 1 159 ? 23.328 18.688 -22.531 1 94.31 159 GLN B N 1
ATOM 7357 C CA . GLN B 1 159 ? 24.422 19.625 -22.281 1 94.31 159 GLN B CA 1
ATOM 7358 C C . GLN B 1 159 ? 24.594 20.578 -23.453 1 94.31 159 GLN B C 1
ATOM 7360 O O . GLN B 1 159 ? 24.344 20.219 -24.609 1 94.31 159 GLN B O 1
ATOM 7365 N N . ASN B 1 160 ? 24.953 21.75 -23.125 1 94.38 160 ASN B N 1
ATOM 7366 C CA . ASN B 1 160 ? 25.266 22.719 -24.172 1 94.38 160 ASN B CA 1
ATOM 7367 C C . ASN B 1 160 ? 26.625 22.422 -24.812 1 94.38 160 ASN B C 1
ATOM 7369 O O . ASN B 1 160 ? 27.453 21.719 -24.219 1 94.38 160 ASN B O 1
ATOM 7373 N N . ALA B 1 161 ? 26.812 23 -25.969 1 91.75 161 ALA B N 1
ATOM 7374 C CA . ALA B 1 161 ? 28.047 22.797 -26.719 1 91.75 161 ALA B CA 1
ATOM 7375 C C . ALA B 1 161 ? 29.203 23.562 -26.094 1 91.75 161 ALA B C 1
ATOM 7377 O O . ALA B 1 161 ? 30.375 23.172 -26.25 1 91.75 161 ALA B O 1
ATOM 7378 N N . ASP B 1 162 ? 28.922 24.719 -25.406 1 89.19 162 ASP B N 1
ATOM 7379 C CA . ASP B 1 162 ? 29.938 25.516 -24.719 1 89.19 162 ASP B CA 1
ATOM 7380 C C . ASP B 1 162 ? 29.391 26.078 -23.422 1 89.19 162 ASP B C 1
ATOM 7382 O O . ASP B 1 162 ? 28.297 25.719 -22.984 1 89.19 162 ASP B O 1
ATOM 7386 N N . SER B 1 163 ? 30.188 26.859 -22.797 1 87.62 163 SER B N 1
ATOM 7387 C CA . SER B 1 163 ? 29.828 27.359 -21.484 1 87.62 163 SER B CA 1
ATOM 7388 C C . SER B 1 163 ? 29.297 28.781 -21.547 1 87.62 163 SER B C 1
ATOM 7390 O O . SER B 1 163 ? 29.391 29.547 -20.578 1 87.62 163 SER B O 1
ATOM 7392 N N . PHE B 1 164 ? 28.766 29.203 -22.688 1 86.06 164 PHE B N 1
ATOM 7393 C CA . PHE B 1 164 ? 28.312 30.578 -22.906 1 86.06 164 PHE B CA 1
ATOM 7394 C C . PHE B 1 164 ? 27.312 30.984 -21.844 1 86.06 164 PHE B C 1
ATOM 7396 O O . PHE B 1 164 ? 27.359 32.094 -21.328 1 86.06 164 PHE B O 1
ATOM 7403 N N . TYR B 1 165 ? 26.438 30.062 -21.516 1 87.56 165 TYR B N 1
ATOM 7404 C CA . TYR B 1 165 ? 25.375 30.391 -20.578 1 87.56 165 TYR B CA 1
ATOM 7405 C C . TYR B 1 165 ? 25.75 30 -19.156 1 87.56 165 TYR B C 1
ATOM 7407 O O . TYR B 1 165 ? 24.984 30.234 -18.203 1 87.56 165 TYR B O 1
ATOM 7415 N N . ASP B 1 166 ? 26.844 29.234 -18.984 1 81.06 166 ASP B N 1
ATOM 7416 C CA . ASP B 1 166 ? 27.234 28.734 -17.656 1 81.06 166 ASP B CA 1
ATOM 7417 C C . ASP B 1 166 ? 27.844 29.859 -16.812 1 81.06 166 ASP B C 1
ATOM 7419 O O . ASP B 1 166 ? 29 30.219 -16.984 1 81.06 166 ASP B O 1
ATOM 7423 N N . ASP B 1 167 ? 27.484 31.031 -17 1 60 167 ASP B N 1
ATOM 7424 C CA . ASP B 1 167 ? 28.078 32.25 -16.453 1 60 167 ASP B CA 1
ATOM 7425 C C . ASP B 1 167 ? 28.469 32.062 -14.984 1 60 167 ASP B C 1
ATOM 7427 O O . ASP B 1 167 ? 27.703 31.484 -14.203 1 60 167 ASP B O 1
ATOM 7431 N N . ASN B 1 168 ? 29.688 32.156 -14.586 1 53.06 168 ASN B N 1
ATOM 7432 C CA . ASN B 1 168 ? 30.453 32.344 -13.359 1 53.06 168 ASN B CA 1
ATOM 7433 C C . ASN B 1 168 ? 29.766 33.312 -12.422 1 53.06 168 ASN B C 1
ATOM 7435 O O . ASN B 1 168 ? 30.141 33.469 -11.258 1 53.06 168 ASN B O 1
ATOM 7439 N N . ASP B 1 169 ? 29.109 34.375 -12.883 1 49 169 ASP B N 1
ATOM 7440 C CA . ASP B 1 169 ? 28.734 35.562 -12.156 1 49 169 ASP B CA 1
ATOM 7441 C C . ASP B 1 169 ? 27.469 35.375 -11.336 1 49 169 ASP B C 1
ATOM 7443 O O . ASP B 1 169 ? 26.844 36.312 -10.883 1 49 169 ASP B O 1
ATOM 7447 N N . ASP B 1 170 ? 26.891 34.281 -11.312 1 57.03 170 ASP B N 1
ATOM 7448 C CA . ASP B 1 170 ? 25.656 34.094 -10.547 1 57.03 170 ASP B CA 1
ATOM 7449 C C . ASP B 1 170 ? 25.922 34.188 -9.047 1 57.03 170 ASP B C 1
ATOM 7451 O O . ASP B 1 170 ? 25.281 33.469 -8.258 1 57.03 170 ASP B O 1
ATOM 7455 N N . THR B 1 171 ? 26.797 35.031 -8.711 1 63.72 171 THR B N 1
ATOM 7456 C CA . THR B 1 171 ? 27.312 35.188 -7.355 1 63.72 171 THR B CA 1
ATOM 7457 C C . THR B 1 171 ? 26.266 35.781 -6.43 1 63.72 171 THR B C 1
ATOM 7459 O O . THR B 1 171 ? 26.438 35.812 -5.211 1 63.72 171 THR B O 1
ATOM 7462 N N . GLY B 1 172 ? 25.109 36.188 -6.938 1 80.31 172 GLY B N 1
ATOM 7463 C CA . GLY B 1 172 ? 24.219 36.875 -6.012 1 80.31 172 GLY B CA 1
ATOM 7464 C C . GLY B 1 172 ? 23.156 35.938 -5.41 1 80.31 172 GLY B C 1
ATOM 7465 O O . GLY B 1 172 ? 22.422 36.344 -4.516 1 80.31 172 GLY B O 1
ATOM 7466 N N . PHE B 1 173 ? 23.125 34.75 -5.828 1 89.94 173 PHE B N 1
ATOM 7467 C CA . PHE B 1 173 ? 22.156 33.812 -5.273 1 89.94 173 PHE B CA 1
ATOM 7468 C C . PHE B 1 173 ? 22.828 32.469 -4.93 1 89.94 173 PHE B C 1
ATOM 7470 O O . PHE B 1 173 ? 23.641 31.953 -5.707 1 89.94 173 PHE B O 1
ATOM 7477 N N . ASN B 1 174 ? 22.578 31.953 -3.773 1 90.25 174 ASN B N 1
ATOM 7478 C CA . ASN B 1 174 ? 23.188 30.719 -3.299 1 90.25 174 ASN B CA 1
ATOM 7479 C C . ASN B 1 174 ? 22.344 29.5 -3.658 1 90.25 174 ASN B C 1
ATOM 7481 O O . ASN B 1 174 ? 21.312 29.25 -3.031 1 90.25 174 ASN B O 1
ATOM 7485 N N . TYR B 1 175 ? 22.859 28.703 -4.531 1 92.75 175 TYR B N 1
ATOM 7486 C CA . TYR B 1 175 ? 22.109 27.547 -5.012 1 92.75 175 TYR B CA 1
ATOM 7487 C C . TYR B 1 175 ? 22.375 26.328 -4.141 1 92.75 175 TYR B C 1
ATOM 7489 O O . TYR B 1 175 ? 21.797 25.266 -4.363 1 92.75 175 TYR B O 1
ATOM 7497 N N . THR B 1 176 ? 23.141 26.344 -3.148 1 92.38 176 THR B N 1
ATOM 7498 C CA . THR B 1 176 ? 23.531 25.188 -2.357 1 92.38 176 THR B CA 1
ATOM 7499 C C . THR B 1 176 ? 22.875 25.219 -0.985 1 92.38 176 THR B C 1
ATOM 7501 O O . THR B 1 176 ? 23.031 24.297 -0.193 1 92.38 176 THR B O 1
ATOM 7504 N N . SER B 1 177 ? 22.141 26.297 -0.736 1 94.38 177 SER B N 1
ATOM 7505 C CA . SER B 1 177 ? 21.438 26.391 0.544 1 94.38 177 SER B CA 1
ATOM 7506 C C . SER B 1 177 ? 19.953 26.672 0.348 1 94.38 177 SER B C 1
ATOM 7508 O O . SER B 1 177 ? 19.578 27.391 -0.581 1 94.38 177 SER B O 1
ATOM 7510 N N . PRO B 1 178 ? 19.156 26.141 1.292 1 97.25 178 PRO B N 1
ATOM 7511 C CA . PRO B 1 178 ? 17.734 26.484 1.194 1 97.25 178 PRO B CA 1
ATOM 7512 C C . PRO B 1 178 ? 17.469 27.969 1.342 1 97.25 178 PRO B C 1
ATOM 7514 O O . PRO B 1 178 ? 18.078 28.625 2.191 1 97.25 178 PRO B O 1
ATOM 7517 N N . THR B 1 179 ? 16.609 28.469 0.509 1 97.38 179 THR B N 1
ATOM 7518 C CA . THR B 1 179 ? 16.375 29.906 0.478 1 97.38 179 THR B CA 1
ATOM 7519 C C . THR B 1 179 ? 14.914 30.219 0.189 1 97.38 179 THR B C 1
ATOM 7521 O O . THR B 1 179 ? 14.312 29.609 -0.702 1 97.38 179 THR B O 1
ATOM 7524 N N . LEU B 1 180 ? 14.336 31.047 1.037 1 98.06 180 LEU B N 1
ATOM 7525 C CA . LEU B 1 180 ? 13.008 31.578 0.752 1 98.06 180 LEU B CA 1
ATOM 7526 C C . LEU B 1 180 ? 13.094 32.844 -0.088 1 98.06 180 LEU B C 1
ATOM 7528 O O . LEU B 1 180 ? 13.797 33.781 0.282 1 98.06 180 LEU B O 1
ATOM 7532 N N . ILE B 1 181 ? 12.391 32.875 -1.234 1 97.12 181 ILE B N 1
ATOM 7533 C CA . ILE B 1 181 ? 12.531 33.969 -2.189 1 97.12 181 ILE B CA 1
ATOM 7534 C C . ILE B 1 181 ? 11.219 34.75 -2.279 1 97.12 181 ILE B C 1
ATOM 7536 O O . ILE B 1 181 ? 10.156 34.188 -2.475 1 97.12 181 ILE B O 1
ATOM 7540 N N . LEU B 1 182 ? 11.312 36 -2.082 1 97.31 182 LEU B N 1
ATOM 7541 C CA . LEU B 1 182 ? 10.203 36.906 -2.338 1 97.31 182 LEU B CA 1
ATOM 7542 C C . LEU B 1 182 ? 10.266 37.469 -3.756 1 97.31 182 LEU B C 1
ATOM 7544 O O . LEU B 1 182 ? 11.336 37.5 -4.367 1 97.31 182 LEU B O 1
ATOM 7548 N N . PRO B 1 183 ? 9.172 37.906 -4.316 1 96.5 183 PRO B N 1
ATOM 7549 C CA . PRO B 1 183 ? 9.125 38.219 -5.742 1 96.5 183 PRO B CA 1
ATOM 7550 C C . PRO B 1 183 ? 9.664 39.625 -6.043 1 96.5 183 PRO B C 1
ATOM 7552 O O . PRO B 1 183 ? 9.727 40.031 -7.207 1 96.5 183 PRO B O 1
ATOM 7555 N N . PHE B 1 184 ? 10.109 40.469 -5.066 1 96.06 184 PHE B N 1
ATOM 7556 C CA . PHE B 1 184 ? 10.555 41.812 -5.316 1 96.06 184 PHE B CA 1
ATOM 7557 C C . PHE B 1 184 ? 11.945 42.062 -4.75 1 96.06 184 PHE B C 1
ATOM 7559 O O . PHE B 1 184 ? 12.32 41.469 -3.738 1 96.06 184 PHE B O 1
ATOM 7566 N N . ALA B 1 185 ? 12.727 42.938 -5.434 1 94.69 185 ALA B N 1
ATOM 7567 C CA . ALA B 1 185 ? 14.109 43.219 -5.062 1 94.69 185 ALA B CA 1
ATOM 7568 C C . ALA B 1 185 ? 14.172 44.031 -3.764 1 94.69 185 ALA B C 1
ATOM 7570 O O . ALA B 1 185 ? 15.086 43.844 -2.957 1 94.69 185 ALA B O 1
ATOM 7571 N N . LYS B 1 186 ? 13.266 44.906 -3.715 1 93.44 186 LYS B N 1
ATOM 7572 C CA . LYS B 1 186 ? 13.031 45.719 -2.518 1 93.44 186 LYS B CA 1
ATOM 7573 C C . LYS B 1 186 ? 11.555 45.719 -2.135 1 93.44 186 LYS B C 1
ATOM 7575 O O . LYS B 1 186 ? 10.68 45.594 -3 1 93.44 186 LYS B O 1
ATOM 7580 N N . GLN B 1 187 ? 11.367 45.719 -0.868 1 93.31 187 GLN B N 1
ATOM 7581 C CA . GLN B 1 187 ? 9.977 45.656 -0.44 1 93.31 187 GLN B CA 1
ATOM 7582 C C . GLN B 1 187 ? 9.18 46.844 -0.956 1 93.31 187 GLN B C 1
ATOM 7584 O O . GLN B 1 187 ? 9.484 48 -0.623 1 93.31 187 GLN B O 1
ATOM 7589 N N . PRO B 1 188 ? 8.289 46.625 -1.762 1 94.38 188 PRO B N 1
ATOM 7590 C CA . PRO B 1 188 ? 7.387 47.719 -2.189 1 94.38 188 PRO B CA 1
ATOM 7591 C C . PRO B 1 188 ? 6.301 48 -1.16 1 94.38 188 PRO B C 1
ATOM 7593 O O . PRO B 1 188 ? 6.312 47.438 -0.061 1 94.38 188 PRO B O 1
ATOM 7596 N N . LYS B 1 189 ? 5.504 49 -1.576 1 93.06 189 LYS B N 1
ATOM 7597 C CA . LYS B 1 189 ? 4.312 49.219 -0.758 1 93.06 189 LYS B CA 1
ATOM 7598 C C . LYS B 1 189 ? 3.328 48.062 -0.906 1 93.06 189 LYS B C 1
ATOM 7600 O O . LYS B 1 189 ? 2.812 47.812 -1.998 1 93.06 189 LYS B O 1
ATOM 7605 N N . LEU B 1 190 ? 3.172 47.344 0.12 1 95.44 190 LEU B N 1
ATOM 7606 C CA . LEU B 1 190 ? 2.24 46.219 0.136 1 95.44 190 LEU B CA 1
ATOM 7607 C C . LEU B 1 190 ? 0.932 46.625 0.817 1 95.44 190 LEU B C 1
ATOM 7609 O O . LEU B 1 190 ? 0.938 47.344 1.807 1 95.44 190 LEU B O 1
ATOM 7613 N N . VAL B 1 191 ? -0.143 46.125 0.249 1 94.88 191 VAL B N 1
ATOM 7614 C CA . VAL B 1 191 ? -1.452 46.531 0.756 1 94.88 191 VAL B CA 1
ATOM 7615 C C . VAL B 1 191 ? -2.254 45.281 1.146 1 94.88 191 VAL B C 1
ATOM 7617 O O . VAL B 1 191 ? -2.037 44.219 0.597 1 94.88 191 VAL B O 1
ATOM 7620 N N . GLN B 1 192 ? -3.166 45.531 2.109 1 94.12 192 GLN B N 1
ATOM 7621 C CA . GLN B 1 192 ? -4.039 44.438 2.564 1 94.12 192 GLN B CA 1
ATOM 7622 C C . GLN B 1 192 ? -4.82 43.844 1.398 1 94.12 192 GLN B C 1
ATOM 7624 O O . GLN B 1 192 ? -5.371 44.562 0.571 1 94.12 192 GLN B O 1
ATOM 7629 N N . GLY B 1 193 ? -4.836 42.469 1.385 1 94.12 193 GLY B N 1
ATOM 7630 C CA . GLY B 1 193 ? -5.605 41.781 0.361 1 94.12 193 GLY B CA 1
ATOM 7631 C C . GLY B 1 193 ? -4.801 41.469 -0.889 1 94.12 193 GLY B C 1
ATOM 7632 O O . GLY B 1 193 ? -5.219 40.688 -1.725 1 94.12 193 GLY B O 1
ATOM 7633 N N . GLN B 1 194 ? -3.701 42.156 -0.965 1 95.88 194 GLN B N 1
ATOM 7634 C CA . GLN B 1 194 ? -2.826 41.875 -2.096 1 95.88 194 GLN B CA 1
ATOM 7635 C C . GLN B 1 194 ? -2.311 40.438 -2.045 1 95.88 194 GLN B C 1
ATOM 7637 O O . GLN B 1 194 ? -2.062 39.875 -0.963 1 95.88 194 GLN B O 1
ATOM 7642 N N . GLU B 1 195 ? -2.209 39.844 -3.223 1 97.38 195 GLU B N 1
ATOM 7643 C CA . GLU B 1 195 ? -1.675 38.469 -3.307 1 97.38 195 GLU B CA 1
ATOM 7644 C C . GLU B 1 195 ? -0.151 38.5 -3.371 1 97.38 195 GLU B C 1
ATOM 7646 O O . GLU B 1 195 ? 0.441 39.312 -4.066 1 97.38 195 GLU B O 1
ATOM 7651 N N . LEU B 1 196 ? 0.442 37.656 -2.607 1 97.44 196 LEU B N 1
ATOM 7652 C CA . LEU B 1 196 ? 1.897 37.594 -2.561 1 97.44 196 LEU B CA 1
ATOM 7653 C C . LEU B 1 196 ? 2.365 36.156 -2.775 1 97.44 196 LEU B C 1
ATOM 7655 O O . LEU B 1 196 ? 1.902 35.219 -2.094 1 97.44 196 LEU B O 1
ATOM 7659 N N . CYS B 1 197 ? 3.273 36 -3.703 1 97.81 197 CYS B N 1
ATOM 7660 C CA . CYS B 1 197 ? 3.852 34.688 -3.99 1 97.81 197 CYS B CA 1
ATOM 7661 C C . CYS B 1 197 ? 5.121 34.469 -3.176 1 97.81 197 CYS B C 1
ATOM 7663 O O . CYS B 1 197 ? 6.051 35.25 -3.232 1 97.81 197 CYS B O 1
ATOM 7665 N N . ILE B 1 198 ? 5.137 33.406 -2.414 1 97.44 198 ILE B N 1
ATOM 7666 C CA . ILE B 1 198 ? 6.297 32.969 -1.64 1 97.44 198 ILE B CA 1
ATOM 7667 C C . ILE B 1 198 ? 6.844 31.672 -2.205 1 97.44 198 ILE B C 1
ATOM 7669 O O . ILE B 1 198 ? 6.086 30.719 -2.424 1 97.44 198 ILE B O 1
ATOM 7673 N N . ARG B 1 199 ? 8.172 31.672 -2.406 1 98.38 199 ARG B N 1
ATOM 7674 C CA . ARG B 1 199 ? 8.766 30.438 -2.928 1 98.38 199 ARG B CA 1
ATOM 7675 C C . ARG B 1 199 ? 9.977 30.016 -2.1 1 98.38 199 ARG B C 1
ATOM 7677 O O . ARG B 1 199 ? 10.68 30.875 -1.553 1 98.38 199 ARG B O 1
ATOM 7684 N N . ILE B 1 200 ? 10.18 28.734 -1.996 1 98.56 200 ILE B N 1
ATOM 7685 C CA . ILE B 1 200 ? 11.32 28.172 -1.286 1 98.56 200 ILE B CA 1
ATOM 7686 C C . ILE B 1 200 ? 12.086 27.219 -2.209 1 98.56 200 ILE B C 1
ATOM 7688 O O . ILE B 1 200 ? 11.5 26.328 -2.818 1 98.56 200 ILE B O 1
ATOM 7692 N N . VAL B 1 201 ? 13.383 27.469 -2.299 1 98.38 201 VAL B N 1
ATOM 7693 C CA . VAL B 1 201 ? 14.289 26.609 -3.064 1 98.38 201 VAL B CA 1
ATOM 7694 C C . VAL B 1 201 ? 15.078 25.719 -2.115 1 98.38 201 VAL B C 1
ATOM 7696 O O . VAL B 1 201 ? 15.75 26.203 -1.205 1 98.38 201 VAL B O 1
ATOM 7699 N N . VAL B 1 202 ? 14.953 24.422 -2.346 1 98.5 202 VAL B N 1
ATOM 7700 C CA . VAL B 1 202 ? 15.656 23.453 -1.499 1 98.5 202 VAL B CA 1
ATOM 7701 C C . VAL B 1 202 ? 16.578 22.594 -2.352 1 98.5 202 VAL B C 1
ATOM 7703 O O . VAL B 1 202 ? 16.141 21.656 -3.014 1 98.5 202 VAL B O 1
ATOM 7706 N N . PRO B 1 203 ? 17.891 22.859 -2.305 1 97.81 203 PRO B N 1
ATOM 7707 C CA . PRO B 1 203 ? 18.844 21.984 -3.002 1 97.81 203 PRO B CA 1
ATOM 7708 C C . PRO B 1 203 ? 18.938 20.594 -2.369 1 97.81 203 PRO B C 1
ATOM 7710 O O . PRO B 1 203 ? 18.547 20.422 -1.21 1 97.81 203 PRO B O 1
ATOM 7713 N N . TYR B 1 204 ? 19.438 19.719 -3.229 1 96.69 204 TYR B N 1
ATOM 7714 C CA . TYR B 1 204 ? 19.688 18.391 -2.691 1 96.69 204 TYR B CA 1
ATOM 7715 C C . TYR B 1 204 ? 20.719 18.422 -1.57 1 96.69 204 TYR B C 1
ATOM 7717 O O . TYR B 1 204 ? 21.797 18.984 -1.739 1 96.69 204 TYR B O 1
ATOM 7725 N N . ARG B 1 205 ? 20.375 17.781 -0.453 1 94.31 205 ARG B N 1
ATOM 7726 C CA . ARG B 1 205 ? 21.219 17.906 0.727 1 94.31 205 ARG B CA 1
ATOM 7727 C C . ARG B 1 205 ? 22.031 16.641 0.964 1 94.31 205 ARG B C 1
ATOM 7729 O O . ARG B 1 205 ? 23.078 16.688 1.605 1 94.31 205 ARG B O 1
ATOM 7736 N N . ASN B 1 206 ? 21.672 15.523 0.518 1 94.25 206 ASN B N 1
ATOM 7737 C CA . ASN B 1 206 ? 22.328 14.234 0.654 1 94.25 206 ASN B CA 1
ATOM 7738 C C . ASN B 1 206 ? 22.594 13.891 2.117 1 94.25 206 ASN B C 1
ATOM 7740 O O . ASN B 1 206 ? 23.703 13.484 2.479 1 94.25 206 ASN B O 1
ATOM 7744 N N . VAL B 1 207 ? 21.625 14.125 2.936 1 91.94 207 VAL B N 1
ATOM 7745 C CA . VAL B 1 207 ? 21.75 13.867 4.367 1 91.94 207 VAL B CA 1
ATOM 7746 C C . VAL B 1 207 ? 21.828 12.367 4.621 1 91.94 207 VAL B C 1
ATOM 7748 O O . VAL B 1 207 ? 22.422 11.922 5.605 1 91.94 207 VAL B O 1
ATOM 7751 N N . GLY B 1 208 ? 21.297 11.586 3.752 1 88.69 208 GLY B N 1
ATOM 7752 C CA . GLY B 1 208 ? 21.266 10.141 3.916 1 88.69 208 GLY B CA 1
ATOM 7753 C C . GLY B 1 208 ? 22.391 9.43 3.201 1 88.69 208 GLY B C 1
ATOM 7754 O O . GLY B 1 208 ? 22.266 8.258 2.838 1 88.69 208 GLY B O 1
ATOM 7755 N N . LYS B 1 209 ? 23.484 9.992 2.893 1 87.56 209 LYS B N 1
ATOM 7756 C CA . LYS B 1 209 ? 24.562 9.453 2.064 1 87.56 209 LYS B CA 1
ATOM 7757 C C . LYS B 1 209 ? 25 8.078 2.562 1 87.56 209 LYS B C 1
ATOM 7759 O O . LYS B 1 209 ? 25.219 7.164 1.766 1 87.56 209 LYS B O 1
ATOM 7764 N N . ASP B 1 210 ? 25.094 7.812 3.832 1 89.38 210 ASP B N 1
ATOM 7765 C CA . ASP B 1 210 ? 25.578 6.543 4.363 1 89.38 210 ASP B CA 1
ATOM 7766 C C . ASP B 1 210 ? 24.438 5.73 4.973 1 89.38 210 ASP B C 1
ATOM 7768 O O . ASP B 1 210 ? 24.672 4.723 5.641 1 89.38 210 ASP B O 1
ATOM 7772 N N . ASP B 1 211 ? 23.281 6.09 4.66 1 93.06 211 ASP B N 1
ATOM 7773 C CA . ASP B 1 211 ? 22.094 5.426 5.191 1 93.06 211 ASP B CA 1
ATOM 7774 C C . ASP B 1 211 ? 21.578 4.359 4.227 1 93.06 211 ASP B C 1
ATOM 7776 O O . ASP B 1 211 ? 21.281 4.652 3.068 1 93.06 211 ASP B O 1
ATOM 7780 N N . ILE B 1 212 ? 21.516 3.1 4.664 1 92.12 212 ILE B N 1
ATOM 7781 C CA . ILE B 1 212 ? 21.062 1.995 3.822 1 92.12 212 ILE B CA 1
ATOM 7782 C C . ILE B 1 212 ? 19.625 2.227 3.389 1 92.12 212 ILE B C 1
ATOM 7784 O O . ILE B 1 212 ? 19.172 1.678 2.377 1 92.12 212 ILE B O 1
ATOM 7788 N N . HIS B 1 213 ? 18.859 3.062 4.137 1 94.88 213 HIS B N 1
ATOM 7789 C CA . HIS B 1 213 ? 17.453 3.312 3.84 1 94.88 213 HIS B CA 1
ATOM 7790 C C . HIS B 1 213 ? 17.297 4.477 2.865 1 94.88 213 HIS B C 1
ATOM 7792 O O . HIS B 1 213 ? 16.172 4.859 2.529 1 94.88 213 HIS B O 1
ATOM 7798 N N . ARG B 1 214 ? 18.359 5.086 2.385 1 92.75 214 ARG B N 1
ATOM 7799 C CA . ARG B 1 214 ? 18.359 6.336 1.632 1 92.75 214 ARG B CA 1
ATOM 7800 C C . ARG B 1 214 ? 17.438 6.242 0.419 1 92.75 214 ARG B C 1
ATOM 7802 O O . ARG B 1 214 ? 16.734 7.207 0.083 1 92.75 214 ARG B O 1
ATOM 7809 N N . LEU B 1 215 ? 17.422 5.082 -0.237 1 92.81 215 LEU B N 1
ATOM 7810 C CA . LEU B 1 215 ? 16.625 4.957 -1.457 1 92.81 215 LEU B CA 1
ATOM 7811 C C . LEU B 1 215 ? 15.227 4.457 -1.145 1 92.81 215 LEU B C 1
ATOM 7813 O O . LEU B 1 215 ? 14.383 4.348 -2.043 1 92.81 215 LEU B O 1
ATOM 7817 N N . LEU B 1 216 ? 14.953 4.234 0.12 1 95.5 216 LEU B N 1
ATOM 7818 C CA . LEU B 1 216 ? 13.641 3.732 0.516 1 95.5 216 LEU B CA 1
ATOM 7819 C C . LEU B 1 216 ? 12.703 4.883 0.879 1 95.5 216 LEU B C 1
ATOM 7821 O O . LEU B 1 216 ? 11.516 4.84 0.568 1 95.5 216 LEU B O 1
ATOM 7825 N N . TYR B 1 217 ? 13.258 5.945 1.557 1 97.25 217 TYR B N 1
ATOM 7826 C CA . TYR B 1 217 ? 12.445 7.102 1.92 1 97.25 217 TYR B CA 1
ATOM 7827 C C . TYR B 1 217 ? 11.805 7.73 0.687 1 97.25 217 TYR B C 1
ATOM 7829 O O . TYR B 1 217 ? 12.469 7.898 -0.342 1 97.25 217 TYR B O 1
ATOM 7837 N N . ARG B 1 218 ? 10.586 8.047 0.755 1 97.44 218 ARG B N 1
ATOM 7838 C CA . ARG B 1 218 ? 9.844 8.617 -0.365 1 97.44 218 ARG B CA 1
ATOM 7839 C C . ARG B 1 218 ? 8.562 9.289 0.113 1 97.44 218 ARG B C 1
ATOM 7841 O O . ARG B 1 218 ? 8.062 8.984 1.198 1 97.44 218 ARG B O 1
ATOM 7848 N N . PRO B 1 219 ? 8.016 10.266 -0.676 1 98 219 PRO B N 1
ATOM 7849 C CA . PRO B 1 219 ? 6.664 10.758 -0.381 1 98 219 PRO B CA 1
ATOM 7850 C C . PRO B 1 219 ? 5.598 9.68 -0.558 1 98 219 PRO B C 1
ATOM 7852 O O . PRO B 1 219 ? 5.867 8.625 -1.146 1 98 219 PRO B O 1
ATOM 7855 N N . TYR B 1 220 ? 4.508 9.883 0.043 1 97.5 220 TYR B N 1
ATOM 7856 C CA . TYR B 1 220 ? 3.396 8.977 -0.235 1 97.5 220 TYR B CA 1
ATOM 7857 C C . TYR B 1 220 ? 3.02 9.016 -1.711 1 97.5 220 TYR B C 1
ATOM 7859 O O . TYR B 1 220 ? 3.117 10.062 -2.355 1 97.5 220 TYR B O 1
ATOM 7867 N N . PRO B 1 221 ? 2.572 7.887 -2.264 1 95 221 PRO B N 1
ATOM 7868 C CA . PRO B 1 221 ? 2.311 7.781 -3.701 1 95 221 PRO B CA 1
ATOM 7869 C C . PRO B 1 221 ? 1.353 8.852 -4.207 1 95 221 PRO B C 1
ATOM 7871 O O . PRO B 1 221 ? 1.582 9.438 -5.27 1 95 221 PRO B O 1
ATOM 7874 N N . GLN B 1 222 ? 0.325 9.148 -3.508 1 94.12 222 GLN B N 1
ATOM 7875 C CA . GLN B 1 222 ? -0.648 10.141 -3.951 1 94.12 222 GLN B CA 1
ATOM 7876 C C . GLN B 1 222 ? -0.035 11.539 -3.979 1 94.12 222 GLN B C 1
ATOM 7878 O O . GLN B 1 222 ? -0.294 12.32 -4.898 1 94.12 222 GLN B O 1
ATOM 7883 N N . ASN B 1 223 ? 0.747 11.844 -2.965 1 97.31 223 ASN B N 1
ATOM 7884 C CA . ASN B 1 223 ? 1.418 13.133 -2.914 1 97.31 223 ASN B CA 1
ATOM 7885 C C . ASN B 1 223 ? 2.406 13.305 -4.066 1 97.31 223 ASN B C 1
ATOM 7887 O O . ASN B 1 223 ? 2.502 14.375 -4.656 1 97.31 223 ASN B O 1
ATOM 7891 N N . ASN B 1 224 ? 3.141 12.258 -4.336 1 97.56 224 ASN B N 1
ATOM 7892 C CA . ASN B 1 224 ? 4.094 12.305 -5.441 1 97.56 224 ASN B CA 1
ATOM 7893 C C . ASN B 1 224 ? 3.389 12.461 -6.785 1 97.56 224 ASN B C 1
ATOM 7895 O O . ASN B 1 224 ? 3.83 13.227 -7.641 1 97.56 224 ASN B O 1
ATOM 7899 N N . ALA B 1 225 ? 2.311 11.719 -6.965 1 96.38 225 ALA B N 1
ATOM 7900 C CA . ALA B 1 225 ? 1.572 11.742 -8.227 1 96.38 225 ALA B CA 1
ATOM 7901 C C . ALA B 1 225 ? 0.943 13.109 -8.469 1 96.38 225 ALA B C 1
ATOM 7903 O O . ALA B 1 225 ? 0.946 13.609 -9.594 1 96.38 225 ALA B O 1
ATOM 7904 N N . GLN B 1 226 ? 0.424 13.719 -7.43 1 96.38 226 GLN B N 1
ATOM 7905 C CA . GLN B 1 226 ? -0.321 14.969 -7.562 1 96.38 226 GLN B CA 1
ATOM 7906 C C . GLN B 1 226 ? 0.588 16.172 -7.352 1 96.38 226 GLN B C 1
ATOM 7908 O O . GLN B 1 226 ? 0.17 17.312 -7.559 1 96.38 226 GLN B O 1
ATOM 7913 N N . LEU B 1 227 ? 1.822 15.922 -7.023 1 97.31 227 LEU B N 1
ATOM 7914 C CA . LEU B 1 227 ? 2.727 17 -6.652 1 97.31 227 LEU B CA 1
ATOM 7915 C C . LEU B 1 227 ? 2.096 17.906 -5.598 1 97.31 227 LEU B C 1
ATOM 7917 O O . LEU B 1 227 ? 1.896 19.094 -5.832 1 97.31 227 LEU B O 1
ATOM 7921 N N . SER B 1 228 ? 1.871 17.266 -4.465 1 97.81 228 SER B N 1
ATOM 7922 C CA . SER B 1 228 ? 1.299 17.938 -3.309 1 97.81 228 SER B CA 1
ATOM 7923 C C . SER B 1 228 ? 2.107 17.672 -2.045 1 97.81 228 SER B C 1
ATOM 7925 O O . SER B 1 228 ? 2.879 16.703 -1.994 1 97.81 228 SER B O 1
ATOM 7927 N N . SER B 1 229 ? 2.062 18.562 -1.121 1 97.81 229 SER B N 1
ATOM 7928 C CA . SER B 1 229 ? 2.734 18.391 0.161 1 97.81 229 SER B CA 1
ATOM 7929 C C . SER B 1 229 ? 2 17.375 1.034 1 97.81 229 SER B C 1
ATOM 7931 O O . SER B 1 229 ? 0.773 17.266 0.968 1 97.81 229 SER B O 1
ATOM 7933 N N . PRO B 1 230 ? 2.697 16.625 1.869 1 98.12 230 PRO B N 1
ATOM 7934 C CA . PRO B 1 230 ? 4.16 16.625 1.951 1 98.12 230 PRO B CA 1
ATOM 7935 C C . PRO B 1 230 ? 4.812 15.875 0.789 1 98.12 230 PRO B C 1
ATOM 7937 O O . PRO B 1 230 ? 4.32 14.828 0.366 1 98.12 230 PRO B O 1
ATOM 7940 N N . TRP B 1 231 ? 5.82 16.438 0.241 1 98.44 231 TRP B N 1
ATOM 7941 C CA . TRP B 1 231 ? 6.594 15.844 -0.841 1 98.44 231 TRP B CA 1
ATOM 7942 C C . TRP B 1 231 ? 8.008 15.523 -0.382 1 98.44 231 TRP B C 1
ATOM 7944 O O . TRP B 1 231 ? 8.211 14.961 0.698 1 98.44 231 TRP B O 1
ATOM 7954 N N . TRP B 1 232 ? 9.109 15.875 -1.045 1 98.5 232 TRP B N 1
ATOM 7955 C CA . TRP B 1 232 ? 10.477 15.484 -0.708 1 98.5 232 TRP B CA 1
ATOM 7956 C C . TRP B 1 232 ? 10.969 16.234 0.525 1 98.5 232 TRP B C 1
ATOM 7958 O O . TRP B 1 232 ? 11.648 15.664 1.378 1 98.5 232 TRP B O 1
ATOM 7968 N N . ASP B 1 233 ? 10.602 17.5 0.579 1 98.56 233 ASP B N 1
ATOM 7969 C CA . ASP B 1 233 ? 10.992 18.359 1.693 1 98.56 233 ASP B CA 1
ATOM 7970 C C . ASP B 1 233 ? 9.773 18.984 2.357 1 98.56 233 ASP B C 1
ATOM 7972 O O . ASP B 1 233 ? 8.773 19.266 1.692 1 98.56 233 ASP B O 1
ATOM 7976 N N . THR B 1 234 ? 9.906 19.156 3.67 1 98.38 234 THR B N 1
ATOM 7977 C CA . THR B 1 234 ? 8.797 19.766 4.406 1 98.38 234 THR B CA 1
ATOM 7978 C C . THR B 1 234 ? 9.281 20.953 5.227 1 98.38 234 THR B C 1
ATOM 7980 O O . THR B 1 234 ? 10.43 20.984 5.672 1 98.38 234 THR B O 1
ATOM 7983 N N . MET B 1 235 ? 8.438 21.953 5.32 1 97.75 235 MET B N 1
ATOM 7984 C CA . MET B 1 235 ? 8.797 23.172 6.055 1 97.75 235 MET B CA 1
ATOM 7985 C C . MET B 1 235 ? 7.602 23.719 6.824 1 97.75 235 MET B C 1
ATOM 7987 O O . MET B 1 235 ? 6.453 23.453 6.461 1 97.75 235 MET B O 1
ATOM 7991 N N . MET B 1 236 ? 7.844 24.297 7.906 1 97.31 236 MET B N 1
ATOM 7992 C CA . MET B 1 236 ? 6.879 25.078 8.672 1 97.31 236 MET B CA 1
ATOM 7993 C C . MET B 1 236 ? 7.055 26.578 8.406 1 97.31 236 MET B C 1
ATOM 7995 O O . MET B 1 236 ? 7.949 27.203 8.961 1 97.31 236 MET B O 1
ATOM 7999 N N . THR B 1 237 ? 6.18 27.125 7.555 1 97.88 237 THR B N 1
ATOM 8000 C CA . THR B 1 237 ? 6.238 28.531 7.172 1 97.88 237 THR B CA 1
ATOM 8001 C C . THR B 1 237 ? 5.094 29.312 7.805 1 97.88 237 THR B C 1
ATOM 8003 O O . THR B 1 237 ? 3.947 28.859 7.809 1 97.88 237 THR B O 1
ATOM 8006 N N . THR B 1 238 ? 5.445 30.5 8.398 1 97.5 238 THR B N 1
ATOM 8007 C CA . THR B 1 238 ? 4.422 31.266 9.102 1 97.5 238 THR B CA 1
ATOM 8008 C C . THR B 1 238 ? 4.605 32.781 8.852 1 97.5 238 THR B C 1
ATOM 8010 O O . THR B 1 238 ? 5.707 33.219 8.523 1 97.5 238 THR B O 1
ATOM 8013 N N . LEU B 1 239 ? 3.564 33.469 8.867 1 96.94 239 LEU B N 1
ATOM 8014 C CA . LEU B 1 239 ? 3.516 34.938 8.977 1 96.94 239 LEU B CA 1
ATOM 8015 C C . LEU B 1 239 ? 3.045 35.344 10.367 1 96.94 239 LEU B C 1
ATOM 8017 O O . LEU B 1 239 ? 1.934 35 10.781 1 96.94 239 LEU B O 1
ATOM 8021 N N . THR B 1 240 ? 3.869 36.031 11.125 1 97.06 240 THR B N 1
ATOM 8022 C CA . THR B 1 240 ? 3.549 36.406 12.5 1 97.06 240 THR B CA 1
ATOM 8023 C C . THR B 1 240 ? 3.4 37.906 12.641 1 97.06 240 THR B C 1
ATOM 8025 O O . THR B 1 240 ? 4.289 38.656 12.242 1 97.06 240 THR B O 1
ATOM 8028 N N . ASP B 1 241 ? 2.307 38.344 13.188 1 95.88 241 ASP B N 1
ATOM 8029 C CA . ASP B 1 241 ? 2.082 39.781 13.477 1 95.88 241 ASP B CA 1
ATOM 8030 C C . ASP B 1 241 ? 2.936 40.219 14.656 1 95.88 241 ASP B C 1
ATOM 8032 O O . ASP B 1 241 ? 2.805 39.719 15.766 1 95.88 241 ASP B O 1
ATOM 8036 N N . LYS B 1 242 ? 3.729 41.25 14.469 1 93.62 242 LYS B N 1
ATOM 8037 C CA . LYS B 1 242 ? 4.656 41.688 15.5 1 93.62 242 LYS B CA 1
ATOM 8038 C C . LYS B 1 242 ? 3.92 42.375 16.641 1 93.62 242 LYS B C 1
ATOM 8040 O O . LYS B 1 242 ? 4.371 42.375 17.781 1 93.62 242 LYS B O 1
ATOM 8045 N N . ALA B 1 243 ? 2.805 42.938 16.297 1 91.94 243 ALA B N 1
ATOM 8046 C CA . ALA B 1 243 ? 2.047 43.688 17.312 1 91.94 243 ALA B CA 1
ATOM 8047 C C . ALA B 1 243 ? 1.227 42.75 18.188 1 91.94 243 ALA B C 1
ATOM 8049 O O . ALA B 1 243 ? 1.249 42.844 19.406 1 91.94 243 ALA B O 1
ATOM 8050 N N . THR B 1 244 ? 0.52 41.844 17.578 1 92.75 244 THR B N 1
ATOM 8051 C CA . THR B 1 244 ? -0.406 40.969 18.312 1 92.75 244 THR B CA 1
ATOM 8052 C C . THR B 1 244 ? 0.23 39.625 18.594 1 92.75 244 THR B C 1
ATOM 8054 O O . THR B 1 244 ? -0.287 38.844 19.406 1 92.75 244 THR B O 1
ATOM 8057 N N . ASN B 1 245 ? 1.316 39.281 17.969 1 94.12 245 ASN B N 1
ATOM 8058 C CA . ASN B 1 245 ? 1.952 37.969 18.047 1 94.12 245 ASN B CA 1
ATOM 8059 C C . ASN B 1 245 ? 1.034 36.875 17.531 1 94.12 245 ASN B C 1
ATOM 8061 O O . ASN B 1 245 ? 1.104 35.75 17.984 1 94.12 245 ASN B O 1
ATOM 8065 N N . ALA B 1 246 ? 0.112 37.219 16.672 1 95.31 246 ALA B N 1
ATOM 8066 C CA . ALA B 1 246 ? -0.698 36.219 15.961 1 95.31 246 ALA B CA 1
ATOM 8067 C C . ALA B 1 246 ? 0.1 35.562 14.844 1 95.31 246 ALA B C 1
ATOM 8069 O O . ALA B 1 246 ? 0.869 36.219 14.141 1 95.31 246 ALA B O 1
ATOM 8070 N N . SER B 1 247 ? -0.03 34.281 14.734 1 96.5 247 SER B N 1
ATOM 8071 C CA . SER B 1 247 ? 0.697 33.531 13.719 1 96.5 247 SER B CA 1
ATOM 8072 C C . SER B 1 247 ? -0.257 32.906 12.695 1 96.5 247 SER B C 1
ATOM 8074 O O . SER B 1 247 ? -1.256 32.281 13.07 1 96.5 247 SER B O 1
ATOM 8076 N N . ILE B 1 248 ? 0.032 33.094 11.453 1 96.88 248 ILE B N 1
ATOM 8077 C CA . ILE B 1 248 ? -0.731 32.5 10.359 1 96.88 248 ILE B CA 1
ATOM 8078 C C . ILE B 1 248 ? 0.123 31.469 9.617 1 96.88 248 ILE B C 1
ATOM 8080 O O . ILE B 1 248 ? 1.125 31.828 8.992 1 96.88 248 ILE B O 1
ATOM 8084 N N . PRO B 1 249 ? -0.293 30.219 9.68 1 97.25 249 PRO B N 1
ATOM 8085 C CA . PRO B 1 249 ? 0.469 29.203 8.953 1 97.25 249 PRO B CA 1
ATOM 8086 C C . PRO B 1 249 ? 0.326 29.328 7.434 1 97.25 249 PRO B C 1
ATOM 8088 O O . PRO B 1 249 ? -0.759 29.641 6.938 1 97.25 249 PRO B O 1
ATOM 8091 N N . ILE B 1 250 ? 1.428 29.125 6.734 1 97.81 250 ILE B N 1
ATOM 8092 C CA . ILE B 1 250 ? 1.452 29.094 5.273 1 97.81 250 ILE B CA 1
ATOM 8093 C C . ILE B 1 250 ? 1.762 27.672 4.793 1 97.81 250 ILE B C 1
ATOM 8095 O O . ILE B 1 250 ? 2.809 27.109 5.125 1 97.81 250 ILE B O 1
ATOM 8099 N N . HIS B 1 251 ? 0.898 27.125 4.02 1 97.12 251 HIS B N 1
ATOM 8100 C CA . HIS B 1 251 ? 1.084 25.766 3.51 1 97.12 251 HIS B CA 1
ATOM 8101 C C . HIS B 1 251 ? 1.787 25.781 2.156 1 97.12 251 HIS B C 1
ATOM 8103 O O . HIS B 1 251 ? 1.174 26.109 1.136 1 97.12 251 HIS B O 1
ATOM 8109 N N . MET B 1 252 ? 2.988 25.359 2.197 1 98.25 252 MET B N 1
ATOM 8110 C CA . MET B 1 252 ? 3.791 25.344 0.978 1 98.25 252 MET B CA 1
ATOM 8111 C C . MET B 1 252 ? 3.488 24.109 0.148 1 98.25 252 MET B C 1
ATOM 8113 O O . MET B 1 252 ? 3.385 23 0.688 1 98.25 252 MET B O 1
ATOM 8117 N N . GLN B 1 253 ? 3.32 24.281 -1.124 1 98.38 253 GLN B N 1
ATOM 8118 C CA . GLN B 1 253 ? 3.117 23.188 -2.072 1 98.38 253 GLN B CA 1
ATOM 8119 C C . GLN B 1 253 ? 4.27 23.109 -3.068 1 98.38 253 GLN B C 1
ATOM 8121 O O . GLN B 1 253 ? 4.941 24.109 -3.334 1 98.38 253 GLN B O 1
ATOM 8126 N N . PRO B 1 254 ? 4.527 21.859 -3.553 1 98.44 254 PRO B N 1
ATOM 8127 C CA . PRO B 1 254 ? 5.48 21.844 -4.664 1 98.44 254 PRO B CA 1
ATOM 8128 C C . PRO B 1 254 ? 5.109 22.797 -5.785 1 98.44 254 PRO B C 1
ATOM 8130 O O . PRO B 1 254 ? 3.928 22.938 -6.117 1 98.44 254 PRO B O 1
ATOM 8133 N N . TRP B 1 255 ? 6.184 23.484 -6.289 1 97.94 255 TRP B N 1
ATOM 8134 C CA . TRP B 1 255 ? 5.992 24.406 -7.406 1 97.94 255 TRP B CA 1
ATOM 8135 C C . TRP B 1 255 ? 5.227 23.734 -8.539 1 97.94 255 TRP B C 1
ATOM 8137 O O . TRP B 1 255 ? 5.562 22.609 -8.945 1 97.94 255 TRP B O 1
ATOM 8147 N N . ARG B 1 256 ? 4.207 24.359 -9.031 1 94.25 256 ARG B N 1
ATOM 8148 C CA . ARG B 1 256 ? 3.25 23.766 -9.961 1 94.25 256 ARG B CA 1
ATOM 8149 C C . ARG B 1 256 ? 3.945 23.312 -11.242 1 94.25 256 ARG B C 1
ATOM 8151 O O . ARG B 1 256 ? 3.527 22.344 -11.867 1 94.25 256 ARG B O 1
ATOM 8158 N N . GLU B 1 257 ? 5.004 23.984 -11.633 1 94.94 257 GLU B N 1
ATOM 8159 C CA . GLU B 1 257 ? 5.621 23.672 -12.922 1 94.94 257 GLU B CA 1
ATOM 8160 C C . GLU B 1 257 ? 6.656 22.562 -12.773 1 94.94 257 GLU B C 1
ATOM 8162 O O . GLU B 1 257 ? 7.332 22.203 -13.742 1 94.94 257 GLU B O 1
ATOM 8167 N N . HIS B 1 258 ? 6.746 22.031 -11.547 1 97.25 258 HIS B N 1
ATOM 8168 C CA . HIS B 1 258 ? 7.504 20.797 -11.43 1 97.25 258 HIS B CA 1
ATOM 8169 C C . HIS B 1 258 ? 6.941 19.719 -12.352 1 97.25 258 HIS B C 1
ATOM 8171 O O . HIS B 1 258 ? 7.668 18.812 -12.781 1 97.25 258 HIS B O 1
ATOM 8177 N N . ARG B 1 259 ? 5.676 19.797 -12.609 1 96.69 259 ARG B N 1
ATOM 8178 C CA . ARG B 1 259 ? 5.031 18.859 -13.523 1 96.69 259 ARG B CA 1
ATOM 8179 C C . ARG B 1 259 ? 5.664 18.938 -14.914 1 96.69 259 ARG B C 1
ATOM 8181 O O . ARG B 1 259 ? 5.891 17.906 -15.547 1 96.69 259 ARG B O 1
ATOM 8188 N N . ASN B 1 260 ? 5.957 20.172 -15.359 1 95.69 260 ASN B N 1
ATOM 8189 C CA . ASN B 1 260 ? 6.609 20.375 -16.641 1 95.69 260 ASN B CA 1
ATOM 8190 C C . ASN B 1 260 ? 8.031 19.812 -16.656 1 95.69 260 ASN B C 1
ATOM 8192 O O . ASN B 1 260 ? 8.469 19.234 -17.641 1 95.69 260 ASN B O 1
ATOM 8196 N N . LEU B 1 261 ? 8.672 20.047 -15.57 1 96.56 261 LEU B N 1
ATOM 8197 C CA . LEU B 1 261 ? 10.023 19.531 -15.43 1 96.56 261 LEU B CA 1
ATOM 8198 C C . LEU B 1 261 ? 10.031 18 -15.523 1 96.56 261 LEU B C 1
ATOM 8200 O O . LEU B 1 261 ? 10.859 17.422 -16.234 1 96.56 261 LEU B O 1
ATOM 8204 N N . ARG B 1 262 ? 9.117 17.359 -14.789 1 96.81 262 ARG B N 1
ATOM 8205 C CA . ARG B 1 262 ? 9 15.914 -14.781 1 96.81 262 ARG B CA 1
ATOM 8206 C C . ARG B 1 262 ? 8.68 15.383 -16.172 1 96.81 262 ARG B C 1
ATOM 8208 O O . ARG B 1 262 ? 9.305 14.43 -16.641 1 96.81 262 ARG B O 1
ATOM 8215 N N . GLN B 1 263 ? 7.738 16.016 -16.875 1 96.56 263 GLN B N 1
ATOM 8216 C CA . GLN B 1 263 ? 7.316 15.555 -18.188 1 96.56 263 GLN B CA 1
ATOM 8217 C C . GLN B 1 263 ? 8.445 15.688 -19.203 1 96.56 263 GLN B C 1
ATOM 8219 O O . GLN B 1 263 ? 8.68 14.781 -20 1 96.56 263 GLN B O 1
ATOM 8224 N N . ARG B 1 264 ? 9.102 16.828 -19.219 1 96.56 264 ARG B N 1
ATOM 8225 C CA . ARG B 1 264 ? 10.203 17.031 -20.156 1 96.56 264 ARG B CA 1
ATOM 8226 C C . ARG B 1 264 ? 11.352 16.062 -19.859 1 96.56 264 ARG B C 1
ATOM 8228 O O . ARG B 1 264 ? 11.977 15.547 -20.781 1 96.56 264 ARG B O 1
ATOM 8235 N N . ALA B 1 265 ? 11.602 15.875 -18.594 1 97.44 265 ALA B N 1
ATOM 8236 C CA . ALA B 1 265 ? 12.633 14.906 -18.219 1 97.44 265 ALA B CA 1
ATOM 8237 C C . ALA B 1 265 ? 12.281 13.508 -18.703 1 97.44 265 ALA B C 1
ATOM 8239 O O . ALA B 1 265 ? 13.156 12.773 -19.172 1 97.44 265 ALA B O 1
ATOM 8240 N N . ARG B 1 266 ? 11.047 13.125 -18.562 1 97.12 266 ARG B N 1
ATOM 8241 C CA . ARG B 1 266 ? 10.586 11.836 -19.062 1 97.12 266 ARG B CA 1
ATOM 8242 C C . ARG B 1 266 ? 10.891 11.695 -20.562 1 97.12 266 ARG B C 1
ATOM 8244 O O . ARG B 1 266 ? 11.406 10.672 -21 1 97.12 266 ARG B O 1
ATOM 8251 N N . GLU B 1 267 ? 10.555 12.695 -21.297 1 96.38 267 GLU B N 1
ATOM 8252 C CA . GLU B 1 267 ? 10.719 12.68 -22.734 1 96.38 267 GLU B CA 1
ATOM 8253 C C . GLU B 1 267 ? 12.195 12.57 -23.125 1 96.38 267 GLU B C 1
ATOM 8255 O O . GLU B 1 267 ? 12.555 11.781 -24 1 96.38 267 GLU B O 1
ATOM 8260 N N . LEU B 1 268 ? 12.953 13.344 -22.5 1 96.75 268 LEU B N 1
ATOM 8261 C CA . LEU B 1 268 ? 14.375 13.398 -22.828 1 96.75 268 LEU B CA 1
ATOM 8262 C C . LEU B 1 268 ? 15.07 12.102 -22.422 1 96.75 268 LEU B C 1
ATOM 8264 O O . LEU B 1 268 ? 16.062 11.711 -23.031 1 96.75 268 LEU B O 1
ATOM 8268 N N . ASN B 1 269 ? 14.523 11.445 -21.422 1 96 269 ASN B N 1
ATOM 8269 C CA . ASN B 1 269 ? 15.062 10.156 -21 1 96 269 ASN B CA 1
ATOM 8270 C C . ASN B 1 269 ? 14.398 9 -21.75 1 96 269 ASN B C 1
ATOM 8272 O O . ASN B 1 269 ? 14.656 7.832 -21.438 1 96 269 ASN B O 1
ATOM 8276 N N . HIS B 1 270 ? 13.523 9.258 -22.641 1 93.81 270 HIS B N 1
ATOM 8277 C CA . HIS B 1 270 ? 12.852 8.273 -23.484 1 93.81 270 HIS B CA 1
ATOM 8278 C C . HIS B 1 270 ? 12.086 7.254 -22.641 1 93.81 270 HIS B C 1
ATOM 8280 O O . HIS B 1 270 ? 12.211 6.047 -22.844 1 93.81 270 HIS B O 1
ATOM 8286 N N . VAL B 1 271 ? 11.422 7.816 -21.672 1 92.69 271 VAL B N 1
ATOM 8287 C CA . VAL B 1 271 ? 10.594 6.945 -20.844 1 92.69 271 VAL B CA 1
ATOM 8288 C C . VAL B 1 271 ? 9.422 6.414 -21.656 1 92.69 271 VAL B C 1
ATOM 8290 O O . VAL B 1 271 ? 8.727 7.184 -22.328 1 92.69 271 VAL B O 1
ATOM 8293 N N . ASN B 1 272 ? 9.188 5.066 -21.594 1 90.38 272 ASN B N 1
ATOM 8294 C CA . ASN B 1 272 ? 8.102 4.406 -22.312 1 90.38 272 ASN B CA 1
ATOM 8295 C C . ASN B 1 272 ? 6.734 4.918 -21.859 1 90.38 272 ASN B C 1
ATOM 8297 O O . ASN B 1 272 ? 6.418 4.887 -20.672 1 90.38 272 ASN B O 1
ATOM 8301 N N . ASN B 1 273 ? 5.973 5.445 -22.75 1 89.19 273 ASN B N 1
ATOM 8302 C CA . ASN B 1 273 ? 4.672 6.004 -22.391 1 89.19 273 ASN B CA 1
ATOM 8303 C C . ASN B 1 273 ? 3.576 4.941 -22.438 1 89.19 273 ASN B C 1
ATOM 8305 O O . ASN B 1 273 ? 2.408 5.238 -22.188 1 89.19 273 ASN B O 1
ATOM 8309 N N . GLN B 1 274 ? 3.975 3.684 -22.703 1 86.75 274 GLN B N 1
ATOM 8310 C CA . GLN B 1 274 ? 2.99 2.607 -22.781 1 86.75 274 GLN B CA 1
ATOM 8311 C C . GLN B 1 274 ? 2.898 1.851 -21.453 1 86.75 274 GLN B C 1
ATOM 8313 O O . GLN B 1 274 ? 2.012 1.014 -21.266 1 86.75 274 GLN B O 1
ATOM 8318 N N . ILE B 1 275 ? 3.789 2.123 -20.594 1 91.56 275 ILE B N 1
ATOM 8319 C CA . ILE B 1 275 ? 3.752 1.456 -19.297 1 91.56 275 ILE B CA 1
ATOM 8320 C C . ILE B 1 275 ? 2.844 2.23 -18.344 1 91.56 275 ILE B C 1
ATOM 8322 O O . ILE B 1 275 ? 2.59 3.42 -18.547 1 91.56 275 ILE B O 1
ATOM 8326 N N . PRO B 1 276 ? 2.336 1.552 -17.312 1 94.25 276 PRO B N 1
ATOM 8327 C CA . PRO B 1 276 ? 1.411 2.23 -16.406 1 94.25 276 PRO B CA 1
ATOM 8328 C C . PRO B 1 276 ? 2.049 3.426 -15.695 1 94.25 276 PRO B C 1
ATOM 8330 O O . PRO B 1 276 ? 3.254 3.424 -15.438 1 94.25 276 PRO B O 1
ATOM 8333 N N . GLU B 1 277 ? 1.221 4.402 -15.352 1 95.81 277 GLU B N 1
ATOM 8334 C CA . GLU B 1 277 ? 1.68 5.637 -14.719 1 95.81 277 GLU B CA 1
ATOM 8335 C C . GLU B 1 277 ? 2.41 5.348 -13.414 1 95.81 277 GLU B C 1
ATOM 8337 O O . GLU B 1 277 ? 3.387 6.023 -13.078 1 95.81 277 GLU B O 1
ATOM 8342 N N . TRP B 1 278 ? 1.95 4.348 -12.656 1 96.06 278 TRP B N 1
ATOM 8343 C CA . TRP B 1 278 ? 2.578 4.062 -11.367 1 96.06 278 TRP B CA 1
ATOM 8344 C C . TRP B 1 278 ? 4.02 3.604 -11.555 1 96.06 278 TRP B C 1
ATOM 8346 O O . TRP B 1 278 ? 4.875 3.844 -10.703 1 96.06 278 TRP B O 1
ATOM 8356 N N . THR B 1 279 ? 4.379 2.912 -12.633 1 96 279 THR B N 1
ATOM 8357 C CA . THR B 1 279 ? 5.746 2.506 -12.938 1 96 279 THR B CA 1
ATOM 8358 C C . THR B 1 279 ? 6.609 3.719 -13.273 1 96 279 THR B C 1
ATOM 8360 O O . THR B 1 279 ? 7.766 3.799 -12.852 1 96 279 THR B O 1
ATOM 8363 N N . ARG B 1 280 ? 6.047 4.594 -14.055 1 96.25 280 ARG B N 1
ATOM 8364 C CA . ARG B 1 280 ? 6.77 5.812 -14.414 1 96.25 280 ARG B CA 1
ATOM 8365 C C . ARG B 1 280 ? 7.043 6.672 -13.188 1 96.25 280 ARG B C 1
ATOM 8367 O O . ARG B 1 280 ? 8.125 7.238 -13.047 1 96.25 280 ARG B O 1
ATOM 8374 N N . LEU B 1 281 ? 6.039 6.781 -12.344 1 97.38 281 LEU B N 1
ATOM 8375 C CA . LEU B 1 281 ? 6.18 7.547 -11.109 1 97.38 281 LEU B CA 1
ATOM 8376 C C . LEU B 1 281 ? 7.258 6.945 -10.211 1 97.38 281 LEU B C 1
ATOM 8378 O O . LEU B 1 281 ? 7.996 7.672 -9.547 1 97.38 281 LEU B O 1
ATOM 8382 N N . ARG B 1 282 ? 7.316 5.609 -10.188 1 95.62 282 ARG B N 1
ATOM 8383 C CA . ARG B 1 282 ? 8.359 4.941 -9.414 1 95.62 282 ARG B CA 1
ATOM 8384 C C . ARG B 1 282 ? 9.742 5.359 -9.898 1 95.62 282 ARG B C 1
ATOM 8386 O O . ARG B 1 282 ? 10.633 5.645 -9.086 1 95.62 282 ARG B O 1
ATOM 8393 N N . GLU B 1 283 ? 9.922 5.434 -11.172 1 95.62 283 GLU B N 1
ATOM 8394 C CA . GLU B 1 283 ? 11.203 5.848 -11.734 1 95.62 283 GLU B CA 1
ATOM 8395 C C . GLU B 1 283 ? 11.461 7.332 -11.492 1 95.62 283 GLU B C 1
ATOM 8397 O O . GLU B 1 283 ? 12.609 7.738 -11.273 1 95.62 283 GLU B O 1
ATOM 8402 N N . ASP B 1 284 ? 10.398 8.125 -11.57 1 96.81 284 ASP B N 1
ATOM 8403 C CA . ASP B 1 284 ? 10.516 9.547 -11.281 1 96.81 284 ASP B CA 1
ATOM 8404 C C . ASP B 1 284 ? 11.031 9.781 -9.859 1 96.81 284 ASP B C 1
ATOM 8406 O O . ASP B 1 284 ? 11.781 10.734 -9.617 1 96.81 284 ASP B O 1
ATOM 8410 N N . GLU B 1 285 ? 10.578 8.992 -8.945 1 96.56 285 GLU B N 1
ATOM 8411 C CA . GLU B 1 285 ? 11.016 9.117 -7.559 1 96.56 285 GLU B CA 1
ATOM 8412 C C . GLU B 1 285 ? 12.531 9.016 -7.449 1 96.56 285 GLU B C 1
ATOM 8414 O O . GLU B 1 285 ? 13.164 9.812 -6.754 1 96.56 285 GLU B O 1
ATOM 8419 N N . LEU B 1 286 ? 13.102 8.039 -8.117 1 95.25 286 LEU B N 1
ATOM 8420 C CA . LEU B 1 286 ? 14.555 7.855 -8.102 1 95.25 286 LEU B CA 1
ATOM 8421 C C . LEU B 1 286 ? 15.25 9.008 -8.82 1 95.25 286 LEU B C 1
ATOM 8423 O O . LEU B 1 286 ? 16.312 9.453 -8.391 1 95.25 286 LEU B O 1
ATOM 8427 N N . TYR B 1 287 ? 14.602 9.477 -9.859 1 96.25 287 TYR B N 1
ATOM 8428 C CA . TYR B 1 287 ? 15.195 10.516 -10.688 1 96.25 287 TYR B CA 1
ATOM 8429 C C . TYR B 1 287 ? 15.164 11.867 -9.984 1 96.25 287 TYR B C 1
ATOM 8431 O O . TYR B 1 287 ? 16.125 12.625 -10.039 1 96.25 287 TYR B O 1
ATOM 8439 N N . GLU B 1 288 ? 14.07 12.164 -9.281 1 97.12 288 GLU B N 1
ATOM 8440 C CA . GLU B 1 288 ? 13.836 13.492 -8.719 1 97.12 288 GLU B CA 1
ATOM 8441 C C . GLU B 1 288 ? 14.422 13.609 -7.316 1 97.12 288 GLU B C 1
ATOM 8443 O O . GLU B 1 288 ? 14.664 14.711 -6.828 1 97.12 288 GLU B O 1
ATOM 8448 N N . ARG B 1 289 ? 14.68 12.562 -6.656 1 95.5 289 ARG B N 1
ATOM 8449 C CA . ARG B 1 289 ? 15.109 12.539 -5.262 1 95.5 289 ARG B CA 1
ATOM 8450 C C . ARG B 1 289 ? 16.375 13.359 -5.066 1 95.5 289 ARG B C 1
ATOM 8452 O O . ARG B 1 289 ? 16.5 14.086 -4.082 1 95.5 289 ARG B O 1
ATOM 8459 N N . GLU B 1 290 ? 17.359 13.227 -5.988 1 95.75 290 GLU B N 1
ATOM 8460 C CA . GLU B 1 290 ? 18.672 13.828 -5.793 1 95.75 290 GLU B CA 1
ATOM 8461 C C . GLU B 1 290 ? 18.797 15.141 -6.562 1 95.75 290 GLU B C 1
ATOM 8463 O O . GLU B 1 290 ? 19.828 15.391 -7.195 1 95.75 290 GLU B O 1
ATOM 8468 N N . ARG B 1 291 ? 17.719 15.945 -6.48 1 97.25 291 ARG B N 1
ATOM 8469 C CA . ARG B 1 291 ? 17.703 17.188 -7.234 1 97.25 291 ARG B CA 1
ATOM 8470 C C . ARG B 1 291 ? 17.047 18.312 -6.43 1 97.25 291 ARG B C 1
ATOM 8472 O O . ARG B 1 291 ? 16.531 18.062 -5.328 1 97.25 291 ARG B O 1
ATOM 8479 N N . MET B 1 292 ? 17.172 19.516 -6.949 1 97.88 292 MET B N 1
ATOM 8480 C CA . MET B 1 292 ? 16.594 20.688 -6.309 1 97.88 292 MET B CA 1
ATOM 8481 C C . MET B 1 292 ? 15.07 20.688 -6.426 1 97.88 292 MET B C 1
ATOM 8483 O O . MET B 1 292 ? 14.523 20.344 -7.477 1 97.88 292 MET B O 1
ATOM 8487 N N . HIS B 1 293 ? 14.422 21.062 -5.34 1 98.62 293 HIS B N 1
ATOM 8488 C CA . HIS B 1 293 ? 12.969 21.172 -5.309 1 98.62 293 HIS B CA 1
ATOM 8489 C C . HIS B 1 293 ? 12.531 22.594 -4.941 1 98.62 293 HIS B C 1
ATOM 8491 O O . HIS B 1 293 ? 13.156 23.234 -4.098 1 98.62 293 HIS B O 1
ATOM 8497 N N . ILE B 1 294 ? 11.5 23 -5.594 1 98.56 294 ILE B N 1
ATOM 8498 C CA . ILE B 1 294 ? 10.945 24.328 -5.301 1 98.56 294 ILE B CA 1
ATOM 8499 C C . ILE B 1 294 ? 9.523 24.172 -4.762 1 98.56 294 ILE B C 1
ATOM 8501 O O . ILE B 1 294 ? 8.766 23.312 -5.223 1 98.56 294 ILE B O 1
ATOM 8505 N N . TYR B 1 295 ? 9.258 24.938 -3.793 1 98.75 295 TYR B N 1
ATOM 8506 C CA . TYR B 1 295 ? 7.922 25 -3.207 1 98.75 295 TYR B CA 1
ATOM 8507 C C . TYR B 1 295 ? 7.359 26.406 -3.309 1 98.75 295 TYR B C 1
ATOM 8509 O O . TYR B 1 295 ? 8.109 27.391 -3.367 1 98.75 295 TYR B O 1
ATOM 8517 N N . GLU B 1 296 ? 6.035 26.484 -3.387 1 98.31 296 GLU B N 1
ATOM 8518 C CA . GLU B 1 296 ? 5.438 27.812 -3.533 1 98.31 296 GLU B CA 1
ATOM 8519 C C . GLU B 1 296 ? 4.102 27.891 -2.797 1 98.31 296 GLU B C 1
ATOM 8521 O O . GLU B 1 296 ? 3.475 26.875 -2.514 1 98.31 296 GLU B O 1
ATOM 8526 N N . ALA B 1 297 ? 3.771 29.047 -2.371 1 98.31 297 ALA B N 1
ATOM 8527 C CA . ALA B 1 297 ? 2.475 29.391 -1.788 1 98.31 297 ALA B CA 1
ATOM 8528 C C . ALA B 1 297 ? 2.049 30.797 -2.182 1 98.31 297 ALA B C 1
ATOM 8530 O O . ALA B 1 297 ? 2.891 31.688 -2.346 1 98.31 297 ALA B O 1
ATOM 8531 N N . GLN B 1 298 ? 0.817 30.922 -2.479 1 97.88 298 GLN B N 1
ATOM 8532 C CA . GLN B 1 298 ? 0.215 32.25 -2.691 1 97.88 298 GLN B CA 1
ATOM 8533 C C . GLN B 1 298 ? -0.627 32.656 -1.49 1 97.88 298 GLN B C 1
ATOM 8535 O O . GLN B 1 298 ? -1.572 31.953 -1.115 1 97.88 298 GLN B O 1
ATOM 8540 N N . ILE B 1 299 ? -0.281 33.75 -0.895 1 97 299 ILE B N 1
ATOM 8541 C CA . ILE B 1 299 ? -1.029 34.188 0.286 1 97 299 ILE B CA 1
ATOM 8542 C C . ILE B 1 299 ? -1.739 35.5 0.005 1 97 299 ILE B C 1
ATOM 8544 O O . ILE B 1 299 ? -1.312 36.281 -0.859 1 97 299 ILE B O 1
ATOM 8548 N N . ASN B 1 300 ? -2.832 35.719 0.644 1 96.06 300 ASN B N 1
ATOM 8549 C CA . ASN B 1 300 ? -3.486 37 0.732 1 96.06 300 ASN B CA 1
ATOM 8550 C C . ASN B 1 300 ? -3 37.781 1.943 1 96.06 300 ASN B C 1
ATOM 8552 O O . ASN B 1 300 ? -3.145 37.344 3.082 1 96.06 300 ASN B O 1
ATOM 8556 N N . LEU B 1 301 ? -2.445 38.906 1.666 1 96.38 301 LEU B N 1
ATOM 8557 C CA . LEU B 1 301 ? -1.858 39.688 2.746 1 96.38 301 LEU B CA 1
ATOM 8558 C C . LEU B 1 301 ? -2.916 40.094 3.777 1 96.38 301 LEU B C 1
ATOM 8560 O O . LEU B 1 301 ? -3.988 40.562 3.42 1 96.38 301 LEU B O 1
ATOM 8564 N N . PRO B 1 302 ? -2.596 39.875 5.004 1 94.31 302 PRO B N 1
ATOM 8565 C CA . PRO B 1 302 ? -3.559 40.125 6.074 1 94.31 302 PRO B CA 1
ATOM 8566 C C . PRO B 1 302 ? -3.676 41.625 6.395 1 94.31 302 PRO B C 1
ATOM 8568 O O . PRO B 1 302 ? -3.336 42.469 5.562 1 94.31 302 PRO B O 1
ATOM 8571 N N . HIS B 1 303 ? -4.219 42 7.555 1 91.31 303 HIS B N 1
ATOM 8572 C CA . HIS B 1 303 ? -4.477 43.375 7.957 1 91.31 303 HIS B CA 1
ATOM 8573 C C . HIS B 1 303 ? -3.182 44.156 8.062 1 91.31 303 HIS B C 1
ATOM 8575 O O . HIS B 1 303 ? -2.102 43.594 8.203 1 91.31 303 HIS B O 1
ATOM 8581 N N . PRO B 1 304 ? -3.291 45.438 8.039 1 92.94 304 PRO B N 1
ATOM 8582 C CA . PRO B 1 304 ? -2.094 46.281 8.062 1 92.94 304 PRO B CA 1
ATOM 8583 C C . PRO B 1 304 ? -1.281 46.125 9.344 1 92.94 304 PRO B C 1
ATOM 8585 O O . PRO B 1 304 ? -1.854 45.938 10.422 1 92.94 304 PRO B O 1
ATOM 8588 N N . GLY B 1 305 ? 0.01 46.219 9.164 1 92.88 305 GLY B N 1
ATOM 8589 C CA . GLY B 1 305 ? 0.943 46.094 10.273 1 92.88 305 GLY B CA 1
ATOM 8590 C C . GLY B 1 305 ? 2.273 45.5 9.867 1 92.88 305 GLY B C 1
ATOM 8591 O O . GLY B 1 305 ? 2.553 45.344 8.68 1 92.88 305 GLY B O 1
ATOM 8592 N N . ALA B 1 306 ? 3.102 45.281 10.883 1 94.44 306 ALA B N 1
ATOM 8593 C CA . ALA B 1 306 ? 4.402 44.656 10.672 1 94.44 306 ALA B CA 1
ATOM 8594 C C . ALA B 1 306 ? 4.324 43.156 10.914 1 94.44 306 ALA B C 1
ATOM 8596 O O . ALA B 1 306 ? 3.865 42.719 11.969 1 94.44 306 ALA B O 1
ATOM 8597 N N . TRP B 1 307 ? 4.727 42.469 9.953 1 96.12 307 TRP B N 1
ATOM 8598 C CA . TRP B 1 307 ? 4.656 41 10 1 96.12 307 TRP B CA 1
ATOM 8599 C C . TRP B 1 307 ? 6.035 40.406 9.805 1 96.12 307 TRP B C 1
ATOM 8601 O O . TRP B 1 307 ? 6.859 40.906 9.047 1 96.12 307 TRP B O 1
ATOM 8611 N N . GLU B 1 308 ? 6.277 39.344 10.477 1 96.31 308 GLU B N 1
ATOM 8612 C CA . GLU B 1 308 ? 7.516 38.594 10.312 1 96.31 308 GLU B CA 1
ATOM 8613 C C . GLU B 1 308 ? 7.273 37.312 9.531 1 96.31 308 GLU B C 1
ATOM 8615 O O . GLU B 1 308 ? 6.434 36.469 9.922 1 96.31 308 GLU B O 1
ATOM 8620 N N . LEU B 1 309 ? 7.957 37.156 8.422 1 96.94 309 LEU B N 1
ATOM 8621 C CA . LEU B 1 309 ? 7.922 35.938 7.629 1 96.94 309 LEU B CA 1
ATOM 8622 C C . LEU B 1 309 ? 9.031 35 8.055 1 96.94 309 LEU B C 1
ATOM 8624 O O . LEU B 1 309 ? 10.203 35.344 8.062 1 96.94 309 LEU B O 1
ATOM 8628 N N . SER B 1 310 ? 8.656 33.75 8.438 1 95.81 310 SER B N 1
ATOM 8629 C CA . SER B 1 310 ? 9.625 32.75 8.906 1 95.81 310 SER B CA 1
ATOM 8630 C C . SER B 1 310 ? 9.312 31.375 8.359 1 95.81 310 SER B C 1
ATOM 8632 O O . SER B 1 310 ? 8.148 31 8.211 1 95.81 310 SER B O 1
ATOM 8634 N N . SER B 1 311 ? 10.422 30.672 8.008 1 97.06 311 SER B N 1
ATOM 8635 C CA . SER B 1 311 ? 10.266 29.297 7.527 1 97.06 311 SER B CA 1
ATOM 8636 C C . SER B 1 311 ? 11.344 28.391 8.102 1 97.06 311 SER B C 1
ATOM 8638 O O . SER B 1 311 ? 12.523 28.75 8.133 1 97.06 311 SER B O 1
ATOM 8640 N N . LEU B 1 312 ? 10.914 27.281 8.594 1 96.75 312 LEU B N 1
ATOM 8641 C CA . LEU B 1 312 ? 11.805 26.25 9.125 1 96.75 312 LEU B CA 1
ATOM 8642 C C . LEU B 1 312 ? 11.766 25 8.258 1 96.75 312 LEU B C 1
ATOM 8644 O O . LEU B 1 312 ? 10.711 24.375 8.109 1 96.75 312 LEU B O 1
ATOM 8648 N N . LEU B 1 313 ? 12.922 24.688 7.652 1 97.69 313 LEU B N 1
ATOM 8649 C CA . LEU B 1 313 ? 13.031 23.422 6.941 1 97.69 313 LEU B CA 1
ATOM 8650 C C . LEU B 1 313 ? 13.117 22.25 7.922 1 97.69 313 LEU B C 1
ATOM 8652 O O . LEU B 1 313 ? 14.125 22.094 8.617 1 97.69 313 LEU B O 1
ATOM 8656 N N . GLU B 1 314 ? 12.117 21.453 7.938 1 96.81 314 GLU B N 1
ATOM 8657 C CA . GLU B 1 314 ? 12.016 20.422 8.977 1 96.81 314 GLU B CA 1
ATOM 8658 C C . GLU B 1 314 ? 12.672 19.125 8.539 1 96.81 314 GLU B C 1
ATOM 8660 O O . GLU B 1 314 ? 13.461 18.531 9.281 1 96.81 314 GLU B O 1
ATOM 8665 N N . PHE B 1 315 ? 12.234 18.578 7.398 1 97.44 315 PHE B N 1
ATOM 8666 C CA . PHE B 1 315 ? 12.773 17.328 6.863 1 97.44 315 PHE B CA 1
ATOM 8667 C C . PHE B 1 315 ? 13.125 17.484 5.387 1 97.44 315 PHE B C 1
ATOM 8669 O O . PHE B 1 315 ? 12.508 18.281 4.676 1 97.44 315 PHE B O 1
ATOM 8676 N N . VAL B 1 316 ? 14.141 16.797 4.977 1 97.75 316 VAL B N 1
ATOM 8677 C CA . VAL B 1 316 ? 14.547 16.75 3.576 1 97.75 316 VAL B CA 1
ATOM 8678 C C . VAL B 1 316 ? 14.57 15.297 3.096 1 97.75 316 VAL B C 1
ATOM 8680 O O . VAL B 1 316 ? 14.586 14.367 3.906 1 97.75 316 VAL B O 1
ATOM 8683 N N . GLU B 1 317 ? 14.43 15.062 1.755 1 97.44 317 GLU B N 1
ATOM 8684 C CA . GLU B 1 317 ? 14.57 13.75 1.131 1 97.44 317 GLU B CA 1
ATOM 8685 C C . GLU B 1 317 ? 13.516 12.773 1.645 1 97.44 317 GLU B C 1
ATOM 8687 O O . GLU B 1 317 ? 13.789 11.586 1.81 1 97.44 317 GLU B O 1
ATOM 8692 N N . ALA B 1 318 ? 12.336 13.305 2.025 1 98 318 ALA B N 1
ATOM 8693 C CA . ALA B 1 318 ? 11.156 12.562 2.469 1 98 318 ALA B CA 1
ATOM 8694 C C . ALA B 1 318 ? 11.438 11.797 3.76 1 98 318 ALA B C 1
ATOM 8696 O O . ALA B 1 318 ? 10.742 10.836 4.086 1 98 318 ALA B O 1
ATOM 8697 N N . ARG B 1 319 ? 12.383 12.227 4.543 1 97.69 319 ARG B N 1
ATOM 8698 C CA . ARG B 1 319 ? 12.797 11.516 5.75 1 97.69 319 ARG B CA 1
ATOM 8699 C C . ARG B 1 319 ? 11.812 11.75 6.887 1 97.69 319 ARG B C 1
ATOM 8701 O O . ARG B 1 319 ? 12.031 11.281 8.008 1 97.69 319 ARG B O 1
ATOM 8708 N N . TYR B 1 320 ? 10.672 12.43 6.613 1 97.88 320 TYR B N 1
ATOM 8709 C CA . TYR B 1 320 ? 9.555 12.547 7.543 1 97.88 320 TYR B CA 1
ATOM 8710 C C . TYR B 1 320 ? 8.688 11.289 7.508 1 97.88 320 TYR B C 1
ATOM 8712 O O . TYR B 1 320 ? 7.887 11.055 8.422 1 97.88 320 TYR B O 1
ATOM 8720 N N . ASN B 1 321 ? 8.75 10.5 6.41 1 98.25 321 ASN B N 1
ATOM 8721 C CA . ASN B 1 321 ? 7.887 9.344 6.16 1 98.25 321 ASN B CA 1
ATOM 8722 C C . ASN B 1 321 ? 8.508 8.055 6.688 1 98.25 321 ASN B C 1
ATOM 8724 O O . ASN B 1 321 ? 9.086 7.285 5.922 1 98.25 321 ASN B O 1
ATOM 8728 N N . PHE B 1 322 ? 8.211 7.773 7.914 1 97.81 322 PHE B N 1
ATOM 8729 C CA . PHE B 1 322 ? 8.859 6.684 8.641 1 97.81 322 PHE B CA 1
ATOM 8730 C C . PHE B 1 322 ? 8.273 5.34 8.234 1 97.81 322 PHE B C 1
ATOM 8732 O O . PHE B 1 322 ? 8.688 4.293 8.742 1 97.81 322 PHE B O 1
ATOM 8739 N N . GLU B 1 323 ? 7.293 5.344 7.336 1 96.62 323 GLU B N 1
ATOM 8740 C CA . GLU B 1 323 ? 6.797 4.102 6.754 1 96.62 323 GLU B CA 1
ATOM 8741 C C . GLU B 1 323 ? 7.875 3.414 5.922 1 96.62 323 GLU B C 1
ATOM 8743 O O . GLU B 1 323 ? 7.867 2.189 5.777 1 96.62 323 GLU B O 1
ATOM 8748 N N . TYR B 1 324 ? 8.805 4.211 5.426 1 96.81 324 TYR B N 1
ATOM 8749 C CA . TYR B 1 324 ? 9.766 3.682 4.457 1 96.81 324 TYR B CA 1
ATOM 8750 C C . TYR B 1 324 ? 11.18 3.703 5.02 1 96.81 324 TYR B C 1
ATOM 8752 O O . TYR B 1 324 ? 12.148 3.441 4.301 1 96.81 324 TYR B O 1
ATOM 8760 N N . GLY B 1 325 ? 11.344 3.998 6.258 1 96.06 325 GLY B N 1
ATOM 8761 C CA . GLY B 1 325 ? 12.617 3.99 6.957 1 96.06 325 GLY B CA 1
ATOM 8762 C C . GLY B 1 325 ? 12.484 4.285 8.438 1 96.06 325 GLY B C 1
ATOM 8763 O O . GLY B 1 325 ? 11.398 4.617 8.914 1 96.06 325 GLY B O 1
ATOM 8764 N N . PRO B 1 326 ? 13.562 4.184 9.172 1 94.25 326 PRO B N 1
ATOM 8765 C CA . PRO B 1 326 ? 13.516 4.457 10.609 1 94.25 326 PRO B CA 1
ATOM 8766 C C . PRO B 1 326 ? 13.242 5.926 10.922 1 94.25 326 PRO B C 1
ATOM 8768 O O . PRO B 1 326 ? 13.375 6.781 10.047 1 94.25 326 PRO B O 1
ATOM 8771 N N . VAL B 1 327 ? 12.812 6.184 12.164 1 95.81 327 VAL B N 1
ATOM 8772 C CA . VAL B 1 327 ? 12.562 7.543 12.633 1 95.81 327 VAL B CA 1
ATOM 8773 C C . VAL B 1 327 ? 13.828 8.383 12.469 1 95.81 327 VAL B C 1
ATOM 8775 O O . VAL B 1 327 ? 14.891 8.016 12.969 1 95.81 327 VAL B O 1
ATOM 8778 N N . SER B 1 328 ? 13.719 9.438 11.664 1 93.88 328 SER B N 1
ATOM 8779 C CA . SER B 1 328 ? 14.82 10.359 11.438 1 93.88 328 SER B CA 1
ATOM 8780 C C . SER B 1 328 ? 14.836 11.477 12.477 1 93.88 328 SER B C 1
ATOM 8782 O O . SER B 1 328 ? 13.773 11.93 12.914 1 93.88 328 SER B O 1
ATOM 8784 N N . PRO B 1 329 ? 15.969 11.938 12.852 1 91.31 329 PRO B N 1
ATOM 8785 C CA . PRO B 1 329 ? 16.047 13.031 13.828 1 91.31 329 PRO B CA 1
ATOM 8786 C C . PRO B 1 329 ? 15.391 14.312 13.336 1 91.31 329 PRO B C 1
ATOM 8788 O O . PRO B 1 329 ? 15.422 14.609 12.133 1 91.31 329 PRO B O 1
ATOM 8791 N N . TYR B 1 330 ? 14.812 15.031 14.273 1 93.56 330 TYR B N 1
ATOM 8792 C CA . TYR B 1 330 ? 14.266 16.344 13.984 1 93.56 330 TYR B CA 1
ATOM 8793 C C . TYR B 1 330 ? 15.328 17.438 14.172 1 93.56 330 TYR B C 1
ATOM 8795 O O . TYR B 1 330 ? 15.625 17.828 15.297 1 93.56 330 TYR B O 1
ATOM 8803 N N . SER B 1 331 ? 15.906 17.859 13.039 1 91.81 331 SER B N 1
ATOM 8804 C CA . SER B 1 331 ? 16.953 18.891 13.023 1 91.81 331 SER B CA 1
ATOM 8805 C C . SER B 1 331 ? 16.609 20 12.039 1 91.81 331 SER B C 1
ATOM 8807 O O . SER B 1 331 ? 17.266 20.141 11 1 91.81 331 SER B O 1
ATOM 8809 N N . PRO B 1 332 ? 15.664 20.859 12.484 1 94.5 332 PRO B N 1
ATOM 8810 C CA . PRO B 1 332 ? 15.18 21.875 11.547 1 94.5 332 PRO B CA 1
ATOM 8811 C C . PRO B 1 332 ? 16.234 22.938 11.234 1 94.5 332 PRO B C 1
ATOM 8813 O O . PRO B 1 332 ? 17.109 23.219 12.07 1 94.5 332 PRO B O 1
ATOM 8816 N N . ILE B 1 333 ? 16.172 23.5 10.008 1 94.38 333 ILE B N 1
ATOM 8817 C CA . ILE B 1 333 ? 17.047 24.562 9.523 1 94.38 333 ILE B CA 1
ATOM 8818 C C . ILE B 1 333 ? 16.219 25.812 9.242 1 94.38 333 ILE B C 1
ATOM 8820 O O . ILE B 1 333 ? 15.211 25.766 8.531 1 94.38 333 ILE B O 1
ATOM 8824 N N . GLN B 1 334 ? 16.672 26.938 9.891 1 95.44 334 GLN B N 1
ATOM 8825 C CA . GLN B 1 334 ? 16.047 28.203 9.547 1 95.44 334 GLN B CA 1
ATOM 8826 C C . GLN B 1 334 ? 16.359 28.609 8.109 1 95.44 334 GLN B C 1
ATOM 8828 O O . GLN B 1 334 ? 17.531 28.734 7.738 1 95.44 334 GLN B O 1
ATOM 8833 N N . ILE B 1 335 ? 15.367 28.812 7.328 1 96.88 335 ILE B N 1
ATOM 8834 C CA . ILE B 1 335 ? 15.562 29.188 5.934 1 96.88 335 ILE B CA 1
ATOM 8835 C C . ILE B 1 335 ? 15.695 30.703 5.832 1 96.88 335 ILE B C 1
ATOM 8837 O O . ILE B 1 335 ? 14.789 31.438 6.234 1 96.88 335 ILE B O 1
ATOM 8841 N N . PRO B 1 336 ? 16.75 31.188 5.305 1 95.5 336 PRO B N 1
ATOM 8842 C CA . PRO B 1 336 ? 16.875 32.656 5.133 1 95.5 336 PRO B CA 1
ATOM 8843 C C . PRO B 1 336 ? 15.938 33.188 4.07 1 95.5 336 PRO B C 1
ATOM 8845 O O . PRO B 1 336 ? 15.664 32.531 3.07 1 95.5 336 PRO B O 1
ATOM 8848 N N . VAL B 1 337 ? 15.469 34.406 4.336 1 96.44 337 VAL B N 1
ATOM 8849 C CA . VAL B 1 337 ? 14.625 35.125 3.367 1 96.44 337 VAL B CA 1
ATOM 8850 C C . VAL B 1 337 ? 15.5 35.938 2.412 1 96.44 337 VAL B C 1
ATOM 8852 O O . VAL B 1 337 ? 16.438 36.594 2.842 1 96.44 337 VAL B O 1
ATOM 8855 N N . PHE B 1 338 ? 15.344 35.688 1.201 1 95.19 338 PHE B N 1
ATOM 8856 C CA . PHE B 1 338 ? 16.047 36.438 0.151 1 95.19 338 PHE B CA 1
ATOM 8857 C C . PHE B 1 338 ? 15.078 37.312 -0.621 1 95.19 338 PHE B C 1
ATOM 8859 O O . PHE B 1 338 ? 14.008 36.875 -1.049 1 95.19 338 PHE B O 1
ATOM 8866 N N . PRO B 1 339 ? 15.328 38.562 -0.932 1 93.94 339 PRO B N 1
ATOM 8867 C CA . PRO B 1 339 ? 16.547 39.281 -0.57 1 93.94 339 PRO B CA 1
ATOM 8868 C C . PRO B 1 339 ? 16.688 39.5 0.935 1 93.94 339 PRO B C 1
ATOM 8870 O O . PRO B 1 339 ? 15.68 39.562 1.643 1 93.94 339 PRO B O 1
ATOM 8873 N N . THR B 1 340 ? 17.891 39.656 1.359 1 89.38 340 THR B N 1
ATOM 8874 C CA . THR B 1 340 ? 18.203 39.75 2.781 1 89.38 340 THR B CA 1
ATOM 8875 C C . THR B 1 340 ? 17.516 40.969 3.389 1 89.38 340 THR B C 1
ATOM 8877 O O . THR B 1 340 ? 17.469 42.031 2.777 1 89.38 340 THR B O 1
ATOM 8880 N N . GLY B 1 341 ? 16.938 40.781 4.578 1 85.81 341 GLY B N 1
ATOM 8881 C CA . GLY B 1 341 ? 16.328 41.875 5.301 1 85.81 341 GLY B CA 1
ATOM 8882 C C . GLY B 1 341 ? 14.82 41.969 5.086 1 85.81 341 GLY B C 1
ATOM 8883 O O . GLY B 1 341 ? 14.156 42.812 5.684 1 85.81 341 GLY B O 1
ATOM 8884 N N . LEU B 1 342 ? 14.344 41.156 4.297 1 86.75 342 LEU B N 1
ATOM 8885 C CA . LEU B 1 342 ? 12.922 41.25 3.969 1 86.75 342 LEU B CA 1
ATOM 8886 C C . LEU B 1 342 ? 12.117 40.25 4.793 1 86.75 342 LEU B C 1
ATOM 8888 O O . LEU B 1 342 ? 11 39.875 4.414 1 86.75 342 LEU B O 1
ATOM 8892 N N . GLU B 1 343 ? 12.648 39.844 5.887 1 89.56 343 GLU B N 1
ATOM 8893 C CA . GLU B 1 343 ? 11.914 38.938 6.773 1 89.56 343 GLU B CA 1
ATOM 8894 C C . GLU B 1 343 ? 10.758 39.656 7.453 1 89.56 343 GLU B C 1
ATOM 8896 O O . GLU B 1 343 ? 9.797 39.031 7.895 1 89.56 343 GLU B O 1
ATOM 8901 N N . TYR B 1 344 ? 10.883 41 7.484 1 92.75 344 TYR B N 1
ATOM 8902 C CA . TYR B 1 344 ? 9.82 41.812 8.055 1 92.75 344 TYR B CA 1
ATOM 8903 C C . TYR B 1 344 ? 9.023 42.5 6.957 1 92.75 344 TYR B C 1
ATOM 8905 O O . TYR B 1 344 ? 9.555 43.312 6.215 1 92.75 344 TYR B O 1
ATOM 8913 N N . ILE B 1 345 ? 7.77 42.125 6.855 1 93.94 345 ILE B N 1
ATOM 8914 C CA . ILE B 1 345 ? 6.871 42.625 5.828 1 93.94 345 ILE B CA 1
ATOM 8915 C C . ILE B 1 345 ? 5.941 43.688 6.434 1 93.94 345 ILE B C 1
ATOM 8917 O O . ILE B 1 345 ? 5.281 43.438 7.441 1 93.94 345 ILE B O 1
ATOM 8921 N N . ASN B 1 346 ? 5.949 44.781 5.824 1 94.06 346 ASN B N 1
ATOM 8922 C CA . ASN B 1 346 ? 5.047 45.844 6.25 1 94.06 346 ASN B CA 1
ATOM 8923 C C . ASN B 1 346 ? 3.855 46 5.309 1 94.06 346 ASN B C 1
ATOM 8925 O O . ASN B 1 346 ? 4.027 46.25 4.113 1 94.06 346 ASN B O 1
ATOM 8929 N N . ILE B 1 347 ? 2.703 45.812 5.836 1 94.94 347 ILE B N 1
ATOM 8930 C CA . ILE B 1 347 ? 1.473 45.906 5.055 1 94.94 347 ILE B CA 1
ATOM 8931 C C . ILE B 1 347 ? 0.717 47.188 5.391 1 94.94 347 ILE B C 1
ATOM 8933 O O . ILE B 1 347 ? 0.58 47.531 6.562 1 94.94 347 ILE B O 1
ATOM 8937 N N . THR B 1 348 ? 0.211 47.875 4.324 1 92.12 348 THR B N 1
ATOM 8938 C CA . THR B 1 348 ? -0.499 49.125 4.516 1 92.12 348 THR B CA 1
ATOM 8939 C C . THR B 1 348 ? -1.963 49 4.109 1 92.12 348 THR B C 1
ATOM 8941 O O . THR B 1 348 ? -2.35 48 3.486 1 92.12 348 THR B O 1
ATOM 8944 N N . SER B 1 349 ? -2.857 49.938 4.566 1 86.81 349 SER B N 1
ATOM 8945 C CA . SER B 1 349 ? -4.277 49.938 4.238 1 86.81 349 SER B CA 1
ATOM 8946 C C . SER B 1 349 ? -4.527 50.562 2.873 1 86.81 349 SER B C 1
ATOM 8948 O O . SER B 1 349 ? -3.742 51.406 2.422 1 86.81 349 SER B O 1
ATOM 8950 N N . ASN B 1 350 ? -5.512 50 2.002 1 71.38 350 ASN B N 1
ATOM 8951 C CA . ASN B 1 350 ? -5.91 50.625 0.737 1 71.38 350 ASN B CA 1
ATOM 8952 C C . ASN B 1 350 ? -6.5 52.031 0.947 1 71.38 350 ASN B C 1
ATOM 8954 O O . ASN B 1 350 ? -6.477 52.844 0.039 1 71.38 350 ASN B O 1
ATOM 8958 N N . ALA B 1 351 ? -7.418 52.25 2.014 1 61.88 351 ALA B N 1
ATOM 8959 C CA . ALA B 1 351 ? -8.141 53.5 2.227 1 61.88 351 ALA B CA 1
ATOM 8960 C C . ALA B 1 351 ? -7.211 54.594 2.73 1 61.88 351 ALA B C 1
ATOM 8962 O O . ALA B 1 351 ? -6.238 54.312 3.438 1 61.88 351 ALA B O 1
ATOM 8963 N N . PRO B 1 352 ? -7.254 55.781 2.088 1 51.5 352 PRO B N 1
ATOM 8964 C CA . PRO B 1 352 ? -6.426 56.938 2.438 1 51.5 352 PRO B CA 1
ATOM 8965 C C . PRO B 1 352 ? -6.133 57.031 3.934 1 51.5 352 PRO B C 1
ATOM 8967 O O . PRO B 1 352 ? -6.871 56.469 4.746 1 51.5 352 PRO B O 1
ATOM 8970 N N . LYS B 1 353 ? -5.078 58 4.379 1 52.06 353 LYS B N 1
ATOM 8971 C CA . LYS B 1 353 ? -4.246 58.312 5.539 1 52.06 353 LYS B CA 1
ATOM 8972 C C . LYS B 1 353 ? -5.09 58.406 6.805 1 52.06 353 LYS B C 1
ATOM 8974 O O . LYS B 1 353 ? -5.195 59.5 7.387 1 52.06 353 LYS B O 1
ATOM 8979 N N . GLU B 1 354 ? -6.312 58.062 6.879 1 42.19 354 GLU B N 1
ATOM 8980 C CA . GLU B 1 354 ? -6.527 58.594 8.219 1 42.19 354 GLU B CA 1
ATOM 8981 C C . GLU B 1 354 ? -5.598 57.906 9.234 1 42.19 354 GLU B C 1
ATOM 8983 O O . GLU B 1 354 ? -5.297 56.719 9.125 1 42.19 354 GLU B O 1
ATOM 8988 N N . LYS B 1 355 ? -4.781 58.625 9.961 1 46.38 355 LYS B N 1
ATOM 8989 C CA . LYS B 1 355 ? -3.85 58.375 11.062 1 46.38 355 LYS B CA 1
ATOM 8990 C C . LYS B 1 355 ? -4.332 57.25 11.938 1 46.38 355 LYS B C 1
ATOM 8992 O O . LYS B 1 355 ? -5.039 57.438 12.922 1 46.38 355 LYS B O 1
ATOM 8997 N N . THR B 1 356 ? -4.746 56.156 11.438 1 44.5 356 THR B N 1
ATOM 8998 C CA . THR B 1 356 ? -5.293 55.312 12.5 1 44.5 356 THR B CA 1
ATOM 8999 C C . THR B 1 356 ? -4.176 54.75 13.375 1 44.5 356 THR B C 1
ATOM 9001 O O . THR B 1 356 ? -3.189 54.219 12.875 1 44.5 356 THR B O 1
ATOM 9004 N N . GLN B 1 357 ? -3.977 55.25 14.492 1 46.88 357 GLN B N 1
ATOM 9005 C CA . GLN B 1 357 ? -3.209 54.781 15.641 1 46.88 357 GLN B CA 1
ATOM 9006 C C . GLN B 1 357 ? -3.199 53.25 15.695 1 46.88 357 GLN B C 1
ATOM 9008 O O . GLN B 1 357 ? -4.129 52.594 15.211 1 46.88 357 GLN B O 1
ATOM 9013 N N . PRO B 1 358 ? -2.047 52.688 15.898 1 58.09 358 PRO B N 1
ATOM 9014 C CA . PRO B 1 358 ? -1.996 51.25 16.156 1 58.09 358 PRO B CA 1
ATOM 9015 C C . PRO B 1 358 ? -3.203 50.719 16.938 1 58.09 358 PRO B C 1
ATOM 9017 O O . PRO B 1 358 ? -3.543 51.281 17.984 1 58.09 358 PRO B O 1
ATOM 9020 N N . VAL B 1 359 ? -4.133 50.031 16.219 1 68 359 VAL B N 1
ATOM 9021 C CA . VAL B 1 359 ? -5.324 49.5 16.859 1 68 359 VAL B CA 1
ATOM 9022 C C . VAL B 1 359 ? -4.914 48.656 18.062 1 68 359 VAL B C 1
ATOM 9024 O O . VAL B 1 359 ? -4.168 47.656 17.922 1 68 359 VAL B O 1
ATOM 9027 N N . GLY B 1 360 ? -5.051 49.156 19.219 1 80.69 360 GLY B N 1
ATOM 9028 C CA . GLY B 1 360 ? -4.734 48.438 20.453 1 80.69 360 GLY B CA 1
ATOM 9029 C C . GLY B 1 360 ? -5.531 47.156 20.625 1 80.69 360 GLY B C 1
ATOM 9030 O O . GLY B 1 360 ? -6.5 46.938 19.891 1 80.69 360 GLY B O 1
ATOM 9031 N N . ASP B 1 361 ? -5.07 46.344 21.359 1 87.12 361 ASP B N 1
ATOM 9032 C CA . ASP B 1 361 ? -5.695 45.031 21.641 1 87.12 361 ASP B CA 1
ATOM 9033 C C . ASP B 1 361 ? -7.176 45.219 21.969 1 87.12 361 ASP B C 1
ATOM 9035 O O . ASP B 1 361 ? -7.996 44.344 21.641 1 87.12 361 ASP B O 1
ATOM 9039 N N . GLN B 1 362 ? -7.5 46.312 22.609 1 87.56 362 GLN B N 1
ATOM 9040 C CA . GLN B 1 362 ? -8.883 46.562 22.984 1 87.56 362 GLN B CA 1
ATOM 9041 C C . GLN B 1 362 ? -9.758 46.812 21.766 1 87.56 362 GLN B C 1
ATOM 9043 O O . GLN B 1 362 ? -10.875 46.281 21.672 1 87.56 362 GLN B O 1
ATOM 9048 N N . GLU B 1 363 ? -9.289 47.562 20.906 1 87.62 363 GLU B N 1
ATOM 9049 C CA . GLU B 1 363 ? -10.047 47.844 19.703 1 87.62 363 GLU B CA 1
ATOM 9050 C C . GLU B 1 363 ? -10.219 46.594 18.844 1 87.62 363 GLU B C 1
ATOM 9052 O O . GLU B 1 363 ? -11.273 46.375 18.25 1 87.62 363 GLU B O 1
ATOM 9057 N N . ILE B 1 364 ? -9.141 45.844 18.781 1 91.19 364 ILE B N 1
ATOM 9058 C CA . ILE B 1 364 ? -9.195 44.594 18.031 1 91.19 364 ILE B CA 1
ATOM 9059 C C . ILE B 1 364 ? -10.266 43.688 18.625 1 91.19 364 ILE B C 1
ATOM 9061 O O . ILE B 1 364 ? -11.031 43.031 17.891 1 91.19 364 ILE B O 1
ATOM 9065 N N . LEU B 1 365 ? -10.312 43.562 19.906 1 91.94 365 LEU B N 1
ATOM 9066 C CA . LEU B 1 365 ? -11.305 42.75 20.594 1 91.94 365 LEU B CA 1
ATOM 9067 C C . LEU B 1 365 ? -12.719 43.25 20.297 1 91.94 365 LEU B C 1
ATOM 9069 O O . LEU B 1 365 ? -13.609 42.438 20.016 1 91.94 365 LEU B O 1
ATOM 9073 N N . GLU B 1 366 ? -12.906 44.562 20.375 1 90.12 366 GLU B N 1
ATOM 9074 C CA . GLU B 1 366 ? -14.227 45.125 20.109 1 90.12 366 GLU B CA 1
ATOM 9075 C C . GLU B 1 366 ? -14.688 44.844 18.688 1 90.12 366 GLU B C 1
ATOM 9077 O O . GLU B 1 366 ? -15.859 44.531 18.469 1 90.12 366 GLU B O 1
ATOM 9082 N N . GLN B 1 367 ? -13.75 45.031 17.797 1 90.75 367 GLN B N 1
ATOM 9083 C CA . GLN B 1 367 ? -14.086 44.719 16.406 1 90.75 367 GLN B CA 1
ATOM 9084 C C . GLN B 1 367 ? -14.469 43.25 16.25 1 90.75 367 GLN B C 1
ATOM 9086 O O . GLN B 1 367 ? -15.391 42.906 15.516 1 90.75 367 GLN B O 1
ATOM 9091 N N . HIS B 1 368 ? -13.742 42.344 16.922 1 93.12 368 HIS B N 1
ATOM 9092 C CA . HIS B 1 368 ? -14.047 40.938 16.859 1 93.12 368 HIS B CA 1
ATOM 9093 C C . HIS B 1 368 ? -15.406 40.625 17.469 1 93.12 368 HIS B C 1
ATOM 9095 O O . HIS B 1 368 ? -16.172 39.844 16.922 1 93.12 368 HIS B O 1
ATOM 9101 N N . LEU B 1 369 ? -15.75 41.281 18.578 1 92.88 369 LEU B N 1
ATOM 9102 C CA . LEU B 1 369 ? -16.984 41 19.312 1 92.88 369 LEU B CA 1
ATOM 9103 C C . LEU B 1 369 ? -18.188 41.531 18.531 1 92.88 369 LEU B C 1
ATOM 9105 O O . LEU B 1 369 ? -19.328 41.156 18.828 1 92.88 369 LEU B O 1
ATOM 9109 N N . ALA B 1 370 ? -17.906 42.375 17.531 1 93.62 370 ALA B N 1
ATOM 9110 C CA . ALA B 1 370 ? -18.984 42.906 16.703 1 93.62 370 ALA B CA 1
ATOM 9111 C C . ALA B 1 370 ? -19.391 41.906 15.609 1 93.62 370 ALA B C 1
ATOM 9113 O O . ALA B 1 370 ? -20.453 42.062 15 1 93.62 370 ALA B O 1
ATOM 9114 N N . LEU B 1 371 ? -18.625 40.875 15.438 1 94.94 371 LEU B N 1
ATOM 9115 C CA . LEU B 1 371 ? -18.922 39.875 14.414 1 94.94 371 LEU B CA 1
ATOM 9116 C C . LEU B 1 371 ? -20.078 39 14.836 1 94.94 371 LEU B C 1
ATOM 9118 O O . LEU B 1 371 ? -20.375 38.906 16.031 1 94.94 371 LEU B O 1
ATOM 9122 N N . PRO B 1 372 ? -20.766 38.375 13.836 1 95 372 PRO B N 1
ATOM 9123 C CA . PRO B 1 372 ? -21.844 37.438 14.18 1 95 372 PRO B CA 1
ATOM 9124 C C . PRO B 1 372 ? -21.312 36.188 14.844 1 95 372 PRO B C 1
ATOM 9126 O O . PRO B 1 372 ? -20.125 35.844 14.742 1 95 372 PRO B O 1
ATOM 9129 N N . LEU B 1 373 ? -22.203 35.469 15.492 1 94.88 373 LEU B N 1
ATOM 9130 C CA . LEU B 1 373 ? -21.812 34.219 16.125 1 94.88 373 LEU B CA 1
ATOM 9131 C C . LEU B 1 373 ? -21.484 33.156 15.086 1 94.88 373 LEU B C 1
ATOM 9133 O O . LEU B 1 373 ? -22.156 33.062 14.047 1 94.88 373 LEU B O 1
ATOM 9137 N N . CYS B 1 374 ? -20.453 32.375 15.383 1 94.25 374 CYS B N 1
ATOM 9138 C CA . CYS B 1 374 ? -20.047 31.312 14.492 1 94.25 374 CYS B CA 1
ATOM 9139 C C . CYS B 1 374 ? -21.109 30.234 14.391 1 94.25 374 CYS B C 1
ATOM 9141 O O . CYS B 1 374 ? -21.781 29.922 15.383 1 94.25 374 CYS B O 1
ATOM 9143 N N . LYS B 1 375 ? -21.203 29.859 13.133 1 90.44 375 LYS B N 1
ATOM 9144 C CA . LYS B 1 375 ? -22 28.656 12.875 1 90.44 375 LYS B CA 1
ATOM 9145 C C . LYS B 1 375 ? -21.109 27.5 12.406 1 90.44 375 LYS B C 1
ATOM 9147 O O . LYS B 1 375 ? -20.109 27.719 11.703 1 90.44 375 LYS B O 1
ATOM 9152 N N . GLY B 1 376 ? -21.266 26.391 12.922 1 89.38 376 GLY B N 1
ATOM 9153 C CA . GLY B 1 376 ? -20.453 25.25 12.531 1 89.38 376 GLY B CA 1
ATOM 9154 C C . GLY B 1 376 ? -19.234 25.062 13.422 1 89.38 376 GLY B C 1
ATOM 9155 O O . GLY B 1 376 ? -19.109 25.719 14.461 1 89.38 376 GLY B O 1
ATOM 9156 N N . LEU B 1 377 ? -18.312 24.125 12.977 1 93 377 LEU B N 1
ATOM 9157 C CA . LEU B 1 377 ? -17.25 23.703 13.875 1 93 377 LEU B CA 1
ATOM 9158 C C . LEU B 1 377 ? -15.875 23.906 13.242 1 93 377 LEU B C 1
ATOM 9160 O O . LEU B 1 377 ? -14.852 23.594 13.852 1 93 377 LEU B O 1
ATOM 9164 N N . ASN B 1 378 ? -15.82 24.484 12.008 1 92.19 378 ASN B N 1
ATOM 9165 C CA . ASN B 1 378 ? -14.547 24.562 11.297 1 92.19 378 ASN B CA 1
ATOM 9166 C C . ASN B 1 378 ? -14.289 25.969 10.75 1 92.19 378 ASN B C 1
ATOM 9168 O O . ASN B 1 378 ? -13.875 26.125 9.602 1 92.19 378 ASN B O 1
ATOM 9172 N N . ASN B 1 379 ? -14.43 26.969 11.578 1 93.44 379 ASN B N 1
ATOM 9173 C CA . ASN B 1 379 ? -14.188 28.344 11.172 1 93.44 379 ASN B CA 1
ATOM 9174 C C . ASN B 1 379 ? -12.711 28.719 11.305 1 93.44 379 ASN B C 1
ATOM 9176 O O . ASN B 1 379 ? -12.148 28.688 12.398 1 93.44 379 ASN B O 1
ATOM 9180 N N . PRO B 1 380 ? -12.109 29.109 10.203 1 93.88 380 PRO B N 1
ATOM 9181 C CA . PRO B 1 380 ? -10.703 29.5 10.289 1 93.88 380 PRO B CA 1
ATOM 9182 C C . PRO B 1 380 ? -10.477 30.734 11.172 1 93.88 380 PRO B C 1
ATOM 9184 O O . PRO B 1 380 ? -11.352 31.609 11.242 1 93.88 380 PRO B O 1
ATOM 9187 N N . GLY B 1 381 ? -9.398 30.734 11.82 1 96.06 381 GLY B N 1
ATOM 9188 C CA . GLY B 1 381 ? -9.133 31.844 12.719 1 96.06 381 GLY B CA 1
ATOM 9189 C C . GLY B 1 381 ? -7.668 31.953 13.117 1 96.06 381 GLY B C 1
ATOM 9190 O O . GLY B 1 381 ? -6.793 31.438 12.422 1 96.06 381 GLY B O 1
ATOM 9191 N N . ARG B 1 382 ? -7.43 32.75 14.148 1 96.31 382 ARG B N 1
ATOM 9192 C CA . ARG B 1 382 ? -6.098 33 14.688 1 96.31 382 ARG B CA 1
ATOM 9193 C C . ARG B 1 382 ? -6.156 33.25 16.188 1 96.31 382 ARG B C 1
ATOM 9195 O O . ARG B 1 382 ? -7.23 33.5 16.734 1 96.31 382 ARG B O 1
ATOM 9202 N N . TRP B 1 383 ? -4.996 33.156 16.781 1 97.12 383 TRP B N 1
ATOM 9203 C CA . TRP B 1 383 ? -4.883 33.469 18.203 1 97.12 383 TRP B CA 1
ATOM 9204 C C . TRP B 1 383 ? -4.551 34.938 18.406 1 97.12 383 TRP B C 1
ATOM 9206 O O . TRP B 1 383 ? -3.551 35.438 17.875 1 97.12 383 TRP B O 1
ATOM 9216 N N . LEU B 1 384 ? -5.348 35.719 19.188 1 95.69 384 LEU B N 1
ATOM 9217 C CA . LEU B 1 384 ? -5.133 37.125 19.469 1 95.69 384 LEU B CA 1
ATOM 9218 C C . LEU B 1 384 ? -4.949 37.344 20.969 1 95.69 384 LEU B C 1
ATOM 9220 O O . LEU B 1 384 ? -5.523 36.625 21.797 1 95.69 384 LEU B O 1
ATOM 9224 N N . PRO B 1 385 ? -4.145 38.312 21.281 1 93.44 385 PRO B N 1
ATOM 9225 C CA . PRO B 1 385 ? -3.957 38.625 22.703 1 93.44 385 PRO B CA 1
ATOM 9226 C C . PRO B 1 385 ? -5.18 39.312 23.328 1 93.44 385 PRO B C 1
ATOM 9228 O O . PRO B 1 385 ? -5.82 40.125 22.688 1 93.44 385 PRO B O 1
ATOM 9231 N N . PHE B 1 386 ? -5.5 38.906 24.5 1 92.06 386 PHE B N 1
ATOM 9232 C CA . PHE B 1 386 ? -6.52 39.594 25.281 1 92.06 386 PHE B CA 1
ATOM 9233 C C . PHE B 1 386 ? -5.957 40.844 25.922 1 92.06 386 PHE B C 1
ATOM 9235 O O . PHE B 1 386 ? -4.82 40.875 26.406 1 92.06 386 PHE B O 1
ATOM 9242 N N . PRO B 1 387 ? -6.73 41.969 25.906 1 87.5 387 PRO B N 1
ATOM 9243 C CA . PRO B 1 387 ? -6.199 43.219 26.438 1 87.5 387 PRO B CA 1
ATOM 9244 C C . PRO B 1 387 ? -5.887 43.125 27.938 1 87.5 387 PRO B C 1
ATOM 9246 O O . PRO B 1 387 ? -6.676 42.594 28.703 1 87.5 387 PRO B O 1
ATOM 9249 N N . LYS B 1 388 ? -4.582 43.531 28.547 1 75.5 388 LYS B N 1
ATOM 9250 C CA . LYS B 1 388 ? -4.117 43.469 29.922 1 75.5 388 LYS B CA 1
ATOM 9251 C C . LYS B 1 388 ? -4.859 44.469 30.812 1 75.5 388 LYS B C 1
ATOM 9253 O O . LYS B 1 388 ? -5.09 44.188 32 1 75.5 388 LYS B O 1
ATOM 9258 N N . ASN B 1 389 ? -4.84 45.75 30.531 1 60.31 389 ASN B N 1
ATOM 9259 C CA . ASN B 1 389 ? -5.324 46.781 31.438 1 60.31 389 ASN B CA 1
ATOM 9260 C C . ASN B 1 389 ? -6.812 46.625 31.734 1 60.31 389 ASN B C 1
ATOM 9262 O O . ASN B 1 389 ? -7.48 47.594 32.125 1 60.31 389 ASN B O 1
ATOM 9266 N N . ASN B 1 390 ? -7.262 45.5 31.469 1 54.38 390 ASN B N 1
ATOM 9267 C CA . ASN B 1 390 ? -8.695 45.438 31.75 1 54.38 390 ASN B CA 1
ATOM 9268 C C . ASN B 1 390 ? -8.969 44.906 33.156 1 54.38 390 ASN B C 1
ATOM 9270 O O . ASN B 1 390 ? -9.328 43.75 33.312 1 54.38 390 ASN B O 1
ATOM 9274 N N . SER B 1 391 ? -8.18 45.281 34.094 1 48.25 391 SER B N 1
ATOM 9275 C CA . SER B 1 391 ? -8.328 44.875 35.469 1 48.25 391 SER B CA 1
ATOM 9276 C C . SER B 1 391 ? -9.789 44.938 35.906 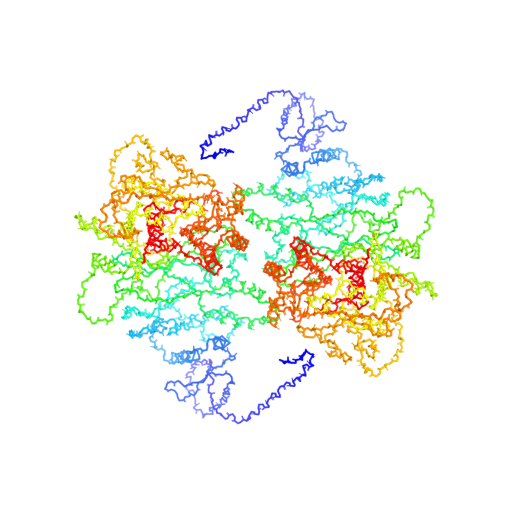1 48.25 391 SER B C 1
ATOM 9278 O O . SER B 1 391 ? -10.125 44.531 37.031 1 48.25 391 SER B O 1
ATOM 9280 N N . SER B 1 392 ? -10.562 45.875 35.469 1 47.59 392 SER B N 1
ATOM 9281 C CA . SER B 1 392 ? -11.859 46.188 36.062 1 47.59 392 SER B CA 1
ATOM 9282 C C . SER B 1 392 ? -12.914 45.156 35.688 1 47.59 392 SER B C 1
ATOM 9284 O O . SER B 1 392 ? -12.625 44.219 34.938 1 47.59 392 SER B O 1
ATOM 9286 N N . SER B 1 393 ? -14.227 45.312 36.281 1 46.47 393 SER B N 1
ATOM 9287 C CA . SER B 1 393 ? -15.516 44.688 36 1 46.47 393 SER B CA 1
ATOM 9288 C C . SER B 1 393 ? -15.695 44.469 34.5 1 46.47 393 SER B C 1
ATOM 9290 O O . SER B 1 393 ? -16.406 43.562 34.062 1 46.47 393 SER B O 1
ATOM 9292 N N . SER B 1 394 ? -14.984 45.188 33.781 1 50.72 394 SER B N 1
ATOM 9293 C CA . SER B 1 394 ? -15.078 45.188 32.312 1 50.72 394 SER B CA 1
ATOM 9294 C C . SER B 1 394 ? -14.266 44.031 31.719 1 50.72 394 SER B C 1
ATOM 9296 O O . SER B 1 394 ? -14.648 43.469 30.703 1 50.72 394 SER B O 1
ATOM 9298 N N . GLY B 1 395 ? -13.266 43.594 32.406 1 54.44 395 GLY B N 1
ATOM 9299 C CA . GLY B 1 395 ? -12.445 42.469 31.984 1 54.44 395 GLY B CA 1
ATOM 9300 C C . GLY B 1 395 ? -13.172 41.125 32.094 1 54.44 395 GLY B C 1
ATOM 9301 O O . GLY B 1 395 ? -13.094 40.312 31.188 1 54.44 395 GLY B O 1
ATOM 9302 N N . GLU B 1 396 ? -13.773 41 33.219 1 60.56 396 GLU B N 1
ATOM 9303 C CA . GLU B 1 396 ? -14.586 39.812 33.438 1 60.56 396 GLU B CA 1
ATOM 9304 C C . GLU B 1 396 ? -15.719 39.719 32.406 1 60.56 396 GLU B C 1
ATOM 9306 O O . GLU B 1 396 ? -16.031 38.656 31.906 1 60.56 396 GLU B O 1
ATOM 9311 N N . ALA B 1 397 ? -16.281 40.875 32.156 1 62.38 397 ALA B N 1
ATOM 9312 C CA . ALA B 1 397 ? -17.359 40.938 31.172 1 62.38 397 ALA B CA 1
ATOM 9313 C C . ALA B 1 397 ? -16.844 40.594 29.781 1 62.38 397 ALA B C 1
ATOM 9315 O O . ALA B 1 397 ? -17.516 39.906 29 1 62.38 397 ALA B O 1
ATOM 9316 N N . ALA B 1 398 ? -15.688 40.969 29.578 1 66.62 398 ALA B N 1
ATOM 9317 C CA . ALA B 1 398 ? -15.094 40.719 28.281 1 66.62 398 ALA B CA 1
ATOM 9318 C C . ALA B 1 398 ? -14.695 39.25 28.141 1 66.62 398 ALA B C 1
ATOM 9320 O O . ALA B 1 398 ? -14.852 38.656 27.062 1 66.62 398 ALA B O 1
ATOM 9321 N N . LEU B 1 399 ? -14.312 38.781 29.188 1 73.38 399 LEU B N 1
ATOM 9322 C CA . LEU B 1 399 ? -13.93 37.375 29.156 1 73.38 399 LEU B CA 1
ATOM 9323 C C . LEU B 1 399 ? -15.133 36.5 28.891 1 73.38 399 LEU B C 1
ATOM 9325 O O . LEU B 1 399 ? -15 35.438 28.25 1 73.38 399 LEU B O 1
ATOM 9329 N N . ALA B 1 400 ? -16.234 37.031 29.25 1 77.69 400 ALA B N 1
ATOM 9330 C CA . ALA B 1 400 ? -17.469 36.281 29.047 1 77.69 400 ALA B CA 1
ATOM 9331 C C . ALA B 1 400 ? -17.906 36.344 27.578 1 77.69 400 ALA B C 1
ATOM 9333 O O . ALA B 1 400 ? -18.781 35.562 27.156 1 77.69 400 ALA B O 1
ATOM 9334 N N . GLN B 1 401 ? -17.141 37.125 26.891 1 84.12 401 GLN B N 1
ATOM 9335 C CA . GLN B 1 401 ? -17.578 37.312 25.516 1 84.12 401 GLN B CA 1
ATOM 9336 C C . GLN B 1 401 ? -16.672 36.562 24.531 1 84.12 401 GLN B C 1
ATOM 9338 O O . GLN B 1 401 ? -16.906 36.562 23.328 1 84.12 401 GLN B O 1
ATOM 9343 N N . VAL B 1 402 ? -15.664 35.938 25.047 1 92 402 VAL B N 1
ATOM 9344 C CA . VAL B 1 402 ? -14.828 35.094 24.188 1 92 402 VAL B CA 1
ATOM 9345 C C . VAL B 1 402 ? -14.883 33.656 24.672 1 92 402 VAL B C 1
ATOM 9347 O O . VAL B 1 402 ? -15.367 33.375 25.766 1 92 402 VAL B O 1
ATOM 9350 N N . ALA B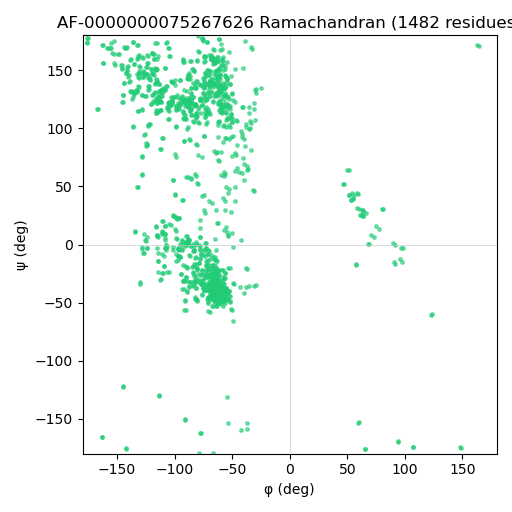 1 403 ? -14.484 32.781 23.859 1 92.75 403 ALA B N 1
ATOM 9351 C CA . ALA B 1 403 ? -14.57 31.359 24.156 1 92.75 403 ALA B CA 1
ATOM 9352 C C . ALA B 1 403 ? -13.75 31 25.406 1 92.75 403 ALA B C 1
ATOM 9354 O O . ALA B 1 403 ? -14.164 30.172 26.219 1 92.75 403 ALA B O 1
ATOM 9355 N N . GLY B 1 404 ? -12.656 31.594 25.578 1 92.62 404 GLY B N 1
ATOM 9356 C CA . GLY B 1 404 ? -11.719 31.375 26.672 1 92.62 404 GLY B CA 1
ATOM 9357 C C . GLY B 1 404 ? -10.344 31.953 26.391 1 92.62 404 GLY B C 1
ATOM 9358 O O . GLY B 1 404 ? -10.086 32.469 25.297 1 92.62 404 GLY B O 1
ATOM 9359 N N . LEU B 1 405 ? -9.586 31.906 27.469 1 92.81 405 LEU B N 1
ATOM 9360 C CA . LEU B 1 405 ? -8.219 32.406 27.328 1 92.81 405 LEU B CA 1
ATOM 9361 C C . LEU B 1 405 ? -7.219 31.266 27.547 1 92.81 405 LEU B C 1
ATOM 9363 O O . LEU B 1 405 ? -7.426 30.406 28.422 1 92.81 405 LEU B O 1
ATOM 9367 N N . THR B 1 406 ? -6.191 31.312 26.781 1 92.81 406 THR B N 1
ATOM 9368 C CA . THR B 1 406 ? -5.074 30.406 27.031 1 92.81 406 THR B CA 1
ATOM 9369 C C . THR B 1 406 ? -4.195 30.922 28.172 1 92.81 406 THR B C 1
ATOM 9371 O O . THR B 1 406 ? -4.32 32.062 28.578 1 92.81 406 THR B O 1
ATOM 9374 N N . ARG B 1 407 ? -3.369 30.047 28.609 1 87.31 407 ARG B N 1
ATOM 9375 C CA . ARG B 1 407 ? -2.422 30.438 29.641 1 87.31 407 ARG B CA 1
ATOM 9376 C C . ARG B 1 407 ? -1.589 31.641 29.188 1 87.31 407 ARG B C 1
ATOM 9378 O O . ARG B 1 407 ? -1.13 32.438 30.016 1 87.31 407 ARG B O 1
ATOM 9385 N N . ASP B 1 408 ? -1.447 31.844 27.891 1 87.75 408 ASP B N 1
ATOM 9386 C CA . ASP B 1 408 ? -0.645 32.906 27.328 1 87.75 408 ASP B CA 1
ATOM 9387 C C . ASP B 1 408 ? -1.482 34.188 27.141 1 87.75 408 ASP B C 1
ATOM 9389 O O . ASP B 1 408 ? -1.009 35.156 26.562 1 87.75 408 ASP B O 1
ATOM 9393 N N . GLY B 1 409 ? -2.691 34.062 27.516 1 89.69 409 GLY B N 1
ATOM 9394 C CA . GLY B 1 409 ? -3.555 35.219 27.469 1 89.69 409 GLY B CA 1
ATOM 9395 C C . GLY B 1 409 ? -4.121 35.5 26.094 1 89.69 409 GLY B C 1
ATOM 9396 O O . GLY B 1 409 ? -4.324 36.656 25.719 1 89.69 409 GLY B O 1
ATOM 9397 N N . LYS B 1 410 ? -4.301 34.469 25.359 1 94.38 410 LYS B N 1
ATOM 9398 C CA . LYS B 1 410 ? -4.824 34.656 24.016 1 94.38 410 LYS B CA 1
ATOM 9399 C C . LYS B 1 410 ? -6.188 33.969 23.859 1 94.38 410 LYS B C 1
ATOM 9401 O O . LYS B 1 410 ? -6.52 33.062 24.609 1 94.38 410 LYS B O 1
ATOM 9406 N N . TYR B 1 411 ? -7.004 34.469 23.016 1 95.5 411 TYR B N 1
ATOM 9407 C CA . TYR B 1 411 ? -8.273 33.875 22.641 1 95.5 411 TYR B CA 1
ATOM 9408 C C . TYR B 1 411 ? -8.312 33.531 21.156 1 95.5 411 TYR B C 1
ATOM 9410 O O . TYR B 1 411 ? -7.629 34.188 20.359 1 95.5 411 TYR B O 1
ATOM 9418 N N . TRP B 1 412 ? -8.992 32.469 20.812 1 96.56 412 TRP B N 1
ATOM 9419 C CA . TRP B 1 412 ? -9.164 32.094 19.422 1 96.56 412 TRP B CA 1
ATOM 9420 C C . TRP B 1 412 ? -10.164 33 18.734 1 96.56 412 TRP B C 1
ATOM 9422 O O . TRP B 1 412 ? -11.281 33.188 19.219 1 96.56 412 TRP B O 1
ATOM 9432 N N . ALA B 1 413 ? -9.75 33.594 17.594 1 96.44 413 ALA B N 1
ATOM 9433 C CA . ALA B 1 413 ? -10.562 34.562 16.906 1 96.44 413 ALA B CA 1
ATOM 9434 C C . ALA B 1 413 ? -10.781 34.188 15.445 1 96.44 413 ALA B C 1
ATOM 9436 O O . ALA B 1 413 ? -9.992 34.562 14.578 1 96.44 413 ALA B O 1
ATOM 9437 N N . PRO B 1 414 ? -11.938 33.5 15.164 1 96.19 414 PRO B N 1
ATOM 9438 C CA . PRO B 1 414 ? -12.25 33.25 13.75 1 96.19 414 PRO B CA 1
ATOM 9439 C C . PRO B 1 414 ? -12.344 34.562 12.953 1 96.19 414 PRO B C 1
ATOM 9441 O O . PRO B 1 414 ? -12.664 35.625 13.516 1 96.19 414 PRO B O 1
ATOM 9444 N N . TYR B 1 415 ? -12.109 34.5 11.727 1 93.56 415 TYR B N 1
ATOM 9445 C CA . TYR B 1 415 ? -12 35.719 10.906 1 93.56 415 TYR B CA 1
ATOM 9446 C C . TYR B 1 415 ? -13.375 36.281 10.602 1 93.56 415 TYR B C 1
ATOM 9448 O O . TYR B 1 415 ? -13.531 37.5 10.5 1 93.56 415 TYR B O 1
ATOM 9456 N N . ALA B 1 416 ? -14.375 35.438 10.508 1 94.62 416 ALA B N 1
ATOM 9457 C CA . ALA B 1 416 ? -15.641 35.875 9.938 1 94.62 416 ALA B CA 1
ATOM 9458 C C . ALA B 1 416 ? -16.75 35.844 10.984 1 94.62 416 ALA B C 1
ATOM 9460 O O . ALA B 1 416 ? -17.875 36.25 10.719 1 94.62 416 ALA B O 1
ATOM 9461 N N . CYS B 1 417 ? -16.484 35.344 12.078 1 96.06 417 CYS B N 1
ATOM 9462 C CA . CYS B 1 417 ? -17.469 35.219 13.141 1 96.06 417 CYS B CA 1
ATOM 9463 C C . CYS B 1 417 ? -16.812 35.219 14.508 1 96.06 417 CYS B C 1
ATOM 9465 O O . CYS B 1 417 ? -15.586 35.406 14.609 1 96.06 417 CYS B O 1
ATOM 9467 N N . ARG B 1 418 ? -17.609 35.219 15.523 1 94.88 418 ARG B N 1
ATOM 9468 C CA . ARG B 1 418 ? -17.062 35.188 16.875 1 94.88 418 ARG B CA 1
ATOM 9469 C C . ARG B 1 418 ? -17.641 34.031 17.672 1 94.88 418 ARG B C 1
ATOM 9471 O O . ARG B 1 418 ? -18.781 33.625 17.438 1 94.88 418 ARG B O 1
ATOM 9478 N N . LEU B 1 419 ? -16.906 33.5 18.5 1 95.06 419 LEU B N 1
ATOM 9479 C CA . LEU B 1 419 ? -17.359 32.5 19.484 1 95.06 419 LEU B CA 1
ATOM 9480 C C . LEU B 1 419 ? -17.828 33.219 20.75 1 95.06 419 LEU B C 1
ATOM 9482 O O . LEU B 1 419 ? -17.328 34.281 21.109 1 95.06 419 LEU B O 1
ATOM 9486 N N . ARG B 1 420 ? -18.812 32.719 21.328 1 92.62 420 ARG B N 1
ATOM 9487 C CA . ARG B 1 420 ? -19.203 33.188 22.641 1 92.62 420 ARG B CA 1
ATOM 9488 C C . ARG B 1 420 ? -18.812 32.188 23.719 1 92.62 420 ARG B C 1
ATOM 9490 O O . ARG B 1 420 ? -18.359 31.078 23.422 1 92.62 420 ARG B O 1
ATOM 9497 N N . HIS B 1 421 ? -18.922 32.625 24.922 1 94.5 421 HIS B N 1
ATOM 9498 C CA . HIS B 1 421 ? -18.672 31.719 26.031 1 94.5 421 HIS B CA 1
ATOM 9499 C C . HIS B 1 421 ? -19.953 31.047 26.516 1 94.5 421 HIS B C 1
ATOM 9501 O O . HIS B 1 421 ? -20.875 31.719 26.984 1 94.5 421 HIS B O 1
ATOM 9507 N N . LEU B 1 422 ? -20.016 29.828 26.344 1 94.94 422 LEU B N 1
ATOM 9508 C CA . LEU B 1 422 ? -21.109 29.031 26.906 1 94.94 422 LEU B CA 1
ATOM 9509 C C . LEU B 1 422 ? -20.656 28.266 28.141 1 94.94 422 LEU B C 1
ATOM 9511 O O . LEU B 1 422 ? -19.703 27.484 28.078 1 94.94 422 LEU B O 1
ATOM 9515 N N . SER B 1 423 ? -21.328 28.547 29.234 1 94.25 423 SER B N 1
ATOM 9516 C CA . SER B 1 423 ? -21.031 27.688 30.391 1 94.25 423 SER B CA 1
ATOM 9517 C C . SER B 1 423 ? -21.438 26.25 30.125 1 94.25 423 SER B C 1
ATOM 9519 O O . SER B 1 423 ? -22.25 25.969 29.234 1 94.25 423 SER B O 1
ATOM 9521 N N . TYR B 1 424 ? -20.828 25.344 30.828 1 95.81 424 TYR B N 1
ATOM 9522 C CA . TYR B 1 424 ? -21.172 23.938 30.672 1 95.81 424 TYR B CA 1
ATOM 9523 C C . TYR B 1 424 ? -22.625 23.688 31.062 1 95.81 424 TYR B C 1
ATOM 9525 O O . TYR B 1 424 ? -23.281 22.812 30.5 1 95.81 424 TYR B O 1
ATOM 9533 N N . GLU B 1 425 ? -23.188 24.5 32.031 1 95 425 GLU B N 1
ATOM 9534 C CA . GLU B 1 425 ? -24.594 24.438 32.406 1 95 425 GLU B CA 1
ATOM 9535 C C . GLU B 1 425 ? -25.5 24.844 31.234 1 95 425 GLU B C 1
ATOM 9537 O O . GLU B 1 425 ? -26.531 24.219 30.984 1 95 425 GLU B O 1
ATOM 9542 N N . GLN B 1 426 ? -25.031 25.875 30.641 1 94.94 426 GLN B N 1
ATOM 9543 C CA . GLN B 1 426 ? -25.797 26.312 29.469 1 94.94 426 GLN B CA 1
ATOM 9544 C C . GLN B 1 426 ? -25.797 25.25 28.391 1 94.94 426 GLN B C 1
ATOM 9546 O O . GLN B 1 426 ? -26.812 25.016 27.734 1 94.94 426 GLN B O 1
ATOM 9551 N N . PHE B 1 427 ? -24.688 24.609 28.156 1 96.56 427 PHE B N 1
ATOM 9552 C CA . PHE B 1 427 ? -24.609 23.562 27.156 1 96.56 427 PHE B CA 1
ATOM 9553 C C . PHE B 1 427 ? -25.531 22.406 27.5 1 96.56 427 PHE B C 1
ATOM 9555 O O . PHE B 1 427 ? -26.203 21.844 26.625 1 96.56 427 PHE B O 1
ATOM 9562 N N . ASN B 1 428 ? -25.547 22.016 28.75 1 96.06 428 ASN B N 1
ATOM 9563 C CA . ASN B 1 428 ? -26.422 20.922 29.188 1 96.06 428 ASN B CA 1
ATOM 9564 C C . ASN B 1 428 ? -27.891 21.219 28.875 1 96.06 428 ASN B C 1
ATOM 9566 O O . ASN B 1 428 ? -28.641 20.328 28.453 1 96.06 428 ASN B O 1
ATOM 9570 N N . ARG B 1 429 ? -28.281 22.469 29.125 1 94.62 429 ARG B N 1
ATOM 9571 C CA . ARG B 1 429 ? -29.641 22.875 28.781 1 94.62 429 ARG B CA 1
ATOM 9572 C C . ARG B 1 429 ? -29.875 22.797 27.281 1 94.62 429 ARG B C 1
ATOM 9574 O O . ARG B 1 429 ? -30.859 22.219 26.812 1 94.62 429 ARG B O 1
ATOM 9581 N N . CYS B 1 430 ? -28.969 23.391 26.531 1 95.19 430 CYS B N 1
ATOM 9582 C CA . CYS B 1 430 ? -29.047 23.391 25.078 1 95.19 430 CYS B CA 1
ATOM 9583 C C . CYS B 1 430 ? -29.094 21.969 24.531 1 95.19 430 CYS B C 1
ATOM 9585 O O . CYS B 1 430 ? -29.984 21.625 23.734 1 95.19 430 CYS B O 1
ATOM 9587 N N . ALA B 1 431 ? -28.203 21.078 24.984 1 95.44 431 ALA B N 1
ATOM 9588 C CA . ALA B 1 431 ? -28.078 19.703 24.469 1 95.44 431 ALA B CA 1
ATOM 9589 C C . ALA B 1 431 ? -29.297 18.875 24.828 1 95.44 431 ALA B C 1
ATOM 9591 O O . ALA B 1 431 ? -29.734 18.031 24.047 1 95.44 431 ALA B O 1
ATOM 9592 N N . SER B 1 432 ? -29.797 19.078 26.047 1 94.31 432 SER B N 1
ATOM 9593 C CA . SER B 1 432 ? -30.969 18.328 26.484 1 94.31 432 SER B CA 1
ATOM 9594 C C . SER B 1 432 ? -32.188 18.656 25.625 1 94.31 432 SER B C 1
ATOM 9596 O O . SER B 1 432 ? -33.062 17.812 25.406 1 94.31 432 SER B O 1
ATOM 9598 N N . LYS B 1 433 ? -32.188 19.844 25.141 1 92.62 433 LYS B N 1
ATOM 9599 C CA . LYS B 1 433 ? -33.344 20.281 24.359 1 92.62 433 LYS B CA 1
ATOM 9600 C C . LYS B 1 433 ? -33.156 19.938 22.891 1 92.62 433 LYS B C 1
ATOM 9602 O O . LYS B 1 433 ? -34.094 19.469 22.234 1 92.62 433 LYS B O 1
ATOM 9607 N N . LYS B 1 434 ? -32.031 20.094 22.406 1 93.75 434 LYS B N 1
ATOM 9608 C CA . LYS B 1 434 ? -31.812 19.953 20.969 1 93.75 434 LYS B CA 1
ATOM 9609 C C . LYS B 1 434 ? -31.422 18.516 20.609 1 93.75 434 LYS B C 1
ATOM 9611 O O . LYS B 1 434 ? -31.703 18.047 19.516 1 93.75 434 LYS B O 1
ATOM 9616 N N . TYR B 1 435 ? -30.766 17.859 21.531 1 95.31 435 TYR B N 1
ATOM 9617 C CA . TYR B 1 435 ? -30.188 16.547 21.25 1 95.31 435 TYR B CA 1
ATOM 9618 C C . TYR B 1 435 ? -30.625 15.531 22.297 1 95.31 435 TYR B C 1
ATOM 9620 O O . TYR B 1 435 ? -29.797 14.844 22.891 1 95.31 435 TYR B O 1
ATOM 9628 N N . GLY B 1 436 ? -31.859 15.344 22.359 1 92.75 436 GLY B N 1
ATOM 9629 C CA . GLY B 1 436 ? -32.469 14.531 23.391 1 92.75 436 GLY B CA 1
ATOM 9630 C C . GLY B 1 436 ? -32.062 13.07 23.328 1 92.75 436 GLY B C 1
ATOM 9631 O O . GLY B 1 436 ? -32.094 12.367 24.344 1 92.75 436 GLY B O 1
ATOM 9632 N N . ARG B 1 437 ? -31.641 12.539 22.156 1 94.69 437 ARG B N 1
ATOM 9633 C CA . ARG B 1 437 ? -31.266 11.133 22.016 1 94.69 437 ARG B CA 1
ATOM 9634 C C . ARG B 1 437 ? -29.844 10.891 22.5 1 94.69 437 ARG B C 1
ATOM 9636 O O . ARG B 1 437 ? -29.438 9.742 22.703 1 94.69 437 ARG B O 1
ATOM 9643 N N . GLY B 1 438 ? -29.078 12.016 22.625 1 95.81 438 GLY B N 1
ATOM 9644 C CA . GLY B 1 438 ? -27.766 11.875 23.234 1 95.81 438 GLY B CA 1
ATOM 9645 C C . GLY B 1 438 ? -26.625 11.992 22.25 1 95.81 438 GLY B C 1
ATOM 9646 O O . GLY B 1 438 ? -26.844 12.352 21.078 1 95.81 438 GLY B O 1
ATOM 9647 N N . ILE B 1 439 ? -25.359 11.734 22.781 1 96.62 439 ILE B N 1
ATOM 9648 C CA . ILE B 1 439 ? -24.141 11.852 22 1 96.62 439 ILE B CA 1
ATOM 9649 C C . ILE B 1 439 ? -23.266 10.617 22.219 1 96.62 439 ILE B C 1
ATOM 9651 O O . ILE B 1 439 ? -23.125 10.133 23.344 1 96.62 439 ILE B O 1
ATOM 9655 N N . ASN B 1 440 ? -22.781 10.016 21.141 1 97.75 440 ASN B N 1
ATOM 9656 C CA . ASN B 1 440 ? -21.734 9.008 21.203 1 97.75 440 ASN B CA 1
ATOM 9657 C C . ASN B 1 440 ? -20.359 9.586 20.844 1 97.75 440 ASN B C 1
ATOM 9659 O O . ASN B 1 440 ? -20.234 10.289 19.844 1 97.75 440 ASN B O 1
ATOM 9663 N N . LEU B 1 441 ? -19.422 9.359 21.734 1 97.75 441 LEU B N 1
ATOM 9664 C CA . LEU B 1 441 ? -18.062 9.836 21.531 1 97.75 441 LEU B CA 1
ATOM 9665 C C . LEU B 1 441 ? -17.094 8.672 21.328 1 97.75 441 LEU B C 1
ATOM 9667 O O . LEU B 1 441 ? -17.062 7.734 22.125 1 97.75 441 LEU B O 1
ATOM 9671 N N . TYR B 1 442 ? -16.391 8.688 20.203 1 98 442 TYR B N 1
ATOM 9672 C CA . TYR B 1 442 ? -15.312 7.746 19.922 1 98 442 TYR B CA 1
ATOM 9673 C C . TYR B 1 442 ? -13.977 8.469 19.797 1 98 442 TYR B C 1
ATOM 9675 O O . TYR B 1 442 ? -13.812 9.344 18.953 1 98 442 TYR B O 1
ATOM 9683 N N . GLY B 1 443 ? -13.062 8.234 20.641 1 97.69 443 GLY B N 1
ATOM 9684 C CA . GLY B 1 443 ? -11.789 8.938 20.531 1 97.69 443 GLY B CA 1
ATOM 9685 C C . GLY B 1 443 ? -10.766 8.477 21.547 1 97.69 443 GLY B C 1
ATOM 9686 O O . GLY B 1 443 ? -11.008 7.539 22.297 1 97.69 443 GLY B O 1
ATOM 9687 N N . ASP B 1 444 ? -9.586 9.078 21.438 1 96.38 444 ASP B N 1
ATOM 9688 C CA . ASP B 1 444 ? -8.484 8.734 22.328 1 96.38 444 ASP B CA 1
ATOM 9689 C C . ASP B 1 444 ? -8.484 9.625 23.562 1 96.38 444 ASP B C 1
ATOM 9691 O O . ASP B 1 444 ? -9.539 9.969 24.094 1 96.38 444 ASP B O 1
ATOM 9695 N N . SER B 1 445 ? -7.324 9.883 24.125 1 96 445 SER B N 1
ATOM 9696 C CA . SER B 1 445 ? -7.199 10.656 25.359 1 96 445 SER B CA 1
ATOM 9697 C C . SER B 1 445 ? -7.586 12.117 25.141 1 96 445 SER B C 1
ATOM 9699 O O . SER B 1 445 ? -7.91 12.828 26.078 1 96 445 SER B O 1
ATOM 9701 N N . ASN B 1 446 ? -7.527 12.562 23.906 1 96.31 446 ASN B N 1
ATOM 9702 C CA . ASN B 1 446 ? -7.969 13.922 23.641 1 96.31 446 ASN B CA 1
ATOM 9703 C C . ASN B 1 446 ? -9.469 14.086 23.891 1 96.31 446 ASN B C 1
ATOM 9705 O O . ASN B 1 446 ? -9.914 15.117 24.375 1 96.31 446 ASN B O 1
ATOM 9709 N N . ILE B 1 447 ? -10.219 13.047 23.547 1 97.31 447 ILE B N 1
ATOM 9710 C CA . ILE B 1 447 ? -11.648 13.055 23.844 1 97.31 447 ILE B CA 1
ATOM 9711 C C . ILE B 1 447 ? -11.875 12.883 25.344 1 97.31 447 ILE B C 1
ATOM 9713 O O . ILE B 1 447 ? -12.781 13.484 25.922 1 97.31 447 ILE B O 1
ATOM 9717 N N . ARG B 1 448 ? -11.094 12.062 25.984 1 97.06 448 ARG B N 1
ATOM 9718 C CA . ARG B 1 448 ? -11.156 11.875 27.438 1 97.06 448 ARG B CA 1
ATOM 9719 C C . ARG B 1 448 ? -11.039 13.203 28.156 1 97.06 448 ARG B C 1
ATOM 9721 O O . ARG B 1 448 ? -11.805 13.484 29.078 1 97.06 448 ARG B O 1
ATOM 9728 N N . ARG B 1 449 ? -10.102 13.984 27.766 1 96.81 449 ARG B N 1
ATOM 9729 C CA . ARG B 1 449 ? -9.859 15.266 28.406 1 96.81 449 ARG B CA 1
ATOM 9730 C C . ARG B 1 449 ? -11.023 16.219 28.188 1 96.81 449 ARG B C 1
ATOM 9732 O O . ARG B 1 449 ? -11.383 17 29.062 1 96.81 449 ARG B O 1
ATOM 9739 N N . SER B 1 450 ? -11.586 16.172 27 1 97.44 450 SER B N 1
ATOM 9740 C CA . SER B 1 450 ? -12.805 16.922 26.703 1 97.44 450 SER B CA 1
ATOM 9741 C C . SER B 1 450 ? -13.93 16.531 27.656 1 97.44 450 SER B C 1
ATOM 9743 O O . SER B 1 450 ? -14.609 17.391 28.219 1 97.44 450 SER B O 1
ATOM 9745 N N . ILE B 1 451 ? -14.086 15.281 27.891 1 97.31 451 ILE B N 1
ATOM 9746 C CA . ILE B 1 451 ? -15.141 14.742 28.75 1 97.31 451 ILE B CA 1
ATOM 9747 C C . ILE B 1 451 ? -14.922 15.219 30.188 1 97.31 451 ILE B C 1
ATOM 9749 O O . ILE B 1 451 ? -15.875 15.602 30.875 1 97.31 451 ILE B O 1
ATOM 9753 N N . LYS B 1 452 ? -13.711 15.18 30.672 1 96.06 452 LYS B N 1
ATOM 9754 C CA . LYS B 1 452 ? -13.414 15.617 32.031 1 96.06 452 LYS B CA 1
ATOM 9755 C C . LYS B 1 452 ? -13.852 17.062 32.25 1 96.06 452 LYS B C 1
ATOM 9757 O O . LYS B 1 452 ? -14.375 17.406 33.312 1 96.06 452 LYS B O 1
ATOM 9762 N N . LYS B 1 453 ? -13.672 17.906 31.281 1 96.44 453 LYS B N 1
ATOM 9763 C CA . LYS B 1 453 ? -14.109 19.297 31.375 1 96.44 453 LYS B CA 1
ATOM 9764 C C . LYS B 1 453 ? -15.633 19.406 31.406 1 96.44 453 LYS B C 1
ATOM 9766 O O . LYS B 1 453 ? -16.188 20.188 32.156 1 96.44 453 LYS B O 1
ATOM 9771 N N . PHE B 1 454 ? -16.297 18.594 30.609 1 96.69 454 PHE B N 1
ATOM 9772 C CA . PHE B 1 454 ? -17.75 18.625 30.578 1 96.69 454 PHE B CA 1
ATOM 9773 C C . PHE B 1 454 ? -18.328 18.141 31.891 1 96.69 454 PHE B C 1
ATOM 9775 O O . PHE B 1 454 ? -19.219 18.781 32.469 1 96.69 454 PHE B O 1
ATOM 9782 N N . LEU B 1 455 ? -17.781 17.047 32.375 1 95.19 455 LEU B N 1
ATOM 9783 C CA . LEU B 1 455 ? -18.312 16.422 33.594 1 95.19 455 LEU B CA 1
ATOM 9784 C C . LEU B 1 455 ? -18.078 17.312 34.812 1 95.19 455 LEU B C 1
ATOM 9786 O O . LEU B 1 455 ? -18.891 17.328 35.719 1 95.19 455 LEU B O 1
ATOM 9790 N N . SER B 1 456 ? -17 18.047 34.812 1 94.69 456 SER B N 1
ATOM 9791 C CA . SER B 1 456 ? -16.625 18.859 35.969 1 94.69 456 SER B CA 1
ATOM 9792 C C . SER B 1 456 ? -17.141 20.281 35.844 1 94.69 456 SER B C 1
ATOM 9794 O O . SER B 1 456 ? -16.828 21.141 36.656 1 94.69 456 SER B O 1
ATOM 9796 N N . HIS B 1 457 ? -17.859 20.562 34.812 1 94.88 457 HIS B N 1
ATOM 9797 C CA . HIS B 1 457 ? -18.328 21.906 34.5 1 94.88 457 HIS B CA 1
ATOM 9798 C C . HIS B 1 457 ? -17.188 22.906 34.469 1 94.88 457 HIS B C 1
ATOM 9800 O O . HIS B 1 457 ? -17.281 23.984 35.062 1 94.88 457 HIS B O 1
ATOM 9806 N N . GLY B 1 458 ? -16.078 22.422 33.938 1 94.06 458 GLY B N 1
ATOM 9807 C CA . GLY B 1 458 ? -14.93 23.281 33.719 1 94.06 458 GLY B CA 1
ATOM 9808 C C . GLY B 1 458 ? -13.977 23.297 34.875 1 94.06 458 GLY B C 1
ATOM 9809 O O . GLY B 1 458 ? -12.914 23.938 34.812 1 94.06 458 GLY B O 1
ATOM 9810 N N . GLN B 1 459 ? -14.281 22.578 35.906 1 92.69 459 GLN B N 1
ATOM 9811 C CA . GLN B 1 459 ? -13.469 22.656 37.125 1 92.69 459 GLN B CA 1
ATOM 9812 C C . GLN B 1 459 ? -12.188 21.844 36.969 1 92.69 459 GLN B C 1
ATOM 9814 O O . GLN B 1 459 ? -11.18 22.141 37.625 1 92.69 459 GLN B O 1
ATOM 9819 N N . TRP B 1 460 ? -12.164 20.75 36.219 1 94.06 460 TRP B N 1
ATOM 9820 C CA . TRP B 1 460 ? -10.938 20 35.969 1 94.06 460 TRP B CA 1
ATOM 9821 C C . TRP B 1 460 ? -9.852 20.906 35.375 1 94.06 460 TRP B C 1
ATOM 9823 O O . TRP B 1 460 ? -10.008 21.438 34.281 1 94.06 460 TRP B O 1
ATOM 9833 N N . CYS B 1 461 ? -8.75 21.172 36.094 1 93.31 461 CYS B N 1
ATOM 9834 C CA . CYS B 1 461 ? -7.574 21.938 35.688 1 93.31 461 CYS B CA 1
ATOM 9835 C C . CYS B 1 461 ? -7.93 23.406 35.469 1 93.31 461 CYS B C 1
ATOM 9837 O O . CYS B 1 461 ? -7.371 24.062 34.594 1 93.31 461 CYS B O 1
ATOM 9839 N N . LYS B 1 462 ? -8.992 23.859 36.188 1 91.5 462 LYS B N 1
ATOM 9840 C CA . LYS B 1 462 ? -9.297 25.281 36.125 1 91.5 462 LYS B CA 1
ATOM 9841 C C . LYS B 1 462 ? -8.156 26.125 36.719 1 91.5 462 LYS B C 1
ATOM 9843 O O . LYS B 1 462 ? -7.629 25.797 37.781 1 91.5 462 LYS B O 1
ATOM 9848 N N . ASN B 1 463 ? -7.664 27.109 36.062 1 87.81 463 ASN B N 1
ATOM 9849 C CA . ASN B 1 463 ? -6.605 28.016 36.469 1 87.81 463 ASN B CA 1
ATOM 9850 C C . ASN B 1 463 ? -5.312 27.266 36.781 1 87.81 463 ASN B C 1
ATOM 9852 O O . ASN B 1 463 ? -4.59 27.625 37.719 1 87.81 463 ASN B O 1
ATOM 9856 N N . TRP B 1 464 ? -5.086 26.234 36.156 1 88.62 464 TRP B N 1
ATOM 9857 C CA . TRP B 1 464 ? -3.914 25.406 36.375 1 88.62 464 TRP B CA 1
ATOM 9858 C C . TRP B 1 464 ? -2.627 26.203 36.188 1 88.62 464 TRP B C 1
ATOM 9860 O O . TRP B 1 464 ? -1.603 25.891 36.812 1 88.62 464 TRP B O 1
ATOM 9870 N N . ASP B 1 465 ? -2.635 27.219 35.344 1 86.31 465 ASP B N 1
ATOM 9871 C CA . ASP B 1 465 ? -1.454 28 35.031 1 86.31 465 ASP B CA 1
ATOM 9872 C C . ASP B 1 465 ? -0.929 28.734 36.25 1 86.31 465 ASP B C 1
ATOM 9874 O O . ASP B 1 465 ? 0.254 29.078 36.312 1 86.31 465 ASP B O 1
ATOM 9878 N N . GLN B 1 466 ? -1.821 28.938 37.156 1 84.88 466 GLN B N 1
ATOM 9879 C CA . GLN B 1 466 ? -1.444 29.625 38.406 1 84.88 466 GLN B CA 1
ATOM 9880 C C . GLN B 1 466 ? -0.636 28.719 39.312 1 84.88 466 GLN B C 1
ATOM 9882 O O . GLN B 1 466 ? 0.004 29.188 40.25 1 84.88 466 GLN B O 1
ATOM 9887 N N . HIS B 1 467 ? -0.583 27.516 38.969 1 85.88 467 HIS B N 1
ATOM 9888 C CA . HIS B 1 467 ? 0.073 26.547 39.844 1 85.88 467 HIS B CA 1
ATOM 9889 C C . HIS B 1 467 ? 1.374 26.047 39.219 1 85.88 467 HIS B C 1
ATOM 9891 O O . HIS B 1 467 ? 1.96 25.062 39.719 1 85.88 467 HIS B O 1
ATOM 9897 N N . ILE B 1 468 ? 1.794 26.703 38.188 1 84.88 468 ILE B N 1
ATOM 9898 C CA . ILE B 1 468 ? 3.053 26.328 37.562 1 84.88 468 ILE B CA 1
ATOM 9899 C C . ILE B 1 468 ? 4.223 26.828 38.406 1 84.88 468 ILE B C 1
ATOM 9901 O O . ILE B 1 468 ? 4.359 28.016 38.656 1 84.88 468 ILE B O 1
ATOM 9905 N N . THR B 1 469 ? 5.02 25.875 38.844 1 81.75 469 THR B N 1
ATOM 9906 C CA . THR B 1 469 ? 6.125 26.234 39.719 1 81.75 469 THR B CA 1
ATOM 9907 C C . THR B 1 469 ? 7.461 26.094 39 1 81.75 469 THR B C 1
ATOM 9909 O O . THR B 1 469 ? 8.484 26.609 39.438 1 81.75 469 THR B O 1
ATOM 9912 N N . SER B 1 470 ? 7.504 25.375 37.938 1 80.31 470 SER B N 1
ATOM 9913 C CA . SER B 1 470 ? 8.688 25.172 37.125 1 80.31 470 SER B CA 1
ATOM 9914 C C . SER B 1 470 ? 8.359 25.312 35.625 1 80.31 470 SER B C 1
ATOM 9916 O O . SER B 1 470 ? 7.223 25.094 35.219 1 80.31 470 SER B O 1
ATOM 9918 N N . PRO B 1 471 ? 9.477 25.656 34.938 1 80.56 471 PRO B N 1
ATOM 9919 C CA . PRO B 1 471 ? 9.195 25.797 33.5 1 80.56 471 PRO B CA 1
ATOM 9920 C C . PRO B 1 471 ? 8.664 24.5 32.875 1 80.56 471 PRO B C 1
ATOM 9922 O O . PRO B 1 471 ? 9.188 23.422 33.156 1 80.56 471 PRO B O 1
ATOM 9925 N N . LEU B 1 472 ? 7.637 24.672 32.156 1 83 472 LEU B N 1
ATOM 9926 C CA . LEU B 1 472 ? 7.047 23.516 31.484 1 83 472 LEU B CA 1
ATOM 9927 C C . LEU B 1 472 ? 8.008 22.938 30.453 1 83 472 LEU B C 1
ATOM 9929 O O . LEU B 1 472 ? 7.969 21.734 30.172 1 83 472 LEU B O 1
ATOM 9933 N N . LEU B 1 473 ? 8.852 23.812 29.828 1 84.31 473 LEU B N 1
ATOM 9934 C CA . LEU B 1 473 ? 9.883 23.406 28.891 1 84.31 473 LEU B CA 1
ATOM 9935 C C . LEU B 1 473 ? 11.258 23.891 29.344 1 84.31 473 LEU B C 1
ATOM 9937 O O . LEU B 1 473 ? 11.633 25.031 29.062 1 84.31 473 LEU B O 1
ATOM 9941 N N . PRO B 1 474 ? 11.977 22.922 29.891 1 78.25 474 PRO B N 1
ATOM 9942 C CA . PRO B 1 474 ? 13.344 23.312 30.266 1 78.25 474 PRO B CA 1
ATOM 9943 C C . PRO B 1 474 ? 14.203 23.672 29.062 1 78.25 474 PRO B C 1
ATOM 9945 O O . PRO B 1 474 ? 14.016 23.125 27.984 1 78.25 474 PRO B O 1
ATOM 9948 N N . ASP B 1 475 ? 15.117 24.547 29.266 1 77.06 475 ASP B N 1
ATOM 9949 C CA . ASP B 1 475 ? 15.953 25.094 28.203 1 77.06 475 ASP B CA 1
ATOM 9950 C C . ASP B 1 475 ? 16.719 23.969 27.484 1 77.06 475 ASP B C 1
ATOM 9952 O O . ASP B 1 475 ? 16.922 24.031 26.266 1 77.06 475 ASP B O 1
ATOM 9956 N N . ASN B 1 476 ? 17.094 22.969 28.109 1 74.5 476 ASN B N 1
ATOM 9957 C CA . ASN B 1 476 ? 17.906 21.891 27.531 1 74.5 476 ASN B CA 1
ATOM 9958 C C . ASN B 1 476 ? 17.062 20.969 26.672 1 74.5 476 ASN B C 1
ATOM 9960 O O . ASN B 1 476 ? 17.609 20.156 25.906 1 74.5 476 ASN B O 1
ATOM 9964 N N . GLU B 1 477 ? 15.805 21.141 26.688 1 77.75 477 GLU B N 1
ATOM 9965 C CA . GLU B 1 477 ? 14.93 20.266 25.922 1 77.75 477 GLU B CA 1
ATOM 9966 C C . GLU B 1 477 ? 14.359 20.969 24.703 1 77.75 477 GLU B C 1
ATOM 9968 O O . GLU B 1 477 ? 13.656 20.359 23.891 1 77.75 477 GLU B O 1
ATOM 9973 N N . LYS B 1 478 ? 14.734 22.203 24.547 1 76.69 478 LYS B N 1
ATOM 9974 C CA . LYS B 1 478 ? 14.289 22.969 23.375 1 76.69 478 LYS B CA 1
ATOM 9975 C C . LYS B 1 478 ? 14.945 22.453 22.094 1 76.69 478 LYS B C 1
ATOM 9977 O O . LYS B 1 478 ? 16.141 22.109 22.094 1 76.69 478 LYS B O 1
ATOM 9982 N N . PRO B 1 479 ? 14.141 22.281 21.047 1 75.81 479 PRO B N 1
ATOM 9983 C CA . PRO B 1 479 ? 14.766 21.891 19.781 1 75.81 479 PRO B CA 1
ATOM 9984 C C . PRO B 1 479 ? 15.859 22.859 19.328 1 75.81 479 PRO B C 1
ATOM 9986 O O . PRO B 1 479 ? 15.711 24.062 19.469 1 75.81 479 PRO B O 1
ATOM 9989 N N . VAL B 1 480 ? 17 22.281 18.859 1 70.5 480 VAL B N 1
ATOM 9990 C CA . VAL B 1 480 ? 18.109 23.094 18.375 1 70.5 480 VAL B CA 1
ATOM 9991 C C . VAL B 1 480 ? 17.859 23.469 16.906 1 70.5 480 VAL B C 1
ATOM 9993 O O . VAL B 1 480 ? 17.703 22.594 16.062 1 70.5 480 VAL B O 1
ATOM 9996 N N . ILE B 1 481 ? 17.5 24.766 16.828 1 69.81 481 ILE B N 1
ATOM 9997 C CA . ILE B 1 481 ? 17.328 25.25 15.461 1 69.81 481 ILE B CA 1
ATOM 9998 C C . ILE B 1 481 ? 18.672 25.719 14.906 1 69.81 481 ILE B C 1
ATOM 10000 O O . ILE B 1 481 ? 19.328 26.578 15.508 1 69.81 481 ILE B O 1
ATOM 10004 N N . ASN B 1 482 ? 19.078 25.031 13.938 1 52.28 482 ASN B N 1
ATOM 10005 C CA . ASN B 1 482 ? 20.281 25.547 13.297 1 52.28 482 ASN B CA 1
ATOM 10006 C C . ASN B 1 482 ? 20.047 26.938 12.711 1 52.28 482 ASN B C 1
ATOM 10008 O O . ASN B 1 482 ? 19.328 27.078 11.711 1 52.28 482 ASN B O 1
ATOM 10012 N N . THR B 1 483 ? 19.938 27.984 13.938 1 53.56 483 THR B N 1
ATOM 10013 C CA . THR B 1 483 ? 19.656 29.359 13.555 1 53.56 483 THR B CA 1
ATOM 10014 C C . THR B 1 483 ? 20.938 30.125 13.273 1 53.56 483 THR B C 1
ATOM 10016 O O . THR B 1 483 ? 21.953 29.938 13.969 1 53.56 483 THR B O 1
ATOM 10019 N N . SER B 1 484 ? 21.281 30.594 12.344 1 38.62 484 SER B N 1
ATOM 10020 C CA . SER B 1 484 ? 22.109 31.781 12.508 1 38.62 484 SER B CA 1
ATOM 10021 C C . SER B 1 484 ? 21.344 32.906 13.219 1 38.62 484 SER B C 1
ATOM 10023 O O . SER B 1 484 ? 21.938 33.844 13.711 1 38.62 484 SER B O 1
ATOM 10025 N N . TYR B 1 485 ? 19.969 33.156 13.125 1 29.95 485 TYR B N 1
ATOM 10026 C CA . TYR B 1 485 ? 19.453 34.469 13.445 1 29.95 485 TYR B CA 1
ATOM 10027 C C . TYR B 1 485 ? 18.391 34.406 14.531 1 29.95 485 TYR B C 1
ATOM 10029 O O . TYR B 1 485 ? 17.656 35.375 14.758 1 29.95 485 TYR B O 1
ATOM 10037 N N . MET B 1 486 ? 18 33.469 15.227 1 37.88 486 MET B N 1
ATOM 10038 C CA . MET B 1 486 ? 16.672 33.594 15.828 1 37.88 486 MET B CA 1
ATOM 10039 C C . MET B 1 486 ? 16.766 34.094 17.266 1 37.88 486 MET B C 1
ATOM 10041 O O . MET B 1 486 ? 17.625 33.656 18.031 1 37.88 486 MET B O 1
ATOM 10045 N N . VAL B 1 487 ? 16.188 35.281 17.547 1 31.45 487 VAL B N 1
ATOM 10046 C CA . VAL B 1 487 ? 16.062 35.938 18.844 1 31.45 487 VAL B CA 1
ATOM 10047 C C . VAL B 1 487 ? 15.016 35.219 19.688 1 31.45 487 VAL B C 1
ATOM 10049 O O . VAL B 1 487 ? 13.891 34.969 19.219 1 31.45 487 VAL B O 1
ATOM 10052 N N . ARG B 1 488 ? 15.219 34.625 20.828 1 40.66 488 ARG B N 1
ATOM 10053 C CA . ARG B 1 488 ? 14.438 33.75 21.688 1 40.66 488 ARG B CA 1
ATOM 10054 C C . ARG B 1 488 ? 13.766 34.531 22.797 1 40.66 488 ARG B C 1
ATOM 10056 O O . ARG B 1 488 ? 14.391 35.406 23.438 1 40.66 488 ARG B O 1
ATOM 10063 N N . ARG B 1 489 ? 12.422 34.469 22.875 1 34.59 489 ARG B N 1
ATOM 10064 C CA . ARG B 1 489 ? 11.734 35.156 23.984 1 34.59 489 ARG B CA 1
ATOM 10065 C C . ARG B 1 489 ? 11.719 34.25 25.219 1 34.59 489 ARG B C 1
ATOM 10067 O O . ARG B 1 489 ? 11.5 33.062 25.141 1 34.59 489 ARG B O 1
ATOM 10074 N N . ASP B 1 490 ? 12.164 34.719 26.328 1 37.66 490 ASP B N 1
ATOM 10075 C CA . ASP B 1 490 ? 12.305 34.094 27.641 1 37.66 490 ASP B CA 1
ATOM 10076 C C . ASP B 1 490 ? 10.945 33.938 28.328 1 37.66 490 ASP B C 1
ATOM 10078 O O . ASP B 1 490 ? 10.047 34.75 28.109 1 37.66 490 ASP B O 1
ATOM 10082 N N . GLU B 1 491 ? 10.555 32.781 28.719 1 46.5 491 GLU B N 1
ATOM 10083 C CA . GLU B 1 491 ? 9.336 32.406 29.438 1 46.5 491 GLU B CA 1
ATOM 10084 C C . GLU B 1 491 ? 9.156 33.219 30.703 1 46.5 491 GLU B C 1
ATOM 10086 O O . GLU B 1 491 ? 10.125 33.469 31.422 1 46.5 491 GLU B O 1
ATOM 10091 N N . PRO B 1 492 ? 8.023 33.875 30.922 1 36.94 492 PRO B N 1
ATOM 10092 C CA . PRO B 1 492 ? 7.773 34.656 32.156 1 36.94 492 PRO B CA 1
ATOM 10093 C C . PRO B 1 492 ? 7.836 33.781 33.406 1 36.94 492 PRO B C 1
ATOM 10095 O O . PRO B 1 492 ? 7.516 32.594 33.344 1 36.94 492 PRO B O 1
ATOM 10098 N N . ALA B 1 493 ? 8.648 34.094 34.375 1 38 493 ALA B N 1
ATOM 10099 C CA . ALA B 1 493 ? 8.797 33.5 35.688 1 38 493 ALA B CA 1
ATOM 10100 C C . ALA B 1 493 ? 7.48 33.5 36.469 1 38 493 ALA B C 1
ATOM 10102 O O . ALA B 1 493 ? 6.895 34.562 36.688 1 38 493 ALA B O 1
ATOM 10103 N N . ALA B 1 494 ? 6.625 32.531 36.469 1 43.91 494 ALA B N 1
ATOM 10104 C CA . ALA B 1 494 ? 5.359 32.5 37.188 1 43.91 494 ALA B CA 1
ATOM 10105 C C . ALA B 1 494 ? 5.574 32.719 38.688 1 43.91 494 ALA B C 1
ATOM 10107 O O . ALA B 1 494 ? 6.562 32.25 39.25 1 43.91 494 ALA B O 1
ATOM 10108 N N . ALA B 1 495 ? 4.887 33.594 39.25 1 36.69 495 ALA B N 1
ATOM 10109 C CA . ALA B 1 495 ? 4.734 33.906 40.688 1 36.69 495 ALA B CA 1
ATOM 10110 C C . ALA B 1 495 ? 4.184 32.719 41.469 1 36.69 495 ALA B C 1
ATOM 10112 O O . ALA B 1 495 ? 3.285 32.031 40.969 1 36.69 495 ALA B O 1
ATOM 10113 N N . ALA B 1 496 ? 4.832 32.156 42.406 1 37.66 496 ALA B N 1
ATOM 10114 C CA . ALA B 1 496 ? 4.543 31.062 43.344 1 37.66 496 ALA B CA 1
ATOM 10115 C C . ALA B 1 496 ? 3.303 31.359 44.156 1 37.66 496 ALA B C 1
ATOM 10117 O O . ALA B 1 496 ? 3.369 32.125 45.156 1 37.66 496 ALA B O 1
ATOM 10118 N N . ALA B 1 497 ? 2.143 31.5 43.594 1 35.75 497 ALA B N 1
ATOM 10119 C CA . ALA B 1 497 ? 1.103 31.719 44.594 1 35.75 497 ALA B CA 1
ATOM 10120 C C . ALA B 1 497 ? 0.829 30.438 45.406 1 35.75 497 ALA B C 1
ATOM 10122 O O . ALA B 1 497 ? 0.761 29.344 44.844 1 35.75 497 ALA B O 1
ATOM 10123 N N . THR B 1 498 ? 1.035 30.344 46.625 1 37.09 498 THR B N 1
ATOM 10124 C CA . THR B 1 498 ? 0.805 29.328 47.656 1 37.09 498 THR B CA 1
ATOM 10125 C C . THR B 1 498 ? -0.673 28.953 47.719 1 37.09 498 THR B C 1
ATOM 10127 O O . THR B 1 498 ? -1.5 29.75 48.188 1 37.09 498 THR B O 1
ATOM 10130 N N . VAL B 1 499 ? -1.229 28.484 46.688 1 41.62 499 VAL B N 1
ATOM 10131 C CA . VAL B 1 499 ? -2.658 28.234 46.844 1 41.62 499 VAL B CA 1
ATOM 10132 C C . VAL B 1 499 ? -2.877 27.125 47.875 1 41.62 499 VAL B C 1
ATOM 10134 O O . VAL B 1 499 ? -2.062 26.203 47.969 1 41.62 499 VAL B O 1
ATOM 10137 N N . ALA B 1 500 ? -3.818 27.281 48.719 1 40.12 500 ALA B N 1
ATOM 10138 C CA . ALA B 1 500 ? -4.297 26.438 49.812 1 40.12 500 ALA B CA 1
ATOM 10139 C C . ALA B 1 500 ? -4.668 25.047 49.312 1 40.12 500 ALA B C 1
ATOM 10141 O O . ALA B 1 500 ? -5.352 24.906 48.312 1 40.12 500 ALA B O 1
ATOM 10142 N N . VAL B 1 501 ? -3.906 24 49.594 1 42.12 501 VAL B N 1
ATOM 10143 C CA . VAL B 1 501 ? -4.055 22.578 49.344 1 42.12 501 VAL B CA 1
ATOM 10144 C C . VAL B 1 501 ? -5.344 22.062 49.969 1 42.12 501 VAL B C 1
ATOM 10146 O O . VAL B 1 501 ? -5.547 22.203 51.156 1 42.12 501 VAL B O 1
ATOM 10149 N N . ASP B 1 502 ? -6.402 22.109 49.281 1 49.66 502 ASP B N 1
ATOM 10150 C CA . ASP B 1 502 ? -7.645 21.469 49.719 1 49.66 502 ASP B CA 1
ATOM 10151 C C . ASP B 1 502 ? -7.461 19.969 49.844 1 49.66 502 ASP B C 1
ATOM 10153 O O . ASP B 1 502 ? -6.539 19.391 49.281 1 49.66 502 ASP B O 1
ATOM 10157 N N . ASP B 1 503 ? -7.926 19.25 50.906 1 52.5 503 ASP B N 1
ATOM 10158 C CA . ASP B 1 503 ? -7.801 17.859 51.344 1 52.5 503 ASP B CA 1
ATOM 10159 C C . ASP B 1 503 ? -8.211 16.906 50.25 1 52.5 503 ASP B C 1
ATOM 10161 O O . ASP B 1 503 ? -8.078 15.688 50.375 1 52.5 503 ASP B O 1
ATOM 10165 N N . GLY B 1 504 ? -8.484 17.234 49 1 54.09 504 GLY B N 1
ATOM 10166 C CA . GLY B 1 504 ? -8.633 16.5 47.75 1 54.09 504 GLY B CA 1
ATOM 10167 C C . GLY B 1 504 ? -9.852 15.609 47.719 1 54.09 504 GLY B C 1
ATOM 10168 O O . GLY B 1 504 ? -9.984 14.758 46.844 1 54.09 504 GLY B O 1
ATOM 10169 N N . SER B 1 505 ? -10.773 15.438 48.656 1 60.72 505 SER B N 1
ATOM 10170 C CA . SER B 1 505 ? -11.938 14.555 48.594 1 60.72 505 SER B CA 1
ATOM 10171 C C . SER B 1 505 ? -13.148 15.289 48.031 1 60.72 505 SER B C 1
ATOM 10173 O O . SER B 1 505 ? -13.617 16.266 48.625 1 60.72 505 SER B O 1
ATOM 10175 N N . TYR B 1 506 ? -13.477 14.906 46.844 1 70.88 506 TYR B N 1
ATOM 10176 C CA . TYR B 1 506 ? -14.602 15.594 46.219 1 70.88 506 TYR B CA 1
ATOM 10177 C C . TYR B 1 506 ? -15.766 14.633 46 1 70.88 506 TYR B C 1
ATOM 10179 O O . TYR B 1 506 ? -15.562 13.461 45.656 1 70.88 506 TYR B O 1
ATOM 10187 N N . VAL B 1 507 ? -16.984 15.078 46.25 1 70.56 507 VAL B N 1
ATOM 10188 C CA . VAL B 1 507 ? -18.188 14.266 46.094 1 70.56 507 VAL B CA 1
ATOM 10189 C C . VAL B 1 507 ? -18.641 14.273 44.656 1 70.56 507 VAL B C 1
ATOM 10191 O O . VAL B 1 507 ? -19.172 13.273 44.156 1 70.56 507 VAL B O 1
ATOM 10194 N N . SER B 1 508 ? -18.375 15.375 44 1 84.5 508 SER B N 1
ATOM 10195 C CA . SER B 1 508 ? -18.781 15.555 42.625 1 84.5 508 SER B CA 1
ATOM 10196 C C . SER B 1 508 ? -17.641 16.094 41.75 1 84.5 508 SER B C 1
ATOM 10198 O O . SER B 1 508 ? -16.766 16.797 42.281 1 84.5 508 SER B O 1
ATOM 10200 N N . PRO B 1 509 ? -17.641 15.68 40.5 1 87 509 PRO B N 1
ATOM 10201 C CA . PRO B 1 509 ? -16.594 16.234 39.625 1 87 509 PRO B CA 1
ATOM 10202 C C . PRO B 1 509 ? -16.641 17.75 39.562 1 87 509 PRO B C 1
ATOM 10204 O O . PRO B 1 509 ? -15.609 18.391 39.312 1 87 509 PRO B O 1
ATOM 10207 N N . LYS B 1 510 ? -17.703 18.344 39.844 1 88.62 510 LYS B N 1
ATOM 10208 C CA . LYS B 1 510 ? -17.859 19.797 39.812 1 88.62 510 LYS B CA 1
ATOM 10209 C C . LYS B 1 510 ? -17.109 20.453 40.969 1 88.62 510 LYS B C 1
ATOM 10211 O O . LYS B 1 510 ? -16.859 21.672 40.938 1 88.62 510 LYS B O 1
ATOM 10216 N N . ASP B 1 511 ? -16.75 19.656 41.938 1 82.69 511 ASP B N 1
ATOM 10217 C CA . ASP B 1 511 ? -16.047 20.172 43.125 1 82.69 511 ASP B CA 1
ATOM 10218 C C . ASP B 1 511 ? -14.531 20.016 42.969 1 82.69 511 ASP B C 1
ATOM 10220 O O . ASP B 1 511 ? -13.758 20.391 43.844 1 82.69 511 ASP B O 1
ATOM 10224 N N . TYR B 1 512 ? -14.148 19.5 41.875 1 81.62 512 TYR B N 1
ATOM 10225 C CA . TYR B 1 512 ? -12.734 19.219 41.656 1 81.62 512 TYR B CA 1
ATOM 10226 C C . TYR B 1 512 ? -11.914 20.5 41.656 1 81.62 512 TYR B C 1
ATOM 10228 O O . TYR B 1 512 ? -12.305 21.5 41.062 1 81.62 512 TYR B O 1
ATOM 10236 N N . ARG B 1 513 ? -10.883 20.516 42.438 1 81 513 ARG B N 1
ATOM 10237 C CA . ARG B 1 513 ? -10.008 21.672 42.562 1 81 513 ARG B CA 1
ATOM 10238 C C . ARG B 1 513 ? -8.539 21.25 42.625 1 81 513 ARG B C 1
ATOM 10240 O O . ARG B 1 513 ? -8.234 20.078 42.844 1 81 513 ARG B O 1
ATOM 10247 N N . TYR B 1 514 ? -7.711 22.172 42.312 1 80.44 514 TYR B N 1
ATOM 10248 C CA . TYR B 1 514 ? -6.277 21.922 42.438 1 80.44 514 TYR B CA 1
ATOM 10249 C C . TYR B 1 514 ? -5.891 21.672 43.875 1 80.44 514 TYR B C 1
ATOM 10251 O O . TYR B 1 514 ? -6.258 22.453 44.781 1 80.44 514 TYR B O 1
ATOM 10259 N N . THR B 1 515 ? -5.16 20.625 44.125 1 76.94 515 THR B N 1
ATOM 10260 C CA . THR B 1 515 ? -4.805 20.266 45.469 1 76.94 515 THR B CA 1
ATOM 10261 C C . THR B 1 515 ? -3.305 20.016 45.594 1 76.94 515 THR B C 1
ATOM 10263 O O . THR B 1 515 ? -2.719 20.234 46.656 1 76.94 515 THR B O 1
ATOM 10266 N N . GLU B 1 516 ? -2.725 19.5 44.562 1 80.62 516 GLU B N 1
ATOM 10267 C CA . GLU B 1 516 ? -1.312 19.156 44.656 1 80.62 516 GLU B CA 1
ATOM 10268 C C . GLU B 1 516 ? -0.58 19.422 43.344 1 80.62 516 GLU B C 1
ATOM 10270 O O . GLU B 1 516 ? -1.21 19.578 42.312 1 80.62 516 GLU B O 1
ATOM 10275 N N . GLU B 1 517 ? 0.702 19.328 43.438 1 76.31 517 GLU B N 1
ATOM 10276 C CA . GLU B 1 517 ? 1.582 19.688 42.344 1 76.31 517 GLU B CA 1
ATOM 10277 C C . GLU B 1 517 ? 1.469 18.672 41.188 1 76.31 517 GLU B C 1
ATOM 10279 O O . GLU B 1 517 ? 1.595 19.031 40.031 1 76.31 517 GLU B O 1
ATOM 10284 N N . SER B 1 518 ? 1.224 17.5 41.5 1 78.06 518 SER B N 1
ATOM 10285 C CA . SER B 1 518 ? 1.132 16.469 40.469 1 78.06 518 SER B CA 1
ATOM 10286 C C . SER B 1 518 ? -0.028 16.734 39.531 1 78.06 518 SER B C 1
ATOM 10288 O O . SER B 1 518 ? -0.013 16.281 38.375 1 78.06 518 SER B O 1
ATOM 10290 N N . GLN B 1 519 ? -0.971 17.516 39.938 1 84.88 519 GLN B N 1
ATOM 10291 C CA . GLN B 1 519 ? -2.135 17.828 39.094 1 84.88 519 GLN B CA 1
ATOM 10292 C C . GLN B 1 519 ? -1.76 18.766 37.969 1 84.88 519 GLN B C 1
ATOM 10294 O O . GLN B 1 519 ? -2.424 18.781 36.938 1 84.88 519 GLN B O 1
ATOM 10299 N N . THR B 1 520 ? -0.705 19.438 38.188 1 86 520 THR B N 1
ATOM 10300 C CA . THR B 1 520 ? -0.286 20.375 37.156 1 86 520 THR B CA 1
ATOM 10301 C C . THR B 1 520 ? 0.111 19.641 35.906 1 86 520 THR B C 1
ATOM 10303 O O . THR B 1 520 ? -0.229 20.078 34.781 1 86 520 THR B O 1
ATOM 10306 N N . ARG B 1 521 ? 0.753 18.562 36.031 1 86.81 521 ARG B N 1
ATOM 10307 C CA . ARG B 1 521 ? 1.157 17.797 34.844 1 86.81 521 ARG B CA 1
ATOM 10308 C C . ARG B 1 521 ? -0.057 17.234 34.125 1 86.81 521 ARG B C 1
ATOM 10310 O O . ARG B 1 521 ? -0.088 17.203 32.875 1 86.81 521 ARG B O 1
ATOM 10317 N N . SER B 1 522 ? -1.019 16.812 34.875 1 91.12 522 SER B N 1
ATOM 10318 C CA . SER B 1 522 ? -2.23 16.266 34.281 1 91.12 522 SER B CA 1
ATOM 10319 C C . SER B 1 522 ? -2.961 17.328 33.438 1 91.12 522 SER B C 1
ATOM 10321 O O . SER B 1 522 ? -3.729 17 32.531 1 91.12 522 SER B O 1
ATOM 10323 N N . CYS B 1 523 ? -2.689 18.562 33.75 1 92.81 523 CYS B N 1
ATOM 10324 C CA . CYS B 1 523 ? -3.391 19.656 33.125 1 92.81 523 CYS B CA 1
ATOM 10325 C C . CYS B 1 523 ? -2.783 19.969 31.75 1 92.81 523 CYS B C 1
ATOM 10327 O O . CYS B 1 523 ? -3.443 20.547 30.891 1 92.81 523 CYS B O 1
ATOM 10329 N N . TYR B 1 524 ? -1.541 19.516 31.531 1 91.06 524 TYR B N 1
ATOM 10330 C CA . TYR B 1 524 ? -0.978 19.844 30.234 1 91.06 524 TYR B CA 1
ATOM 10331 C C . TYR B 1 524 ? -0.436 18.609 29.531 1 91.06 524 TYR B C 1
ATOM 10333 O O . TYR B 1 524 ? -0.037 18.656 28.375 1 91.06 524 TYR B O 1
ATOM 10341 N N . CYS B 1 525 ? -0.476 17.484 30.172 1 90.94 525 CYS B N 1
ATOM 10342 C CA . CYS B 1 525 ? 0.058 16.25 29.578 1 90.94 525 CYS B CA 1
ATOM 10343 C C . CYS B 1 525 ? -0.779 15.047 29.984 1 90.94 525 CYS B C 1
ATOM 10345 O O . CYS B 1 525 ? -1.988 15.023 29.75 1 90.94 525 CYS B O 1
ATOM 10347 N N . GLU B 1 526 ? -0.183 13.984 30.656 1 89.69 526 GLU B N 1
ATOM 10348 C CA . GLU B 1 526 ? -0.892 12.742 30.938 1 89.69 526 GLU B CA 1
ATOM 10349 C C . GLU B 1 526 ? -1.902 12.922 32.062 1 89.69 526 GLU B C 1
ATOM 10351 O O . GLU B 1 526 ? -1.585 13.516 33.094 1 89.69 526 GLU B O 1
ATOM 10356 N N . ASP B 1 527 ? -3.109 12.359 31.797 1 91.5 527 ASP B N 1
ATOM 10357 C CA . ASP B 1 527 ? -4.168 12.547 32.781 1 91.5 527 ASP B CA 1
ATOM 10358 C C . ASP B 1 527 ? -4.898 11.227 33.062 1 91.5 527 ASP B C 1
ATOM 10360 O O . ASP B 1 527 ? -5.988 11.227 33.625 1 91.5 527 ASP B O 1
ATOM 10364 N N . PHE B 1 528 ? -4.363 10.141 32.594 1 88.88 528 PHE B N 1
ATOM 10365 C CA . PHE B 1 528 ? -5.07 8.867 32.688 1 88.88 528 PHE B CA 1
ATOM 10366 C C . PHE B 1 528 ? -5.078 8.359 34.125 1 88.88 528 PHE B C 1
ATOM 10368 O O . PHE B 1 528 ? -5.879 7.488 34.469 1 88.88 528 PHE B O 1
ATOM 10375 N N . SER B 1 529 ? -4.184 8.883 34.969 1 86.62 529 SER B N 1
ATOM 10376 C CA . SER B 1 529 ? -4.145 8.547 36.406 1 86.62 529 SER B CA 1
ATOM 10377 C C . SER B 1 529 ? -3.953 9.797 37.25 1 86.62 529 SER B C 1
ATOM 10379 O O . SER B 1 529 ? -2.891 10.422 37.219 1 86.62 529 SER B O 1
ATOM 10381 N N . GLU B 1 530 ? -5.031 10.227 37.812 1 88.06 530 GLU B N 1
ATOM 10382 C CA . GLU B 1 530 ? -5.004 11.391 38.688 1 88.06 530 GLU B CA 1
ATOM 10383 C C . GLU B 1 530 ? -5.438 11.023 40.125 1 88.06 530 GLU B C 1
ATOM 10385 O O . GLU B 1 530 ? -6.461 10.359 40.312 1 88.06 530 GLU B O 1
ATOM 10390 N N . ASN B 1 531 ? -4.723 11.383 41.094 1 82.44 531 ASN B N 1
ATOM 10391 C CA . ASN B 1 531 ? -4.922 10.977 42.469 1 82.44 531 ASN B CA 1
ATOM 10392 C C . ASN B 1 531 ? -6.309 11.367 43 1 82.44 531 ASN B C 1
ATOM 10394 O O . ASN B 1 531 ? -6.922 10.633 43.75 1 82.44 531 ASN B O 1
ATOM 10398 N N . HIS B 1 532 ? -6.867 12.43 42.625 1 84.69 532 HIS B N 1
ATOM 10399 C CA . HIS B 1 532 ? -8.102 12.93 43.219 1 84.69 532 HIS B CA 1
ATOM 10400 C C . HIS B 1 532 ? -9.281 12.781 42.25 1 84.69 532 HIS B C 1
ATOM 10402 O O . HIS B 1 532 ? -10.391 13.211 42.562 1 84.69 532 HIS B O 1
ATOM 10408 N N . TRP B 1 533 ? -9.07 12.195 41.188 1 90.31 533 TRP B N 1
ATOM 10409 C CA . TRP B 1 533 ? -10.164 11.93 40.25 1 90.31 533 TRP B CA 1
ATOM 10410 C C . TRP B 1 533 ? -10.852 10.609 40.562 1 90.31 533 TRP B C 1
ATOM 10412 O O . TRP B 1 533 ? -10.203 9.562 40.625 1 90.31 533 TRP B O 1
ATOM 10422 N N . ASN B 1 534 ? -12.125 10.633 40.812 1 90.19 534 ASN B N 1
ATOM 10423 C CA . ASN B 1 534 ? -12.898 9.43 41.125 1 90.19 534 ASN B CA 1
ATOM 10424 C C . ASN B 1 534 ? -13.312 8.688 39.844 1 90.19 534 ASN B C 1
ATOM 10426 O O . ASN B 1 534 ? -14.102 9.203 39.062 1 90.19 534 ASN B O 1
ATOM 10430 N N . ARG B 1 535 ? -12.93 7.547 39.719 1 91.12 535 ARG B N 1
ATOM 10431 C CA . ARG B 1 535 ? -13.18 6.738 38.531 1 91.12 535 ARG B CA 1
ATOM 10432 C C . ARG B 1 535 ? -14.664 6.422 38.406 1 91.12 535 ARG B C 1
ATOM 10434 O O . ARG B 1 535 ? -15.117 6.043 37.312 1 91.12 535 ARG B O 1
ATOM 10441 N N . ALA B 1 536 ? -15.406 6.555 39.438 1 90.56 536 ALA B N 1
ATOM 10442 C CA . ALA B 1 536 ? -16.844 6.332 39.375 1 90.56 536 ALA B CA 1
ATOM 10443 C C . ALA B 1 536 ? -17.547 7.43 38.594 1 90.56 536 ALA B C 1
ATOM 10445 O O . ALA B 1 536 ? -18.625 7.219 38.031 1 90.56 536 ALA B O 1
ATOM 10446 N N . TRP B 1 537 ? -16.875 8.656 38.625 1 92.62 537 TRP B N 1
ATOM 10447 C CA . TRP B 1 537 ? -17.391 9.734 37.812 1 92.62 537 TRP B CA 1
ATOM 10448 C C . TRP B 1 537 ? -17.203 9.438 36.312 1 92.62 537 TRP B C 1
ATOM 10450 O O . TRP B 1 537 ? -18.109 9.641 35.531 1 92.62 537 TRP B O 1
ATOM 10460 N N . PHE B 1 538 ? -16 9.023 36.062 1 94.81 538 PHE B N 1
ATOM 10461 C CA . PHE B 1 538 ? -15.539 8.711 34.719 1 94.81 538 PHE B CA 1
ATOM 10462 C C . PHE B 1 538 ? -14.219 7.961 34.75 1 94.81 538 PHE B C 1
ATOM 10464 O O . PHE B 1 538 ? -13.203 8.5 35.188 1 94.81 538 PHE B O 1
ATOM 10471 N N . ASP B 1 539 ? -14.234 6.77 34.281 1 94.12 539 ASP B N 1
ATOM 10472 C CA . ASP B 1 539 ? -13.023 5.949 34.25 1 94.12 539 ASP B CA 1
ATOM 10473 C C . ASP B 1 539 ? -12.211 6.238 33 1 94.12 539 ASP B C 1
ATOM 10475 O O . ASP B 1 539 ? -12.609 5.855 31.891 1 94.12 539 ASP B O 1
ATOM 10479 N N . PRO B 1 540 ? -11.031 6.855 33.188 1 91.75 540 PRO B N 1
ATOM 10480 C CA . PRO B 1 540 ? -10.227 7.25 32.031 1 91.75 540 PRO B CA 1
ATOM 10481 C C . PRO B 1 540 ? -9.727 6.055 31.234 1 91.75 540 PRO B C 1
ATOM 10483 O O . PRO B 1 540 ? -9.289 6.211 30.078 1 91.75 540 PRO B O 1
ATOM 10486 N N . MET B 1 541 ? -9.805 4.887 31.734 1 90.62 541 MET B N 1
ATOM 10487 C CA . MET B 1 541 ? -9.211 3.727 31.078 1 90.62 541 MET B CA 1
ATOM 10488 C C . MET B 1 541 ? -10.289 2.809 30.5 1 90.62 541 MET B C 1
ATOM 10490 O O . MET B 1 541 ? -9.992 1.894 29.734 1 90.62 541 MET B O 1
ATOM 10494 N N . ALA B 1 542 ? -11.484 3.102 30.859 1 92.62 542 ALA B N 1
ATOM 10495 C CA . ALA B 1 542 ? -12.562 2.232 30.391 1 92.62 542 ALA B CA 1
ATOM 10496 C C . ALA B 1 542 ? -12.766 2.367 28.891 1 92.62 542 ALA B C 1
ATOM 10498 O O . ALA B 1 542 ? -12.711 3.473 28.344 1 92.62 542 ALA B O 1
ATOM 10499 N N . ARG B 1 543 ? -12.953 1.255 28.234 1 94.81 543 ARG B N 1
ATOM 10500 C CA . ARG B 1 543 ? -13.227 1.273 26.797 1 94.81 543 ARG B CA 1
ATOM 10501 C C . ARG B 1 543 ? -14.57 1.929 26.5 1 94.81 543 ARG B C 1
ATOM 10503 O O . ARG B 1 543 ? -14.672 2.801 25.641 1 94.81 543 ARG B O 1
ATOM 10510 N N . ARG B 1 544 ? -15.531 1.522 27.188 1 95.25 544 ARG B N 1
ATOM 10511 C CA . ARG B 1 544 ? -16.844 2.139 27.078 1 95.25 544 ARG B CA 1
ATOM 10512 C C . ARG B 1 544 ? -17.312 2.656 28.438 1 95.25 544 ARG B C 1
ATOM 10514 O O . ARG B 1 544 ? -17.109 1.996 29.469 1 95.25 544 ARG B O 1
ATOM 10521 N N . PHE B 1 545 ? -17.844 3.803 28.469 1 95.62 545 PHE B N 1
ATOM 10522 C CA . PHE B 1 545 ? -18.375 4.41 29.688 1 95.62 545 PHE B CA 1
ATOM 10523 C C . PHE B 1 545 ? -19.609 5.254 29.375 1 95.62 545 PHE B C 1
ATOM 10525 O O . PHE B 1 545 ? -19.547 6.168 28.562 1 95.62 545 PHE B O 1
ATOM 10532 N N . ASP B 1 546 ? -20.703 4.965 29.984 1 94.06 546 ASP B N 1
ATOM 10533 C CA . ASP B 1 546 ? -21.938 5.742 29.828 1 94.06 546 ASP B CA 1
ATOM 10534 C C . ASP B 1 546 ? -22.047 6.832 30.891 1 94.06 546 ASP B C 1
ATOM 10536 O O . ASP B 1 546 ? -21.891 6.562 32.062 1 94.06 546 ASP B O 1
ATOM 10540 N N . LEU B 1 547 ? -22.141 8.023 30.344 1 94 547 LEU B N 1
ATOM 10541 C CA . LEU B 1 547 ? -22.172 9.211 31.188 1 94 547 LEU B CA 1
ATOM 10542 C C . LEU B 1 547 ? -23.469 9.992 31 1 94 547 LEU B C 1
ATOM 10544 O O . LEU B 1 547 ? -24.234 9.711 30.078 1 94 547 LEU B O 1
ATOM 10548 N N . VAL B 1 548 ? -23.672 10.867 31.938 1 93.38 548 VAL B N 1
ATOM 10549 C CA . VAL B 1 548 ? -24.75 11.836 31.844 1 93.38 548 VAL B CA 1
ATOM 10550 C C . VAL B 1 548 ? -24.219 13.234 32.156 1 93.38 548 VAL B C 1
ATOM 10552 O O . VAL B 1 548 ? -23.625 13.461 33.219 1 93.38 548 VAL B O 1
ATOM 10555 N N . TYR B 1 549 ? -24.234 14.117 31.188 1 95.19 549 TYR B N 1
ATOM 10556 C CA . TYR B 1 549 ? -24.031 15.539 31.453 1 95.19 549 TYR B CA 1
ATOM 10557 C C . TYR B 1 549 ? -25.297 16.156 32.031 1 95.19 549 TYR B C 1
ATOM 10559 O O . TYR B 1 549 ? -26.375 16.031 31.453 1 95.19 549 TYR B O 1
ATOM 10567 N N . SER B 1 550 ? -25.203 16.797 33.188 1 93.56 550 SER B N 1
ATOM 10568 C CA . SER B 1 550 ? -26.453 17.297 33.781 1 93.56 550 SER B CA 1
ATOM 10569 C C . SER B 1 550 ? -26.188 18.516 34.656 1 93.56 550 SER B C 1
ATOM 10571 O O . SER B 1 550 ? -25.062 18.75 35.062 1 93.56 550 SER B O 1
ATOM 10573 N N . ASN B 1 551 ? -27.266 19.281 34.781 1 94.44 551 ASN B N 1
ATOM 10574 C CA . ASN B 1 551 ? -27.328 20.344 35.781 1 94.44 551 ASN B CA 1
ATOM 10575 C C . ASN B 1 551 ? -28.156 19.891 36.969 1 94.44 551 ASN B C 1
ATOM 10577 O O . ASN B 1 551 ? -29.156 19.203 36.844 1 94.44 551 ASN B O 1
ATOM 10581 N N . ASN B 1 552 ? -27.672 20.25 38.125 1 89.25 552 ASN B N 1
ATOM 10582 C CA . ASN B 1 552 ? -28.562 20.047 39.25 1 89.25 552 ASN B CA 1
ATOM 10583 C C . ASN B 1 552 ? -29.656 21.109 39.312 1 89.25 552 ASN B C 1
ATOM 10585 O O . ASN B 1 552 ? -29.703 22 38.438 1 89.25 552 ASN B O 1
ATOM 10589 N N . GLU B 1 553 ? -30.531 20.953 40.281 1 88.94 553 GLU B N 1
ATOM 10590 C CA . GLU B 1 553 ? -31.688 21.828 40.344 1 88.94 553 GLU B CA 1
ATOM 10591 C C . GLU B 1 553 ? -31.266 23.297 40.531 1 88.94 553 GLU B C 1
ATOM 10593 O O . GLU B 1 553 ? -31.844 24.188 39.906 1 88.94 553 GLU B O 1
ATOM 10598 N N . THR B 1 554 ? -30.359 23.5 41.344 1 91.25 554 THR B N 1
ATOM 10599 C CA . THR B 1 554 ? -29.875 24.859 41.625 1 91.25 554 THR B CA 1
ATOM 10600 C C . THR B 1 554 ? -29.266 25.469 40.344 1 91.25 554 THR B C 1
ATOM 10602 O O . THR B 1 554 ? -29.5 26.641 40.062 1 91.25 554 THR B O 1
ATOM 10605 N N . GLU B 1 555 ? -28.531 24.641 39.656 1 92.81 555 GLU B N 1
ATOM 10606 C CA . GLU B 1 555 ? -27.875 25.094 38.438 1 92.81 555 GLU B CA 1
ATOM 10607 C C . GLU B 1 555 ? -28.891 25.406 37.344 1 92.81 555 GLU B C 1
ATOM 10609 O O . GLU B 1 555 ? -28.75 26.406 36.625 1 92.81 555 GLU B O 1
ATOM 10614 N N . SER B 1 556 ? -29.844 24.641 37.281 1 92.56 556 SER B N 1
ATOM 10615 C CA . SER B 1 556 ? -30.891 24.828 36.281 1 92.56 556 SER B CA 1
ATOM 10616 C C . SER B 1 556 ? -31.688 26.109 36.562 1 92.56 556 SER B C 1
ATOM 10618 O O . SER B 1 556 ? -32.031 26.844 35.625 1 92.56 556 SER B O 1
ATOM 10620 N N . LYS B 1 557 ? -31.953 26.297 37.812 1 90.44 557 LYS B N 1
ATOM 10621 C CA . LYS B 1 557 ? -32.719 27.484 38.219 1 90.44 557 LYS B CA 1
ATOM 10622 C C . LYS B 1 557 ? -31.906 28.75 37.969 1 90.44 557 LYS B C 1
ATOM 10624 O O . LYS B 1 557 ? -32.469 29.781 37.562 1 90.44 557 LYS B O 1
ATOM 10629 N N . ALA B 1 558 ? -30.688 28.578 38.219 1 92.44 558 ALA B N 1
ATOM 10630 C CA . ALA B 1 558 ? -29.797 29.734 38.062 1 92.44 558 ALA B CA 1
ATOM 10631 C C . ALA B 1 558 ? -29.75 30.188 36.594 1 92.44 558 ALA B C 1
ATOM 10633 O O . ALA B 1 558 ? -29.531 31.375 36.344 1 92.44 558 ALA B O 1
ATOM 10634 N N . LEU B 1 559 ? -29.969 29.328 35.594 1 92.94 559 LEU B N 1
ATOM 10635 C CA . LEU B 1 559 ? -29.906 29.656 34.188 1 92.94 559 LEU B CA 1
ATOM 10636 C C . LEU B 1 559 ? -31.156 30.438 33.75 1 92.94 559 LEU B C 1
ATOM 10638 O O . LEU B 1 559 ? -31.125 31.141 32.75 1 92.94 559 LEU B O 1
ATOM 10642 N N . GLY B 1 560 ? -32.188 30.312 34.469 1 89.38 560 GLY B N 1
ATOM 10643 C CA . GLY B 1 560 ? -33.438 30.969 34.062 1 89.38 560 GLY B CA 1
ATOM 10644 C C . GLY B 1 560 ? -33.938 30.516 32.719 1 89.38 560 GLY B C 1
ATOM 10645 O O . GLY B 1 560 ? -33.75 29.344 32.344 1 89.38 560 GLY B O 1
ATOM 10646 N N . ILE B 1 561 ? -34.656 31.359 32.062 1 88.19 561 ILE B N 1
ATOM 10647 C CA . ILE B 1 561 ? -35.156 31.062 30.719 1 88.19 561 ILE B CA 1
ATOM 10648 C C . ILE B 1 561 ? -34.062 31.359 29.688 1 88.19 561 ILE B C 1
ATOM 10650 O O . ILE B 1 561 ? -33.5 32.469 29.656 1 88.19 561 ILE B O 1
ATOM 10654 N N . THR B 1 562 ? -33.719 30.375 28.984 1 91.56 562 THR B N 1
ATOM 10655 C CA . THR B 1 562 ? -32.656 30.516 28 1 91.56 562 THR B CA 1
ATOM 10656 C C . THR B 1 562 ? -33.219 30.5 26.578 1 91.56 562 THR B C 1
ATOM 10658 O O . THR B 1 562 ? -34.438 30.312 26.391 1 91.56 562 THR B O 1
ATOM 10661 N N . GLU B 1 563 ? -32.344 30.766 25.594 1 91.5 563 GLU B N 1
ATOM 10662 C CA . GLU B 1 563 ? -32.719 30.828 24.188 1 91.5 563 GLU B CA 1
ATOM 10663 C C . GLU B 1 563 ? -33.156 29.453 23.672 1 91.5 563 GLU B C 1
ATOM 10665 O O . GLU B 1 563 ? -33.812 29.359 22.625 1 91.5 563 GLU B O 1
ATOM 10670 N N . TRP B 1 564 ? -32.969 28.375 24.391 1 92.44 564 TRP B N 1
ATOM 10671 C CA . TRP B 1 564 ? -33.281 27.031 23.922 1 92.44 564 TRP B CA 1
ATOM 10672 C C . TRP B 1 564 ? -34.594 26.547 24.516 1 92.44 564 TRP B C 1
ATOM 10674 O O . TRP B 1 564 ? -35.094 25.484 24.125 1 92.44 564 TRP B O 1
ATOM 10684 N N . ASP B 1 565 ? -35.188 27.359 25.359 1 89.12 565 ASP B N 1
ATOM 10685 C CA . ASP B 1 565 ? -36.438 27 26 1 89.12 565 ASP B CA 1
ATOM 10686 C C . ASP B 1 565 ? -37.625 27.406 25.141 1 89.12 565 ASP B C 1
ATOM 10688 O O . ASP B 1 565 ? -37.562 28.359 24.375 1 89.12 565 ASP B O 1
ATOM 10692 N N . ASP B 1 566 ? -38.656 26.609 25.234 1 80.31 566 ASP B N 1
ATOM 10693 C CA . ASP B 1 566 ? -39.875 26.969 24.531 1 80.31 566 ASP B CA 1
ATOM 10694 C C . ASP B 1 566 ? -40.5 28.234 25.109 1 80.31 566 ASP B C 1
ATOM 10696 O O . ASP B 1 566 ? -40.438 28.469 26.328 1 80.31 566 ASP B O 1
ATOM 10700 N N . LYS B 1 567 ? -40.812 29.281 24.234 1 68.38 567 LYS B N 1
ATOM 10701 C CA . LYS B 1 567 ? -41.469 30.516 24.672 1 68.38 567 LYS B CA 1
ATOM 10702 C C . LYS B 1 567 ? -42.719 30.234 25.453 1 68.38 567 LYS B C 1
ATOM 10704 O O . LYS B 1 567 ? -43.531 29.375 25.062 1 68.38 567 LYS B O 1
ATOM 10709 N N . PRO B 1 568 ? -42.719 30.688 26.734 1 57.59 568 PRO B N 1
ATOM 10710 C CA . PRO B 1 568 ? -43.938 30.422 27.516 1 57.59 568 PRO B CA 1
ATOM 10711 C C . PRO B 1 568 ? -45.219 30.844 26.781 1 57.59 568 PRO B C 1
ATOM 10713 O O . PRO B 1 568 ? -45.219 31.891 26.125 1 57.59 568 PRO B O 1
ATOM 10716 N N . ALA B 1 569 ? -45.969 29.969 26.344 1 50.78 569 ALA B N 1
ATOM 10717 C CA . ALA B 1 569 ? -47.25 30.438 25.844 1 50.78 569 ALA B CA 1
ATOM 10718 C C . ALA B 1 569 ? -47.781 31.578 26.703 1 50.78 569 ALA B C 1
ATOM 10720 O O . ALA B 1 569 ? -47.281 31.859 27.781 1 50.78 569 ALA B O 1
ATOM 10721 N N . ASN B 1 570 ? -49.156 31.844 26.672 1 40.44 570 ASN B N 1
ATOM 10722 C CA . ASN B 1 570 ? -50.062 32.812 27.328 1 40.44 570 ASN B CA 1
ATOM 10723 C C . ASN B 1 570 ? -49.875 32.812 28.844 1 40.44 570 ASN B C 1
ATOM 10725 O O . ASN B 1 570 ? -50.125 31.797 29.484 1 40.44 570 ASN B O 1
ATOM 10729 N N . GLY B 1 571 ? -49.469 33.781 29.609 1 47.53 571 GLY B N 1
ATOM 10730 C CA . GLY B 1 571 ? -49.5 34.375 30.953 1 47.53 571 GLY B CA 1
ATOM 10731 C C . GLY B 1 571 ? -49 33.406 32.031 1 47.53 571 GLY B C 1
ATOM 10732 O O . GLY B 1 571 ? -49.219 33.656 33.219 1 47.53 571 GLY B O 1
ATOM 10733 N N . SER B 1 572 ? -48.938 32.094 31.734 1 48.16 572 SER B N 1
ATOM 10734 C CA . SER B 1 572 ? -48.75 31.266 32.906 1 48.16 572 SER B CA 1
ATOM 10735 C C . SER B 1 572 ? -47.312 31.375 33.438 1 48.16 572 SER B C 1
ATOM 10737 O O . SER B 1 572 ? -46.375 31.406 32.656 1 48.16 572 SER B O 1
ATOM 10739 N N . THR B 1 573 ? -47.031 31.984 34.562 1 48.44 573 THR B N 1
ATOM 10740 C CA . THR B 1 573 ? -45.906 32.281 35.438 1 48.44 573 THR B CA 1
ATOM 10741 C C . THR B 1 573 ? -45.125 31.031 35.781 1 48.44 573 THR B C 1
ATOM 10743 O O . THR B 1 573 ? -44.219 31.047 36.594 1 48.44 573 THR B O 1
ATOM 10746 N N . VAL B 1 574 ? -45.594 29.766 35.688 1 49.44 574 VAL B N 1
ATOM 10747 C CA . VAL B 1 574 ? -44.875 28.688 36.344 1 49.44 574 VAL B CA 1
ATOM 10748 C C . VAL B 1 574 ? -43.562 28.438 35.594 1 49.44 574 VAL B C 1
ATOM 10750 O O . VAL B 1 574 ? -43.562 28.266 34.375 1 49.44 574 VAL B O 1
ATOM 10753 N N . MET B 1 575 ? -42.531 28.719 36.281 1 53.41 575 MET B N 1
ATOM 10754 C CA . MET B 1 575 ? -41.188 28.406 35.781 1 53.41 575 MET B CA 1
ATOM 10755 C C . MET B 1 575 ? -41.062 26.922 35.469 1 53.41 575 MET B C 1
ATOM 10757 O O . MET B 1 575 ? -41.25 26.078 36.344 1 53.41 575 MET B O 1
ATOM 10761 N N . PRO B 1 576 ? -41.094 26.438 34.281 1 56.56 576 PRO B N 1
ATOM 10762 C CA . PRO B 1 576 ? -41 25.016 33.938 1 56.56 576 PRO B CA 1
ATOM 10763 C C . PRO B 1 576 ? -39.75 24.359 34.531 1 56.56 576 PRO B C 1
ATOM 10765 O O . PRO B 1 576 ? -38.719 25 34.656 1 56.56 576 PRO B O 1
ATOM 10768 N N . VAL B 1 577 ? -39.938 23.344 35.438 1 59.28 577 VAL B N 1
ATOM 10769 C CA . VAL B 1 577 ? -38.875 22.453 35.906 1 59.28 577 VAL B CA 1
ATOM 10770 C C . VAL B 1 577 ? -38.125 21.891 34.719 1 59.28 577 VAL B C 1
ATOM 10772 O O . VAL B 1 577 ? -38.719 21.25 33.812 1 59.28 577 VAL B O 1
ATOM 10775 N N . HIS B 1 578 ? -36.875 22.391 34.469 1 70.62 578 HIS B N 1
ATOM 10776 C CA . HIS B 1 578 ? -36.062 21.922 33.344 1 70.62 578 HIS B CA 1
ATOM 10777 C C . HIS B 1 578 ? -35.219 20.703 33.75 1 70.62 578 HIS B C 1
ATOM 10779 O O . HIS B 1 578 ? -34.625 20.672 34.812 1 70.62 578 HIS B O 1
ATOM 10785 N N . ASN B 1 579 ? -35.438 19.531 33.094 1 82.81 579 ASN B N 1
ATOM 10786 C CA . ASN B 1 579 ? -34.531 18.391 33.156 1 82.81 579 ASN B CA 1
ATOM 10787 C C . ASN B 1 579 ? -33.344 18.547 32.219 1 82.81 579 ASN B C 1
ATOM 10789 O O . ASN B 1 579 ? -33.406 18.109 31.062 1 82.81 579 ASN B O 1
ATOM 10793 N N . ASP B 1 580 ? -32.312 19.234 32.75 1 91.31 580 ASP B N 1
ATOM 10794 C CA . ASP B 1 580 ? -31.094 19.469 31.984 1 91.31 580 ASP B CA 1
ATOM 10795 C C . ASP B 1 580 ? -30.156 18.266 32.031 1 91.31 580 ASP B C 1
ATOM 10797 O O . ASP B 1 580 ? -29.078 18.344 32.594 1 91.31 580 ASP B O 1
ATOM 10801 N N . SER B 1 581 ? -30.625 17.141 31.547 1 90.62 581 SER B N 1
ATOM 10802 C CA . SER B 1 581 ? -29.828 15.922 31.531 1 90.62 581 SER B CA 1
ATOM 10803 C C . SER B 1 581 ? -29.703 15.375 30.109 1 90.62 581 SER B C 1
ATOM 10805 O O . SER B 1 581 ? -30.672 15.367 29.344 1 90.62 581 SER B O 1
ATOM 10807 N N . PHE B 1 582 ? -28.516 15.102 29.922 1 91.12 582 PHE B N 1
ATOM 10808 C CA . PHE B 1 582 ? -28.172 14.672 28.578 1 91.12 582 PHE B CA 1
ATOM 10809 C C . PHE B 1 582 ? -27.25 13.469 28.609 1 91.12 582 PHE B C 1
ATOM 10811 O O . PHE B 1 582 ? -26.188 13.523 29.234 1 91.12 582 PHE B O 1
ATOM 10818 N N . ARG B 1 583 ? -27.656 12.375 27.875 1 93.69 583 ARG B N 1
ATOM 10819 C CA . ARG B 1 583 ? -26.906 11.133 27.922 1 93.69 583 ARG B CA 1
ATOM 10820 C C . ARG B 1 583 ? -25.734 11.172 26.938 1 93.69 583 ARG B C 1
ATOM 10822 O O . ARG B 1 583 ? -25.875 11.664 25.812 1 93.69 583 ARG B O 1
ATOM 10829 N N . VAL B 1 584 ? -24.594 10.648 27.391 1 95.88 584 VAL B N 1
ATOM 10830 C CA . VAL B 1 584 ? -23.375 10.586 26.594 1 95.88 584 VAL B CA 1
ATOM 10831 C C . VAL B 1 584 ? -22.719 9.219 26.75 1 95.88 584 VAL B C 1
ATOM 10833 O O . VAL B 1 584 ? -22.641 8.688 27.859 1 95.88 584 VAL B O 1
ATOM 10836 N N . SER B 1 585 ? -22.359 8.602 25.656 1 96.5 585 SER B N 1
ATOM 10837 C CA . SER B 1 585 ? -21.562 7.379 25.703 1 96.5 585 SER B CA 1
ATOM 10838 C C . SER B 1 585 ? -20.188 7.594 25.094 1 96.5 585 SER B C 1
ATOM 10840 O O . SER B 1 585 ? -20.062 8.141 24 1 96.5 585 SER B O 1
ATOM 10842 N N . SER B 1 586 ? -19.203 7.234 25.859 1 96.62 586 SER B N 1
ATOM 10843 C CA . SER B 1 586 ? -17.844 7.41 25.391 1 96.62 586 SER B CA 1
ATOM 10844 C C . SER B 1 586 ? -17.172 6.066 25.125 1 96.62 586 SER B C 1
ATOM 10846 O O . SER B 1 586 ? -17.312 5.129 25.906 1 96.62 586 SER B O 1
ATOM 10848 N N . TYR B 1 587 ? -16.562 5.945 24 1 97.62 587 TYR B N 1
ATOM 10849 C CA . TYR B 1 587 ? -15.711 4.809 23.672 1 97.62 587 TYR B CA 1
ATOM 10850 C C . TYR B 1 587 ? -14.266 5.246 23.469 1 97.62 587 TYR B C 1
ATOM 10852 O O . TYR B 1 587 ? -13.953 5.961 22.516 1 97.62 587 TYR B O 1
ATOM 10860 N N . LYS B 1 588 ? -13.438 4.812 24.359 1 96.94 588 LYS B N 1
ATOM 10861 C CA . LYS B 1 588 ? -12.016 5.133 24.266 1 96.94 588 LYS B CA 1
ATOM 10862 C C . LYS B 1 588 ? -11.281 4.141 23.375 1 96.94 588 LYS B C 1
ATOM 10864 O O . LYS B 1 588 ? -11.203 2.951 23.688 1 96.94 588 LYS B O 1
ATOM 10869 N N . TRP B 1 589 ? -10.734 4.609 22.266 1 96.56 589 TRP B N 1
ATOM 10870 C CA . TRP B 1 589 ? -9.914 3.715 21.453 1 96.56 589 TRP B CA 1
ATOM 10871 C C . TRP B 1 589 ? -8.516 4.293 21.25 1 96.56 589 TRP B C 1
ATOM 10873 O O . TRP B 1 589 ? -8.266 5.453 21.578 1 96.56 589 TRP B O 1
ATOM 10883 N N . ASP B 1 590 ? -7.586 3.506 20.859 1 95.94 590 ASP B N 1
ATOM 10884 C CA . ASP B 1 590 ? -6.219 3.861 20.484 1 95.94 590 ASP B CA 1
ATOM 10885 C C . ASP B 1 590 ? -6.051 3.896 18.969 1 95.94 590 ASP B C 1
ATOM 10887 O O . ASP B 1 590 ? -5.156 3.246 18.422 1 95.94 590 ASP B O 1
ATOM 10891 N N . GLY B 1 591 ? -6.953 4.734 18.391 1 97.44 591 GLY B N 1
ATOM 10892 C CA . GLY B 1 591 ? -6.988 4.73 16.938 1 97.44 591 GLY B CA 1
ATOM 10893 C C . GLY B 1 591 ? -7.461 3.41 16.344 1 97.44 591 GLY B C 1
ATOM 10894 O O . GLY B 1 591 ? -7.945 2.543 17.078 1 97.44 591 GLY B O 1
ATOM 10895 N N . LEU B 1 592 ? -7.422 3.336 15.086 1 98.38 592 LEU B N 1
ATOM 10896 C CA . LEU B 1 592 ? -7.75 2.086 14.414 1 98.38 592 LEU B CA 1
ATOM 10897 C C . LEU B 1 592 ? -6.523 1.184 14.32 1 98.38 592 LEU B C 1
ATOM 10899 O O . LEU B 1 592 ? -6.145 0.762 13.227 1 98.38 592 LEU B O 1
ATOM 10903 N N . THR B 1 593 ? -5.945 0.908 15.469 1 97.38 593 THR B N 1
ATOM 10904 C CA . THR B 1 593 ? -4.688 0.167 15.516 1 97.38 593 THR B CA 1
ATOM 10905 C C . THR B 1 593 ? -4.883 -1.184 16.203 1 97.38 593 THR B C 1
ATOM 10907 O O . THR B 1 593 ? -5.957 -1.47 16.734 1 97.38 593 THR B O 1
ATOM 10910 N N . TYR B 1 594 ? -3.84 -1.968 16.172 1 94.25 594 TYR B N 1
ATOM 10911 C CA . TYR B 1 594 ? -3.826 -3.299 16.766 1 94.25 594 TYR B CA 1
ATOM 10912 C C . TYR B 1 594 ? -3.785 -3.215 18.297 1 94.25 594 TYR B C 1
ATOM 10914 O O . TYR B 1 594 ? -3.943 -4.227 18.984 1 94.25 594 TYR B O 1
ATOM 10922 N N . LEU B 1 595 ? -3.707 -2.025 18.875 1 94.19 595 LEU B N 1
ATOM 10923 C CA . LEU B 1 595 ? -3.527 -1.828 20.312 1 94.19 595 LEU B CA 1
ATOM 10924 C C . LEU B 1 595 ? -4.863 -1.919 21.047 1 94.19 595 LEU B C 1
ATOM 10926 O O . LEU B 1 595 ? -4.898 -1.938 22.281 1 94.19 595 LEU B O 1
ATOM 10930 N N . ASN B 1 596 ? -5.93 -2.059 20.297 1 96.31 596 ASN B N 1
ATOM 10931 C CA . ASN B 1 596 ? -7.262 -2.09 20.906 1 96.31 596 ASN B CA 1
ATOM 10932 C C . ASN B 1 596 ? -7.637 -3.494 21.359 1 96.31 596 ASN B C 1
ATOM 10934 O O . ASN B 1 596 ? -7.516 -4.457 20.594 1 96.31 596 ASN B O 1
ATOM 10938 N N . ILE B 1 597 ? -8.109 -3.645 22.609 1 94.19 597 ILE B N 1
ATOM 10939 C CA . ILE B 1 597 ? -8.734 -4.859 23.125 1 94.19 597 ILE B CA 1
ATOM 10940 C C . ILE B 1 597 ? -10.078 -4.516 23.766 1 94.19 597 ILE B C 1
ATOM 10942 O O . ILE B 1 597 ? -10.125 -3.861 24.812 1 94.19 597 ILE B O 1
ATOM 10946 N N . PRO B 1 598 ? -11.086 -4.922 23.328 1 94.94 598 PRO B N 1
ATOM 10947 C CA . PRO B 1 598 ? -11.281 -5.641 22.062 1 94.94 598 PRO B CA 1
ATOM 10948 C C . PRO B 1 598 ? -10.883 -4.812 20.844 1 94.94 598 PRO B C 1
ATOM 10950 O O . PRO B 1 598 ? -10.539 -3.635 20.984 1 94.94 598 PRO B O 1
ATOM 10953 N N . ASN B 1 599 ? -10.984 -5.449 19.672 1 96.38 599 ASN B N 1
ATOM 10954 C CA . ASN B 1 599 ? -10.617 -4.766 18.422 1 96.38 599 ASN B CA 1
ATOM 10955 C C . ASN B 1 599 ? -11.508 -3.549 18.172 1 96.38 599 ASN B C 1
ATOM 10957 O O . ASN B 1 599 ? -12.68 -3.541 18.547 1 96.38 599 ASN B O 1
ATOM 10961 N N . TRP B 1 600 ? -10.922 -2.527 17.484 1 97.62 600 TRP B N 1
ATOM 10962 C CA . TRP B 1 600 ? -11.602 -1.253 17.297 1 97.62 600 TRP B CA 1
ATOM 10963 C C . TRP B 1 600 ? -12.898 -1.438 16.516 1 97.62 600 TRP B C 1
ATOM 10965 O O . TRP B 1 600 ? -13.828 -0.635 16.641 1 97.62 600 TRP B O 1
ATOM 10975 N N . ASP B 1 601 ? -12.961 -2.514 15.68 1 96.19 601 ASP B N 1
ATOM 10976 C CA . ASP B 1 601 ? -14.102 -2.686 14.781 1 96.19 601 ASP B CA 1
ATOM 10977 C C . ASP B 1 601 ? -15.344 -3.123 15.555 1 96.19 601 ASP B C 1
ATOM 10979 O O . ASP B 1 601 ? -16.438 -3.221 14.992 1 96.19 601 ASP B O 1
ATOM 10983 N N . GLN B 1 602 ? -15.273 -3.262 16.859 1 95.81 602 GLN B N 1
ATOM 10984 C CA . GLN B 1 602 ? -16.406 -3.574 17.703 1 95.81 602 GLN B CA 1
ATOM 10985 C C . GLN B 1 602 ? -17.016 -2.309 18.312 1 95.81 602 GLN B C 1
ATOM 10987 O O . GLN B 1 602 ? -18.125 -2.332 18.844 1 95.81 602 GLN B O 1
ATOM 10992 N N . ALA B 1 603 ? -16.359 -1.227 18.172 1 97.12 603 ALA B N 1
ATOM 10993 C CA . ALA B 1 603 ? -16.734 0.001 18.859 1 97.12 603 ALA B CA 1
ATOM 10994 C C . ALA B 1 603 ? -18.109 0.487 18.422 1 97.12 603 ALA B C 1
ATOM 10996 O O . ALA B 1 603 ? -19 0.67 19.25 1 97.12 603 ALA B O 1
ATOM 10997 N N . VAL B 1 604 ? -18.328 0.639 17.109 1 97.19 604 VAL B N 1
ATOM 10998 C CA . VAL B 1 604 ? -19.547 1.236 16.578 1 97.19 604 VAL B CA 1
ATOM 10999 C C . VAL B 1 604 ? -20.688 0.23 16.672 1 97.19 604 VAL B C 1
ATOM 11001 O O . VAL B 1 604 ? -21.766 0.545 17.188 1 97.19 604 VAL B O 1
ATOM 11004 N N . PRO B 1 605 ? -20.453 -1.065 16.328 1 94.88 605 PRO B N 1
ATOM 11005 C CA . PRO B 1 605 ? -21.562 -2.021 16.359 1 94.88 605 PRO B CA 1
ATOM 11006 C C . PRO B 1 605 ? -22.062 -2.305 17.766 1 94.88 605 PRO B C 1
ATOM 11008 O O . PRO B 1 605 ? -23.203 -2.738 17.953 1 94.88 605 PRO B O 1
ATOM 11011 N N . THR B 1 606 ? -21.266 -2.041 18.75 1 93.19 606 THR B N 1
ATOM 11012 C CA . THR B 1 606 ? -21.672 -2.348 20.125 1 93.19 606 THR B CA 1
ATOM 11013 C C . THR B 1 606 ? -22.219 -1.1 20.812 1 93.19 606 THR B C 1
ATOM 11015 O O . THR B 1 606 ? -22.469 -1.117 22.031 1 93.19 606 THR B O 1
ATOM 11018 N N . SER B 1 607 ? -22.328 -0.014 20.078 1 92.06 607 SER B N 1
ATOM 11019 C CA . SER B 1 607 ? -22.891 1.197 20.672 1 92.06 607 SER B CA 1
ATOM 11020 C C . SER B 1 607 ? -24.281 0.943 21.266 1 92.06 607 SER B C 1
ATOM 11022 O O . SER B 1 607 ? -25.078 0.207 20.672 1 92.06 607 SER B O 1
ATOM 11024 N N . PRO B 1 608 ? -24.594 1.462 22.375 1 84.38 608 PRO B N 1
ATOM 11025 C CA . PRO B 1 608 ? -25.828 1.101 23.094 1 84.38 608 PRO B CA 1
ATOM 11026 C C . PRO B 1 608 ? -27.078 1.634 22.406 1 84.38 608 PRO B C 1
ATOM 11028 O O . PRO B 1 608 ? -28.156 1.055 22.562 1 84.38 608 PRO B O 1
ATOM 11031 N N . ARG B 1 609 ? -27.031 2.822 21.797 1 84.81 609 ARG B N 1
ATOM 11032 C CA . ARG B 1 609 ? -28.25 3.383 21.234 1 84.81 609 ARG B CA 1
ATOM 11033 C C . ARG B 1 609 ? -27.938 4.336 20.094 1 84.81 609 ARG B C 1
ATOM 11035 O O . ARG B 1 609 ? -26.781 4.754 19.922 1 84.81 609 ARG B O 1
ATOM 11042 N N . ASP B 1 610 ? -29.031 4.59 19.375 1 88.62 610 ASP B N 1
ATOM 11043 C CA . ASP B 1 610 ? -28.984 5.66 18.391 1 88.62 610 ASP B CA 1
ATOM 11044 C C . ASP B 1 610 ? -29.016 7.031 19.047 1 88.62 610 ASP B C 1
ATOM 11046 O O . ASP B 1 610 ? -29.609 7.191 20.125 1 88.62 610 ASP B O 1
ATOM 11050 N N . VAL B 1 611 ? -28.281 7.906 18.453 1 97.12 611 VAL B N 1
ATOM 11051 C CA . VAL B 1 611 ? -28.094 9.211 19.094 1 97.12 611 VAL B CA 1
ATOM 11052 C C . VAL B 1 611 ? -28.312 10.32 18.062 1 97.12 611 VAL B C 1
ATOM 11054 O O . VAL B 1 611 ? -28.5 10.047 16.875 1 97.12 611 VAL B O 1
ATOM 11057 N N . ASP B 1 612 ? -28.344 11.523 18.578 1 97.25 612 ASP B N 1
ATOM 11058 C CA . ASP B 1 612 ? -28.484 12.688 17.703 1 97.25 612 ASP B CA 1
ATOM 11059 C C . ASP B 1 612 ? -27.141 13.102 17.125 1 97.25 612 ASP B C 1
ATOM 11061 O O . ASP B 1 612 ? -27.078 13.648 16.016 1 97.25 612 ASP B O 1
ATOM 11065 N N . VAL B 1 613 ? -26.062 12.883 17.875 1 97.69 613 VAL B N 1
ATOM 11066 C CA . VAL B 1 613 ? -24.734 13.289 17.453 1 97.69 613 VAL B CA 1
ATOM 11067 C C . VAL B 1 613 ? -23.734 12.164 17.719 1 97.69 613 VAL B C 1
ATOM 11069 O O . VAL B 1 613 ? -23.719 11.594 18.797 1 97.69 613 VAL B O 1
ATOM 11072 N N . ALA B 1 614 ? -22.953 11.805 16.734 1 98.31 614 ALA B N 1
ATOM 11073 C CA . ALA B 1 614 ? -21.844 10.859 16.875 1 98.31 614 ALA B CA 1
ATOM 11074 C C . ALA B 1 614 ? -20.516 11.5 16.484 1 98.31 614 ALA B C 1
ATOM 11076 O O . ALA B 1 614 ? -20.359 12 15.367 1 98.31 614 ALA B O 1
ATOM 11077 N N . ILE B 1 615 ? -19.609 11.523 17.406 1 98.5 615 ILE B N 1
ATOM 11078 C CA . ILE B 1 615 ? -18.328 12.195 17.188 1 98.5 615 ILE B CA 1
ATOM 11079 C C . ILE B 1 615 ? -17.203 11.156 17.125 1 98.5 615 ILE B C 1
ATOM 11081 O O . ILE B 1 615 ? -17.109 10.281 17.984 1 98.5 615 ILE B O 1
ATOM 11085 N N . PHE B 1 616 ? -16.422 11.227 16.062 1 98.75 616 PHE B N 1
ATOM 11086 C CA . PHE B 1 616 ? -15.305 10.32 15.844 1 98.75 616 PHE B CA 1
ATOM 11087 C C . PHE B 1 616 ? -13.992 11.086 15.797 1 98.75 616 PHE B C 1
ATOM 11089 O O . PHE B 1 616 ? -13.844 12.031 15.016 1 98.75 616 PHE B O 1
ATOM 11096 N N . SER B 1 617 ? -13.055 10.758 16.641 1 98.44 617 SER B N 1
ATOM 11097 C CA . SER B 1 617 ? -11.727 11.359 16.641 1 98.44 617 SER B CA 1
ATOM 11098 C C . SER B 1 617 ? -10.656 10.344 16.266 1 98.44 617 SER B C 1
ATOM 11100 O O . SER B 1 617 ? -10.562 9.273 16.875 1 98.44 617 SER B O 1
ATOM 11102 N N . LEU B 1 618 ? -9.852 10.641 15.266 1 98.12 618 LEU B N 1
ATOM 11103 C CA . LEU B 1 618 ? -8.789 9.781 14.766 1 98.12 618 LEU B CA 1
ATOM 11104 C C . LEU B 1 618 ? -7.516 10.578 14.516 1 98.12 618 LEU B C 1
ATOM 11106 O O . LEU B 1 618 ? -7.492 11.797 14.719 1 98.12 618 LEU B O 1
ATOM 11110 N N . GLY B 1 619 ? -6.43 9.891 14.164 1 97.12 619 GLY B N 1
ATOM 11111 C CA . GLY B 1 619 ? -5.262 10.555 13.617 1 97.12 619 GLY B CA 1
ATOM 11112 C C . GLY B 1 619 ? -3.994 10.289 14.406 1 97.12 619 GLY B C 1
ATOM 11113 O O . GLY B 1 619 ? -3.023 9.75 13.875 1 97.12 619 GLY B O 1
ATOM 11114 N N . ASN B 1 620 ? -3.959 10.664 15.695 1 96.75 620 ASN B N 1
ATOM 11115 C CA . ASN B 1 620 ? -2.709 10.68 16.453 1 96.75 620 ASN B CA 1
ATOM 11116 C C . ASN B 1 620 ? -2.162 9.266 16.656 1 96.75 620 ASN B C 1
ATOM 11118 O O . ASN B 1 620 ? -0.988 9.008 16.391 1 96.75 620 ASN B O 1
ATOM 11122 N N . TRP B 1 621 ? -2.979 8.359 17.172 1 96.94 621 TRP B N 1
ATOM 11123 C CA . TRP B 1 621 ? -2.531 6.984 17.359 1 96.94 621 TRP B CA 1
ATOM 11124 C C . TRP B 1 621 ? -2.309 6.305 16 1 96.94 621 TRP B C 1
ATOM 11126 O O . TRP B 1 621 ? -1.379 5.512 15.844 1 96.94 621 TRP B O 1
ATOM 11136 N N . ASP B 1 622 ? -3.162 6.598 15.062 1 98.19 622 ASP B N 1
ATOM 11137 C CA . ASP B 1 622 ? -3.121 5.988 13.734 1 98.19 622 ASP B CA 1
ATOM 11138 C C . ASP B 1 622 ? -1.819 6.328 13.016 1 98.19 622 ASP B C 1
ATOM 11140 O O . ASP B 1 622 ? -1.15 5.445 12.477 1 98.19 622 ASP B O 1
ATOM 11144 N N . ALA B 1 623 ? -1.429 7.609 13 1 97.5 623 ALA B N 1
ATOM 11145 C CA . ALA B 1 623 ? -0.201 8.055 12.344 1 97.5 623 ALA B CA 1
ATOM 11146 C C . ALA B 1 623 ? 1.029 7.473 13.031 1 97.5 623 ALA B C 1
ATOM 11148 O O . ALA B 1 623 ? 2.062 7.258 12.398 1 97.5 623 ALA B O 1
ATOM 11149 N N . ALA B 1 624 ? 0.942 7.199 14.305 1 96.81 624 ALA B N 1
ATOM 11150 C CA . ALA B 1 624 ? 2.076 6.715 15.086 1 96.81 624 ALA B CA 1
ATOM 11151 C C . ALA B 1 624 ? 2.281 5.219 14.891 1 96.81 624 ALA B C 1
ATOM 11153 O O . ALA B 1 624 ? 3.41 4.727 14.953 1 96.81 624 ALA B O 1
ATOM 11154 N N . PHE B 1 625 ? 1.184 4.465 14.617 1 96.88 625 PHE B N 1
ATOM 11155 C CA . PHE B 1 625 ? 1.325 3.02 14.75 1 96.88 625 PHE B CA 1
ATOM 11156 C C . PHE B 1 625 ? 0.875 2.316 13.469 1 96.88 625 PHE B C 1
ATOM 11158 O O . PHE B 1 625 ? 1.097 1.115 13.305 1 96.88 625 PHE B O 1
ATOM 11165 N N . ALA B 1 626 ? 0.311 3.025 12.523 1 97.5 626 ALA B N 1
ATOM 11166 C CA . ALA B 1 626 ? -0.23 2.365 11.344 1 97.5 626 ALA B CA 1
ATOM 11167 C C . ALA B 1 626 ? 0.489 2.832 10.078 1 97.5 626 ALA B C 1
ATOM 11169 O O . ALA B 1 626 ? 1.154 3.869 10.086 1 97.5 626 ALA B O 1
ATOM 11170 N N . GLU B 1 627 ? 0.386 2.039 9.031 1 97.12 627 GLU B N 1
ATOM 11171 C CA . GLU B 1 627 ? 0.697 2.475 7.672 1 97.12 627 GLU B CA 1
ATOM 11172 C C . GLU B 1 627 ? -0.488 3.199 7.039 1 97.12 627 GLU B C 1
ATOM 11174 O O . GLU B 1 627 ? -1.643 2.916 7.367 1 97.12 627 GLU B O 1
ATOM 11179 N N . LEU B 1 628 ? -0.225 4.109 6.191 1 97.44 628 LEU B N 1
ATOM 11180 C CA . LEU B 1 628 ? -1.276 4.988 5.691 1 97.44 628 LEU B CA 1
ATOM 11181 C C . LEU B 1 628 ? -2.342 4.188 4.949 1 97.44 628 LEU B C 1
ATOM 11183 O O . LEU B 1 628 ? -3.533 4.305 5.25 1 97.44 628 LEU B O 1
ATOM 11187 N N . GLU B 1 629 ? -1.938 3.318 4.02 1 94.81 629 GLU B N 1
ATOM 11188 C CA . GLU B 1 629 ? -2.922 2.678 3.154 1 94.81 629 GLU B CA 1
ATOM 11189 C C . GLU B 1 629 ? -3.764 1.667 3.93 1 94.81 629 GLU B C 1
ATOM 11191 O O . GLU B 1 629 ? -4.992 1.649 3.807 1 94.81 629 GLU B O 1
ATOM 11196 N N . PRO B 1 630 ? -3.115 0.746 4.703 1 95.56 630 PRO B N 1
ATOM 11197 C CA . PRO B 1 630 ? -3.939 -0.126 5.543 1 95.56 630 PRO B CA 1
ATOM 11198 C C . PRO B 1 630 ? -4.871 0.653 6.469 1 95.56 630 PRO B C 1
ATOM 11200 O O . PRO B 1 630 ? -6.016 0.245 6.684 1 95.56 630 PRO B O 1
ATOM 11203 N N . PHE B 1 631 ? -4.422 1.76 6.988 1 97.75 631 PHE B N 1
ATOM 11204 C CA . PHE B 1 631 ? -5.23 2.605 7.855 1 97.75 631 PHE B CA 1
ATOM 11205 C C . PHE B 1 631 ? -6.441 3.15 7.105 1 97.75 631 PHE B C 1
ATOM 11207 O O . PHE B 1 631 ? -7.559 3.141 7.621 1 97.75 631 PHE B O 1
ATOM 11214 N N . LEU B 1 632 ? -6.215 3.627 5.895 1 97.25 632 LEU B N 1
ATOM 11215 C CA . LEU B 1 632 ? -7.312 4.188 5.109 1 97.25 632 LEU B CA 1
ATOM 11216 C C . LEU B 1 632 ? -8.352 3.121 4.781 1 97.25 632 LEU B C 1
ATOM 11218 O O . LEU B 1 632 ? -9.547 3.41 4.715 1 97.25 632 LEU B O 1
ATOM 11222 N N . LYS B 1 633 ? -7.91 1.887 4.594 1 94.25 633 LYS B N 1
ATOM 11223 C CA . LYS B 1 633 ? -8.859 0.786 4.418 1 94.25 633 LYS B CA 1
ATOM 11224 C C . LYS B 1 633 ? -9.719 0.6 5.664 1 94.25 633 LYS B C 1
ATOM 11226 O O . LYS B 1 633 ? -10.914 0.325 5.559 1 94.25 633 LYS B O 1
ATOM 11231 N N . ASP B 1 634 ? -9.062 0.687 6.762 1 97.5 634 ASP B N 1
ATOM 11232 C CA . ASP B 1 634 ? -9.797 0.572 8.016 1 97.5 634 ASP B CA 1
ATOM 11233 C C . ASP B 1 634 ? -10.766 1.741 8.203 1 97.5 634 ASP B C 1
ATOM 11235 O O . ASP B 1 634 ? -11.852 1.575 8.758 1 97.5 634 ASP B O 1
ATOM 11239 N N . VAL B 1 635 ? -10.352 2.941 7.766 1 98.31 635 VAL B N 1
ATOM 11240 C CA . VAL B 1 635 ? -11.242 4.098 7.816 1 98.31 635 VAL B CA 1
ATOM 11241 C C . VAL B 1 635 ? -12.484 3.83 6.973 1 98.31 635 VAL B C 1
ATOM 11243 O O . VAL B 1 635 ? -13.602 4.125 7.395 1 98.31 635 VAL B O 1
ATOM 11246 N N . ASP B 1 636 ? -12.266 3.262 5.816 1 95.88 636 ASP B N 1
ATOM 11247 C CA . ASP B 1 636 ? -13.398 2.93 4.953 1 95.88 636 ASP B CA 1
ATOM 11248 C C . ASP B 1 636 ? -14.32 1.912 5.621 1 95.88 636 ASP B C 1
ATOM 11250 O O . ASP B 1 636 ? -15.547 2.004 5.504 1 95.88 636 ASP B O 1
ATOM 11254 N N . ARG B 1 637 ? -13.719 0.942 6.238 1 95.44 637 ARG B N 1
ATOM 11255 C CA . ARG B 1 637 ? -14.516 -0.033 6.977 1 95.44 637 ARG B CA 1
ATOM 11256 C C . ARG B 1 637 ? -15.312 0.64 8.094 1 95.44 637 ARG B C 1
ATOM 11258 O O . ARG B 1 637 ? -16.484 0.318 8.305 1 95.44 637 ARG B O 1
ATOM 11265 N N . LEU B 1 638 ? -14.656 1.517 8.789 1 98.38 638 LEU B N 1
ATOM 11266 C CA . LEU B 1 638 ? -15.336 2.264 9.836 1 98.38 638 LEU B CA 1
ATOM 11267 C C . LEU B 1 638 ? -16.516 3.049 9.273 1 98.38 638 LEU B C 1
ATOM 11269 O O . LEU B 1 638 ? -17.594 3.064 9.859 1 98.38 638 LEU B O 1
ATOM 11273 N N . ILE B 1 639 ? -16.297 3.705 8.164 1 98 639 ILE B N 1
ATOM 11274 C CA . ILE B 1 639 ? -17.328 4.504 7.523 1 98 639 ILE B CA 1
ATOM 11275 C C . ILE B 1 639 ? -18.516 3.611 7.164 1 98 639 ILE B C 1
ATOM 11277 O O . ILE B 1 639 ? -19.672 3.996 7.355 1 98 639 ILE B O 1
ATOM 11281 N N . ARG B 1 640 ? -18.25 2.422 6.691 1 94.44 640 ARG B N 1
ATOM 11282 C CA . ARG B 1 640 ? -19.328 1.484 6.402 1 94.44 640 ARG B CA 1
ATOM 11283 C C . ARG B 1 640 ? -20.094 1.118 7.672 1 94.44 640 ARG B C 1
ATOM 11285 O O . ARG B 1 640 ? -21.312 1.034 7.66 1 94.44 640 ARG B O 1
ATOM 11292 N N . GLN B 1 641 ? -19.344 0.895 8.727 1 97 641 GLN B N 1
ATOM 11293 C CA . GLN B 1 641 ? -19.984 0.586 10 1 97 641 GLN B CA 1
ATOM 11294 C C . GLN B 1 641 ? -20.875 1.734 10.461 1 97 641 GLN B C 1
ATOM 11296 O O . GLN B 1 641 ? -21.969 1.508 10.984 1 97 641 GLN B O 1
ATOM 11301 N N . ILE B 1 642 ? -20.406 2.934 10.305 1 98 642 ILE B N 1
ATOM 11302 C CA . ILE B 1 642 ? -21.156 4.117 10.703 1 98 642 ILE B CA 1
ATOM 11303 C C . ILE B 1 642 ? -22.453 4.195 9.891 1 98 642 ILE B C 1
ATOM 11305 O O . ILE B 1 642 ? -23.531 4.426 10.453 1 98 642 ILE B O 1
ATOM 11309 N N . LYS B 1 643 ? -22.375 3.922 8.625 1 96.06 643 LYS B N 1
ATOM 11310 C CA . LYS B 1 643 ? -23.547 3.975 7.746 1 96.06 643 LYS B CA 1
ATOM 11311 C C . LYS B 1 643 ? -24.547 2.869 8.086 1 96.06 643 LYS B C 1
ATOM 11313 O O . LYS B 1 643 ? -25.75 3.047 7.941 1 96.06 643 LYS B O 1
ATOM 11318 N N . GLU B 1 644 ? -24.031 1.732 8.484 1 94.31 644 GLU B N 1
ATOM 11319 C CA . GLU B 1 644 ? -24.891 0.598 8.828 1 94.31 644 GLU B CA 1
ATOM 11320 C C . GLU B 1 644 ? -25.578 0.806 10.172 1 94.31 644 GLU B C 1
ATOM 11322 O O . GLU B 1 644 ? -26.719 0.414 10.359 1 94.31 644 GLU B O 1
ATOM 11327 N N . PHE B 1 645 ? -24.906 1.456 11.031 1 96.75 645 PHE B N 1
ATOM 11328 C CA . PHE B 1 645 ? -25.406 1.544 12.398 1 96.75 645 PHE B CA 1
ATOM 11329 C C . PHE B 1 645 ? -26.281 2.781 12.57 1 96.75 645 PHE B C 1
ATOM 11331 O O . PHE B 1 645 ? -27.375 2.705 13.156 1 96.75 645 PHE B O 1
ATOM 11338 N N . TYR B 1 646 ? -25.812 3.951 12.125 1 97 646 TYR B N 1
ATOM 11339 C CA . TYR B 1 646 ? -26.516 5.207 12.352 1 97 646 TYR B CA 1
ATOM 11340 C C . TYR B 1 646 ? -27.391 5.562 11.164 1 97 646 TYR B C 1
ATOM 11342 O O . TYR B 1 646 ? -27 5.352 10.008 1 97 646 TYR B O 1
ATOM 11350 N N . ASP B 1 647 ? -28.562 6.102 11.438 1 96.06 647 ASP B N 1
ATOM 11351 C CA . ASP B 1 647 ? -29.375 6.77 10.43 1 96.06 647 ASP B CA 1
ATOM 11352 C C . ASP B 1 647 ? -28.859 8.188 10.164 1 96.06 647 ASP B C 1
ATOM 11354 O O . ASP B 1 647 ? -29.156 9.109 10.922 1 96.06 647 ASP B O 1
ATOM 11358 N N . LEU B 1 648 ? -28.234 8.398 9.117 1 95.94 648 LEU B N 1
ATOM 11359 C CA . LEU B 1 648 ? -27.5 9.633 8.836 1 95.94 648 LEU B CA 1
ATOM 11360 C C . LEU B 1 648 ? -28.469 10.789 8.578 1 95.94 648 LEU B C 1
ATOM 11362 O O . LEU B 1 648 ? -28.062 11.945 8.547 1 95.94 648 LEU B O 1
ATOM 11366 N N . THR B 1 649 ? -29.734 10.484 8.477 1 95.62 649 THR B N 1
ATOM 11367 C CA . THR B 1 649 ? -30.734 11.539 8.375 1 95.62 649 THR B CA 1
ATOM 11368 C C . THR B 1 649 ? -31.125 12.055 9.758 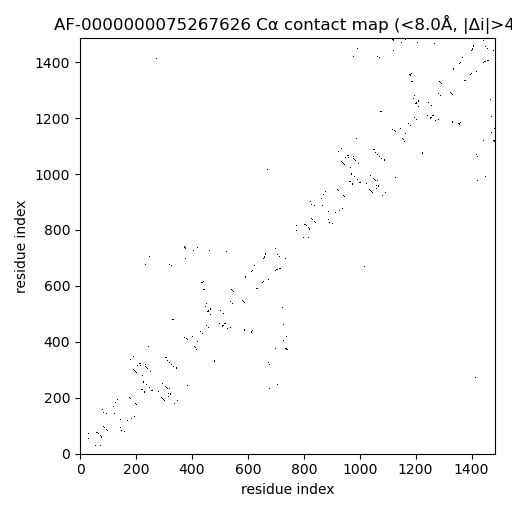1 95.62 649 THR B C 1
ATOM 11370 O O . THR B 1 649 ? -31.656 13.156 9.891 1 95.62 649 THR B O 1
ATOM 11373 N N . LYS B 1 650 ? -30.844 11.289 10.758 1 96.25 650 LYS B N 1
ATOM 11374 C CA . LYS B 1 650 ? -31.234 11.633 12.125 1 96.25 650 LYS B CA 1
ATOM 11375 C C . LYS B 1 650 ? -30.016 11.938 12.992 1 96.25 650 LYS B C 1
ATOM 11377 O O . LYS B 1 650 ? -30.125 12.641 14 1 96.25 650 LYS B O 1
ATOM 11382 N N . THR B 1 651 ? -28.922 11.281 12.656 1 97.56 651 THR B N 1
ATOM 11383 C CA . THR B 1 651 ? -27.719 11.43 13.461 1 97.56 651 THR B CA 1
ATOM 11384 C C . THR B 1 651 ? -26.703 12.312 12.742 1 97.56 651 THR B C 1
ATOM 11386 O O . THR B 1 651 ? -26.281 12.008 11.625 1 97.56 651 THR B O 1
ATOM 11389 N N . LYS B 1 652 ? -26.312 13.391 13.414 1 97.19 652 LYS B N 1
ATOM 11390 C CA . LYS B 1 652 ? -25.219 14.234 12.922 1 97.19 652 LYS B CA 1
ATOM 11391 C C . LYS B 1 652 ? -23.859 13.602 13.211 1 97.19 652 LYS B C 1
ATOM 11393 O O . LYS B 1 652 ? -23.547 13.289 14.359 1 97.19 652 LYS B O 1
ATOM 11398 N N . VAL B 1 653 ? -23.078 13.414 12.172 1 98.25 653 VAL B N 1
ATOM 11399 C CA . VAL B 1 653 ? -21.734 12.867 12.352 1 98.25 653 VAL B CA 1
ATOM 11400 C C . VAL B 1 653 ? -20.719 14 12.375 1 98.25 653 VAL B C 1
ATOM 11402 O O . VAL B 1 653 ? -20.719 14.875 11.508 1 98.25 653 VAL B O 1
ATOM 11405 N N . ILE B 1 654 ? -19.891 14.016 13.391 1 98.56 654 ILE B N 1
ATOM 11406 C CA . ILE B 1 654 ? -18.828 15.008 13.539 1 98.56 654 ILE B CA 1
ATOM 11407 C C . ILE B 1 654 ? -17.469 14.297 13.57 1 98.56 654 ILE B C 1
ATOM 11409 O O . ILE B 1 654 ? -17.297 13.305 14.273 1 98.56 654 ILE B O 1
ATOM 11413 N N . TYR B 1 655 ? -16.578 14.734 12.758 1 98.69 655 TYR B N 1
ATOM 11414 C CA . TYR B 1 655 ? -15.203 14.273 12.82 1 98.69 655 TYR B CA 1
ATOM 11415 C C . TYR B 1 655 ? -14.328 15.266 13.578 1 98.69 655 TYR B C 1
ATOM 11417 O O . TYR B 1 655 ? -14.211 16.422 13.18 1 98.69 655 TYR B O 1
ATOM 11425 N N . ARG B 1 656 ? -13.789 14.867 14.68 1 98.56 656 ARG B N 1
ATOM 11426 C CA . ARG B 1 656 ? -12.789 15.664 15.375 1 98.56 656 ARG B CA 1
ATOM 11427 C C . ARG B 1 656 ? -11.391 15.398 14.82 1 98.56 656 ARG B C 1
ATOM 11429 O O . ARG B 1 656 ? -10.906 14.266 14.867 1 98.56 656 ARG B O 1
ATOM 11436 N N . THR B 1 657 ? -10.703 16.391 14.391 1 98.38 657 THR B N 1
ATOM 11437 C CA . THR B 1 657 ? -9.375 16.25 13.797 1 98.38 657 THR B CA 1
ATOM 11438 C C . THR B 1 657 ? -8.367 15.758 14.836 1 98.38 657 THR B C 1
ATOM 11440 O O . THR B 1 657 ? -8.641 15.781 16.031 1 98.38 657 THR B O 1
ATOM 11443 N N . ALA B 1 658 ? -7.23 15.359 14.359 1 97.69 658 ALA B N 1
ATOM 11444 C CA . ALA B 1 658 ? -6.113 15.023 15.234 1 97.69 658 ALA B CA 1
ATOM 11445 C C . ALA B 1 658 ? -5.605 16.25 15.977 1 97.69 658 ALA B C 1
ATOM 11447 O O . ALA B 1 658 ? -5.949 17.391 15.633 1 97.69 658 ALA B O 1
ATOM 11448 N N . GLN B 1 659 ? -4.961 15.922 17.062 1 96.81 659 GLN B N 1
ATOM 11449 C CA . GLN B 1 659 ? -4.207 17 17.703 1 96.81 659 GLN B CA 1
ATOM 11450 C C . GLN B 1 659 ? -2.93 17.312 16.922 1 96.81 659 GLN B C 1
ATOM 11452 O O . GLN B 1 659 ? -2.197 16.391 16.531 1 96.81 659 GLN B O 1
ATOM 11457 N N . TYR B 1 660 ? -2.723 18.547 16.641 1 96.75 660 TYR B N 1
ATOM 11458 C CA . TYR B 1 660 ? -1.581 18.984 15.844 1 96.75 660 TYR B CA 1
ATOM 11459 C C . TYR B 1 660 ? -0.274 18.484 16.438 1 96.75 660 TYR B C 1
ATOM 11461 O O . TYR B 1 660 ? -0.075 18.547 17.656 1 96.75 660 TYR B O 1
ATOM 11469 N N . TYR B 1 661 ? 0.546 17.844 15.641 1 95.81 661 TYR B N 1
ATOM 11470 C CA . TYR B 1 661 ? 1.837 17.312 16.047 1 95.81 661 TYR B CA 1
ATOM 11471 C C . TYR B 1 661 ? 2.979 18 15.32 1 95.81 661 TYR B C 1
ATOM 11473 O O . TYR B 1 661 ? 3.01 18.031 14.086 1 95.81 661 TYR B O 1
ATOM 11481 N N . CYS B 1 662 ? 3.898 18.609 16.062 1 93.44 662 CYS B N 1
ATOM 11482 C CA . CYS B 1 662 ? 5.02 19.25 15.375 1 93.44 662 CYS B CA 1
ATOM 11483 C C . CYS B 1 662 ? 6.227 19.359 16.297 1 93.44 662 CYS B C 1
ATOM 11485 O O . CYS B 1 662 ? 6.172 18.938 17.453 1 93.44 662 CYS B O 1
ATOM 11487 N N . CYS B 1 663 ? 7.348 19.719 15.703 1 93.44 663 CYS B N 1
ATOM 11488 C CA . CYS B 1 663 ? 8.523 20.281 16.344 1 93.44 663 CYS B CA 1
ATOM 11489 C C . CYS B 1 663 ? 9.305 19.219 17.109 1 93.44 663 CYS B C 1
ATOM 11491 O O . CYS B 1 663 ? 10.117 19.531 17.969 1 93.44 663 CYS B O 1
ATOM 11493 N N . ARG B 1 664 ? 8.984 17.953 16.797 1 91.94 664 ARG B N 1
ATOM 11494 C CA . ARG B 1 664 ? 9.656 16.875 17.531 1 91.94 664 ARG B CA 1
ATOM 11495 C C . ARG B 1 664 ? 9.516 15.547 16.797 1 91.94 664 ARG B C 1
ATOM 11497 O O . ARG B 1 664 ? 8.852 15.469 15.758 1 91.94 664 ARG B O 1
ATOM 11504 N N . ILE B 1 665 ? 10.234 14.609 17.328 1 92 665 ILE B N 1
ATOM 11505 C CA . ILE B 1 665 ? 10.039 13.188 17.062 1 92 665 ILE B CA 1
ATOM 11506 C C . ILE B 1 665 ? 9.914 12.43 18.391 1 92 665 ILE B C 1
ATOM 11508 O O . ILE B 1 665 ? 10.227 12.977 19.453 1 92 665 ILE B O 1
ATOM 11512 N N . ASP B 1 666 ? 9.391 11.289 18.281 1 89.56 666 ASP B N 1
ATOM 11513 C CA . ASP B 1 666 ? 9.297 10.469 19.484 1 89.56 666 ASP B CA 1
ATOM 11514 C C . ASP B 1 666 ? 10.633 9.805 19.797 1 89.56 666 ASP B C 1
ATOM 11516 O O . ASP B 1 666 ? 11.148 9.016 19 1 89.56 666 ASP B O 1
ATOM 11520 N N . VAL B 1 667 ? 11.203 10.133 20.906 1 82.12 667 VAL B N 1
ATOM 11521 C CA . VAL B 1 667 ? 12.484 9.562 21.281 1 82.12 667 VAL B CA 1
ATOM 11522 C C . VAL B 1 667 ? 12.305 8.617 22.469 1 82.12 667 VAL B C 1
ATOM 11524 O O . VAL B 1 667 ? 13.281 8.227 23.125 1 82.12 667 VAL B O 1
ATOM 11527 N N . SER B 1 668 ? 11.078 8.367 22.766 1 80.75 668 SER B N 1
ATOM 11528 C CA . SER B 1 668 ? 10.805 7.426 23.844 1 80.75 668 SER B CA 1
ATOM 11529 C C . SER B 1 668 ? 11.133 5.996 23.422 1 80.75 668 SER B C 1
ATOM 11531 O O . SER B 1 668 ? 11.508 5.746 22.281 1 80.75 668 SER B O 1
ATOM 11533 N N . GLY B 1 669 ? 11.039 5.098 24.359 1 78.88 669 GLY B N 1
ATOM 11534 C CA . GLY B 1 669 ? 11.297 3.693 24.062 1 78.88 669 GLY B CA 1
ATOM 11535 C C . GLY B 1 669 ? 10.312 3.1 23.078 1 78.88 669 GLY B C 1
ATOM 11536 O O . GLY B 1 669 ? 10.609 2.082 22.438 1 78.88 669 GLY B O 1
ATOM 11537 N N . ARG B 1 670 ? 9.242 3.75 22.812 1 82.56 670 ARG B N 1
ATOM 11538 C CA . ARG B 1 670 ? 8.234 3.248 21.891 1 82.56 670 ARG B CA 1
ATOM 11539 C C . ARG B 1 670 ? 8.602 3.586 20.438 1 82.56 670 ARG B C 1
ATOM 11541 O O . ARG B 1 670 ? 8.219 2.875 19.516 1 82.56 670 ARG B O 1
ATOM 11548 N N . THR B 1 671 ? 9.398 4.652 20.375 1 88.5 671 THR B N 1
ATOM 11549 C CA . THR B 1 671 ? 9.852 5.07 19.047 1 88.5 671 THR B CA 1
ATOM 11550 C C . THR B 1 671 ? 8.68 5.105 18.062 1 88.5 671 THR B C 1
ATOM 11552 O O . THR B 1 671 ? 8.75 4.512 16.984 1 88.5 671 THR B O 1
ATOM 11555 N N . ARG B 1 672 ? 7.66 5.789 18.469 1 93.12 672 ARG B N 1
ATOM 11556 C CA . ARG B 1 672 ? 6.473 5.926 17.641 1 93.12 672 ARG B CA 1
ATOM 11557 C C . ARG B 1 672 ? 6.824 6.469 16.25 1 93.12 672 ARG B C 1
ATOM 11559 O O . ARG B 1 672 ? 7.68 7.348 16.125 1 93.12 672 ARG B O 1
ATOM 11566 N N . GLN B 1 673 ? 6.148 5.969 15.258 1 96.31 673 GLN B N 1
ATOM 11567 C CA . GLN B 1 673 ? 6.453 6.289 13.867 1 96.31 673 GLN B CA 1
ATOM 11568 C C . GLN B 1 673 ? 5.672 7.516 13.398 1 96.31 673 GLN B C 1
ATOM 11570 O O . GLN B 1 673 ? 4.949 7.461 12.406 1 96.31 673 GLN B O 1
ATOM 11575 N N . VAL B 1 674 ? 5.848 8.695 14.086 1 96.44 674 VAL B N 1
ATOM 11576 C CA . VAL B 1 674 ? 5.023 9.859 13.766 1 96.44 674 VAL B CA 1
ATOM 11577 C C . VAL B 1 674 ? 5.906 11.086 13.594 1 96.44 674 VAL B C 1
ATOM 11579 O O . VAL B 1 674 ? 6.891 11.258 14.32 1 96.44 674 VAL B O 1
ATOM 11582 N N . SER B 1 675 ? 5.664 11.859 12.609 1 97.06 675 SER B N 1
ATOM 11583 C CA . SER B 1 675 ? 6.195 13.195 12.352 1 97.06 675 SER B CA 1
ATOM 11584 C C . SER B 1 675 ? 5.082 14.172 11.977 1 97.06 675 SER B C 1
ATOM 11586 O O . SER B 1 675 ? 3.953 13.758 11.703 1 97.06 675 SER B O 1
ATOM 11588 N N . GLY B 1 676 ? 5.395 15.43 12.125 1 96.69 676 GLY B N 1
ATOM 11589 C CA . GLY B 1 676 ? 4.406 16.438 11.758 1 96.69 676 GLY B CA 1
ATOM 11590 C C . GLY B 1 676 ? 3.834 16.219 10.367 1 96.69 676 GLY B C 1
ATOM 11591 O O . GLY B 1 676 ? 2.623 16.062 10.203 1 96.69 676 GLY B O 1
ATOM 11592 N N . PRO B 1 677 ? 4.711 16.156 9.367 1 97.94 677 PRO B N 1
ATOM 11593 C CA . PRO B 1 677 ? 4.227 16 7.992 1 97.94 677 PRO B CA 1
ATOM 11594 C C . PRO B 1 677 ? 3.496 14.68 7.773 1 97.94 677 PRO B C 1
ATOM 11596 O O . PRO B 1 677 ? 2.549 14.617 6.984 1 97.94 677 PRO B O 1
ATOM 11599 N N . ARG B 1 678 ? 3.945 13.633 8.398 1 97.62 678 ARG B N 1
ATOM 11600 C CA . ARG B 1 678 ? 3.217 12.367 8.32 1 97.62 678 ARG B CA 1
ATOM 11601 C C . ARG B 1 678 ? 1.806 12.516 8.875 1 97.62 678 ARG B C 1
ATOM 11603 O O . ARG B 1 678 ? 0.84 12.039 8.273 1 97.62 678 ARG B O 1
ATOM 11610 N N . MET B 1 679 ? 1.66 13.164 9.984 1 97.25 679 MET B N 1
ATOM 11611 C CA . MET B 1 679 ? 0.358 13.43 10.594 1 97.25 679 MET B CA 1
ATOM 11612 C C . MET B 1 679 ? -0.531 14.219 9.633 1 97.25 679 MET B C 1
ATOM 11614 O O . MET B 1 679 ? -1.735 13.969 9.555 1 97.25 679 MET B O 1
ATOM 11618 N N . ASP B 1 680 ? 0.072 15.148 8.914 1 97.38 680 ASP B N 1
ATOM 11619 C CA . ASP B 1 680 ? -0.667 15.945 7.938 1 97.38 680 ASP B CA 1
ATOM 11620 C C . ASP B 1 680 ? -1.331 15.047 6.895 1 97.38 680 ASP B C 1
ATOM 11622 O O . ASP B 1 680 ? -2.486 15.273 6.523 1 97.38 680 ASP B O 1
ATOM 11626 N N . SER B 1 681 ? -0.579 14.094 6.441 1 97.75 681 SER B N 1
ATOM 11627 C CA . SER B 1 681 ? -1.1 13.195 5.414 1 97.75 681 SER B CA 1
ATOM 11628 C C . SER B 1 681 ? -2.275 12.383 5.941 1 97.75 681 SER B C 1
ATOM 11630 O O . SER B 1 681 ? -3.289 12.227 5.258 1 97.75 681 SER B O 1
ATOM 11632 N N . PHE B 1 682 ? -2.117 11.797 7.129 1 98.25 682 PHE B N 1
ATOM 11633 C CA . PHE B 1 682 ? -3.188 11.016 7.73 1 98.25 682 PHE B CA 1
ATOM 11634 C C . PHE B 1 682 ? -4.43 11.867 7.949 1 98.25 682 PHE B C 1
ATOM 11636 O O . PHE B 1 682 ? -5.539 11.453 7.609 1 98.25 682 PHE B O 1
ATOM 11643 N N . GLU B 1 683 ? -4.242 13.07 8.5 1 97.75 683 GLU B N 1
ATOM 11644 C CA . GLU B 1 683 ? -5.344 13.969 8.828 1 97.75 683 GLU B CA 1
ATOM 11645 C C . GLU B 1 683 ? -6.109 14.391 7.574 1 97.75 683 GLU B C 1
ATOM 11647 O O . GLU B 1 683 ? -7.34 14.359 7.555 1 97.75 683 GLU B O 1
ATOM 11652 N N . GLN B 1 684 ? -5.395 14.75 6.535 1 96.62 684 GLN B N 1
ATOM 11653 C CA . GLN B 1 684 ? -6.027 15.211 5.305 1 96.62 684 GLN B CA 1
ATOM 11654 C C . GLN B 1 684 ? -6.883 14.109 4.68 1 96.62 684 GLN B C 1
ATOM 11656 O O . GLN B 1 684 ? -8.008 14.359 4.242 1 96.62 684 GLN B O 1
ATOM 11661 N N . GLU B 1 685 ? -6.359 12.914 4.656 1 97.31 685 GLU B N 1
ATOM 11662 C CA . GLU B 1 685 ? -7.07 11.797 4.039 1 97.31 685 GLU B CA 1
ATOM 11663 C C . GLU B 1 685 ? -8.336 11.453 4.816 1 97.31 685 GLU B C 1
ATOM 11665 O O . GLU B 1 685 ? -9.391 11.203 4.219 1 97.31 685 GLU B O 1
ATOM 11670 N N . VAL B 1 686 ? -8.312 11.422 6.078 1 98.38 686 VAL B N 1
ATOM 11671 C CA . VAL B 1 686 ? -9.453 11.031 6.898 1 98.38 686 VAL B CA 1
ATOM 11672 C C . VAL B 1 686 ? -10.531 12.109 6.84 1 98.38 686 VAL B C 1
ATOM 11674 O O . VAL B 1 686 ? -11.719 11.812 6.695 1 98.38 686 VAL B O 1
ATOM 11677 N N . GLN B 1 687 ? -10.102 13.367 6.988 1 98 687 GLN B N 1
ATOM 11678 C CA . GLN B 1 687 ? -11.039 14.484 6.926 1 98 687 GLN B CA 1
ATOM 11679 C C . GLN B 1 687 ? -11.82 14.469 5.617 1 98 687 GLN B C 1
ATOM 11681 O O . GLN B 1 687 ? -13.047 14.633 5.617 1 98 687 GLN B O 1
ATOM 11686 N N . THR B 1 688 ? -11.133 14.273 4.535 1 97.31 688 THR B N 1
ATOM 11687 C CA . THR B 1 688 ? -11.75 14.25 3.215 1 97.31 688 THR B CA 1
ATOM 11688 C C . THR B 1 688 ? -12.75 13.102 3.109 1 97.31 688 THR B C 1
ATOM 11690 O O . THR B 1 688 ? -13.859 13.281 2.594 1 97.31 688 THR B O 1
ATOM 11693 N N . ARG B 1 689 ? -12.406 11.961 3.607 1 97.69 689 ARG B N 1
ATOM 11694 C CA . ARG B 1 689 ? -13.273 10.789 3.527 1 97.69 689 ARG B CA 1
ATOM 11695 C C . ARG B 1 689 ? -14.531 10.969 4.367 1 97.69 689 ARG B C 1
ATOM 11697 O O . ARG B 1 689 ? -15.633 10.625 3.932 1 97.69 689 ARG B O 1
ATOM 11704 N N . PHE B 1 690 ? -14.406 11.5 5.539 1 98.56 690 PHE B N 1
ATOM 11705 C CA . PHE B 1 690 ? -15.547 11.727 6.41 1 98.56 690 PHE B CA 1
ATOM 11706 C C . PHE B 1 690 ? -16.484 12.766 5.812 1 98.56 690 PHE B C 1
ATOM 11708 O O . PHE B 1 690 ? -17.719 12.617 5.883 1 98.56 690 PHE B O 1
ATOM 11715 N N . LYS B 1 691 ? -15.914 13.805 5.246 1 97.62 691 LYS B N 1
ATOM 11716 C CA . LYS B 1 691 ? -16.719 14.844 4.617 1 97.62 691 LYS B CA 1
ATOM 11717 C C . LYS B 1 691 ? -17.469 14.305 3.404 1 97.62 691 LYS B C 1
ATOM 11719 O O . LYS B 1 691 ? -18.672 14.516 3.264 1 97.62 691 LYS B O 1
ATOM 11724 N N . ASN B 1 692 ? -16.75 13.57 2.609 1 96.69 692 ASN B N 1
ATOM 11725 C CA . ASN B 1 692 ? -17.312 13.125 1.338 1 96.69 692 ASN B CA 1
ATOM 11726 C C . ASN B 1 692 ? -18.312 11.984 1.532 1 96.69 692 ASN B C 1
ATOM 11728 O O . ASN B 1 692 ? -19.344 11.93 0.857 1 96.69 692 ASN B O 1
ATOM 11732 N N . GLU B 1 693 ? -18.016 11.109 2.453 1 96.56 693 GLU B N 1
ATOM 11733 C CA . GLU B 1 693 ? -18.812 9.883 2.562 1 96.56 693 GLU B CA 1
ATOM 11734 C C . GLU B 1 693 ? -19.922 10.031 3.594 1 96.56 693 GLU B C 1
ATOM 11736 O O . GLU B 1 693 ? -20.953 9.367 3.5 1 96.56 693 GLU B O 1
ATOM 11741 N N . LEU B 1 694 ? -19.719 10.945 4.594 1 98.12 694 LEU B N 1
ATOM 11742 C CA . LEU B 1 694 ? -20.672 11.023 5.691 1 98.12 694 LEU B CA 1
ATOM 11743 C C . LEU B 1 694 ? -21.234 12.438 5.828 1 98.12 694 LEU B C 1
ATOM 11745 O O . LEU B 1 694 ? -22.062 12.695 6.703 1 98.12 694 LEU B O 1
ATOM 11749 N N . LYS B 1 695 ? -20.719 13.352 4.973 1 97.12 695 LYS B N 1
ATOM 11750 C CA . LYS B 1 695 ? -21.078 14.758 5.129 1 97.12 695 LYS B CA 1
ATOM 11751 C C . LYS B 1 695 ? -20.859 15.227 6.566 1 97.12 695 LYS B C 1
ATOM 11753 O O . LYS B 1 695 ? -21.703 15.898 7.141 1 97.12 695 LYS B O 1
ATOM 11758 N N . ALA B 1 696 ? -19.766 14.797 7.07 1 98.31 696 ALA B N 1
ATOM 11759 C CA . ALA B 1 696 ? -19.469 15.062 8.477 1 98.31 696 ALA B CA 1
ATOM 11760 C C . ALA B 1 696 ? -19.062 16.516 8.688 1 98.31 696 ALA B C 1
ATOM 11762 O O . ALA B 1 696 ? -18.359 17.094 7.855 1 98.31 696 ALA B O 1
ATOM 11763 N N . ASP B 1 697 ? -19.547 17.078 9.789 1 97.44 697 ASP B N 1
ATOM 11764 C CA . ASP B 1 697 ? -18.984 18.344 10.25 1 97.44 697 ASP B CA 1
ATOM 11765 C C . ASP B 1 697 ? -17.594 18.141 10.844 1 97.44 697 ASP B C 1
ATOM 11767 O O . ASP B 1 697 ? -17.312 17.094 11.43 1 97.44 697 ASP B O 1
ATOM 11771 N N . ILE B 1 698 ? -16.75 19.094 10.641 1 98.06 698 ILE B N 1
ATOM 11772 C CA . ILE B 1 698 ? -15.367 18.938 11.086 1 98.06 698 ILE B CA 1
ATOM 11773 C C . ILE B 1 698 ? -15.133 19.781 12.336 1 98.06 698 ILE B C 1
ATOM 11775 O O . ILE B 1 698 ? -15.234 21.016 12.281 1 98.06 698 ILE B O 1
ATOM 11779 N N . TRP B 1 699 ? -15 19.125 13.492 1 98.31 699 TRP B N 1
ATOM 11780 C CA . TRP B 1 699 ? -14.508 19.766 14.695 1 98.31 699 TRP B CA 1
ATOM 11781 C C . TRP B 1 699 ? -13 19.984 14.617 1 98.31 699 TRP B C 1
ATOM 11783 O O . TRP B 1 699 ? -12.219 19.109 15.008 1 98.31 699 TRP B O 1
ATOM 11793 N N . ASP B 1 700 ? -12.555 21.188 14.148 1 97.19 700 ASP B N 1
ATOM 11794 C CA . ASP B 1 700 ? -11.18 21.453 13.719 1 97.19 700 ASP B CA 1
ATOM 11795 C C . ASP B 1 700 ? -10.312 21.891 14.898 1 97.19 700 ASP B C 1
ATOM 11797 O O . ASP B 1 700 ? -10.109 23.078 15.117 1 97.19 700 ASP B O 1
ATOM 11801 N N . THR B 1 701 ? -9.711 20.969 15.516 1 97.25 701 THR B N 1
ATOM 11802 C CA . THR B 1 701 ? -8.758 21.25 16.578 1 97.25 701 THR B CA 1
ATOM 11803 C C . THR B 1 701 ? -7.34 21.344 16.031 1 97.25 701 THR B C 1
ATOM 11805 O O . THR B 1 701 ? -6.449 21.891 16.703 1 97.25 701 THR B O 1
ATOM 11808 N N . TYR B 1 702 ? -7.125 20.844 14.883 1 97.62 702 TYR B N 1
ATOM 11809 C CA . TYR B 1 702 ? -5.812 20.781 14.258 1 97.62 702 TYR B CA 1
ATOM 11810 C C . TYR B 1 702 ? -5.285 22.188 13.961 1 97.62 702 TYR B C 1
ATOM 11812 O O . TYR B 1 702 ? -4.133 22.5 14.266 1 97.62 702 TYR B O 1
ATOM 11820 N N . THR B 1 703 ? -6.129 23.078 13.453 1 96.81 703 THR B N 1
ATOM 11821 C CA . THR B 1 703 ? -5.762 24.438 13.07 1 96.81 703 THR B CA 1
ATOM 11822 C C . THR B 1 703 ? -5.41 25.266 14.305 1 96.81 703 THR B C 1
ATOM 11824 O O . THR B 1 703 ? -4.57 26.172 14.234 1 96.81 703 THR B O 1
ATOM 11827 N N . LEU B 1 704 ? -6.062 24.953 15.438 1 97.12 704 LEU B N 1
ATOM 11828 C CA . LEU B 1 704 ? -5.754 25.672 16.672 1 97.12 704 LEU B CA 1
ATOM 11829 C C . LEU B 1 704 ? -4.293 25.484 17.047 1 97.12 704 LEU B C 1
ATOM 11831 O O . LEU B 1 704 ? -3.627 26.438 17.469 1 97.12 704 LEU B O 1
ATOM 11835 N N . GLY B 1 705 ? -3.846 24.219 16.875 1 95.81 705 GLY B N 1
ATOM 11836 C CA . GLY B 1 705 ? -2.453 23.938 17.203 1 95.81 705 GLY B CA 1
ATOM 11837 C C . GLY B 1 705 ? -1.486 24.484 16.172 1 95.81 705 GLY B C 1
ATOM 11838 O O . GLY B 1 705 ? -0.425 25.016 16.516 1 95.81 705 GLY B O 1
ATOM 11839 N N . GLU B 1 706 ? -1.835 24.406 14.977 1 96.62 706 GLU B N 1
ATOM 11840 C CA . GLU B 1 706 ? -0.961 24.828 13.883 1 96.62 706 GLU B CA 1
ATOM 11841 C C . GLU B 1 706 ? -0.757 26.344 13.898 1 96.62 706 GLU B C 1
ATOM 11843 O O . GLU B 1 706 ? 0.314 26.828 13.531 1 96.62 706 GLU B O 1
ATOM 11848 N N . SER B 1 707 ? -1.738 27.109 14.383 1 97.38 707 SER B N 1
ATOM 11849 C CA . SER B 1 707 ? -1.744 28.562 14.297 1 97.38 707 SER B CA 1
ATOM 11850 C C . SER B 1 707 ? -1.06 29.188 15.508 1 97.38 707 SER B C 1
ATOM 11852 O O . SER B 1 707 ? -1.084 30.406 15.672 1 97.38 707 SER B O 1
ATOM 11854 N N . ARG B 1 708 ? -0.482 28.391 16.297 1 95.75 708 ARG B N 1
ATOM 11855 C CA . ARG B 1 708 ? 0.298 28.922 17.422 1 95.75 708 ARG B CA 1
ATOM 11856 C C . ARG B 1 708 ? 1.682 29.359 16.953 1 95.75 708 ARG B C 1
ATOM 11858 O O . ARG B 1 708 ? 2.166 28.906 15.914 1 95.75 708 ARG B O 1
ATOM 11865 N N . THR B 1 709 ? 2.248 30.219 17.734 1 94.56 709 THR B N 1
ATOM 11866 C CA . THR B 1 709 ? 3.625 30.609 17.453 1 94.56 709 THR B CA 1
ATOM 11867 C C . THR B 1 709 ? 4.594 29.5 17.828 1 94.56 709 THR B C 1
ATOM 11869 O O . THR B 1 709 ? 4.227 28.562 18.547 1 94.56 709 THR B O 1
ATOM 11872 N N . TRP B 1 710 ? 5.766 29.578 17.297 1 92 710 TRP B N 1
ATOM 11873 C CA . TRP B 1 710 ? 6.781 28.562 17.562 1 92 710 TRP B CA 1
ATOM 11874 C C . TRP B 1 710 ? 6.961 28.359 19.062 1 92 710 TRP B C 1
ATOM 11876 O O . TRP B 1 710 ? 6.977 27.234 19.547 1 92 710 TRP B O 1
ATOM 11886 N N . ASP B 1 711 ? 7.035 29.484 19.844 1 89.25 711 ASP B N 1
ATOM 11887 C CA . ASP B 1 711 ? 7.27 29.422 21.281 1 89.25 711 ASP B CA 1
ATOM 11888 C C . ASP B 1 711 ? 6.109 28.734 22 1 89.25 711 ASP B C 1
ATOM 11890 O O . ASP B 1 711 ? 6.316 28.031 23 1 89.25 711 ASP B O 1
ATOM 11894 N N . GLU B 1 712 ? 4.98 28.969 21.484 1 91.19 712 GLU B N 1
ATOM 11895 C CA . GLU B 1 712 ? 3.803 28.344 22.078 1 91.19 712 GLU B CA 1
ATOM 11896 C C . GLU B 1 712 ? 3.711 26.875 21.703 1 91.19 712 GLU B C 1
ATOM 11898 O O . GLU B 1 712 ? 3.283 26.047 22.516 1 91.19 712 GLU B O 1
ATOM 11903 N N . LYS B 1 713 ? 4.141 26.516 20.516 1 92.75 713 LYS B N 1
ATOM 11904 C CA . LYS B 1 713 ? 4.082 25.141 20.016 1 92.75 713 LYS B CA 1
ATOM 11905 C C . LYS B 1 713 ? 5.004 24.234 20.812 1 92.75 713 LYS B C 1
ATOM 11907 O O . LYS B 1 713 ? 4.652 23.094 21.109 1 92.75 713 LYS B O 1
ATOM 11912 N N . ILE B 1 714 ? 6.16 24.688 21.156 1 90.88 714 ILE B N 1
ATOM 11913 C CA . ILE B 1 714 ? 7.199 23.797 21.672 1 90.88 714 ILE B CA 1
ATOM 11914 C C . ILE B 1 714 ? 6.988 23.578 23.172 1 90.88 714 ILE B C 1
ATOM 11916 O O . ILE B 1 714 ? 7.613 22.688 23.766 1 90.88 714 ILE B O 1
ATOM 11920 N N . ILE B 1 715 ? 6.059 24.234 23.812 1 83.81 715 ILE B N 1
ATOM 11921 C CA . ILE B 1 715 ? 5.801 24.047 25.25 1 83.81 715 ILE B CA 1
ATOM 11922 C C . ILE B 1 715 ? 5.281 22.641 25.5 1 83.81 715 ILE B C 1
ATOM 11924 O O . ILE B 1 715 ? 5.59 22.047 26.531 1 83.81 715 ILE B O 1
ATOM 11928 N N . GLY B 1 716 ? 4.645 22.094 24.547 1 80.12 716 GLY B N 1
ATOM 11929 C CA . GLY B 1 716 ? 4.031 20.781 24.75 1 80.12 716 GLY B CA 1
ATOM 11930 C C . GLY B 1 716 ? 4.867 19.641 24.203 1 80.12 716 GLY B C 1
ATOM 11931 O O . GLY B 1 716 ? 4.449 18.484 24.25 1 80.12 716 GLY B O 1
ATOM 11932 N N . ILE B 1 717 ? 6.145 19.875 23.828 1 86.12 717 ILE B N 1
ATOM 11933 C CA . ILE B 1 717 ? 6.879 18.859 23.078 1 86.12 717 ILE B CA 1
ATOM 11934 C C . ILE B 1 717 ? 7.375 17.781 24.031 1 86.12 717 ILE B C 1
ATOM 11936 O O . ILE B 1 717 ? 7.715 16.672 23.594 1 86.12 717 ILE B O 1
ATOM 11940 N N . THR B 1 718 ? 7.375 18.078 25.344 1 82.25 718 THR B N 1
ATOM 11941 C CA . THR B 1 718 ? 7.844 17.078 26.312 1 82.25 718 THR B CA 1
ATOM 11942 C C . THR B 1 718 ? 6.715 16.141 26.719 1 82.25 718 THR B C 1
ATOM 11944 O O . THR B 1 718 ? 6.941 15.156 27.422 1 82.25 718 THR B O 1
ATOM 11947 N N . CYS B 1 719 ? 5.492 16.469 26.328 1 86.88 719 CYS B N 1
ATOM 11948 C CA . CYS B 1 719 ? 4.355 15.594 26.594 1 86.88 719 CYS B CA 1
ATOM 11949 C C . CYS B 1 719 ? 4.285 14.469 25.562 1 86.88 719 CYS B C 1
ATOM 11951 O O . CYS B 1 719 ? 3.887 14.703 24.422 1 86.88 719 CYS B O 1
ATOM 11953 N N . PRO B 1 720 ? 4.551 13.258 25.891 1 83.5 720 PRO B N 1
ATOM 11954 C CA . PRO B 1 720 ? 4.535 12.156 24.922 1 83.5 720 PRO B CA 1
ATOM 11955 C C . PRO B 1 720 ? 3.145 11.891 24.344 1 83.5 720 PRO B C 1
ATOM 11957 O O . PRO B 1 720 ? 3.016 11.344 23.25 1 83.5 720 PRO B O 1
ATOM 11960 N N . SER B 1 721 ? 2.121 12.305 25.016 1 87.38 721 SER B N 1
ATOM 11961 C CA . SER B 1 721 ? 0.751 12.031 24.594 1 87.38 721 SER B CA 1
ATOM 11962 C C . SER B 1 721 ? 0.26 13.07 23.594 1 87.38 721 SER B C 1
ATOM 11964 O O . SER B 1 721 ? -0.858 12.969 23.078 1 87.38 721 SER B O 1
ATOM 11966 N N . ASN B 1 722 ? 1.066 14.047 23.266 1 91.25 722 ASN B N 1
ATOM 11967 C CA . ASN B 1 722 ? 0.726 15.109 22.328 1 91.25 722 ASN B CA 1
ATOM 11968 C C . ASN B 1 722 ? -0.553 15.828 22.734 1 91.25 722 ASN B C 1
ATOM 11970 O O . ASN B 1 722 ? -1.388 16.156 21.891 1 91.25 722 ASN B O 1
ATOM 11974 N N . HIS B 1 723 ? -0.689 16.047 24.047 1 94.19 723 HIS B N 1
ATOM 11975 C CA . HIS B 1 723 ? -1.844 16.75 24.578 1 94.19 723 HIS B CA 1
ATOM 11976 C C . HIS B 1 723 ? -1.636 18.266 24.531 1 94.19 723 HIS B C 1
ATOM 11978 O O . HIS B 1 723 ? -0.5 18.734 24.609 1 94.19 723 HIS B O 1
ATOM 11984 N N . VAL B 1 724 ? -2.705 18.984 24.406 1 93.88 724 VAL B N 1
ATOM 11985 C CA . VAL B 1 724 ? -2.68 20.422 24.594 1 93.88 724 VAL B CA 1
ATOM 11986 C C . VAL B 1 724 ? -3.016 20.766 26.047 1 93.88 724 VAL B C 1
ATOM 11988 O O . VAL B 1 724 ? -3.609 19.953 26.766 1 93.88 724 VAL B O 1
ATOM 11991 N N . PRO B 1 725 ? -2.645 21.906 26.469 1 93.25 725 PRO B N 1
ATOM 11992 C CA . PRO B 1 725 ? -2.998 22.312 27.828 1 93.25 725 PRO B CA 1
ATOM 11993 C C . PRO B 1 725 ? -4.508 22.406 28.047 1 93.25 725 PRO B C 1
ATOM 11995 O O . PRO B 1 725 ? -5.254 22.656 27.094 1 93.25 725 PRO B O 1
ATOM 11998 N N . ALA B 1 726 ? -4.906 22.312 29.297 1 94.62 726 ALA B N 1
ATOM 11999 C CA . ALA B 1 726 ? -6.316 22.219 29.672 1 94.62 726 ALA B CA 1
ATOM 12000 C C . ALA B 1 726 ? -7.086 23.469 29.25 1 94.62 726 ALA B C 1
ATOM 12002 O O . ALA B 1 726 ? -8.273 23.391 28.922 1 94.62 726 ALA B O 1
ATOM 12003 N N . ASP B 1 727 ? -6.426 24.609 29.312 1 93.88 727 ASP B N 1
ATOM 12004 C CA . ASP B 1 727 ? -7.094 25.828 28.875 1 93.88 727 ASP B CA 1
ATOM 12005 C C . ASP B 1 727 ? -7.488 25.75 27.406 1 93.88 727 ASP B C 1
ATOM 12007 O O . ASP B 1 727 ? -8.57 26.203 27.016 1 93.88 727 ASP B O 1
ATOM 12011 N N . GLN B 1 728 ? -6.652 25.172 26.609 1 95 728 GLN B N 1
ATOM 12012 C CA . GLN B 1 728 ? -6.992 25 25.203 1 95 728 GLN B CA 1
ATOM 12013 C C . GLN B 1 728 ? -8.102 23.953 25.031 1 95 728 GLN B C 1
ATOM 12015 O O . GLN B 1 728 ? -8.93 24.062 24.125 1 95 728 GLN B O 1
ATOM 12020 N N . VAL B 1 729 ? -8.086 22.891 25.828 1 97.06 729 VAL B N 1
ATOM 12021 C CA . VAL B 1 729 ? -9.164 21.906 25.781 1 97.06 729 VAL B CA 1
ATOM 12022 C C . VAL B 1 729 ? -10.508 22.594 25.969 1 97.06 729 VAL B C 1
ATOM 12024 O O . VAL B 1 729 ? -11.484 22.281 25.297 1 97.06 729 VAL B O 1
ATOM 12027 N N . ASP B 1 730 ? -10.539 23.578 26.875 1 96 730 ASP B N 1
ATOM 12028 C CA . ASP B 1 730 ? -11.758 24.359 27.125 1 96 730 ASP B CA 1
ATOM 12029 C C . ASP B 1 730 ? -12.195 25.109 25.875 1 96 730 ASP B C 1
ATOM 12031 O O . ASP B 1 730 ? -13.383 25.172 25.562 1 96 730 ASP B O 1
ATOM 12035 N N . ILE B 1 731 ? -11.258 25.672 25.25 1 96.62 731 ILE B N 1
ATOM 12036 C CA . ILE B 1 731 ? -11.547 26.438 24.047 1 96.62 731 ILE B CA 1
ATOM 12037 C C . ILE B 1 731 ? -12.031 25.5 22.938 1 96.62 731 ILE B C 1
ATOM 12039 O O . ILE B 1 731 ? -12.938 25.844 22.188 1 96.62 731 ILE B O 1
ATOM 12043 N N . GLU B 1 732 ? -11.43 24.312 22.812 1 97.62 732 GLU B N 1
ATOM 12044 C CA . GLU B 1 732 ? -11.898 23.312 21.859 1 97.62 732 GLU B CA 1
ATOM 12045 C C . GLU B 1 732 ? -13.344 22.906 22.156 1 97.62 732 GLU B C 1
ATOM 12047 O O . GLU B 1 732 ? -14.148 22.75 21.234 1 97.62 732 GLU B O 1
ATOM 12052 N N . ASN B 1 733 ? -13.656 22.703 23.406 1 98 733 ASN B N 1
ATOM 12053 C CA . ASN B 1 733 ? -15.031 22.406 23.797 1 98 733 ASN B CA 1
ATOM 12054 C C . ASN B 1 733 ? -15.977 23.547 23.422 1 98 733 ASN B C 1
ATOM 12056 O O . ASN B 1 733 ? -17.109 23.297 23.016 1 98 733 ASN B O 1
ATOM 12060 N N . GLN B 1 734 ? -15.469 24.781 23.641 1 96.75 734 GLN B N 1
ATOM 12061 C CA . GLN B 1 734 ? -16.281 25.938 23.281 1 96.75 734 GLN B CA 1
ATOM 12062 C C . GLN B 1 734 ? -16.625 25.922 21.781 1 96.75 734 GLN B C 1
ATOM 12064 O O . GLN B 1 734 ? -17.734 26.312 21.391 1 96.75 734 GLN B O 1
ATOM 12069 N N . ILE B 1 735 ? -15.703 25.484 20.953 1 97.31 735 ILE B N 1
ATOM 12070 C CA . ILE B 1 735 ? -15.961 25.375 19.516 1 97.31 735 ILE B CA 1
ATOM 12071 C C . ILE B 1 735 ? -17.094 24.375 19.281 1 97.31 735 ILE B C 1
ATOM 12073 O O . ILE B 1 735 ? -18.016 24.641 18.516 1 97.31 735 ILE B O 1
ATOM 12077 N N . LEU B 1 736 ? -17 23.219 19.922 1 97.75 736 LEU B N 1
ATOM 12078 C CA . LEU B 1 736 ? -18.047 22.203 19.797 1 97.75 736 LEU B CA 1
ATOM 12079 C C . LEU B 1 736 ? -19.391 22.75 20.281 1 97.75 736 LEU B C 1
ATOM 12081 O O . LEU B 1 736 ? -20.406 22.594 19.609 1 97.75 736 LEU B O 1
ATOM 12085 N N . MET B 1 737 ? -19.406 23.406 21.516 1 97.19 737 MET B N 1
ATOM 12086 C CA . MET B 1 737 ? -20.641 23.906 22.125 1 97.19 737 MET B CA 1
ATOM 12087 C C . MET B 1 737 ? -21.281 24.984 21.266 1 97.19 737 MET B C 1
ATOM 12089 O O . MET B 1 737 ? -22.5 25.016 21.094 1 97.19 737 MET B O 1
ATOM 12093 N N . ASN B 1 738 ? -20.438 25.906 20.75 1 96.5 738 ASN B N 1
ATOM 12094 C CA . ASN B 1 738 ? -20.969 26.938 19.859 1 96.5 738 ASN B CA 1
ATOM 12095 C C . ASN B 1 738 ? -21.547 26.344 18.594 1 96.5 738 ASN B C 1
ATOM 12097 O O . ASN B 1 738 ? -22.594 26.781 18.109 1 96.5 738 ASN B O 1
ATOM 12101 N N . GLY B 1 739 ? -20.906 25.359 17.984 1 96.31 739 GLY B N 1
ATOM 12102 C CA . GLY B 1 739 ? -21.375 24.719 16.766 1 96.31 739 GLY B CA 1
ATOM 12103 C C . GLY B 1 739 ? -22.703 23.984 16.953 1 96.31 739 GLY B C 1
ATOM 12104 O O . GLY B 1 739 ? -23.516 23.938 16.031 1 96.31 739 GLY B O 1
ATOM 12105 N N . LEU B 1 740 ? -22.938 23.438 18.125 1 96.38 740 LEU B N 1
ATOM 12106 C CA . LEU B 1 740 ? -24.125 22.625 18.375 1 96.38 740 LEU B CA 1
ATOM 12107 C C . LEU B 1 740 ? -25.281 23.5 18.875 1 96.38 740 LEU B C 1
ATOM 12109 O O . LEU B 1 740 ? -26.453 23.172 18.656 1 96.38 740 LEU B O 1
ATOM 12113 N N . CYS B 1 741 ? -24.922 24.641 19.547 1 96.19 741 CYS B N 1
ATOM 12114 C CA . CYS B 1 741 ? -25.969 25.312 20.281 1 96.19 741 CYS B CA 1
ATOM 12115 C C . CYS B 1 741 ? -26.328 26.641 19.625 1 96.19 741 CYS B C 1
ATOM 12117 O O . CYS B 1 741 ? -27.406 27.188 19.859 1 96.19 741 CYS B O 1
ATOM 12119 N N . ASN B 1 742 ? -25.344 27.203 18.859 1 92.94 742 ASN B N 1
ATOM 12120 C CA . ASN B 1 742 ? -25.703 28.469 18.219 1 92.94 742 ASN B CA 1
ATOM 12121 C C . ASN B 1 742 ? -26.797 28.281 17.172 1 92.94 742 ASN B C 1
ATOM 12123 O O . ASN B 1 742 ? -26.828 27.266 16.469 1 92.94 742 ASN B O 1
ATOM 12127 N N . LEU B 1 743 ? -27.812 29.188 17.109 1 75.25 743 LEU B N 1
ATOM 12128 C CA . LEU B 1 743 ? -29 29.125 16.266 1 75.25 743 LEU B CA 1
ATOM 12129 C C . LEU B 1 743 ? -28.75 29.797 14.922 1 75.25 743 LEU B C 1
ATOM 12131 O O . LEU B 1 743 ? -28.016 30.781 14.844 1 75.25 743 LEU B O 1
#

Foldseek 3Di:
DDDPPDDDPPPPPPDPPPPPCCPPDDDDQQDAPDPDDDDPPDPDDDDPDDPPSPVPDDDPDWQWDDAPPDPGIDIGDCVQVVLLVLLCVLPVPCSSVVVVVVVNVLVVCVVVVDDPDDAPQVVFADADQDADQCCAPPVNQDDGPVVSSQQSVQLFPDDGNDCSVVDPSPVRDDLAAKAKEWRHSDFHAYAFQHKTKIKIKHWFDCPCVPPPLLLQQFDDLVCLVQQFPPGQWDKWKWKAFPQFRFIDTFGKTWDPSVVSSLVSSCVNVVPDPPDDPSVSSSVSRVSPLNGMTMIMTMDGHHHFHKIFIWMKTFDGSNLLQCVRHANDFGAIETHAYPPHPCRIHGYDYPDDDPPPDDCDLVNVLVVLLPAAADAFFDFDWIKGAHHDPPPDVVSVVSQQAALFADLRRIGTGGDHHGFGHDFLLNLLLLCCLQWVQFEEAEEAVLVVLLVLCSQQRNAQCVVLSLQDQDQLDDPVRAHDHNDPDDDDDDDDHRDHDPPAQDPLADPGSNPGHDHDNVSSCCQFFPVQDDPNDDCVQPRSPDQKDKHKRFDDQVSNVVCFDDPSDDDDPPPDPDRDRRGSIHIYMYGHDLAQAPPDVVHPLVNLVVDDDATQEYEHEHQDSCLFGHDQPVSLVVLVSVLVSCVVRYDLVRHAYEYEFDQQDANGFDPDPSRTSHYRSSSVVNRVSNVVCCCVSRVHGYNYNHSVQSRRDPVQNCSNVPHPVSGGGSSSSSSSVSSVSSNSRPD/DDDDPDDDDPPPPPDPPPPDPPPPDLQDQQDDPDPDDDDDPDPPDDPDDPPPSPSPDDDPDWQWDDAPPDPGIDIGDCVQVVLLVLLCVLPVDCSSVVVVVVVNVLVVCVVVVDDDDDAPQRVFADADQDADQCCAPPVNQDDGPVVSSQQSVQLFPDDGNDCSVVDPPPVRDDLAAKAKEWRHSDFHAYAFQRKTKIKIKHWFDCPCVPPPLLLQQFDDLVCLVQQFPPGQWDKWKWKAFPQFRFIDTFGKTWDPSVVSSLVSSCVNVVPDPPDDPSVSSSVSRVSPLNGMTMIMTMDGHHHFHKIFIWMKTFDGSNQLQCVRHANDFGAIETHAYPPHPCRIHGYDYPDDDPPPDDCDLVNVLVVLLPAAADAFFDFDWIKGAHHDPPPDVVSVVSCQAALFADLVRIGTGGDHGGFGHDFLLNLLLLCCQQWVQFEEAEEAVLVVLLVLCSQQRNAQCNVLSLQDQDQLDDPVRARDHNDPDDDDDDDDRRDHDPPAQDPLADPGSNPGHDHDNVSSCCQFFPVQDDPNDDCVQPRSPDQKDKHKRFDDQVSNVVCFDDPSDDDDPPPDPDRDRRGSIHIYMYGHDLAQDPPDVVHPLVNLVVDPDATQEYEHEHQDSCLFGHDQPVSLVVLVSVLVSCVVRYDLVRHAYAYEFDQQDADGFDPDPSRTSHYRSSSVVNRVSSVVCCCVSRVHGYNYNHSVQSRRDPVQNCSNVPHPRSGGGSSVSSSSSSSVSSNSRPD